Protein 8CIL (pdb70)

Nearest PDB structures (foldseek):
  8cil-assembly1_A  TM=1.003E+00  e=1.155E-56  Coxiella burnetii
  8cil-assembly1_B  TM=9.526E-01  e=4.194E-49  Coxiella burnetii
  7cb8-assembly1_A  TM=6.227E-01  e=4.882E-11  Mycobacterium marinum M
  7cb8-assembly2_B  TM=5.817E-01  e=4.456E-10  Mycobacterium marinum M
  3zec-assembly1_A  TM=5.962E-01  e=1.453E-07  Shewanella oneidensis

Foldseek 3Di:
DPDFACPDPPPPPFDADCVVCVVLVVVLVVLVVVLVVVLVPDDPVLNLVLLLVQLLLQLQLLCVLAQHHDDSLLLSQVSCVVSVHDGRDDDDDHDQQSVLLSVLLLCLQQVLVDADDLQNVLSSQCSNCVPCADVPHRFDGSAWHPAWENPHDDDPFGADGLVCLVVLVVVLRVVLRVLPDQLLVSLLSSLLSQVSRRGTNDDSSSSSQSNSSSSVSNNVVPSTDSWHLSSLCSVVVVVLVVLSCSPPPHHSHNHSSSSVSSVSSVVRSVVSVQVSVLSVQVVLLCVVCVVPDDDPLLVQVLVVQSVVGPVGDDQAAALVNSCVRRVDDSVVSVVRVVVCVVSQQWDFPDPDPVGTHIHGNTDDD/DQFQCVAPPPPDFDADVVVCVVLVVVLVVLVVVLVVVLVPDDPVLNLVLLLVALLLQLQLLCVLVVHGDDSVLLSQVSCVVSVHDDDDNDQQSVLLSVLLLCLQQVLVDADDLQNLLSSQCSNDVPCDDVPDRFDGSAWHQAFQVPGADGLVCLVVLVVVLRVVLRVPPDQLLVSLLSQLLSQVSNVGTSDPSSSVSQSNSSSSVSNNVVNSGDSWGLSSLCSVVVVVVVVLSVVNRRDYSHSHVSSSVSSVSSSVRSVVSVQVSQLSVQVVQLCVVCVVPDDDPLLVQVLVVQSNVGPVGDPQAAALVNSCVRRVDDSVVSVVNVVVCVVVQQWDWDDDNTHIHGRTDPDHD

Organism: Coxiella burnetii (strain RSA 493 / Nine Mile phase I) (NCBI:txid227377)

B-factor: mean 56.89, std 20.02, range [31.02, 156.08]

Solvent-accessible surface area: 35187 Å² total; per-residue (Å²): 199,99,125,68,2,14,81,60,188,66,29,21,132,24,113,58,57,86,114,100,0,15,77,45,10,7,41,0,15,38,17,1,0,66,1,21,1,13,15,139,42,22,76,108,128,7,14,84,84,0,20,15,94,4,6,1,28,8,0,24,23,3,0,8,0,23,9,82,140,26,96,90,91,48,0,103,28,13,3,5,122,82,25,69,47,190,106,32,55,135,111,147,128,101,66,166,35,6,41,7,0,0,72,1,5,27,37,0,5,86,67,39,134,98,66,1,49,12,126,34,0,50,41,9,0,42,23,4,15,63,103,10,104,28,74,151,126,128,18,34,38,40,34,17,6,154,90,89,49,147,39,102,33,155,44,143,28,81,2,0,32,32,175,83,1,61,146,12,0,142,68,0,14,93,43,0,49,126,109,93,50,43,11,2,15,8,0,0,7,0,0,0,10,0,10,0,0,38,0,0,35,31,2,4,11,17,0,0,10,0,0,2,10,0,0,2,0,19,44,28,155,44,75,26,7,18,7,8,8,10,17,4,1,66,137,50,48,148,70,1,28,88,55,0,13,17,59,75,36,30,79,3,54,0,12,134,1,0,31,28,2,0,67,10,1,44,56,1,0,93,48,4,44,95,21,5,52,32,26,27,13,49,33,49,0,61,124,100,4,81,128,36,138,32,66,83,90,5,68,108,2,0,45,124,3,3,96,37,4,129,174,25,49,173,49,2,0,35,21,151,55,0,25,116,33,19,98,27,65,113,100,45,0,112,192,13,5,114,32,0,45,114,64,116,0,2,72,82,68,70,119,60,70,245,91,53,14,46,52,4,110,56,30,121,153,141,110,33,0,13,82,59,187,68,25,18,131,24,113,41,65,80,109,75,1,15,76,40,10,6,43,0,15,36,18,1,0,64,2,24,2,12,17,130,30,16,86,113,126,20,6,78,76,0,20,20,107,5,5,3,47,9,0,24,26,1,1,11,4,76,52,99,147,36,88,102,106,38,0,137,40,14,3,11,123,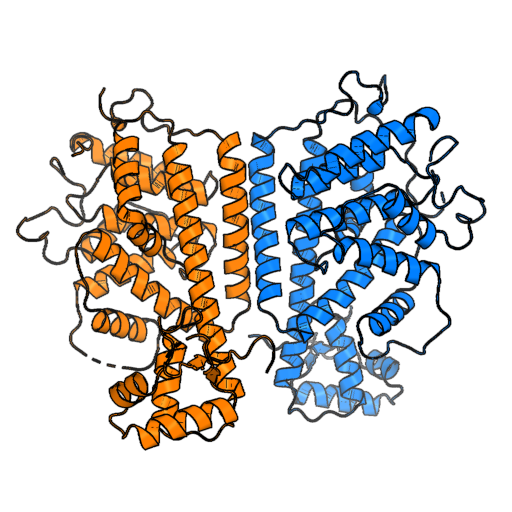76,29,66,65,91,174,138,130,121,52,104,119,3,39,5,7,0,71,2,7,30,39,0,3,91,65,36,147,103,63,1,51,29,128,34,0,52,41,10,0,39,18,11,13,48,86,12,99,28,75,148,125,133,22,34,42,38,35,17,6,150,89,105,70,133,76,105,4,0,42,29,184,73,1,64,126,12,0,130,67,0,15,95,44,0,46,119,112,94,63,42,11,1,9,7,0,0,5,0,0,0,9,0,25,5,0,51,0,0,29,44,3,4,12,35,0,0,6,0,0,1,11,0,0,1,0,17,47,26,155,45,76,27,8,17,7,8,5,10,17,1,0,60,130,44,84,184,81,4,104,72,28,28,20,127,13,6,101,33,82,2,64,5,11,123,1,0,31,25,2,1,69,5,2,42,51,1,0,90,49,4,40,82,42,7,55,44,20,29,3,56,49,66,0,55,122,76,6,83,124,32,149,28,62,83,81,4,69,116,0,0,47,122,3,3,98,33,3,116,168,29,38,192,34,2,0,28,19,167,59,0,26,87,50,23,166,30,62,178,94,26,0,130,134,14,0,109,42,0,39,114,70,111,0,2,77,87,62,135,150,163,48,18,21,66,5,89,37,4,83,160,78,79

Structure (mmCIF, N/CA/C/O backbone):
data_8CIL
#
_entry.id   8CIL
#
_cell.length_a   69.621
_cell.length_b   124.378
_cell.length_c   71.636
_cell.angle_alpha   90.000
_cell.angle_beta   98.134
_cell.angle_gamma   90.000
#
_symmetry.space_group_name_H-M   'P 1 21 1'
#
loop_
_entity.id
_entity.type
_entity.pdbx_description
1 polymer 'Fic family protein'
2 water water
#
loop_
_atom_site.group_PDB
_atom_site.id
_atom_site.type_symbol
_atom_site.label_atom_id
_atom_site.label_alt_id
_atom_site.label_comp_id
_atom_site.label_asym_id
_atom_site.label_entity_id
_atom_site.label_seq_id
_atom_site.pdbx_PDB_ins_code
_atom_site.Cartn_x
_atom_site.Cartn_y
_atom_site.Cartn_z
_atom_site.occupancy
_atom_site.B_iso_or_equiv
_atom_site.auth_seq_id
_atom_site.auth_comp_id
_atom_site.auth_asym_id
_atom_site.auth_atom_id
_atom_site.pdbx_PDB_model_num
ATOM 1 N N . MET A 1 3 ? 78.14700 46.38400 9.15300 1.000 105.18103 3 MET A N 1
ATOM 2 C CA . MET A 1 3 ? 78.39000 44.94200 9.06600 1.000 102.35701 3 MET A CA 1
ATOM 3 C C . MET A 1 3 ? 78.66400 44.30600 10.42900 1.000 89.05015 3 MET A C 1
ATOM 4 O O . MET A 1 3 ? 78.90100 43.10000 10.51500 1.000 81.38081 3 MET A O 1
ATOM 9 N N . SER A 1 4 ? 78.61200 45.11400 11.49000 1.000 78.26728 4 SER A N 1
ATOM 10 C CA . SER A 1 4 ? 79.00300 44.64700 12.81100 1.000 73.29300 4 SER A CA 1
ATOM 11 C C . SER A 1 4 ? 77.83700 44.15600 13.66700 1.000 65.56576 4 SER A C 1
ATOM 12 O O . SER A 1 4 ? 78.04800 43.33900 14.58100 1.000 64.59459 4 SER A O 1
ATOM 15 N N . HIS A 1 5 ? 76.62700 44.63400 13.39900 1.000 61.33893 5 HIS A N 1
ATOM 16 C CA . HIS A 1 5 ? 75.46900 44.44800 14.25900 1.000 62.45222 5 HIS A CA 1
ATOM 17 C C . HIS A 1 5 ? 74.24900 44.34800 13.35200 1.000 55.15925 5 HIS A C 1
ATOM 18 O O . HIS A 1 5 ? 74.18400 45.04800 12.33200 1.000 52.78264 5 HIS A O 1
ATOM 25 N N . TRP A 1 6 ? 73.25600 43.54000 13.75400 1.000 49.69280 6 TRP A N 1
ATOM 26 C CA . TRP A 1 6 ? 71.94000 43.54600 13.09300 1.000 49.17695 6 TRP A CA 1
ATOM 27 C C . TRP A 1 6 ? 71.19500 44.86400 13.38600 1.000 48.25315 6 TRP A C 1
ATOM 28 O O . TRP A 1 6 ? 71.43400 45.52000 14.40400 1.000 48.46107 6 TRP A O 1
ATOM 39 N N . ILE A 1 7 ? 70.28000 45.24800 12.49600 1.000 45.27648 7 ILE A N 1
ATOM 40 C CA . ILE A 1 7 ? 69.61500 46.55000 12.71300 1.000 45.81865 7 ILE A CA 1
ATOM 41 C C . ILE A 1 7 ? 68.87500 46.57200 14.05400 1.000 48.60320 7 ILE A C 1
ATOM 42 O O . ILE A 1 7 ? 68.83900 47.61300 14.73200 1.000 50.06916 7 ILE A O 1
ATOM 47 N N . TRP A 1 8 ? 68.30200 45.42600 14.48000 1.000 45.23437 8 TRP A N 1
ATOM 48 C CA . TRP A 1 8 ? 67.56900 45.41000 15.74200 1.000 44.71589 8 TRP A CA 1
ATOM 49 C C . TRP A 1 8 ? 68.47000 45.41900 16.97400 1.000 48.75321 8 TRP A C 1
ATOM 50 O O . TRP A 1 8 ? 67.93000 45.44500 18.09600 1.000 49.42961 8 TRP A O 1
ATOM 61 N N . GLN A 1 9 ? 69.81600 45.36100 16.80500 1.000 48.50318 9 GLN A N 1
ATOM 62 C CA . GLN A 1 9 ? 70.75600 45.58800 17.89800 1.000 49.75597 9 GLN A CA 1
ATOM 63 C C . GLN A 1 9 ? 71.17700 47.05200 18.03200 1.000 54.79868 9 GLN A C 1
ATOM 64 O O . GLN A 1 9 ? 71.92200 47.38200 18.96000 1.000 56.11989 9 GLN A O 1
ATOM 70 N N . HIS A 1 10 ? 70.78600 47.90700 17.09800 1.000 52.43260 10 HIS A N 1
ATOM 71 C CA . HIS A 1 10 ? 71.21200 49.30400 17.12500 1.000 55.75142 10 HIS A CA 1
ATOM 72 C C . HIS A 1 10 ? 70.76700 49.97000 18.42200 1.000 55.93302 10 HIS A C 1
ATOM 73 O O . HIS A 1 10 ? 69.65500 49.74200 18.89500 1.000 53.30376 10 HIS A O 1
ATOM 80 N N . LYS A 1 11 ? 71.60000 50.85300 18.98300 1.000 54.88553 11 LYS A N 1
ATOM 81 C CA . LYS A 1 11 ? 71.16900 51.48800 20.22500 1.000 58.28330 11 LYS A CA 1
ATOM 82 C C . LYS A 1 11 ? 69.90000 52.33900 20.06200 1.000 56.35676 11 LYS A C 1
ATOM 83 O O . LYS A 1 11 ? 69.19300 52.54200 21.05000 1.000 61.59423 11 LYS A O 1
ATOM 89 N N . ASP A 1 12 ? 69.57900 52.84300 18.86800 1.000 50.09285 12 ASP A N 1
ATOM 90 C CA . ASP A 1 12 ? 68.36500 53.62600 18.69600 1.000 48.04523 12 ASP A CA 1
ATOM 91 C C . ASP A 1 12 ? 67.17900 52.80300 18.14500 1.000 48.68215 12 ASP A C 1
ATOM 92 O O . ASP A 1 12 ? 66.16600 53.38900 17.73200 1.000 48.73216 12 ASP A O 1
ATOM 97 N N . TRP A 1 13 ? 67.30800 51.48200 18.05400 1.000 48.92955 13 TRP A N 1
ATOM 98 C CA . TRP A 1 13 ? 66.17500 50.65700 17.62200 1.000 48.26368 13 TRP A CA 1
ATOM 99 C C . TRP A 1 13 ? 64.99300 50.84100 18.57800 1.000 47.41095 13 TRP A C 1
ATOM 100 O O . TRP A 1 13 ? 65.18500 50.85600 19.78500 1.000 49.19537 13 TRP A O 1
ATOM 111 N N . PRO A 1 14 ? 63.74900 50.90000 18.08800 1.000 49.62700 14 PRO A N 1
ATOM 112 C CA . PRO A 1 14 ? 63.25200 50.83200 16.70600 1.000 44.23425 14 PRO A CA 1
ATOM 113 C C . PRO A 1 14 ? 62.87600 52.25400 16.19400 1.000 43.88158 14 PRO A C 1
ATOM 114 O O . PRO A 1 14 ? 61.90300 52.37200 15.46300 1.000 47.10302 14 PRO A O 1
ATOM 118 N N . HIS A 1 15 ? 63.67100 53.26700 16.49900 1.000 43.78946 15 HIS A N 1
ATOM 119 C CA . HIS A 1 15 ? 63.26700 54.65900 16.17400 1.000 50.12443 15 HIS A CA 1
ATOM 120 C C . HIS A 1 15 ? 63.73200 55.01400 14.76900 1.000 48.77953 15 HIS A C 1
ATOM 121 O O . HIS A 1 15 ? 64.76200 55.64400 14.57800 1.000 48.15841 15 HIS A O 1
ATOM 128 N N . PHE A 1 16 ? 63.00600 54.50300 13.77300 1.000 46.58190 16 PHE A N 1
ATOM 129 C CA . PHE A 1 16 ? 63.36000 54.75800 12.39300 1.000 48.55319 16 PHE A CA 1
ATOM 130 C C . PHE A 1 16 ? 63.25400 56.25000 12.10200 1.000 48.04523 16 PHE A C 1
ATOM 131 O O . PHE A 1 16 ? 62.38700 56.92000 12.63600 1.000 46.08710 16 PHE A O 1
ATOM 139 N N . PHE A 1 17 ? 64.08400 56.74400 11.19200 1.000 45.60284 17 PHE A N 1
ATOM 140 C CA . PHE A 1 17 ? 63.91400 58.12800 10.73500 1.000 47.77941 17 PHE A CA 1
ATOM 141 C C . PHE A 1 17 ? 64.24600 58.18700 9.24400 1.000 49.65332 17 PHE A C 1
ATOM 142 O O . PHE A 1 17 ? 64.73800 57.21400 8.65200 1.000 46.56874 17 PHE A O 1
ATOM 150 N N . TRP A 1 18 ? 63.91500 59.32500 8.63700 1.000 44.62640 18 TRP A N 1
ATOM 151 C CA . TRP A 1 18 ? 64.12800 59.50700 7.18200 1.000 44.74747 18 TRP A CA 1
ATOM 152 C C . TRP A 1 18 ? 64.28600 60.99300 6.85500 1.000 47.29778 18 TRP A C 1
ATOM 153 O O . TRP A 1 18 ? 64.08100 61.81400 7.75200 1.000 46.83983 18 TRP A O 1
ATOM 164 N N . ASP A 1 19 ? 64.59600 61.29900 5.59800 1.000 47.85047 19 ASP A N 1
ATOM 165 C CA . ASP A 1 19 ? 64.77700 62.70200 5.14600 1.000 50.42710 19 ASP A CA 1
ATOM 166 C C . ASP A 1 19 ? 63.42700 63.24900 4.68000 1.000 47.12407 19 ASP A C 1
ATOM 167 O O . ASP A 1 19 ? 63.04900 62.98600 3.53700 1.000 47.07933 19 ASP A O 1
ATOM 172 N N . GLU A 1 20 ? 62.75400 64.00600 5.54000 1.000 45.81865 20 GLU A N 1
ATOM 173 C CA . GLU A 1 20 ? 61.40400 64.53500 5.21800 1.000 46.75297 20 GLU A CA 1
ATOM 174 C C . GLU A 1 20 ? 61.43200 65.38900 3.94700 1.000 47.17934 20 GLU A C 1
ATOM 175 O O . GLU A 1 20 ? 60.46500 65.32800 3.19400 1.000 46.81614 20 GLU A O 1
ATOM 181 N N . LYS A 1 21 ? 62.50600 66.14200 3.71500 1.000 44.64746 21 LYS A N 1
ATOM 182 C CA . LYS A 1 21 ? 62.54700 67.05600 2.55100 1.000 43.92369 21 LYS A CA 1
ATOM 183 C C . LYS A 1 21 ? 62.63900 66.26200 1.25100 1.000 47.40832 21 LYS A C 1
ATOM 184 O O . LYS A 1 21 ? 61.94900 66.61700 0.30500 1.000 47.28725 21 LYS A O 1
ATOM 190 N N . LEU A 1 22 ? 63.47700 65.23400 1.22100 1.000 46.73718 22 LEU A N 1
ATOM 191 C CA . LEU A 1 22 ? 63.64300 64.39900 0.00800 1.000 46.17922 22 LEU A CA 1
ATOM 192 C C . LEU A 1 22 ? 62.35800 63.61800 -0.27900 1.000 44.94223 22 LEU A C 1
ATOM 193 O O . LEU A 1 22 ? 62.02700 63.45600 -1.44300 1.000 51.22456 22 LEU A O 1
ATOM 198 N N . LEU A 1 23 ? 61.67900 63.16200 0.76300 1.000 41.48655 23 LEU A N 1
ATOM 199 C CA . LEU A 1 23 ? 60.48700 62.30200 0.55400 1.000 41.60762 23 LEU A CA 1
ATOM 200 C C . LEU A 1 23 ? 59.27400 63.14100 0.14300 1.000 43.13938 23 LEU A C 1
ATOM 201 O O . LEU A 1 23 ? 58.39700 62.59600 -0.51100 1.000 40.68909 23 LEU A O 1
ATOM 206 N N . SER A 1 24 ? 59.27600 64.42400 0.48300 1.000 40.75752 24 SER A N 1
ATOM 207 C CA . SER A 1 24 ? 58.08200 65.22400 0.16200 1.000 44.89486 24 SER A CA 1
ATOM 208 C C . SER A 1 24 ? 57.61400 65.07400 -1.29000 1.000 43.81315 24 SER A C 1
ATOM 209 O O . SER A 1 24 ? 56.42000 64.91800 -1.56000 1.000 42.17874 24 SER A O 1
ATOM 212 N N . SER A 1 25 ? 58.52300 65.21000 -2.25100 1.000 46.22923 25 SER A N 1
ATOM 213 C CA . SER A 1 25 ? 58.11700 65.14200 -3.64900 1.000 46.29239 25 SER A CA 1
ATOM 214 C C . SER A 1 25 ? 57.68700 63.73700 -4.03900 1.000 44.98171 25 SER A C 1
ATOM 215 O O . SER A 1 25 ? 56.76700 63.59200 -4.86500 1.000 43.72630 25 SER A O 1
ATOM 218 N N . HIS A 1 26 ? 58.23000 62.71300 -3.39900 1.000 39.02573 26 HIS A N 1
ATOM 219 C CA . HIS A 1 26 ? 57.76200 61.33700 -3.69400 1.000 39.93900 26 HIS A CA 1
ATOM 220 C C . HIS A 1 26 ? 56.32900 61.15200 -3.17400 1.000 39.45210 26 HIS A C 1
ATOM 221 O O . HIS A 1 26 ? 55.51200 60.60600 -3.90600 1.000 39.68634 26 HIS A O 1
ATOM 228 N N . LEU A 1 27 ? 56.04300 61.63500 -1.97300 1.000 38.04404 27 LEU A N 1
ATOM 229 C CA . LEU A 1 27 ? 54.69100 61.50600 -1.37100 1.000 37.42817 27 LEU A CA 1
ATOM 230 C C . LEU A 1 27 ? 53.65400 62.28000 -2.19000 1.000 38.17563 27 LEU A C 1
ATOM 231 O O . LEU A 1 27 ? 52.58900 61.73100 -2.45200 1.000 40.93912 27 LEU A O 1
ATOM 236 N N . SER A 1 28 ? 53.97900 63.50200 -2.57800 1.000 34.89629 28 SER A N 1
ATOM 237 C CA . SER A 1 28 ? 53.05100 64.33200 -3.37400 1.000 38.92835 28 SER A CA 1
ATOM 238 C C . SER A 1 28 ? 52.73500 63.62100 -4.69000 1.000 43.76051 28 SER A C 1
ATOM 239 O O . SER A 1 28 ? 51.55900 63.52500 -5.04200 1.000 40.94965 28 SER A O 1
ATOM 242 N N . SER A 1 29 ? 53.76000 63.11500 -5.36000 1.000 42.62090 29 SER A N 1
ATOM 243 C CA . SER A 1 29 ? 53.57500 62.39900 -6.64100 1.000 45.45808 29 SER A CA 1
ATOM 244 C C . SER A 1 29 ? 52.73900 61.13500 -6.42300 1.000 40.68909 29 SER A C 1
ATOM 245 O O . SER A 1 29 ? 51.89400 60.84600 -7.25400 1.000 41.32074 29 SER A O 1
ATOM 248 N N . ALA A 1 30 ? 52.99800 60.42100 -5.33500 1.000 38.16773 30 ALA A N 1
ATOM 249 C CA . ALA A 1 30 ? 52.20300 59.22500 -5.06300 1.000 38.54146 30 ALA A CA 1
ATOM 250 C C . ALA A 1 30 ? 50.73100 59.56000 -4.79700 1.000 39.72845 30 ALA A C 1
ATOM 251 O O . ALA A 1 30 ? 49.82500 58.85100 -5.26400 1.000 36.94654 30 ALA A O 1
ATOM 253 N N . ARG A 1 31 ? 50.47500 60.61100 -4.00900 1.000 37.80716 31 ARG A N 1
ATOM 254 C CA . ARG A 1 31 ? 49.09600 61.00100 -3.72600 1.000 35.15421 31 ARG A CA 1
ATOM 255 C C . ARG A 1 31 ? 48.35300 61.39300 -5.00200 1.000 36.78336 31 ARG A C 1
ATOM 256 O O . ARG A 1 31 ? 47.15300 61.13400 -5.13500 1.000 36.20434 31 ARG A O 1
ATOM 264 N N . LEU A 1 32 ? 49.03100 62.06700 -5.92300 1.000 36.95180 32 LEU A N 1
ATOM 265 C CA . LEU A 1 32 ? 48.37800 62.46900 -7.16800 1.000 35.82798 32 LEU A CA 1
ATOM 266 C C . LEU A 1 32 ? 47.88100 61.24300 -7.95500 1.000 35.98589 32 LEU A C 1
ATOM 267 O O . LEU A 1 32 ? 46.74200 61.23500 -8.43500 1.000 40.61276 32 LEU A O 1
ATOM 272 N N . VAL A 1 33 ? 48.73100 60.21000 -8.13500 1.000 37.98350 33 VAL A N 1
ATOM 273 C CA . VAL A 1 33 ? 48.24700 59.07000 -8.95100 1.000 39.35998 33 VAL A CA 1
ATOM 274 C C . VAL A 1 33 ? 47.25500 58.24200 -8.14600 1.000 37.69926 33 VAL A C 1
ATOM 275 O O . VAL A 1 33 ? 46.28900 57.70300 -8.70100 1.000 38.28617 33 VAL A O 1
ATOM 279 N N . GLN A 1 34 ? 47.45500 58.13500 -6.83400 1.000 37.02286 34 GLN A N 1
ATOM 280 C CA . GLN A 1 34 ? 46.46200 57.47300 -5.99800 1.000 35.24370 34 GLN A CA 1
ATOM 281 C C . GLN A 1 34 ? 45.10500 58.15600 -6.12400 1.000 36.11749 34 GLN A C 1
ATOM 282 O O . GLN A 1 34 ? 44.08600 57.49700 -6.28200 1.000 38.07562 34 GLN A O 1
ATOM 288 N N . GLY A 1 35 ? 45.06200 59.49500 -6.03700 1.000 37.84401 35 GLY A N 1
ATOM 289 C CA . GLY A 1 35 ? 43.78000 60.15900 -6.19000 1.000 34.54888 35 GLY A CA 1
ATOM 290 C C . GLY A 1 35 ? 43.17500 59.92100 -7.55700 1.000 35.32266 35 GLY A C 1
ATOM 291 O O . GLY A 1 35 ? 41.95900 59.69100 -7.67800 1.000 37.64925 35 GLY A O 1
ATOM 292 N N . LYS A 1 36 ? 44.00700 59.94000 -8.60000 1.000 34.10672 36 LYS A N 1
ATOM 293 C CA . LYS A 1 36 ? 43.46500 59.71100 -9.93900 1.000 40.79436 36 LYS A CA 1
ATOM 294 C C . LYS A 1 36 ? 42.74700 58.35700 -9.99700 1.000 38.87571 36 LYS A C 1
ATOM 295 O O . LYS A 1 36 ? 41.63100 58.25300 -10.51700 1.000 37.47818 36 LYS A O 1
ATOM 301 N N . LEU A 1 37 ? 43.39800 57.30800 -9.49100 1.000 35.31739 37 LEU A N 1
ATOM 302 C CA . LEU A 1 37 ? 42.74400 55.98500 -9.47700 1.000 37.31237 37 LEU A CA 1
ATOM 303 C C . LEU A 1 37 ? 41.46200 56.00100 -8.65400 1.000 33.34347 37 LEU A C 1
ATOM 304 O O . LEU A 1 37 ? 40.42000 55.44900 -9.06600 1.000 38.85992 37 LEU A O 1
ATOM 309 N N . LEU A 1 38 ? 41.51500 56.59600 -7.45900 1.000 37.61767 38 LEU A N 1
ATOM 310 C CA . LEU A 1 38 ? 40.33100 56.64000 -6.61000 1.000 38.08878 38 LEU A CA 1
ATOM 311 C C . LEU A 1 38 ? 39.19300 57.41100 -7.28600 1.000 41.63131 38 LEU A C 1
ATOM 312 O O . LEU A 1 38 ? 38.00700 57.11400 -7.05800 1.000 40.16534 38 LEU A O 1
ATOM 317 N N . GLY A 1 39 ? 39.52300 58.45700 -8.06300 1.000 37.89665 39 GLY A N 1
ATOM 318 C CA . GLY A 1 39 ? 38.46600 59.22800 -8.73200 1.000 38.77044 39 GLY A CA 1
ATOM 319 C C . GLY A 1 39 ? 37.84700 58.40400 -9.86100 1.000 37.83348 39 GLY A C 1
ATOM 320 O O . GLY A 1 39 ? 36.63000 58.45700 -10.10200 1.000 43.94737 39 GLY A O 1
ATOM 321 N N . ILE A 1 40 ? 38.67600 57.67800 -10.59500 1.000 38.94677 40 ILE A N 1
ATOM 322 C CA . ILE A 1 40 ? 38.13200 56.75200 -11.60700 1.000 40.60750 40 ILE A CA 1
ATOM 323 C C . ILE A 1 40 ? 37.19500 55.73500 -10.93700 1.000 42.33402 40 ILE A C 1
ATOM 324 O O . ILE A 1 40 ? 36.03300 55.54300 -11.34400 1.000 42.12610 40 ILE A O 1
ATOM 329 N N . ILE A 1 41 ? 37.66100 55.12900 -9.84200 1.000 43.28414 41 ILE A N 1
ATOM 330 C CA . ILE A 1 41 ? 36.86500 54.09500 -9.19500 1.000 45.79233 41 ILE A CA 1
ATOM 331 C C . ILE A 1 41 ? 35.53300 54.65000 -8.71600 1.000 43.02884 41 ILE A C 1
ATOM 332 O O . ILE A 1 41 ? 34.48200 54.00400 -8.84000 1.000 45.18700 41 ILE A O 1
ATOM 337 N N . HIS A 1 42 ? 35.55400 55.84200 -8.15200 1.000 43.97896 42 HIS A N 1
ATOM 338 C CA . HIS A 1 42 ? 34.33700 56.48300 -7.67800 1.000 44.81853 42 HIS A CA 1
ATOM 339 C C . HIS A 1 42 ? 33.34900 56.72500 -8.81800 1.000 45.54230 42 HIS A C 1
ATOM 340 O O . HIS A 1 42 ? 32.13600 56.82900 -8.57400 1.000 44.98697 42 HIS A O 1
ATOM 347 N N . THR A 1 43 ? 33.83900 56.87900 -10.05900 1.000 43.41573 43 THR A N 1
ATOM 348 C CA . THR A 1 43 ? 33.00300 57.35200 -11.17900 1.000 46.48978 43 THR A CA 1
ATOM 349 C C . THR A 1 43 ? 32.50200 56.22600 -12.06500 1.000 47.61624 43 THR A C 1
ATOM 350 O O . THR A 1 43 ? 31.41700 56.34500 -12.64500 1.000 48.48213 43 THR A O 1
ATOM 354 N N . ILE A 1 44 ? 33.22300 55.10000 -12.15700 1.000 50.69555 44 ILE A N 1
ATOM 355 C CA . ILE A 1 44 ? 32.69100 53.94400 -12.94800 1.000 50.89821 44 ILE A CA 1
ATOM 356 C C . ILE A 1 44 ? 31.48100 53.32100 -12.25700 1.000 52.94845 44 ILE A C 1
ATOM 357 O O . ILE A 1 44 ? 31.30100 53.43000 -11.04500 1.000 50.14812 44 ILE A O 1
ATOM 362 N N . ASN A 1 45 ? 30.68800 52.55300 -13.02700 1.000 59.19920 45 ASN A N 1
ATOM 363 C CA . ASN A 1 45 ? 29.51300 51.93500 -12.39600 1.000 59.74401 45 ASN A CA 1
ATOM 364 C C . ASN A 1 45 ? 29.90800 50.74200 -11.51600 1.000 53.27218 45 ASN A C 1
ATOM 365 O O . ASN A 1 45 ? 31.05900 50.27600 -11.52000 1.000 47.21619 45 ASN A O 1
ATOM 370 N N . GLN A 1 46 ? 28.92400 50.27000 -10.72900 1.000 54.35915 46 GLN A N 1
ATOM 371 C CA . GLN A 1 46 ? 29.13400 49.19400 -9.75200 1.000 59.46239 46 GLN A CA 1
ATOM 372 C C . GLN A 1 46 ? 29.64100 47.90900 -10.41100 1.000 56.78312 46 GLN A C 1
ATOM 373 O O . GLN A 1 46 ? 30.49400 47.22000 -9.85700 1.000 52.02466 46 GLN A O 1
ATOM 379 N N . GLN A 1 47 ? 29.07800 47.53900 -11.56200 1.000 58.59124 47 GLN A N 1
ATOM 380 C CA . GLN A 1 47 ? 29.47000 46.29100 -12.20500 1.000 58.07012 47 GLN A CA 1
ATOM 381 C C . GLN A 1 47 ? 30.94100 46.33900 -12.60400 1.000 51.70357 47 GLN A C 1
ATOM 382 O O . GLN A 1 47 ? 31.66900 45.35800 -12.45200 1.000 47.32146 47 GLN A O 1
ATOM 388 N N . THR A 1 48 ? 31.38300 47.49100 -13.14300 1.000 46.62401 48 THR A N 1
ATOM 389 C CA . THR A 1 48 ? 32.76900 47.66100 -13.54400 1.000 47.52412 48 THR A CA 1
ATOM 390 C C . THR A 1 48 ? 33.69200 47.62500 -12.33100 1.000 49.13747 48 THR A C 1
ATOM 391 O O . THR A 1 48 ? 34.74100 46.95300 -12.34600 1.000 43.92632 48 THR A O 1
ATOM 395 N N . ALA A 1 49 ? 33.28700 48.27800 -11.23400 1.000 48.16893 49 ALA A N 1
ATOM 396 C CA . ALA A 1 49 ? 34.13700 48.25500 -10.04700 1.000 46.39240 49 ALA A CA 1
ATOM 397 C C . ALA A 1 49 ? 34.28000 46.84500 -9.52700 1.000 45.61336 49 ALA A C 1
ATOM 398 O O . ALA A 1 49 ? 35.35100 46.45400 -9.06700 1.000 45.50282 49 ALA A O 1
ATOM 400 N N . ARG A 1 50 ? 33.21400 46.05400 -9.61200 1.000 44.93697 50 ARG A N 1
ATOM 401 C CA . ARG A 1 50 ? 33.28600 44.68900 -9.11300 1.000 44.70273 50 ARG A CA 1
ATOM 402 C C . ARG A 1 50 ? 34.19400 43.79300 -9.96100 1.000 46.51084 50 ARG A C 1
ATOM 403 O O . ARG A 1 50 ? 34.90500 42.93300 -9.42200 1.000 49.61648 50 ARG A O 1
ATOM 411 N N . GLN A 1 51 ? 34.16600 43.94800 -11.28600 1.000 44.63693 51 GLN A N 1
ATOM 412 C CA . GLN A 1 51 ? 35.09800 43.20100 -12.13100 1.000 48.36369 51 GLN A CA 1
ATOM 413 C C . GLN A 1 51 ? 36.55000 43.51500 -11.76500 1.000 46.36609 51 GLN A C 1
ATOM 414 O O . GLN A 1 51 ? 37.42300 42.61800 -11.76900 1.000 39.76266 51 GLN A O 1
ATOM 420 N N . MET A 1 52 ? 36.83600 44.80300 -11.54000 1.000 42.95778 52 MET A N 1
ATOM 421 C CA . MET A 1 52 ? 38.16800 45.23900 -11.14500 1.000 40.08112 52 MET A CA 1
ATOM 422 C C . MET A 1 52 ? 38.58000 44.59100 -9.83100 1.000 39.94163 52 MET A C 1
ATOM 423 O O . MET A 1 52 ? 39.70400 44.11500 -9.69300 1.000 40.54433 52 MET A O 1
ATOM 428 N N . ASN A 1 53 ? 37.68800 44.64400 -8.83800 1.000 41.74711 53 ASN A N 1
ATOM 429 C CA . ASN A 1 53 ? 37.87700 43.98000 -7.55400 1.000 42.71038 53 ASN A CA 1
ATOM 430 C C . ASN A 1 53 ? 38.28500 42.50200 -7.73200 1.000 43.02095 53 ASN A C 1
ATOM 431 O O . ASN A 1 53 ? 39.34200 42.05400 -7.23300 1.000 44.61851 53 ASN A O 1
ATOM 436 N N . ALA A 1 54 ? 37.50000 41.74600 -8.50700 1.000 43.21571 54 ALA A N 1
ATOM 437 C CA . ALA A 1 54 ? 37.77500 40.31200 -8.66800 1.000 42.01820 54 ALA A CA 1
ATOM 438 C C . ALA A 1 54 ? 39.13800 40.06100 -9.31100 1.000 41.50234 54 ALA A C 1
ATOM 439 O O . ALA A 1 54 ? 39.86000 39.10600 -8.94800 1.000 41.81817 54 ALA A O 1
ATOM 441 N N . PHE A 1 55 ? 39.51200 40.90100 -10.26800 1.000 40.33905 55 PHE A N 1
ATOM 442 C CA . PHE A 1 55 ? 40.78400 40.70100 -10.95300 1.000 42.70775 55 PHE A CA 1
ATOM 443 C C . PHE A 1 55 ? 41.96200 41.03800 -10.04300 1.000 43.37625 55 PHE A C 1
ATOM 444 O O . PHE A 1 55 ? 43.00300 40.35400 -10.07200 1.000 41.07335 55 PHE A O 1
ATOM 452 N N . VAL A 1 56 ? 41.85200 42.14200 -9.29300 1.000 38.82571 56 VAL A N 1
ATOM 453 C CA . VAL A 1 56 ? 42.95300 42.56500 -8.43500 1.000 39.61264 56 VAL A CA 1
ATOM 454 C C . VAL A 1 56 ? 43.11600 41.57100 -7.30100 1.000 39.51000 56 VAL A C 1
ATOM 455 O O . VAL A 1 56 ? 44.24000 41.22400 -6.91300 1.000 39.33366 56 VAL A O 1
ATOM 459 N N . LEU A 1 57 ? 42.00100 41.07200 -6.79100 1.000 36.75704 57 LEU A N 1
ATOM 460 C CA . LEU A 1 57 ? 42.03800 40.08900 -5.72800 1.000 37.25447 57 LEU A CA 1
ATOM 461 C C . LEU A 1 57 ? 42.70400 38.78200 -6.20700 1.000 38.56515 57 LEU A C 1
ATOM 462 O O . LEU A 1 57 ? 43.45400 38.16500 -5.45000 1.000 40.39168 57 LEU A O 1
ATOM 467 N N . ALA A 1 58 ? 42.46000 38.34500 -7.47000 1.000 37.35711 58 ALA A N 1
ATOM 468 C CA . ALA A 1 58 ? 43.20500 37.17000 -7.93700 1.000 38.11246 58 ALA A CA 1
ATOM 469 C C . ALA A 1 58 ? 44.70000 37.47100 -8.03800 1.000 43.24203 58 ALA A C 1
ATOM 470 O O . ALA A 1 58 ? 45.52600 36.60000 -7.71800 1.000 42.94462 58 ALA A O 1
ATOM 472 N N . ASP A 1 59 ? 45.06900 38.66200 -8.57200 1.000 44.15793 59 ASP A N 1
ATOM 473 C CA . ASP A 1 59 ? 46.48900 39.04500 -8.61600 1.000 44.37637 59 ASP A CA 1
ATOM 474 C C . ASP A 1 59 ? 47.07700 39.09000 -7.20800 1.000 42.94462 59 ASP A C 1
ATOM 475 O O . ASP A 1 59 ? 48.22300 38.67600 -6.98200 1.000 46.07131 59 ASP A O 1
ATOM 480 N N . GLN A 1 60 ? 46.32500 39.65200 -6.26300 1.000 35.62796 60 GLN A N 1
ATOM 481 C CA . GLN A 1 60 ? 46.79900 39.71400 -4.88600 1.000 35.89378 60 GLN A CA 1
ATOM 482 C C . GLN A 1 60 ? 47.12700 38.30600 -4.36800 1.000 39.09416 60 GLN A C 1
ATOM 483 O O . GLN A 1 60 ? 48.22800 38.04700 -3.86100 1.000 42.36561 60 GLN A O 1
ATOM 489 N N . ALA A 1 61 ? 46.19000 37.37800 -4.54300 1.000 37.83085 61 ALA A N 1
ATOM 490 C CA . ALA A 1 61 ? 46.37600 36.00500 -4.03400 1.000 36.37015 61 ALA A CA 1
ATOM 491 C C . ALA A 1 61 ? 47.51600 35.29800 -4.74400 1.000 38.33091 61 ALA A C 1
ATOM 492 O O . ALA A 1 61 ? 48.36400 34.67300 -4.10000 1.000 42.01820 61 ALA A O 1
ATOM 494 N N . VAL A 1 62 ? 47.51200 35.31700 -6.07200 1.000 37.88875 62 VAL A N 1
ATOM 495 C CA . VAL A 1 62 ? 48.53200 34.59600 -6.82200 1.000 40.91806 62 VAL A CA 1
ATOM 496 C C . VAL A 1 62 ? 49.90700 35.17500 -6.50800 1.000 43.26835 62 VAL A C 1
ATOM 497 O O . VAL A 1 62 ? 50.87700 34.44100 -6.28100 1.000 44.85275 62 VAL A O 1
ATOM 501 N N . ASP A 1 63 ? 50.02100 36.51500 -6.52500 1.000 41.32864 63 ASP A N 1
ATOM 502 C CA . ASP A 1 63 ? 51.34800 37.14300 -6.47200 1.000 44.00264 63 ASP A CA 1
ATOM 503 C C . ASP A 1 63 ? 51.94800 37.14700 -5.06600 1.000 41.27600 63 ASP A C 1
ATOM 504 O O . ASP A 1 63 ? 53.16100 36.98900 -4.90700 1.000 39.93900 63 ASP A O 1
ATOM 509 N N . THR A 1 64 ? 51.13200 37.37300 -4.04400 1.000 37.38869 64 THR A N 1
ATOM 510 C CA . THR A 1 64 ? 51.68900 37.29400 -2.69500 1.000 38.42829 64 THR A CA 1
ATOM 511 C C . THR A 1 64 ? 52.16300 35.84800 -2.38600 1.000 42.16032 64 THR A C 1
ATOM 512 O O . THR A 1 64 ? 53.10500 35.67300 -1.61700 1.000 43.41310 64 THR A O 1
ATOM 516 N N . SER A 1 65 ? 51.53400 34.83500 -2.97600 1.000 40.47854 65 SER A N 1
ATOM 517 C CA . SER A 1 65 ? 52.00300 33.44600 -2.82500 1.000 38.96520 65 SER A CA 1
ATOM 518 C C . SER A 1 65 ? 53.27800 33.19400 -3.64500 1.000 42.13400 65 SER A C 1
ATOM 519 O O . SER A 1 65 ? 54.19300 32.46600 -3.22400 1.000 45.74233 65 SER A O 1
ATOM 522 N N . ALA A 1 66 ? 53.29100 33.69800 -4.87100 1.000 40.32589 66 ALA A N 1
ATOM 523 C CA . ALA A 1 66 ? 54.42600 33.49800 -5.75000 1.000 44.00791 66 ALA A CA 1
ATOM 524 C C . ALA A 1 66 ? 55.68800 34.17500 -5.18800 1.000 46.06868 66 ALA A C 1
ATOM 525 O O . ALA A 1 66 ? 56.80700 33.70800 -5.43500 1.000 48.08471 66 ALA A O 1
ATOM 527 N N . ILE A 1 67 ? 55.53300 35.27500 -4.45400 1.000 43.74998 67 ILE A N 1
ATOM 528 C CA . ILE A 1 67 ? 56.72100 35.89300 -3.83600 1.000 48.69268 67 ILE A CA 1
ATOM 529 C C . ILE A 1 67 ? 57.43100 34.87300 -2.95400 1.000 53.49852 67 ILE A C 1
ATOM 530 O O . ILE A 1 67 ? 58.66100 34.83800 -2.91600 1.000 51.68778 67 ILE A O 1
ATOM 535 N N . GLU A 1 68 ? 56.67400 33.97600 -2.30100 1.000 51.37458 68 GLU A N 1
ATOM 536 C CA . GLU A 1 68 ? 57.19800 32.93700 -1.41900 1.000 50.30866 68 GLU A CA 1
ATOM 537 C C . GLU A 1 68 ? 57.48200 31.63000 -2.12900 1.000 50.44552 68 GLU A C 1
ATOM 538 O O . GLU A 1 68 ? 57.74600 30.62400 -1.45200 1.000 49.62437 68 GLU A O 1
ATOM 544 N N . GLY A 1 69 ? 57.42200 31.59400 -3.46200 1.000 50.21392 69 GLY A N 1
ATOM 545 C CA . GLY A 1 69 ? 57.65800 30.31800 -4.11900 1.000 53.90910 69 GLY A CA 1
ATOM 546 C C . GLY A 1 69 ? 56.47500 29.39000 -4.09000 1.000 54.92237 69 GLY A C 1
ATOM 547 O O . GLY A 1 69 ? 56.63200 28.19800 -4.32500 1.000 53.09058 69 GLY A O 1
ATOM 548 N N . GLU A 1 70 ? 55.28400 29.88000 -3.75200 1.000 54.05911 70 GLU A N 1
ATOM 549 C CA . GLU A 1 70 ? 54.09200 29.03200 -3.70400 1.000 52.26153 70 GLU A CA 1
ATOM 550 C C . GLU A 1 70 ? 53.25000 29.37300 -4.93700 1.000 51.87464 70 GLU A C 1
ATOM 551 O O . GLU A 1 70 ? 52.74100 30.49800 -5.07300 1.000 53.29586 70 GLU A O 1
ATOM 557 N N . HIS A 1 71 ? 53.10700 28.42100 -5.84400 1.000 52.26679 71 HIS A N 1
ATOM 558 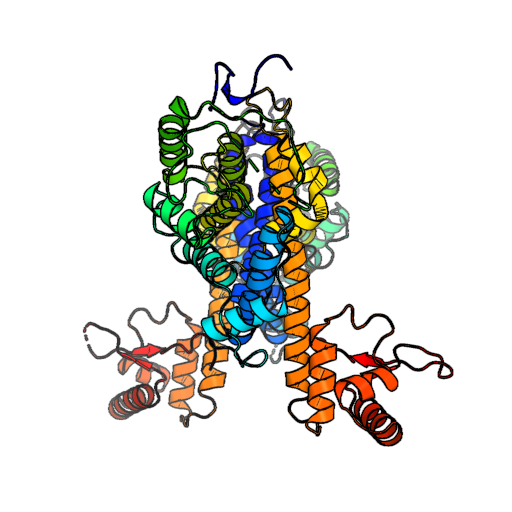C CA . HIS A 1 71 ? 52.52900 28.71100 -7.15500 1.000 54.80657 71 HIS A CA 1
ATOM 559 C C . HIS A 1 71 ? 51.11800 28.14900 -7.24900 1.000 55.89091 71 HIS A C 1
ATOM 560 O O . HIS A 1 71 ? 50.94100 26.94700 -7.36600 1.000 54.55128 71 HIS A O 1
ATOM 567 N N . LEU A 1 72 ? 50.12400 29.05800 -7.19800 1.000 53.50115 72 LEU A N 1
ATOM 568 C CA . LEU A 1 72 ? 48.70100 28.73800 -7.19500 1.000 51.08770 72 LEU A CA 1
ATOM 569 C C . LEU A 1 72 ? 48.19000 28.58000 -8.60900 1.000 55.84091 72 LEU A C 1
ATOM 570 O O . LEU A 1 72 ? 48.60300 29.30400 -9.51600 1.000 61.03627 72 LEU A O 1
ATOM 575 N N . ASN A 1 73 ? 47.23500 27.67400 -8.77900 1.000 55.27242 73 ASN A N 1
ATOM 576 C CA . ASN A 1 73 ? 46.46600 27.57100 -10.01500 1.000 53.41167 73 ASN A CA 1
ATOM 577 C C . ASN A 1 73 ? 45.52000 28.76900 -10.12600 1.000 54.15123 73 ASN A C 1
ATOM 578 O O . ASN A 1 73 ? 44.61900 28.94400 -9.29800 1.000 54.96712 73 ASN A O 1
ATOM 583 N N . ARG A 1 74 ? 45.72600 29.59700 -11.14500 1.000 54.44600 74 ARG A N 1
ATOM 584 C CA . ARG A 1 74 ? 44.96000 30.83200 -11.25700 1.000 57.22002 74 ARG A CA 1
ATOM 585 C C . ARG A 1 74 ? 43.47500 30.57700 -11.48900 1.000 55.61983 74 ARG A C 1
ATOM 586 O O . ARG A 1 74 ? 42.63000 31.34500 -11.00100 1.000 54.37494 74 ARG A O 1
ATOM 594 N N . ASP A 1 75 ? 43.14100 29.52800 -12.23000 1.000 57.43320 75 ASP A N 1
ATOM 595 C CA . ASP A 1 75 ? 41.74000 29.16000 -12.41400 1.000 61.30998 75 ASP A CA 1
ATOM 596 C C . ASP A 1 75 ? 41.07000 28.80700 -11.08900 1.000 57.19107 75 ASP A C 1
ATOM 597 O O . ASP A 1 75 ? 39.90800 29.15300 -10.87600 1.000 54.85395 75 ASP A O 1
ATOM 602 N N . SER A 1 76 ? 41.77300 28.11200 -10.18500 1.000 55.62246 76 SER A N 1
ATOM 603 C CA . SER A 1 76 ? 41.16000 27.80600 -8.89200 1.000 55.38822 76 SER A CA 1
ATOM 604 C C . SER A 1 76 ? 40.88800 29.07200 -8.10600 1.000 49.95073 76 SER A C 1
ATOM 605 O O . SER A 1 76 ? 39.84300 29.21000 -7.48000 1.000 49.61384 76 SER A O 1
ATOM 608 N N . VAL A 1 77 ? 41.84900 29.99300 -8.10500 1.000 47.95838 77 VAL A N 1
ATOM 609 C CA . VAL A 1 77 ? 41.69700 31.25800 -7.41800 1.000 44.53692 77 VAL A CA 1
ATOM 610 C C . VAL A 1 77 ? 40.49200 32.01700 -7.97500 1.000 44.04475 77 VAL A C 1
ATOM 611 O O . VAL A 1 77 ? 39.63700 32.48100 -7.22200 1.000 41.37338 77 VAL A O 1
ATOM 615 N N . ARG A 1 78 ? 40.38300 32.09700 -9.31000 1.000 45.67916 78 ARG A N 1
ATOM 616 C CA . ARG A 1 78 ? 39.27500 32.81300 -9.93900 1.000 48.61636 78 ARG A CA 1
ATOM 617 C C . ARG A 1 78 ? 37.93700 32.19300 -9.59900 1.000 46.29239 78 ARG A C 1
ATOM 618 O O . ARG A 1 78 ? 36.94400 32.91300 -9.40300 1.000 45.97393 78 ARG A O 1
ATOM 626 N N . SER A 1 79 ? 37.88600 30.84300 -9.55600 1.000 44.11318 79 SER A N 1
ATOM 627 C CA . SER A 1 79 ? 36.65700 30.15900 -9.21200 1.000 50.52185 79 SER A CA 1
ATOM 628 C C . SER A 1 79 ? 36.24500 30.48100 -7.77800 1.000 50.02179 79 SER A C 1
ATOM 629 O O . SER A 1 79 ? 35.09100 30.83700 -7.49600 1.000 53.46431 79 SER A O 1
ATOM 632 N N . SER A 1 80 ? 37.19500 30.47600 -6.87500 1.000 45.75812 80 SER A N 1
ATOM 633 C CA . SER A 1 80 ? 36.84700 30.79600 -5.50400 1.000 49.35592 80 SER A CA 1
ATOM 634 C C . SER A 1 80 ? 36.43100 32.27200 -5.37100 1.000 47.65571 80 SER A C 1
ATOM 635 O O . SER A 1 80 ? 35.44100 32.59500 -4.70800 1.000 49.16379 80 SER A O 1
ATOM 638 N N . ILE A 1 81 ? 37.11600 33.16900 -6.06400 1.000 42.21032 81 ILE A N 1
ATOM 639 C CA . ILE A 1 81 ? 36.72900 34.58500 -5.98000 1.000 45.39755 81 ILE A CA 1
ATOM 640 C C . ILE A 1 81 ? 35.34200 34.81200 -6.57400 1.000 45.38439 81 ILE A C 1
ATOM 641 O O . ILE A 1 81 ? 34.54600 35.59900 -6.02500 1.000 45.40544 81 ILE A O 1
ATOM 646 N N . ALA A 1 82 ? 35.02200 34.13800 -7.67100 1.000 44.13161 82 ALA A N 1
ATOM 647 C CA . ALA A 1 82 ? 33.71000 34.33700 -8.32800 1.000 49.34276 82 ALA A CA 1
ATOM 648 C C . ALA A 1 82 ? 32.57100 33.91900 -7.39300 1.000 55.42507 82 ALA A C 1
ATOM 649 O O . ALA A 1 82 ? 31.55700 34.61100 -7.35900 1.000 59.14920 82 ALA A O 1
ATOM 651 N N . ASN A 1 83 ? 32.75200 32.82700 -6.65800 1.000 52.92740 83 ASN A N 1
ATOM 652 C CA . ASN A 1 83 ? 31.72300 32.35300 -5.69800 1.000 54.81710 83 ASN A CA 1
ATOM 653 C C . ASN A 1 83 ? 31.54100 33.38800 -4.58600 1.000 57.36214 83 ASN A C 1
ATOM 654 O O . ASN A 1 83 ? 30.39500 33.68700 -4.24700 1.000 62.71278 83 ASN A O 1
ATOM 659 N N . ARG A 1 84 ? 32.64100 33.91800 -4.05800 1.000 53.86172 84 ARG A N 1
ATOM 660 C CA . ARG A 1 84 ? 32.57600 34.89000 -2.93500 1.000 62.97860 84 ARG A CA 1
ATOM 661 C C . ARG A 1 84 ? 31.95100 36.21600 -3.37200 1.000 66.44218 84 ARG A C 1
ATOM 662 O O . ARG A 1 84 ? 31.20800 36.79100 -2.56800 1.000 69.93207 84 ARG A O 1
ATOM 670 N N . LEU A 1 85 ? 32.25500 36.69400 -4.57700 1.000 60.32565 85 LEU A N 1
ATOM 671 C CA . LEU A 1 85 ? 31.76800 38.03300 -4.99700 1.000 61.73898 85 LEU A CA 1
ATOM 672 C C . LEU A 1 85 ? 30.44400 37.92000 -5.76200 1.000 66.59219 85 LEU A C 1
ATOM 673 O O . LEU A 1 85 ? 29.95700 38.94800 -6.24200 1.000 68.40294 85 LEU A O 1
ATOM 678 N N . GLY A 1 86 ? 29.88200 36.71900 -5.85600 1.000 67.32649 86 GLY A N 1
ATOM 679 C CA . GLY A 1 86 ? 28.57500 36.56100 -6.52000 1.000 72.96138 86 GLY A CA 1
ATOM 680 C C . GLY A 1 86 ? 28.67900 36.78000 -8.01500 1.000 70.35317 86 GLY A C 1
ATOM 681 O O . GLY A 1 86 ? 27.73600 37.32700 -8.60100 1.000 75.20902 86 GLY A O 1
ATOM 682 N N . LEU A 1 87 ? 29.80000 36.37200 -8.60300 1.000 68.14501 87 LEU A N 1
ATOM 683 C CA . LEU A 1 87 ? 30.00300 36.51500 -10.06300 1.000 63.49182 87 LEU A CA 1
ATOM 684 C C . LEU A 1 87 ? 29.70300 35.17900 -10.74000 1.000 66.56588 87 LEU A C 1
ATOM 685 O O . LEU A 1 87 ? 29.65600 34.16000 -10.03700 1.000 65.41837 87 LEU A O 1
ATOM 690 N N . LYS A 1 88 ? 29.53000 35.19700 -12.05700 1.000 70.22684 88 LYS A N 1
ATOM 691 C CA . LYS A 1 88 ? 29.17300 34.01500 -12.81300 1.000 73.86412 88 LYS A CA 1
ATOM 692 C C . LYS A 1 88 ? 30.24500 32.95500 -12.59100 1.000 76.28546 88 LYS A C 1
ATOM 693 O O . LYS A 1 88 ? 31.43000 33.27200 -12.42400 1.000 75.05110 88 LYS A O 1
ATOM 699 N N . GLN A 1 89 ? 29.81100 31.69500 -12.53200 1.000 78.82787 89 GLN A N 1
ATOM 700 C CA . GLN A 1 89 ? 30.67200 30.61600 -12.07600 1.000 79.54375 89 GLN A CA 1
ATOM 701 C C . GLN A 1 89 ? 31.84500 30.41700 -13.02000 1.000 80.99655 89 GLN A C 1
ATOM 702 O O . GLN A 1 89 ? 31.68300 30.40800 -14.24500 1.000 84.25484 89 GLN A O 1
ATOM 708 N N . VAL A 1 90 ? 33.02600 30.21700 -12.44100 1.000 92.89272 90 VAL A N 1
ATOM 709 C CA . VAL A 1 90 ? 34.25500 30.01500 -13.20200 1.000 95.33511 90 VAL A CA 1
ATOM 710 C C . VAL A 1 90 ? 34.64500 28.54700 -13.06000 1.000 99.90935 90 VAL A C 1
ATOM 711 O O . VAL A 1 90 ? 35.04400 28.10100 -11.97900 1.000 96.22733 90 VAL A O 1
ATOM 715 N N . GLY A 1 91 ? 34.50400 27.79000 -14.14900 1.000 106.92071 91 GLY A N 1
ATOM 716 C CA . GLY A 1 91 ? 34.81200 26.37200 -14.13500 1.000 112.05291 91 GLY A CA 1
ATOM 717 C C . GLY A 1 91 ? 33.85300 25.53900 -13.30100 1.000 113.76890 91 GLY A C 1
ATOM 718 O O . GLY A 1 91 ? 32.99100 26.08200 -12.60000 1.000 113.45044 91 GLY A O 1
ATOM 719 N N . ILE A 1 92 ? 33.99600 24.21200 -13.36800 1.000 114.57690 92 ILE A N 1
ATOM 720 C CA . ILE A 1 92 ? 33.17700 23.32200 -12.55100 1.000 112.63982 92 ILE A CA 1
ATOM 721 C C . ILE A 1 92 ? 33.59000 23.42300 -11.08600 1.000 109.39733 92 ILE A C 1
ATOM 722 O O . ILE A 1 92 ? 34.78500 23.48600 -10.75400 1.000 107.67870 92 ILE A O 1
ATOM 727 N N . ASN A 1 93 ? 32.60000 23.46100 -10.19500 1.000 107.91820 93 ASN A N 1
ATOM 728 C CA . ASN A 1 93 ? 32.88200 23.60700 -8.76700 1.000 102.08592 93 ASN A CA 1
ATOM 729 C C . ASN A 1 93 ? 33.58700 22.35200 -8.25600 1.000 99.06451 93 ASN A C 1
ATOM 730 O O . ASN A 1 93 ? 32.97200 21.28400 -8.14000 1.000 99.14610 93 ASN A O 1
ATOM 735 N N . LYS A 1 94 ? 34.87700 22.47900 -7.98400 1.000 93.30066 94 LYS A N 1
ATOM 736 C CA . LYS A 1 94 ? 35.75100 21.42000 -7.50600 1.000 91.90312 94 LYS A CA 1
ATOM 737 C C . LYS A 1 94 ? 35.92100 21.54400 -6.00100 1.000 84.56277 94 LYS A C 1
ATOM 738 O O . LYS A 1 94 ? 35.56000 22.57400 -5.41900 1.000 84.92334 94 LYS A O 1
ATOM 744 N N . PRO A 1 95 ? 36.43100 20.49500 -5.31700 1.000 80.30700 95 PRO A N 1
ATOM 745 C CA . PRO A 1 95 ? 36.70800 20.62200 -3.87000 1.000 75.45115 95 PRO A CA 1
ATOM 746 C C . PRO A 1 95 ? 37.61800 21.81400 -3.58200 1.000 75.06426 95 PRO A C 1
ATOM 747 O O . PRO A 1 95 ? 38.46900 22.18700 -4.39300 1.000 72.97454 95 PRO A O 1
ATOM 751 N N . VAL A 1 96 ? 37.43900 22.40300 -2.40100 1.000 73.77727 96 VAL A N 1
ATOM 752 C CA . VAL A 1 96 ? 38.14900 23.64000 -2.08500 1.000 66.68431 96 VAL A CA 1
ATOM 753 C C . VAL A 1 96 ? 39.58400 23.33600 -1.67200 1.000 59.46502 96 VAL A C 1
ATOM 754 O O . VAL A 1 96 ? 39.93000 22.27300 -1.12900 1.000 55.86459 96 VAL A O 1
ATOM 758 N N . ASP A 1 97 ? 40.44300 24.25200 -2.03200 1.000 53.60116 97 ASP A N 1
ATOM 759 C CA . ASP A 1 97 ? 41.80600 24.31200 -1.54200 1.000 54.05911 97 ASP A CA 1
ATOM 760 C C . ASP A 1 97 ? 41.76800 25.16100 -0.27900 1.000 51.86148 97 ASP A C 1
ATOM 761 O O . ASP A 1 97 ? 41.50500 26.37500 -0.35800 1.000 47.48727 97 ASP A O 1
ATOM 766 N N . ARG A 1 98 ? 42.00100 24.53200 0.88400 1.000 47.28988 98 ARG A N 1
ATOM 767 C CA . ARG A 1 98 ? 41.87500 25.26100 2.13900 1.000 45.28701 98 ARG A CA 1
ATOM 768 C C . ARG A 1 98 ? 42.84800 26.40800 2.20700 1.000 45.18436 98 ARG A C 1
ATOM 769 O O . ARG A 1 98 ? 42.59100 27.40000 2.91600 1.000 45.96604 98 ARG A O 1
ATOM 777 N N . TYR A 1 99 ? 44.02000 26.23700 1.58700 1.000 41.81291 99 TYR A N 1
ATOM 778 C CA . TYR A 1 99 ? 44.97800 27.32200 1.57400 1.000 42.08926 99 TYR A CA 1
ATOM 779 C C . TYR A 1 99 ? 44.41800 28.50800 0.77400 1.000 41.02334 99 TYR A C 1
ATOM 780 O O . TYR A 1 99 ? 44.48400 29.64500 1.23700 1.000 40.51802 99 TYR A O 1
ATOM 789 N N . ILE A 1 100 ? 43.78700 28.27000 -0.36700 1.000 42.94199 100 ILE A N 1
ATOM 790 C CA . ILE A 1 100 ? 43.30100 29.42200 -1.18000 1.000 40.64435 100 ILE A CA 1
ATOM 791 C C . ILE A 1 100 ? 42.20700 30.16500 -0.40400 1.000 43.74472 100 ILE A C 1
ATOM 792 O O . ILE A 1 100 ? 42.22900 31.39700 -0.40100 1.000 42.82356 100 ILE A O 1
ATOM 797 N N . GLU A 1 101 ? 41.29700 29.43400 0.23200 1.000 39.22576 101 GLU A N 1
ATOM 798 C CA . GLU A 1 101 ? 40.16000 30.06300 0.95400 1.000 41.00492 101 GLU A CA 1
ATOM 799 C C . GLU A 1 101 ? 40.66900 30.82600 2.18200 1.000 42.03399 101 GLU A C 1
ATOM 800 O O . GLU A 1 101 ? 40.16500 31.91600 2.44400 1.000 38.67043 101 GLU A O 1
ATOM 806 N N . GLY A 1 102 ? 41.63100 30.25600 2.89500 1.000 38.12562 102 GLY A N 1
ATOM 807 C CA . GLY A 1 102 ? 42.21600 30.95300 4.04800 1.000 36.49385 102 GLY A CA 1
ATOM 808 C C . GLY A 1 102 ? 42.95500 32.19500 3.59900 1.000 37.61504 102 GLY A C 1
ATOM 809 O O . GLY A 1 102 ? 42.80800 33.23500 4.24000 1.000 38.26775 102 GLY A O 1
ATOM 810 N N . LEU A 1 103 ? 43.72000 32.06900 2.52200 1.000 35.52531 103 LEU A N 1
ATOM 811 C CA . LEU A 1 103 ? 44.43600 33.21800 1.99700 1.000 36.55438 103 LEU A CA 1
ATOM 812 C C . LEU A 1 103 ? 43.44700 34.32300 1.62400 1.000 36.35436 103 LEU A C 1
ATOM 813 O O . LEU A 1 103 ? 43.66600 35.48100 1.94600 1.000 37.79137 103 LEU A O 1
ATOM 818 N N . LEU A 1 104 ? 42.36200 33.97200 0.93700 1.000 36.89916 104 LEU A N 1
ATOM 819 C CA . LEU A 1 104 ? 41.35500 34.96600 0.62000 1.000 37.17814 104 LEU A CA 1
ATOM 820 C C . LEU A 1 104 ? 40.72700 35.51900 1.88700 1.000 37.23341 104 LEU A C 1
ATOM 821 O O . LEU A 1 104 ? 40.38300 36.69800 1.92500 1.000 35.73586 104 LEU A O 1
ATOM 826 N N . ASP A 1 105 ? 40.51400 34.67500 2.92300 1.000 37.75189 105 ASP A N 1
ATOM 827 C CA . ASP A 1 105 ? 39.88900 35.17600 4.14600 1.000 40.29167 105 ASP A CA 1
ATOM 828 C C . ASP A 1 105 ? 40.78200 36.24600 4.78200 1.000 36.21750 105 ASP A C 1
ATOM 829 O O . ASP A 1 105 ? 40.30500 37.27800 5.26100 1.000 34.12778 105 ASP A O 1
ATOM 834 N N . MET A 1 106 ? 42.08600 35.99700 4.77700 1.000 32.54074 106 MET A N 1
ATOM 835 C CA . MET A 1 106 ? 43.03700 36.95400 5.31500 1.000 34.79101 106 MET A CA 1
ATOM 836 C C . MET A 1 106 ? 43.03900 38.25000 4.49800 1.000 34.48571 106 MET A C 1
ATOM 837 O O . MET A 1 106 ? 42.98500 39.35000 5.06500 1.000 36.15697 106 MET A O 1
ATOM 842 N N . LEU A 1 107 ? 43.18300 38.14600 3.16300 1.000 31.49062 107 LEU A N 1
ATOM 843 C CA . LEU A 1 107 ? 43.23300 39.35100 2.34200 1.000 31.94857 107 LEU A CA 1
ATOM 844 C C . LEU A 1 107 ? 41.96300 40.17300 2.49600 1.000 36.73862 107 LEU A C 1
ATOM 845 O O . LEU A 1 107 ? 42.01200 41.41000 2.48900 1.000 32.90921 107 LEU A O 1
ATOM 850 N N . LEU A 1 108 ? 40.80800 39.50100 2.56400 1.000 34.20147 108 LEU A N 1
ATOM 851 C CA . LEU A 1 108 ? 39.54300 40.22900 2.67000 1.000 33.70404 108 LEU A CA 1
ATOM 852 C C . LEU A 1 108 ? 39.37300 40.83400 4.07200 1.000 34.53046 108 LEU A C 1
ATOM 853 O O . LEU A 1 108 ? 38.94000 41.97200 4.19300 1.000 35.94378 108 LEU A O 1
ATOM 858 N N . ASP A 1 109 ? 39.74400 40.11000 5.14000 1.000 31.62748 109 ASP A N 1
ATOM 859 C CA . ASP A 1 109 ? 39.71400 40.72400 6.46000 1.000 37.01496 109 ASP A CA 1
ATOM 860 C C . ASP A 1 109 ? 40.62900 41.98100 6.54900 1.000 39.38630 109 ASP A C 1
ATOM 861 O O . ASP A 1 109 ? 40.28900 42.96900 7.21500 1.000 40.28904 109 ASP A O 1
ATOM 866 N N . ALA A 1 110 ? 41.78500 41.95200 5.89300 1.000 32.55917 110 ALA A N 1
ATOM 867 C CA . ALA A 1 110 ? 42.73000 43.06000 5.99500 1.000 34.77785 110 ALA A CA 1
ATOM 868 C C . ALA A 1 110 ? 42.15900 44.32500 5.33800 1.000 38.33354 110 ALA A C 1
ATOM 869 O O . ALA A 1 110 ? 42.27300 45.43100 5.87500 1.000 38.77833 110 ALA A O 1
ATOM 871 N N . THR A 1 111 ? 41.47900 44.18200 4.19400 1.000 33.20398 111 THR A N 1
ATOM 872 C CA . THR A 1 111 ? 41.00500 45.39100 3.57300 1.000 33.61192 111 THR A CA 1
ATOM 873 C C . THR A 1 111 ? 39.58700 45.74100 4.00200 1.000 35.85693 111 THR A C 1
ATOM 874 O O . THR A 1 111 ? 39.27800 46.91600 4.00200 1.000 36.92285 111 THR A O 1
ATOM 878 N N . GLU A 1 112 ? 38.71800 44.77000 4.37900 1.000 36.99654 112 GLU A N 1
ATOM 879 C CA . GLU A 1 112 ? 37.31100 45.10900 4.70800 1.000 41.53656 112 GLU A CA 1
ATOM 880 C C . GLU A 1 112 ? 37.13200 45.56800 6.15200 1.000 44.09739 112 GLU A C 1
ATOM 881 O O . GLU A 1 112 ? 36.28400 46.43500 6.44200 1.000 43.06306 112 GLU A O 1
ATOM 887 N N . ASN A 1 113 ? 37.87800 44.98400 7.07300 1.000 40.57855 113 ASN A N 1
ATOM 888 C CA . ASN A 1 113 ? 37.75300 45.38700 8.47400 1.000 43.08938 113 ASN A CA 1
ATOM 889 C C . ASN A 1 113 ? 38.84100 46.39000 8.82800 1.000 42.93146 113 ASN A C 1
ATOM 890 O O . ASN A 1 113 ? 39.64800 46.18000 9.72000 1.000 45.63442 113 ASN A O 1
ATOM 895 N N . TYR A 1 114 ? 38.88700 47.50900 8.10900 1.000 44.41322 114 TYR A N 1
ATOM 896 C CA . TYR A 1 114 ? 39.98800 48.49300 8.29700 1.000 46.20817 114 TYR A CA 1
ATOM 897 C C . TYR A 1 114 ? 39.78600 49.38000 9.53200 1.000 49.81387 114 TYR A C 1
ATOM 898 O O . TYR A 1 114 ? 40.73500 50.04500 9.95100 1.000 47.80573 114 TYR A O 1
ATOM 907 N N . GLU A 1 115 ? 38.58700 49.37800 10.09800 1.000 46.44767 115 GLU A N 1
ATOM 908 C CA . GLU A 1 115 ? 38.30000 50.22400 11.28000 1.000 50.27971 115 GLU A CA 1
ATOM 909 C C . GLU A 1 115 ? 38.78300 49.50700 12.54100 1.000 50.72450 115 GLU A C 1
ATOM 910 O O . GLU A 1 115 ? 38.97000 50.17700 13.55900 1.000 57.91484 115 GLU A O 1
ATOM 916 N N . GLN A 1 116 ? 38.99400 48.19800 12.45300 1.000 46.01868 116 GLN A N 1
ATOM 917 C CA . GLN A 1 116 ? 39.46700 47.41100 13.61700 1.000 50.19549 116 GLN A CA 1
ATOM 918 C C . GLN A 1 116 ? 40.98900 47.51800 13.73700 1.000 52.07466 116 GLN A C 1
ATOM 919 O O . GLN A 1 116 ? 41.66500 47.52300 12.70200 1.000 45.45545 116 GLN A O 1
ATOM 925 N N . PRO A 1 117 ? 41.54700 47.61800 14.95900 1.000 53.78276 117 PRO A N 1
ATOM 926 C CA . PRO A 1 117 ? 43.00400 47.65100 15.14200 1.000 50.72977 117 PRO A CA 1
ATOM 927 C C . PRO A 1 117 ? 43.65400 46.34300 14.74800 1.000 44.04739 117 PRO A C 1
ATOM 928 O O . PRO A 1 117 ? 43.00500 45.31300 14.55400 1.000 41.92082 117 PRO A O 1
ATOM 932 N N . LEU A 1 118 ? 44.97700 46.40300 14.57900 1.000 43.06306 118 LEU A N 1
ATOM 933 C CA . LEU A 1 118 ? 45.77400 45.18500 14.38500 1.000 39.69423 118 LEU A CA 1
ATOM 934 C C . LEU A 1 118 ? 46.18300 44.67200 15.76200 1.000 44.42901 118 LEU A C 1
ATOM 935 O O . LEU A 1 118 ? 46.79100 45.41100 16.53800 1.000 44.00001 118 LEU A O 1
ATOM 940 N N . THR A 1 119 ? 45.84100 43.42100 16.09200 1.000 44.88433 119 THR A N 1
ATOM 941 C CA . THR A 1 119 ? 46.16400 42.87900 17.39800 1.000 43.65787 119 THR A CA 1
ATOM 942 C C . THR A 1 119 ? 46.86500 41.53700 17.19100 1.000 43.12096 119 THR A C 1
ATOM 943 O O . THR A 1 119 ? 46.77600 40.93800 16.11100 1.000 40.88385 119 THR A O 1
ATOM 947 N N . LEU A 1 120 ? 47.54400 41.04200 18.23800 1.000 37.87296 120 LEU A N 1
ATOM 948 C CA . LEU A 1 120 ? 48.13600 39.70400 18.11600 1.000 39.36261 120 LEU A CA 1
ATOM 949 C C . LEU A 1 120 ? 47.04900 38.68700 17.75700 1.000 41.07598 120 LEU A C 1
ATOM 950 O O . LEU A 1 120 ? 47.25100 37.84300 16.87000 1.000 43.23150 120 LEU A O 1
ATOM 955 N N . GLU A 1 121 ? 45.86000 38.78700 18.39400 1.000 38.75201 121 GLU A N 1
ATOM 956 C CA . GLU A 1 121 ? 44.80700 37.79300 18.10900 1.000 44.23425 121 GLU A CA 1
ATOM 957 C C . GLU A 1 121 ? 44.40800 37.80400 16.63900 1.000 43.39204 121 GLU A C 1
ATOM 958 O O . GLU A 1 121 ? 44.14200 36.74700 16.02900 1.000 40.03375 121 GLU A O 1
ATO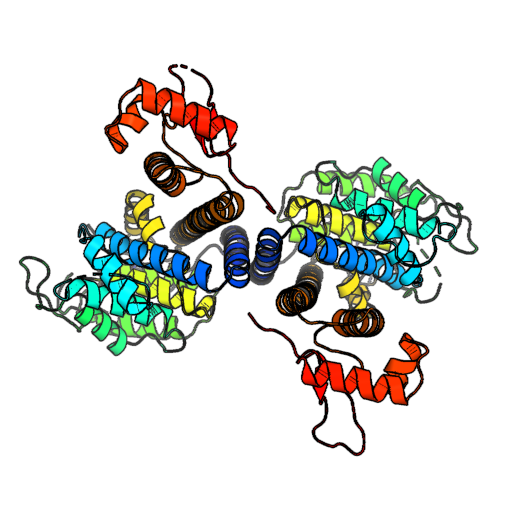M 964 N N . ARG A 1 122 ? 44.37200 38.99400 16.03700 1.000 39.59159 122 ARG A N 1
ATOM 965 C CA . ARG A 1 122 ? 44.01300 39.09400 14.63200 1.000 37.57819 122 ARG A CA 1
ATOM 966 C C . ARG A 1 122 ? 45.09100 38.47800 13.75400 1.000 38.72833 122 ARG A C 1
ATOM 967 O O . ARG A 1 122 ? 44.79500 37.74500 12.79900 1.000 40.23114 122 ARG A O 1
ATOM 975 N N . LEU A 1 123 ? 46.34600 38.72800 14.08000 1.000 37.68873 123 LEU A N 1
ATOM 976 C CA . LEU A 1 123 ? 47.45600 38.10200 13.36400 1.000 34.80154 123 LEU A CA 1
ATOM 977 C C . LEU A 1 123 ? 47.43900 36.58400 13.50700 1.000 37.14919 123 LEU A C 1
ATOM 978 O O . LEU A 1 123 ? 47.75300 35.87500 12.54300 1.000 37.58345 123 LEU A O 1
ATOM 983 N N . TYR A 1 124 ? 47.11100 36.07600 14.70600 1.000 35.98589 124 TYR A N 1
ATOM 984 C CA . TYR A 1 124 ? 47.03400 34.62500 14.89500 1.000 37.55977 124 TYR A CA 1
ATOM 985 C C . TYR A 1 124 ? 45.95500 34.02200 14.01100 1.000 38.44145 124 TYR A C 1
ATOM 986 O O . TYR A 1 124 ? 46.05900 32.86200 13.61100 1.000 36.55965 124 TYR A O 1
ATOM 995 N N . GLY A 1 125 ? 44.86800 34.75600 13.79100 1.000 37.13340 125 GLY A N 1
ATOM 996 C CA . GLY A 1 125 ? 43.81200 34.23300 12.95500 1.000 35.09631 125 GLY A CA 1
ATOM 997 C C . GLY A 1 125 ? 44.26400 34.16700 11.51300 1.000 34.36465 125 GLY A C 1
ATOM 998 O O . GLY A 1 125 ? 43.96400 33.20300 10.79900 1.000 36.86231 125 GLY A O 1
ATOM 999 N N . TRP A 1 126 ? 44.94900 35.21900 11.05600 1.000 33.80668 126 TRP A N 1
ATOM 1000 C CA . TRP A 1 126 ? 45.52200 35.17500 9.72200 1.000 35.23580 126 TRP A CA 1
ATOM 1001 C C . TRP A 1 126 ? 46.51100 34.01400 9.59400 1.000 37.46765 126 TRP A C 1
ATOM 1002 O O . TRP A 1 126 ? 46.60400 33.39700 8.54000 1.000 35.50426 126 TRP A O 1
ATOM 1013 N N . HIS A 1 127 ? 47.31800 33.79100 10.62000 1.000 36.56491 127 HIS A N 1
ATOM 1014 C CA . HIS A 1 127 ? 48.35300 32.75800 10.53000 1.000 35.26739 127 HIS A CA 1
ATOM 1015 C C . HIS A 1 127 ? 47.71500 31.37200 10.48500 1.000 38.84676 127 HIS A C 1
ATOM 1016 O O . HIS A 1 127 ? 48.15900 30.50700 9.71700 1.000 40.17587 127 HIS A O 1
ATOM 1023 N N . ALA A 1 128 ? 46.63600 31.15700 11.28200 1.000 36.72019 128 ALA A N 1
ATOM 1024 C CA . ALA A 1 128 ? 45.89900 29.90000 11.20000 1.000 38.28617 128 ALA A CA 1
ATOM 1025 C C . ALA A 1 128 ? 45.28300 29.70000 9.80600 1.000 40.29694 128 ALA A C 1
ATOM 1026 O O . ALA A 1 128 ? 45.26200 28.57200 9.28600 1.000 38.26248 128 ALA A O 1
ATOM 1028 N N . ALA A 1 129 ? 44.80100 30.78800 9.16500 1.000 40.99176 129 ALA A N 1
ATOM 1029 C CA . ALA A 1 129 ? 44.18800 30.67700 7.83200 1.000 38.27827 129 ALA A CA 1
ATOM 1030 C C . ALA A 1 129 ? 45.18800 30.20300 6.78800 1.000 39.99427 129 ALA A C 1
ATOM 1031 O O . ALA A 1 129 ? 44.83300 29.47900 5.86000 1.000 40.11270 129 ALA A O 1
ATOM 1033 N N . LEU A 1 130 ? 46.43700 30.64900 6.90800 1.000 37.35448 130 LEU A N 1
ATOM 1034 C CA . LEU A 1 130 ? 47.49400 30.28200 5.98000 1.000 36.95706 130 LEU A CA 1
ATOM 1035 C C . LEU A 1 130 ? 48.05500 28.88300 6.20500 1.000 37.30184 130 LEU A C 1
ATOM 1036 O O . LEU A 1 130 ? 48.66800 28.33700 5.27800 1.000 37.62030 130 LEU A O 1
ATOM 1041 N N . PHE A 1 131 ? 48.02000 28.34700 7.42800 1.000 36.76230 131 PHE A N 1
ATOM 1042 C CA . PHE A 1 131 ? 48.60700 27.02500 7.69400 1.000 39.06258 131 PHE A CA 1
ATOM 1043 C C . PHE A 1 131 ? 47.53800 26.13300 8.29700 1.000 39.08363 131 PHE A C 1
ATOM 1044 O O . PHE A 1 131 ? 47.68100 25.66800 9.43700 1.000 40.48380 131 PHE A O 1
ATOM 1052 N N . PRO A 1 132 ? 46.50900 25.77600 7.49600 1.000 40.58908 132 PRO A N 1
ATOM 1053 C CA . PRO A 1 132 ? 45.40200 24.97600 8.02900 1.000 43.97369 132 PRO A CA 1
ATOM 1054 C C . PRO A 1 132 ? 45.81600 23.56600 8.46700 1.000 47.38463 132 PRO A C 1
ATOM 1055 O O . PRO A 1 132 ? 45.14900 23.01700 9.34600 1.000 49.03746 132 PRO A O 1
ATOM 1059 N N . THR A 1 133 ? 46.83700 22.95000 7.84900 1.000 48.78743 133 THR A N 1
ATOM 1060 C CA . THR A 1 133 ? 47.30500 21.61900 8.26400 1.000 52.10098 133 THR A CA 1
ATOM 1061 C C . THR A 1 133 ? 48.25800 21.63600 9.44400 1.000 51.71673 133 THR A C 1
ATOM 1062 O O . THR A 1 133 ? 48.58500 20.55600 9.93900 1.000 58.23067 133 THR A O 1
ATOM 1066 N N . GLY A 1 134 ? 48.79300 22.79600 9.85600 1.000 49.03483 134 GLY A N 1
ATOM 1067 C CA . GLY A 1 134 ? 49.78700 22.82200 10.90800 1.000 47.70572 134 GLY A CA 1
ATOM 1068 C C . GLY A 1 134 ? 51.21000 22.63000 10.42800 1.000 48.97956 134 GLY A C 1
ATOM 1069 O O . GLY A 1 134 ? 52.15200 22.72200 11.24100 1.000 48.38738 134 GLY A O 1
ATOM 1070 N N . TYR A 1 135 ? 51.38900 22.49400 9.12100 1.000 49.94809 135 TYR A N 1
ATOM 1071 C CA . TYR A 1 135 ? 52.65100 22.21300 8.48200 1.000 51.05875 135 TYR A CA 1
ATOM 1072 C C . TYR A 1 135 ? 52.97100 23.29700 7.45600 1.000 49.99810 135 TYR A C 1
ATOM 1073 O O . TYR A 1 135 ? 52.08200 23.87100 6.81800 1.000 47.78468 135 TYR A O 1
ATOM 1082 N N . SER A 1 136 ? 54.24400 23.58400 7.31900 1.000 50.47184 136 SER A N 1
ATOM 1083 C CA . SER A 1 136 ? 54.74400 24.35900 6.19900 1.000 52.76685 136 SER A CA 1
ATOM 1084 C C . SER A 1 136 ? 55.56400 23.37300 5.37400 1.000 55.19872 136 SER A C 1
ATOM 1085 O O . SER A 1 136 ? 56.70800 23.05000 5.72500 1.000 53.19585 136 SER A O 1
ATOM 1088 N N . GLY A 1 137 ? 54.94100 22.84500 4.31400 1.000 57.13317 137 GLY A N 1
ATOM 1089 C CA . GLY A 1 137 ? 55.54800 21.73900 3.57400 1.000 56.94630 137 GLY A CA 1
ATOM 1090 C C . GLY A 1 137 ? 55.76200 20.53400 4.47800 1.000 61.27840 137 GLY A C 1
ATOM 1091 O O . GLY A 1 137 ? 54.83700 20.05500 5.13700 1.000 66.42112 137 GLY A O 1
ATOM 1092 N N . ILE A 1 138 ? 57.00500 20.04600 4.53000 1.000 58.10170 138 ILE A N 1
ATOM 1093 C CA . ILE A 1 138 ? 57.32800 18.88200 5.35200 1.000 63.14441 138 ILE A CA 1
ATOM 1094 C C . ILE A 1 138 ? 57.42900 19.21600 6.83900 1.000 65.09465 138 ILE A C 1
ATOM 1095 O O . ILE A 1 138 ? 57.28900 18.31000 7.66700 1.000 68.26082 138 ILE A O 1
ATOM 1100 N N . HIS A 1 139 ? 57.68800 20.47400 7.16200 1.000 59.67558 139 HIS A N 1
ATOM 1101 C CA . HIS A 1 139 ? 57.97400 20.82800 8.57200 1.000 60.43883 139 HIS A CA 1
ATOM 1102 C C . HIS A 1 139 ? 56.73600 21.19200 9.38700 1.000 56.93577 139 HIS A C 1
ATOM 1103 O O . HIS A 1 139 ? 55.94900 22.01600 8.93000 1.000 52.86950 139 HIS A O 1
ATOM 1110 N N . LYS A 1 140 ? 56.60600 20.58200 10.55900 1.000 57.51742 140 LYS A N 1
ATOM 1111 C CA . LYS A 1 140 ? 55.52300 20.96000 11.48500 1.000 59.28079 140 LYS A CA 1
ATOM 1112 C C . LYS A 1 140 ? 55.98200 22.27300 12.10200 1.000 55.37769 140 LYS A C 1
ATOM 1113 O O . LYS A 1 140 ? 57.15000 22.36600 12.48100 1.000 55.95934 140 LYS A O 1
ATOM 1119 N N . ILE A 1 141 ? 55.09200 23.24900 12.15100 1.000 46.86615 141 ILE A N 1
ATOM 1120 C CA . ILE A 1 141 ? 55.49900 24.58100 12.65000 1.000 46.32924 141 ILE A CA 1
ATOM 1121 C C . ILE A 1 141 ? 54.53800 25.04800 13.73200 1.000 45.01856 141 ILE A C 1
ATOM 1122 O O . ILE A 1 141 ? 53.48900 24.43200 13.89200 1.000 47.51359 141 ILE A O 1
ATOM 1127 N N . THR A 1 142 ? 54.95200 26.04500 14.49800 1.000 42.74460 142 THR A N 1
ATOM 1128 C CA . THR A 1 142 ? 54.04500 26.68800 15.44100 1.000 45.80286 142 THR A CA 1
ATOM 1129 C C . THR A 1 142 ? 53.05100 27.54200 14.66500 1.000 44.34216 142 THR A C 1
ATOM 1130 O O . THR A 1 142 ? 53.45700 28.48700 13.96600 1.000 42.36561 142 THR A O 1
ATOM 1134 N N . VAL A 1 143 ? 51.74700 27.28500 14.85400 1.000 41.07598 143 VAL A N 1
ATOM 1135 C CA . VAL A 1 143 ? 50.70200 27.99800 14.11100 1.000 39.87057 143 VAL A CA 1
ATOM 1136 C C . VAL A 1 143 ? 49.82700 28.77400 15.08900 1.000 40.50222 143 VAL A C 1
ATOM 1137 O O . VAL A 1 143 ? 49.54100 28.29100 16.19300 1.000 43.11306 143 VAL A O 1
ATOM 1141 N N . ALA A 1 144 ? 49.41500 29.99600 14.68200 1.000 38.36513 144 ALA A N 1
ATOM 1142 C CA . ALA A 1 144 ? 48.53100 30.83900 15.48600 1.000 37.55187 144 ALA A CA 1
ATOM 1143 C C . ALA A 1 144 ? 49.19300 31.24500 16.80900 1.000 43.87368 144 ALA A C 1
ATOM 1144 O O . ALA A 1 144 ? 48.49300 31.46300 17.80000 1.000 41.70237 144 ALA A O 1
ATOM 1146 N N . ALA A 1 145 ? 50.53800 31.38400 16.81800 1.000 39.77582 145 ALA A N 1
ATOM 1147 C CA . ALA A 1 145 ? 51.30800 31.83000 17.97200 1.000 42.16295 145 ALA A CA 1
ATOM 1148 C C . ALA A 1 145 ? 52.64200 32.30600 17.42600 1.000 44.29215 145 ALA A C 1
ATOM 1149 O O . ALA A 1 145 ? 53.02700 31.92400 16.31200 1.000 41.37865 145 ALA A O 1
ATOM 1151 N N . LEU A 1 146 ? 53.31600 33.18600 18.18900 1.000 44.39743 146 LEU A N 1
ATOM 1152 C CA . LEU A 1 146 ? 54.60900 33.71300 17.76400 1.000 43.37362 146 LEU A CA 1
ATOM 1153 C C . LEU A 1 146 ? 55.67800 32.61300 17.83900 1.000 48.86639 146 LEU A C 1
ATOM 1154 O O . LEU A 1 146 ? 55.59300 31.68900 18.64000 1.000 51.18245 146 LEU A O 1
ATOM 1159 N N . ARG A 1 147 ? 56.74200 32.75300 17.05800 1.000 50.67713 147 ARG A N 1
ATOM 1160 C CA . ARG A 1 147 ? 57.75100 31.70500 17.09300 1.000 50.85347 147 ARG A CA 1
ATOM 1161 C C . ARG A 1 147 ? 58.39900 31.57200 18.47600 1.000 52.66421 147 ARG A C 1
ATOM 1162 O O . ARG A 1 147 ? 58.50800 32.52200 19.24400 1.000 53.18796 147 ARG A O 1
ATOM 1170 N N . LYS A 1 148 ? 58.75600 30.33800 18.78800 1.000 53.36956 148 LYS A N 1
ATOM 1171 C CA . LYS A 1 148 ? 59.44500 29.93900 19.99800 1.000 61.00468 148 LYS A CA 1
ATOM 1172 C C . LYS A 1 148 ? 60.87500 29.53400 19.71900 1.000 55.99619 148 LYS A C 1
ATOM 1173 O O . LYS A 1 148 ? 61.59000 29.24500 20.65700 1.000 65.31046 148 LYS A O 1
ATOM 1179 N N . THR A 1 149 ? 61.28800 29.53000 18.46700 1.000 131.86055 149 THR A N 1
ATOM 1180 C CA . THR A 1 149 ? 62.69000 29.21900 18.12300 1.000 139.07457 149 THR A CA 1
ATOM 1181 C C . THR A 1 149 ? 63.28300 30.37800 17.32600 1.000 143.66459 149 THR A C 1
ATOM 1182 O O . THR A 1 149 ? 62.79000 31.50100 17.46900 1.000 143.01715 149 THR A O 1
ATOM 1186 N N . ASP A 1 150 ? 64.29700 30.10700 16.50400 1.000 148.21251 150 ASP A N 1
ATOM 1187 C CA . ASP A 1 150 ? 64.90100 31.17600 15.66000 1.000 144.89895 150 ASP A CA 1
ATOM 1188 C C . ASP A 1 150 ? 64.20600 31.23900 14.29800 1.000 138.95350 150 ASP A C 1
ATOM 1189 O O . ASP A 1 150 ? 63.77200 30.18400 13.81100 1.000 140.57738 150 ASP A O 1
ATOM 1194 N N . PRO A 1 151 ? 64.10300 32.42500 13.65800 1.000 134.18977 151 PRO A N 1
ATOM 1195 C CA . PRO A 1 151 ? 63.35400 32.59000 12.41600 1.000 128.50488 151 PRO A CA 1
ATOM 1196 C C . PRO A 1 151 ? 63.10100 31.25700 11.69800 1.000 125.90457 151 PRO A C 1
ATOM 1197 O O . PRO A 1 151 ? 62.01500 31.11700 11.17000 1.000 122.48047 151 PRO A O 1
ATOM 1201 N N . PRO A 1 159 ? 61.57700 26.10400 -2.12200 1.000 107.61553 159 PRO A N 1
ATOM 1202 C CA . PRO A 1 159 ? 61.02800 26.36900 -3.46000 1.000 104.21776 159 PRO A CA 1
ATOM 1203 C C . PRO A 1 159 ? 61.75500 27.49700 -4.21300 1.000 98.73026 159 PRO A C 1
ATOM 1204 O O . PRO A 1 159 ? 62.99500 27.53700 -4.25100 1.000 100.71471 159 PRO A O 1
ATOM 1208 N N . GLY A 1 160 ? 60.97400 28.37900 -4.83200 1.000 93.08221 160 GLY A N 1
ATOM 1209 C CA . GLY A 1 160 ? 61.42000 29.60500 -5.46100 1.000 89.96079 160 GLY A CA 1
ATOM 1210 C C . GLY A 1 160 ? 61.58000 30.78000 -4.51500 1.000 89.35019 160 GLY A C 1
ATOM 1211 O O . GLY A 1 160 ? 61.84900 31.90300 -4.95300 1.000 90.82668 160 GLY A O 1
ATOM 1212 N N . LYS A 1 161 ? 61.40800 30.53100 -3.21600 1.000 88.30796 161 LYS A N 1
ATOM 1213 C CA . LYS A 1 161 ? 61.65200 31.53000 -2.18400 1.000 86.26034 161 LYS A CA 1
ATOM 1214 C C . LYS A 1 161 ? 63.10800 31.98700 -2.22900 1.000 82.90205 161 LYS A C 1
ATOM 1215 O O . LYS A 1 161 ? 64.01400 31.16700 -2.37300 1.000 82.60727 161 LYS A O 1
ATOM 1221 N N . ILE A 1 162 ? 63.33400 33.29600 -2.12500 1.000 81.42818 162 ILE A N 1
ATOM 1222 C CA . ILE A 1 162 ? 64.68700 33.85900 -2.14600 1.000 81.47293 162 ILE A CA 1
ATOM 1223 C C . ILE A 1 162 ? 65.27900 33.79400 -0.73700 1.000 80.23857 162 ILE A C 1
ATOM 1224 O O . ILE A 1 162 ? 64.72700 34.35500 0.21000 1.000 81.22026 162 ILE A O 1
ATOM 1229 N N . LYS A 1 163 ? 66.39200 33.08900 -0.58700 1.000 79.64639 163 LYS A N 1
ATOM 1230 C CA . LYS A 1 163 ? 67.04400 33.00100 0.71400 1.000 82.28092 163 LYS A CA 1
ATOM 1231 C C . LYS A 1 163 ? 67.79500 34.29700 0.99800 1.000 80.21488 163 LYS A C 1
ATOM 1232 O O . LYS A 1 163 ? 68.57600 34.77000 0.17300 1.000 81.16763 163 LYS A O 1
ATOM 1238 N N . VAL A 1 164 ? 67.59000 34.86200 2.16700 1.000 78.82787 164 VAL A N 1
ATOM 1239 C CA . VAL A 1 164 ? 68.43200 35.95900 2.62400 1.000 80.14645 164 VAL A CA 1
ATOM 1240 C C . VAL A 1 164 ? 68.99600 35.53400 3.97600 1.000 80.35174 164 VAL A C 1
ATOM 1241 O O . VAL A 1 164 ? 68.24700 35.01300 4.81200 1.000 82.33092 164 VAL A O 1
ATOM 1245 N N . HIS A 1 165 ? 70.32800 35.65200 4.14800 1.000 74.58263 165 HIS A N 1
ATOM 1246 C CA . HIS A 1 165 ? 70.99700 35.31700 5.41100 1.000 75.89857 165 HIS A CA 1
ATOM 1247 C C . HIS A 1 165 ? 70.86000 36.47100 6.41300 1.000 78.19885 165 HIS A C 1
ATOM 1248 O O . HIS A 1 165 ? 71.79500 37.23000 6.67500 1.000 80.53071 165 HIS A O 1
ATOM 1255 N N . TYR A 1 166 ? 69.66300 36.57900 6.99700 1.000 62.34169 166 TYR A N 1
ATOM 1256 C CA . TYR A 1 166 ? 69.28700 37.58300 7.97500 1.000 54.18018 166 TYR A CA 1
ATOM 1257 C C . TYR A 1 166 ? 69.00600 36.89500 9.30500 1.000 62.73121 166 TYR A C 1
ATOM 1258 O O . TYR A 1 166 ? 68.49200 35.78000 9.33800 1.000 65.77368 166 TYR A O 1
ATOM 1267 N N . GLU A 1 167 ? 69.41300 37.49600 10.40400 1.000 59.90192 167 GLU A N 1
ATOM 1268 C CA . GLU A 1 167 ? 69.10300 36.97600 11.72400 1.000 53.71433 167 GLU A CA 1
ATOM 1269 C C . GLU A 1 167 ? 68.07900 37.90400 12.39200 1.000 53.93541 167 GLU A C 1
ATOM 1270 O O . GLU A 1 167 ? 68.35400 39.09500 12.61300 1.000 51.27983 167 GLU A O 1
ATOM 1276 N N . ALA A 1 168 ? 66.90700 37.37700 12.71400 1.000 47.66098 168 ALA A N 1
ATOM 1277 C CA . ALA A 1 168 ? 65.86000 38.15400 13.36900 1.000 50.23234 168 ALA A CA 1
ATOM 1278 C C . ALA A 1 168 ? 66.07600 38.15200 14.88000 1.000 45.90287 168 ALA A C 1
ATOM 1279 O O . ALA A 1 168 ? 66.89300 37.40400 15.38300 1.000 47.50570 168 ALA A O 1
ATOM 1281 N N . PRO A 1 169 ? 65.37600 38.99500 15.64400 1.000 44.99224 169 PRO A N 1
ATOM 1282 C CA . PRO A 1 169 ? 65.62400 39.01500 17.10100 1.000 49.66122 169 PRO A CA 1
ATOM 1283 C C . PRO A 1 169 ? 65.35200 37.65600 17.71100 1.000 50.34288 169 PRO A C 1
ATOM 1284 O O . PRO A 1 169 ? 64.51500 36.89100 17.19600 1.000 52.51156 169 PRO A O 1
ATOM 1288 N N . PRO A 1 170 ? 65.98300 37.33300 18.85500 1.000 55.00133 170 PRO A N 1
ATOM 1289 C CA . PRO A 1 170 ? 65.70900 36.03600 19.50700 1.000 56.84629 170 PRO A CA 1
ATOM 1290 C C . PRO A 1 170 ? 64.24600 35.92900 19.92100 1.000 53.61432 170 PRO A C 1
ATOM 1291 O O . PRO A 1 170 ? 63.57400 36.93900 20.22500 1.000 50.38499 170 PRO A O 1
ATOM 1295 N N . SER A 1 171 ? 63.74500 34.68900 19.92400 1.000 55.29347 171 SER A N 1
ATOM 1296 C CA . SER A 1 171 ? 62.31300 34.45400 20.15100 1.000 53.65643 171 SER A CA 1
ATOM 1297 C C . SER A 1 171 ? 61.89900 34.92700 21.55300 1.000 57.21475 171 SER A C 1
ATOM 1298 O O . SER A 1 171 ? 60.73000 35.26700 21.77600 1.000 53.03004 171 SER A O 1
ATOM 1301 N N . LYS A 1 172 ? 62.84200 34.95100 22.51600 1.000 59.44660 172 LYS A N 1
ATOM 1302 C CA . LYS A 1 172 ? 62.50100 35.43900 23.84900 1.000 62.16272 172 LYS A CA 1
ATOM 1303 C C . LYS A 1 172 ? 62.11400 36.91400 23.86300 1.000 57.56743 172 LYS A C 1
ATOM 1304 O O . LYS A 1 172 ? 61.48800 37.34700 24.82800 1.000 61.58633 172 LYS A O 1
ATOM 1310 N N . ARG A 1 173 ? 62.48000 37.67500 22.83200 1.000 49.19011 173 ARG A N 1
ATOM 1311 C CA . ARG A 1 173 ? 62.21600 39.10900 22.72200 1.000 54.13544 173 ARG A CA 1
ATOM 1312 C C . ARG A 1 173 ? 61.02000 39.43000 21.81000 1.000 51.77726 173 ARG A C 1
ATOM 1313 O O . ARG A 1 173 ? 60.48200 40.55500 21.88000 1.000 50.90874 173 ARG A O 1
ATOM 1321 N N . VAL A 1 174 ? 60.55000 38.45100 21.01000 1.000 49.00324 174 VAL A N 1
ATOM 1322 C CA . VAL A 1 174 ? 59.60100 38.72300 19.91300 1.000 44.92907 174 VAL A CA 1
ATOM 1323 C C . VAL A 1 174 ? 58.28600 39.29300 20.44300 1.000 41.72606 174 VAL A C 1
ATOM 1324 O O . VAL A 1 174 ? 57.69200 40.18000 19.82800 1.000 42.13926 174 VAL A O 1
ATOM 1328 N N . ASN A 1 175 ? 57.76600 38.74700 21.53600 1.000 44.40269 175 ASN A N 1
ATOM 1329 C CA . ASN A 1 175 ? 56.47100 39.21400 22.01800 1.000 46.05815 175 ASN A CA 1
ATOM 1330 C C . ASN A 1 175 ? 56.55500 40.69000 22.46200 1.000 49.24011 175 ASN A C 1
ATOM 1331 O O . ASN A 1 175 ? 55.67100 41.50700 22.15800 1.000 46.25818 175 ASN A O 1
ATOM 1336 N N . LYS A 1 176 ? 57.61500 41.04300 23.17000 1.000 45.62389 176 LYS A N 1
ATOM 1337 C CA . LYS A 1 176 ? 57.82100 42.45000 23.51100 1.000 48.59267 176 LYS A CA 1
ATOM 1338 C C . LYS A 1 176 ? 57.99700 43.29900 22.24200 1.000 50.12180 176 LYS A C 1
ATOM 1339 O O . LYS A 1 176 ? 57.41200 44.38800 22.12100 1.000 48.16367 176 LYS A O 1
ATOM 1345 N N . GLU A 1 177 ? 58.80400 42.81800 21.27800 1.000 45.88708 177 GLU A N 1
ATOM 1346 C CA . GLU A 1 177 ? 59.01700 43.61700 20.06900 1.000 43.77367 177 GLU A CA 1
ATOM 1347 C C . GLU A 1 177 ? 57.69900 43.86800 19.33100 1.000 43.46047 177 GLU A C 1
ATOM 1348 O O . GLU A 1 177 ? 57.46500 44.97000 18.79900 1.000 45.46335 177 GLU A O 1
ATOM 1354 N N . MET A 1 178 ? 56.86100 42.84600 19.27000 1.000 43.10517 178 MET A N 1
ATOM 1355 C CA . MET A 1 178 ? 55.57800 42.94900 18.59400 1.000 43.06569 178 MET A CA 1
ATOM 1356 C C . MET A 1 178 ? 54.62500 43.89500 19.33300 1.000 42.36034 178 MET A C 1
ATOM 1357 O O . MET A 1 178 ? 53.81100 44.57700 18.71000 1.000 43.57628 178 MET A O 1
ATOM 1362 N N . ARG A 1 179 ? 54.64500 43.87900 20.66900 1.000 44.40006 179 ARG A N 1
ATOM 1363 C CA . ARG A 1 179 ? 53.76000 44.77300 21.39800 1.000 47.03722 179 ARG A CA 1
ATOM 1364 C C . ARG A 1 179 ? 54.12100 46.22400 21.10900 1.000 45.71601 179 ARG A C 1
ATOM 1365 O O . ARG A 1 179 ? 53.23600 47.05800 20.93000 1.000 46.66086 179 ARG A O 1
ATOM 1373 N N . ILE A 1 180 ? 55.42700 46.52500 21.03700 1.000 46.90299 180 ILE A N 1
ATOM 1374 C CA . ILE A 1 180 ? 55.90100 47.86200 20.70300 1.000 48.31895 180 ILE A CA 1
ATOM 1375 C C . ILE A 1 180 ? 55.47800 48.23600 19.28600 1.000 46.30292 180 ILE A C 1
ATOM 1376 O O . ILE A 1 180 ? 55.05400 49.37500 19.02200 1.000 44.30794 180 ILE A O 1
ATOM 1381 N N . PHE A 1 181 ? 55.66500 47.30200 18.34500 1.000 41.38391 181 PHE A N 1
ATOM 1382 C CA . PHE A 1 181 ? 55.26200 47.53700 16.96700 1.000 40.74962 181 PHE A CA 1
ATOM 1383 C C . PHE A 1 181 ? 53.75600 47.82700 16.89200 1.000 40.58118 181 PHE A C 1
ATOM 1384 O O . PHE A 1 181 ? 53.32300 48.73100 16.17400 1.000 40.39168 181 PHE A O 1
ATOM 1392 N N . LEU A 1 182 ? 52.93200 47.00300 17.58200 1.000 39.22049 182 LEU A N 1
ATOM 1393 C CA . LEU A 1 182 ? 51.46300 47.15300 17.47700 1.000 37.28605 182 LEU A CA 1
ATOM 1394 C C . LEU A 1 182 ? 50.98200 48.44000 18.14900 1.000 45.24227 182 LEU A C 1
ATOM 1395 O O . LEU A 1 182 ? 50.04600 49.08500 17.65400 1.000 42.92620 182 LEU A O 1
ATOM 1400 N N . ASN A 1 183 ? 51.61700 48.83600 19.26200 1.000 42.08926 183 ASN A N 1
ATOM 1401 C CA . ASN A 1 183 ? 51.27100 50.10500 19.88400 1.000 46.61875 183 ASN A CA 1
ATOM 1402 C C . ASN A 1 183 ? 51.55200 51.28600 18.94400 1.000 45.82392 183 ASN A C 1
ATOM 1403 O O . ASN A 1 183 ? 50.75000 52.23900 18.86000 1.000 46.92142 183 ASN A O 1
ATOM 1408 N N . TRP A 1 184 ? 52.68500 51.25000 18.23800 1.000 43.53680 184 TRP A N 1
ATOM 1409 C CA . TRP A 1 184 ? 52.95800 52.27300 17.22900 1.000 47.31094 184 TRP A CA 1
ATOM 1410 C C . TRP A 1 184 ? 51.92400 52.22000 16.09000 1.000 45.57915 184 TRP A C 1
ATOM 1411 O O . TRP A 1 184 ? 51.31900 53.24200 15.72500 1.000 46.20554 184 TRP A O 1
ATOM 1422 N N . PHE A 1 185 ? 51.64400 51.02700 15.60600 1.000 41.30232 185 PHE A N 1
ATOM 1423 C CA . PHE A 1 185 ? 50.79000 50.83100 14.42300 1.000 40.11797 185 PHE A CA 1
ATOM 1424 C C . PHE A 1 185 ? 49.40400 51.39300 14.64700 1.000 40.52591 185 PHE A C 1
ATOM 1425 O O . PHE A 1 185 ? 48.87500 52.11100 13.78400 1.000 42.71302 185 PHE A O 1
ATOM 1433 N N . ASN A 1 186 ? 48.82500 51.14400 15.82400 1.000 37.10182 186 ASN A N 1
ATOM 1434 C CA . ASN A 1 186 ? 47.43700 51.49800 16.05800 1.000 39.12048 186 ASN A CA 1
ATOM 1435 C C . ASN A 1 186 ? 47.26600 52.96200 16.44300 1.000 44.58956 186 ASN A C 1
ATOM 1436 O O . ASN A 1 186 ? 46.13300 53.43000 16.54900 1.000 43.87631 186 ASN A O 1
ATOM 1441 N N . LYS A 1 187 ? 48.37300 53.69700 16.61300 1.000 50.16391 187 LYS A N 1
ATOM 1442 C CA . LYS A 1 187 ? 48.26200 55.15300 16.83900 1.000 57.89642 187 LYS A CA 1
ATOM 1443 C C . LYS A 1 187 ? 47.78300 55.89800 15.58600 1.000 60.50462 187 LYS A C 1
ATOM 1444 O O . LYS A 1 187 ? 47.09500 56.92000 15.71100 1.000 63.63658 187 LYS A O 1
ATOM 1450 N N . LYS A 1 188 ? 48.12300 55.41900 14.38100 1.000 60.78624 188 LYS A N 1
ATOM 1451 C CA . LYS A 1 188 ? 47.74600 56.07500 13.11100 1.000 69.62151 188 LYS A CA 1
ATOM 1452 C C . LYS A 1 188 ? 48.09400 57.56600 13.13800 1.000 76.80921 188 LYS A C 1
ATOM 1453 O O . LYS A 1 188 ? 47.26900 58.41400 12.79400 1.000 78.84366 188 LYS A O 1
ATOM 1459 N N . ASP A 1 189 ? 49.31500 57.89300 13.58300 1.000 80.17277 189 ASP A N 1
ATOM 1460 C CA . ASP A 1 189 ? 49.69700 59.29000 13.82100 1.000 83.81794 189 ASP A CA 1
ATOM 1461 C C . ASP A 1 189 ? 50.62200 59.87300 12.75200 1.000 71.74808 189 ASP A C 1
ATOM 1462 O O . ASP A 1 189 ? 51.42500 60.73800 13.07300 1.000 70.55320 189 ASP A O 1
ATOM 1467 N N . LEU A 1 190 ? 50.62100 59.34600 11.52900 1.000 67.50546 190 LEU A N 1
ATOM 1468 C CA . LEU A 1 190 ? 51.53100 59.83800 10.50200 1.000 62.35748 190 LEU A CA 1
ATOM 1469 C C . LEU A 1 190 ? 50.89400 59.55800 9.15700 1.000 56.38834 190 LEU A C 1
ATOM 1470 O O . LEU A 1 190 ? 49.93900 58.79900 9.05900 1.000 57.35688 190 LEU A O 1
ATOM 1475 N N . ASP A 1 191 ? 51.47300 60.13400 8.11600 1.000 50.84557 191 ASP A N 1
ATOM 1476 C CA . ASP A 1 191 ? 50.96600 59.95700 6.76700 1.000 49.99284 191 ASP A CA 1
ATOM 1477 C C . ASP A 1 191 ? 50.77900 58.46200 6.43800 1.000 44.16056 191 ASP A C 1
ATOM 1478 O O . ASP A 1 191 ? 51.64700 57.61900 6.71000 1.000 43.56838 191 ASP A O 1
ATOM 1483 N N . GLY A 1 192 ? 49.63200 58.14700 5.83100 1.000 41.57604 192 GLY A N 1
ATOM 1484 C CA . GLY A 1 192 ? 49.27200 56.75100 5.59500 1.000 45.34228 192 GLY A CA 1
ATOM 1485 C C . GLY A 1 192 ? 50.26500 55.98800 4.72500 1.000 42.41298 192 GLY A C 1
ATOM 1486 O O . GLY A 1 192 ? 50.48300 54.79400 4.91800 1.000 40.65751 192 GLY A O 1
ATOM 1487 N N . LEU A 1 193 ? 50.83100 56.63100 3.71100 1.000 41.16809 193 LEU A N 1
ATOM 1488 C CA . LEU A 1 193 ? 51.76300 55.87200 2.87700 1.000 43.30256 193 LEU A CA 1
ATOM 1489 C C . LEU A 1 193 ? 53.05300 55.57700 3.64500 1.000 45.36070 193 LEU A C 1
ATOM 1490 O O . LEU A 1 193 ? 53.66200 54.53100 3.45300 1.000 45.08435 193 LEU A O 1
ATOM 1495 N N . LEU A 1 194 ? 53.53200 56.54600 4.43100 1.000 45.38176 194 LEU A N 1
ATOM 1496 C CA . LEU A 1 194 ? 54.72000 56.32400 5.26400 1.000 43.59733 194 LEU A CA 1
ATOM 1497 C C . LEU A 1 194 ? 54.45300 55.22400 6.27500 1.000 39.84951 194 LEU A C 1
ATOM 1498 O O . LEU A 1 194 ? 55.31500 54.38900 6.54600 1.000 39.38630 194 LEU A O 1
ATOM 1503 N N . ARG A 1 195 ? 53.28100 55.25200 6.88900 1.000 38.16510 195 ARG A N 1
ATOM 1504 C CA . ARG A 1 195 ? 52.92500 54.20900 7.84400 1.000 39.98901 195 ARG A CA 1
ATOM 1505 C C . ARG A 1 195 ? 52.95800 52.81900 7.20200 1.000 41.32601 195 ARG A C 1
ATOM 1506 O O . ARG A 1 195 ? 53.40500 51.85800 7.83300 1.000 40.81542 195 ARG A O 1
ATOM 1514 N N . ALA A 1 196 ? 52.41200 52.67900 5.97600 1.000 38.87308 196 ALA A N 1
ATOM 1515 C CA . ALA A 1 196 ? 52.43200 51.38300 5.29800 1.000 35.28055 196 ALA A CA 1
ATOM 1516 C C . ALA A 1 196 ? 53.87900 50.93900 5.06200 1.000 39.93374 196 ALA A C 1
ATOM 1517 O O . ALA A 1 196 ? 54.21400 49.77700 5.28700 1.000 37.29658 196 ALA A O 1
ATOM 1519 N N . GLY A 1 197 ? 54.74400 51.86200 4.63000 1.000 37.31500 197 GLY A N 1
ATOM 1520 C CA . GLY A 1 197 ? 56.13000 51.49000 4.34500 1.000 38.09404 197 GLY A CA 1
ATOM 1521 C C . GLY A 1 197 ? 56.89600 51.12400 5.60200 1.000 39.67844 197 GLY A C 1
ATOM 1522 O O . GLY A 1 197 ? 57.61200 50.11900 5.63400 1.000 45.42913 197 GLY A O 1
ATOM 1523 N N . ILE A 1 198 ? 56.72400 51.90100 6.66500 1.000 38.00456 198 ILE A N 1
ATOM 1524 C CA . ILE A 1 198 ? 57.38100 51.58600 7.92600 1.000 38.87835 198 ILE A CA 1
ATOM 1525 C C . ILE A 1 198 ? 56.87100 50.26200 8.50100 1.000 37.63083 198 ILE A C 1
ATOM 1526 O O . ILE A 1 198 ? 57.65500 49.43500 8.97800 1.000 39.76529 198 ILE A O 1
ATOM 1531 N N . ALA A 1 199 ? 55.54400 50.07700 8.51400 1.000 37.00970 199 ALA A N 1
ATOM 1532 C CA . ALA A 1 199 ? 54.94800 48.88100 9.10500 1.000 36.74388 199 ALA A CA 1
ATOM 1533 C C . ALA A 1 199 ? 55.49000 47.63300 8.44400 1.000 39.80214 199 ALA A C 1
ATOM 1534 O O . ALA A 1 199 ? 55.74800 46.62500 9.10700 1.000 40.71278 199 ALA A O 1
ATOM 1536 N N . HIS A 1 200 ? 55.58000 47.65800 7.12000 1.000 38.02561 200 HIS A N 1
ATOM 1537 C CA . HIS A 1 200 ? 56.01800 46.48300 6.41600 1.000 39.01257 200 HIS A CA 1
ATOM 1538 C C . HIS A 1 200 ? 57.48800 46.18600 6.73600 1.000 43.15517 200 HIS A C 1
ATOM 1539 O O . HIS A 1 200 ? 57.86600 45.02600 6.90200 1.000 41.15757 200 HIS A O 1
ATOM 1546 N N . LEU A 1 201 ? 58.34100 47.22000 6.74300 1.000 40.59434 201 LEU A N 1
ATOM 1547 C CA . LEU A 1 201 ? 59.77600 46.98000 7.00300 1.000 39.68897 201 LEU A CA 1
ATOM 1548 C C . LEU A 1 201 ? 59.97800 46.45100 8.41600 1.000 40.17850 201 LEU A C 1
ATOM 1549 O O . LEU A 1 201 ? 60.67300 45.45300 8.63200 1.000 41.71026 201 LEU A O 1
ATOM 1554 N N . TRP A 1 202 ? 59.32100 47.09400 9.37700 1.000 37.46502 202 TRP A N 1
ATOM 1555 C CA . TRP A 1 202 ? 59.45600 46.75700 10.78300 1.000 39.12048 202 TRP A CA 1
ATOM 1556 C C . TRP A 1 202 ? 58.97800 45.33100 11.03500 1.000 39.47842 202 TRP A C 1
ATOM 1557 O O . TRP A 1 202 ? 59.67600 44.53800 11.69100 1.000 39.05468 202 TRP A O 1
ATOM 1568 N N . PHE A 1 203 ? 57.79700 44.97800 10.47900 1.000 37.18867 203 PHE A N 1
ATOM 1569 C CA . PHE A 1 203 ? 57.29300 43.61800 10.64400 1.000 37.93086 203 PHE A CA 1
ATOM 1570 C C . PHE A 1 203 ? 58.25400 42.59700 10.03100 1.000 41.36812 203 PHE A C 1
ATOM 1571 O O . PHE A 1 203 ? 58.52400 41.53400 10.62400 1.000 39.93637 203 PHE A O 1
ATOM 1579 N N . GLU A 1 204 ? 58.74500 42.87100 8.82500 1.000 38.89677 204 GLU A N 1
ATOM 1580 C CA . GLU A 1 204 ? 59.66000 41.94200 8.17700 1.000 39.91005 204 GLU A CA 1
ATOM 1581 C C . GLU A 1 204 ? 60.93400 41.74000 9.00600 1.000 41.09966 204 GLU A C 1
ATOM 1582 O O . GLU A 1 204 ? 61.47400 40.62300 9.08100 1.000 43.41573 204 GLU A O 1
ATOM 1588 N N . LEU A 1 205 ? 61.42900 42.78900 9.65100 1.000 38.25459 205 LEU A N 1
ATOM 1589 C CA . LEU A 1 205 ? 62.69800 42.68100 10.41500 1.000 42.53668 205 LEU A CA 1
ATOM 1590 C C . LEU A 1 205 ? 62.48600 41.85500 11.69000 1.000 46.26081 205 LEU A C 1
ATOM 1591 O O . LEU A 1 205 ? 63.46700 41.33700 12.22100 1.000 45.84760 205 LEU A O 1
ATOM 1596 N N . LEU A 1 206 ? 61.24600 41.72300 12.14200 1.000 42.75249 206 LEU A N 1
ATOM 1597 C CA . LEU A 1 206 ? 60.95700 40.97200 13.38600 1.000 44.88959 206 LEU A CA 1
ATOM 1598 C C . LEU A 1 206 ? 60.75000 39.47800 13.09600 1.000 44.80800 206 LEU A C 1
ATOM 1599 O O . LEU A 1 206 ? 60.98800 38.69600 14.00500 1.000 42.34718 206 LEU A O 1
ATOM 1604 N N . HIS A 1 207 ? 60.29700 39.12100 11.89000 1.000 45.55020 207 HIS A N 1
ATOM 1605 C CA . HIS A 1 207 ? 60.01100 37.70700 11.51700 1.000 47.23461 207 HIS A CA 1
ATOM 1606 C C . HIS A 1 207 ? 59.30100 37.03500 12.68400 1.000 44.21320 207 HIS A C 1
ATOM 1607 O O . HIS A 1 207 ? 59.81400 36.05300 13.19400 1.000 47.11091 207 HIS A O 1
ATOM 1614 N N . PRO A 1 208 ? 58.13500 37.53900 13.10900 1.000 46.63980 208 PRO A N 1
ATOM 1615 C CA . PRO A 1 208 ? 57.51000 37.04300 14.32600 1.000 43.09201 208 PRO A CA 1
ATOM 1616 C C . PRO A 1 208 ? 56.97500 35.60300 14.29900 1.000 45.43966 208 PRO A C 1
ATOM 1617 O O . PRO A 1 208 ? 56.82000 35.04700 15.34600 1.000 45.84760 208 PRO A O 1
ATOM 1621 N N . PHE A 1 209 ? 56.70400 35.06500 13.11800 1.000 40.80226 209 PHE A N 1
ATOM 1622 C CA . PHE A 1 209 ? 56.13900 33.69800 12.99500 1.000 41.85502 209 PHE A CA 1
ATOM 1623 C C . PHE A 1 209 ? 57.16800 32.71700 12.42300 1.000 43.02358 209 PHE A C 1
ATOM 1624 O O . PHE A 1 209 ? 58.14200 33.15400 11.80700 1.000 45.66337 209 PHE A O 1
ATOM 1632 N N . ASP A 1 210 ? 56.93300 31.42400 12.63500 1.000 44.34216 210 ASP A N 1
ATOM 1633 C CA . ASP A 1 210 ? 57.83000 30.40500 12.06600 1.000 45.08172 210 ASP A CA 1
ATOM 1634 C C . ASP A 1 210 ? 57.87000 30.52500 10.54000 1.000 46.35293 210 ASP A C 1
ATOM 1635 O O . ASP A 1 210 ? 58.89200 30.25100 9.91700 1.000 50.70345 210 ASP A O 1
ATOM 1640 N N . ASP A 1 211 ? 56.73500 30.83700 9.92200 1.000 45.69495 211 ASP A N 1
ATOM 1641 C CA . ASP A 1 211 ? 56.59000 30.95600 8.47400 1.000 42.94199 211 ASP A CA 1
ATOM 1642 C C . ASP A 1 211 ? 55.35900 31.81800 8.25900 1.000 44.13687 211 ASP A C 1
ATOM 1643 O O . ASP A 1 211 ? 54.62500 32.12000 9.19900 1.000 43.67103 211 ASP A O 1
ATOM 1648 N N . GLY A 1 212 ? 55.18500 32.29200 7.02600 1.000 40.24956 212 GLY A N 1
ATOM 1649 C CA . GLY A 1 212 ? 54.09100 33.16900 6.70500 1.000 38.19405 212 GLY A CA 1
ATOM 1650 C C . GLY A 1 212 ? 54.35500 34.63900 6.90400 1.000 43.84473 212 GLY A C 1
ATOM 1651 O O . GLY A 1 212 ? 53.44100 35.43100 6.70500 1.000 39.34945 212 GLY A O 1
ATOM 1652 N N . ASN A 1 213 ? 55.55800 35.04200 7.28000 1.000 41.67342 213 ASN A N 1
ATOM 1653 C CA . ASN A 1 213 ? 55.81100 36.46200 7.64000 1.000 38.94677 213 ASN A CA 1
ATOM 1654 C C . ASN A 1 213 ? 55.62600 37.40700 6.44200 1.000 38.97046 213 ASN A C 1
ATOM 1655 O O . ASN A 1 213 ? 55.13400 38.50300 6.64100 1.000 38.19668 213 ASN A O 1
ATOM 1660 N N . GLY A 1 214 ? 56.01800 36.98800 5.25000 1.000 42.33139 214 GLY A N 1
ATOM 1661 C CA . GLY A 1 214 ? 55.91800 37.86300 4.07500 1.000 43.49206 214 GLY A CA 1
ATOM 1662 C C . GLY A 1 214 ? 54.47800 38.11600 3.68800 1.000 40.13376 214 GLY A C 1
ATOM 1663 O O . GLY A 1 214 ? 54.12000 39.25700 3.44200 1.000 38.11510 214 GLY A O 1
ATOM 1664 N N . ARG A 1 215 ? 53.69900 37.05300 3.63900 1.000 38.39671 215 ARG A N 1
ATOM 1665 C CA . ARG A 1 215 ? 52.27900 37.18200 3.24900 1.000 36.65439 215 ARG A CA 1
ATOM 1666 C C . ARG A 1 215 ? 51.54900 38.03700 4.29500 1.000 34.55677 215 ARG A C 1
ATOM 1667 O O . ARG A 1 215 ? 50.81000 38.92800 3.91100 1.000 34.62520 215 ARG A O 1
ATOM 1675 N N . ILE A 1 216 ? 51.80000 37.77300 5.56700 1.000 35.91483 216 ILE A N 1
ATOM 1676 C CA . ILE A 1 216 ? 51.14600 38.56600 6.63500 1.000 32.03279 216 ILE A CA 1
ATOM 1677 C C . ILE A 1 216 ? 51.68600 39.99600 6.56100 1.000 37.74400 216 ILE A C 1
ATOM 1678 O O . ILE A 1 216 ? 50.88300 40.91300 6.68200 1.000 39.18891 216 ILE A O 1
ATOM 1683 N N . GLY A 1 217 ? 52.98500 40.16700 6.31400 1.000 40.58645 217 GLY A N 1
ATOM 1684 C CA . GLY A 1 217 ? 53.45300 41.55200 6.21900 1.000 38.23880 217 GLY A CA 1
ATOM 1685 C C . GLY A 1 217 ? 52.80300 42.32200 5.07500 1.000 39.79688 217 GLY A C 1
ATOM 1686 O O . GLY A 1 217 ? 52.54700 43.51300 5.19700 1.000 38.68095 217 GLY A O 1
ATOM 1687 N N . ARG A 1 218 ? 52.51900 41.65500 3.94300 1.000 39.35209 218 ARG A N 1
ATOM 1688 C CA . ARG A 1 218 ? 51.88600 42.37800 2.82500 1.000 35.57005 218 ARG A CA 1
ATOM 1689 C C . ARG A 1 218 ? 50.39600 42.57500 3.05700 1.000 36.03590 218 ARG A C 1
ATOM 1690 O O . ARG A 1 218 ? 49.81800 43.52900 2.54400 1.000 36.27014 218 ARG A O 1
ATOM 1698 N N . ALA A 1 219 ? 49.75300 41.69100 3.83400 1.000 33.11976 219 ALA A N 1
ATOM 1699 C CA . ALA A 1 219 ? 48.37000 41.97000 4.28100 1.000 33.26715 219 ALA A CA 1
ATOM 1700 C C . ALA A 1 219 ? 48.30200 43.17700 5.23800 1.000 34.10409 219 ALA A C 1
ATOM 1701 O O . ALA A 1 219 ? 47.30200 43.91500 5.27700 1.000 37.89665 219 ALA A O 1
ATOM 1703 N N . ILE A 1 220 ? 49.34300 43.37500 6.05000 1.000 36.66755 220 ILE A N 1
ATOM 1704 C CA . ILE A 1 220 ? 49.39700 44.57800 6.88900 1.000 33.74878 220 ILE A CA 1
ATOM 1705 C C . ILE A 1 220 ? 49.46000 45.84400 5.99900 1.000 33.74878 220 ILE A C 1
ATOM 1706 O O . ILE A 1 220 ? 48.79600 46.87400 6.29100 1.000 39.21786 220 ILE A O 1
ATOM 1711 N N . ILE A 1 221 ? 50.22600 45.78600 4.88900 1.000 35.13053 221 ILE A N 1
ATOM 1712 C CA . ILE A 1 221 ? 50.21400 46.90700 3.93000 1.000 34.35938 221 ILE A CA 1
ATOM 1713 C C . ILE A 1 221 ? 48.78500 47.18200 3.48000 1.000 34.49361 221 ILE A C 1
ATOM 1714 O O . ILE A 1 221 ? 48.33700 48.31700 3.47700 1.000 36.90442 221 ILE A O 1
ATOM 1719 N N . ASP A 1 222 ? 48.04800 46.12300 3.09900 1.000 35.66480 222 ASP A N 1
ATOM 1720 C CA . ASP A 1 222 ? 46.65000 46.25700 2.64600 1.000 36.50438 222 ASP A CA 1
ATOM 1721 C C . ASP A 1 222 ? 45.79600 46.89200 3.71700 1.000 38.31249 222 ASP A C 1
ATOM 1722 O O . ASP A 1 222 ? 44.95400 47.75200 3.42800 1.000 37.02023 222 ASP A O 1
ATOM 1727 N N . LEU A 1 223 ? 45.92300 46.40100 4.96000 1.000 34.55414 223 LEU A N 1
ATOM 1728 C CA . LEU A 1 223 ? 45.16800 47.03500 6.04300 1.000 33.83300 223 LEU A CA 1
ATOM 1729 C C . LEU A 1 223 ? 45.51100 48.53600 6.17400 1.000 36.30962 223 LEU A C 1
ATOM 1730 O O . LEU A 1 223 ? 44.63300 49.37900 6.36800 1.000 33.81984 223 LEU A O 1
ATOM 1735 N N . THR A 1 224 ? 46.79400 48.87600 6.11600 1.000 34.39360 224 THR A N 1
ATOM 1736 C CA . THR A 1 224 ? 47.19900 50.25700 6.26200 1.000 33.64877 224 THR A CA 1
ATOM 1737 C C . THR A 1 224 ? 46.62000 51.13600 5.13700 1.000 35.96484 224 THR A C 1
ATOM 1738 O O . THR A 1 224 ? 46.16700 52.26200 5.39800 1.000 35.08842 224 THR A O 1
ATOM 1742 N N . LEU A 1 225 ? 46.67700 50.66000 3.87200 1.000 33.86722 225 LEU A N 1
ATOM 1743 C CA . LEU A 1 225 ? 46.19300 51.47300 2.74300 1.000 34.33306 225 LEU A CA 1
ATOM 1744 C C . LEU A 1 225 ? 44.67500 51.58300 2.77500 1.000 33.82774 225 LEU A C 1
ATOM 1745 O O . LEU A 1 225 ? 44.11100 52.61400 2.40300 1.000 36.56754 225 LEU A O 1
ATOM 1750 N N . ALA A 1 226 ? 44.00100 50.52200 3.20700 1.000 33.34610 226 ALA A N 1
ATOM 1751 C CA . ALA A 1 226 ? 42.53500 50.59000 3.37400 1.000 35.82535 226 ALA A CA 1
ATOM 1752 C C . ALA A 1 226 ? 42.15300 51.59800 4.43900 1.000 37.54924 226 ALA A C 1
ATOM 1753 O O . ALA A 1 226 ? 41.14900 52.30200 4.30000 1.000 38.06509 226 ALA A O 1
ATOM 1755 N N . GLN A 1 227 ? 42.91100 51.64800 5.53500 1.000 37.57029 227 GLN A N 1
ATOM 1756 C CA . GLN A 1 227 ? 42.67800 52.67600 6.55100 1.000 35.67270 227 GLN A CA 1
ATOM 1757 C C . GLN A 1 227 ? 42.96300 54.06700 5.98000 1.000 39.41525 227 GLN A C 1
ATOM 1758 O O . GLN A 1 227 ? 42.18900 55.01900 6.19300 1.000 40.69172 227 GLN A O 1
ATOM 1764 N N . ASP A 1 228 ? 44.03300 54.19100 5.18700 1.000 37.77821 228 ASP A N 1
ATOM 1765 C CA . ASP A 1 228 ? 44.35100 55.50000 4.60200 1.000 43.08674 228 ASP A CA 1
ATOM 1766 C C . ASP A 1 228 ? 43.22700 55.94500 3.66600 1.000 43.81578 228 ASP A C 1
ATOM 1767 O O . ASP A 1 228 ? 42.87200 57.11300 3.63700 1.000 41.98135 228 ASP A O 1
ATOM 1772 N N . GLU A 1 229 ? 42.67600 55.02700 2.87600 1.000 40.42853 229 GLU A N 1
ATOM 1773 C CA . GLU A 1 229 ? 41.72800 55.41900 1.83700 1.000 39.92584 229 GLU A CA 1
ATOM 1774 C C . GLU A 1 229 ? 40.28600 55.34400 2.32000 1.000 39.21260 229 GLU A C 1
ATOM 1775 O O . GLU A 1 229 ? 39.39400 55.73500 1.57800 1.000 40.29957 229 GLU A O 1
ATOM 1781 N N . LYS A 1 230 ? 40.05100 54.71300 3.46700 1.000 37.76242 230 LYS A N 1
ATOM 1782 C CA . LYS A 1 230 ? 38.71000 54.30700 3.92300 1.000 44.22899 230 LYS A CA 1
ATOM 1783 C C . LYS A 1 230 ? 37.96300 53.52000 2.84600 1.000 41.71290 230 LYS A C 1
ATOM 1784 O O . LYS A 1 230 ? 36.80200 53.79000 2.50100 1.000 41.46287 230 LYS A O 1
ATOM 1790 N N . GLN A 1 231 ? 38.63600 52.52500 2.30800 1.000 42.03662 231 GLN A N 1
ATOM 1791 C CA . GLN A 1 231 ? 38.16100 51.84400 1.12000 1.000 44.51586 231 GLN A CA 1
ATOM 1792 C C . GLN A 1 231 ? 38.24500 50.32900 1.38900 1.000 42.09715 231 GLN A C 1
ATOM 1793 O O . GLN A 1 231 ? 39.32900 49.79600 1.63100 1.000 41.55761 231 GLN A O 1
ATOM 1799 N N . ASN A 1 232 ? 37.08500 49.65300 1.42500 1.000 37.75189 232 ASN A N 1
ATOM 1800 C CA . ASN A 1 232 ? 37.05700 48.26500 1.86100 1.000 38.98889 232 ASN A CA 1
ATOM 1801 C C . ASN A 1 232 ? 37.36200 47.30200 0.71400 1.000 37.83875 232 ASN A C 1
ATOM 1802 O O . ASN A 1 232 ? 37.11800 46.10300 0.86100 1.000 40.02059 232 ASN A O 1
ATOM 1807 N N . VAL A 1 233 ? 37.87000 47.80500 -0.43100 1.000 38.90466 233 VAL A N 1
ATOM 1808 C CA . VAL A 1 233 ? 38.28300 46.99000 -1.58200 1.000 40.77331 233 VAL A CA 1
ATOM 1809 C C . VAL A 1 233 ? 39.66400 47.48400 -2.03600 1.000 39.85215 233 VAL A C 1
ATOM 1810 O O . VAL A 1 233 ? 39.91900 48.67900 -2.01100 1.000 36.87021 233 VAL A O 1
ATOM 1814 N N . ARG A 1 234 ? 40.58500 46.56500 -2.35800 1.000 36.20697 234 ARG A N 1
ATOM 1815 C CA . ARG A 1 234 ? 41.88000 46.94100 -2.91800 1.000 37.19130 234 ARG A CA 1
ATOM 1816 C C . ARG A 1 234 ? 41.71300 47.04300 -4.42800 1.000 35.95168 234 ARG A C 1
ATOM 1817 O O . ARG A 1 234 ? 41.40200 46.03800 -5.07300 1.000 39.69950 234 ARG A O 1
ATOM 1825 N N . TYR A 1 235 ? 41.94100 48.21900 -5.00500 1.000 33.21977 235 TYR A N 1
ATOM 1826 C CA . TYR A 1 235 ? 41.85200 48.34700 -6.46300 1.000 34.44360 235 TYR A CA 1
ATOM 1827 C C . TYR A 1 235 ? 43.22700 48.34600 -7.10900 1.000 34.90418 235 TYR A C 1
ATOM 1828 O O . TYR A 1 235 ? 43.35900 48.66400 -8.29300 1.000 38.11510 235 TYR A O 1
ATOM 1837 N N . TYR A 1 236 ? 44.24800 48.00400 -6.34800 1.000 36.03327 236 TYR A N 1
ATOM 1838 C CA . TYR A 1 236 ? 45.58200 47.79900 -6.88800 1.000 36.00695 236 TYR A CA 1
ATOM 1839 C C . TYR A 1 236 ? 46.29600 46.86100 -5.91300 1.000 37.59398 236 TYR A C 1
ATOM 1840 O O . TYR A 1 236 ? 45.83300 46.65600 -4.79800 1.000 39.38104 236 TYR A O 1
ATOM 1849 N N . SER A 1 237 ? 47.41900 46.28800 -6.34800 1.000 39.88373 237 SER A N 1
ATOM 1850 C CA . SER A 1 237 ? 48.10400 45.24100 -5.59200 1.000 38.30986 237 SER A CA 1
ATOM 1851 C C . SER A 1 237 ? 49.60100 45.53700 -5.52700 1.000 36.56754 237 SER A C 1
ATOM 1852 O O . SER A 1 237 ? 50.27800 45.44800 -6.54900 1.000 37.53082 237 SER A O 1
ATOM 1855 N N . LEU A 1 238 ? 50.12100 45.84100 -4.33400 1.000 36.89127 238 LEU A N 1
ATOM 1856 C CA . LEU A 1 238 ? 51.58100 45.97500 -4.18300 1.000 39.71792 238 LEU A CA 1
ATOM 1857 C C . LEU A 1 238 ? 52.30800 44.62000 -4.32800 1.000 39.33366 238 LEU A C 1
ATOM 1858 O O . LEU A 1 238 ? 53.44700 44.59100 -4.76400 1.000 41.05229 238 LEU A O 1
ATOM 1863 N N . SER A 1 239 ? 51.65300 43.48500 -4.03400 1.000 39.98637 239 SER A N 1
ATOM 1864 C CA . SER A 1 239 ? 52.30200 42.18800 -4.33200 1.000 40.07849 239 SER A CA 1
ATOM 1865 C C . SER A 1 239 ? 52.58100 42.04300 -5.81800 1.000 41.94450 239 SER A C 1
ATOM 1866 O O . SER A 1 239 ? 53.63900 41.51500 -6.23600 1.000 42.11558 239 SER A O 1
ATOM 1869 N N . SER A 1 240 ? 51.64700 42.48300 -6.66000 1.000 42.28139 240 SER A N 1
ATOM 1870 C CA . SER A 1 240 ? 51.90500 42.35700 -8.09700 1.000 48.47160 240 SER A CA 1
ATOM 1871 C C . SER A 1 240 ? 53.06200 43.24600 -8.50700 1.000 51.20088 240 SER A C 1
ATOM 1872 O O . SER A 1 240 ? 53.90800 42.84800 -9.32500 1.000 52.27732 240 SER A O 1
ATOM 1875 N N . ALA A 1 241 ? 53.18800 44.40900 -7.89100 1.000 46.45820 241 ALA A N 1
ATOM 1876 C CA . ALA A 1 241 ? 54.35000 45.25800 -8.21500 1.000 48.37685 241 ALA A CA 1
ATOM 1877 C C . ALA A 1 241 ? 55.63300 44.63100 -7.67600 1.000 47.05827 241 ALA A C 1
ATOM 1878 O O . ALA A 1 241 ? 56.61800 44.59600 -8.40800 1.000 53.96436 241 ALA A O 1
ATOM 1880 N N . ILE A 1 242 ? 55.60700 44.15700 -6.44300 1.000 47.11881 242 ILE A N 1
ATOM 1881 C CA . ILE A 1 242 ? 56.82200 43.58300 -5.81400 1.000 55.36716 242 ILE A CA 1
ATOM 1882 C C . ILE A 1 242 ? 57.27000 42.37000 -6.62900 1.000 65.70261 242 ILE A C 1
ATOM 1883 O O . ILE A 1 242 ? 58.46600 42.07200 -6.61900 1.000 68.17396 242 ILE A O 1
ATOM 1888 N N . MET A 1 243 ? 56.34500 41.71700 -7.32800 1.000 69.83206 243 MET A N 1
ATOM 1889 C CA . MET A 1 243 ? 56.68700 40.46900 -8.05200 1.000 73.61672 243 MET A CA 1
ATOM 1890 C C . MET A 1 243 ? 57.52700 40.80700 -9.28100 1.000 76.98555 243 MET A C 1
ATOM 1891 O O . MET A 1 243 ? 58.36700 39.98700 -9.65400 1.000 84.63910 243 MET A O 1
ATOM 1896 N N . GLN A 1 244 ? 57.31000 41.97500 -9.86600 1.000 76.81184 244 GLN A N 1
ATOM 1897 C CA . GLN A 1 244 ? 58.09600 42.39400 -11.04800 1.000 81.63347 244 GLN A CA 1
ATOM 1898 C C . GLN A 1 244 ? 59.51200 42.79700 -10.63900 1.000 83.98639 244 GLN A C 1
ATOM 1899 O O . GLN A 1 244 ? 60.36600 42.84200 -11.51800 1.000 88.96330 244 GLN A O 1
ATOM 1905 N N . ASP A 1 245 ? 59.74800 43.09600 -9.36600 1.000 85.01282 245 ASP A N 1
ATOM 1906 C CA . ASP A 1 245 ? 61.06500 43.60700 -8.91000 1.000 86.39194 245 ASP A CA 1
ATOM 1907 C C . ASP A 1 245 ? 61.49600 42.77400 -7.72100 1.000 76.31441 245 ASP A C 1
ATOM 1908 O O . ASP A 1 245 ? 62.11900 43.31700 -6.79700 1.000 72.01916 245 ASP A O 1
ATOM 1913 N N . ARG A 1 246 ? 61.15500 41.50100 -7.75800 1.000 72.62976 246 ARG A N 1
ATOM 1914 C CA . ARG A 1 246 ? 61.40400 40.64600 -6.56400 1.000 72.20339 246 ARG A CA 1
ATOM 1915 C C . ARG A 1 246 ? 62.81000 40.79400 -6.00500 1.000 72.99823 246 ARG A C 1
ATOM 1916 O O . ARG A 1 246 ? 62.95000 41.00800 -4.80400 1.000 70.78217 246 ARG A O 1
ATOM 1924 N N . LYS A 1 247 ? 63.80100 40.64400 -6.86300 1.000 76.30915 247 LYS A N 1
ATOM 1925 C CA . LYS A 1 247 ? 65.18600 40.71400 -6.41600 1.000 81.76243 247 LYS A CA 1
ATOM 1926 C C . LYS A 1 247 ? 65.50600 42.06400 -5.76100 1.000 79.74640 247 LYS A C 1
ATOM 1927 O O . LYS A 1 247 ? 66.06700 42.11300 -4.65700 1.000 76.36442 247 LYS A O 1
ATOM 1933 N N . ASN A 1 248 ? 65.15500 43.18100 -6.42000 1.000 79.97011 248 ASN A N 1
ATOM 1934 C CA . ASN A 1 248 ? 65.32400 44.47800 -5.75400 1.000 80.48860 248 ASN A CA 1
ATOM 1935 C C . ASN A 1 248 ? 64.53800 44.59300 -4.45400 1.000 73.63514 248 ASN A C 1
ATOM 1936 O O . ASN A 1 248 ? 65.01100 45.25200 -3.52000 1.000 72.87979 248 ASN A O 1
ATOM 1941 N N . TYR A 1 249 ? 63.35000 43.97300 -4.36700 1.000 68.88984 249 TYR A N 1
ATOM 1942 C CA . TYR A 1 249 ? 62.57900 44.02400 -3.13000 1.000 66.08950 249 TYR A CA 1
ATOM 1943 C C . TYR A 1 249 ? 63.40500 43.56500 -1.94800 1.000 69.87943 249 TYR A C 1
ATOM 1944 O O . TYR A 1 249 ? 63.55600 44.28900 -0.95500 1.000 67.50546 249 TYR A O 1
ATOM 1953 N N . TYR A 1 250 ? 63.99900 42.37800 -2.06100 1.000 74.98267 250 TYR A N 1
ATOM 1954 C CA . TYR A 1 250 ? 64.78700 41.86300 -0.95200 1.000 79.60165 250 TYR A CA 1
ATOM 1955 C C . TYR A 1 250 ? 66.02400 42.71900 -0.72300 1.000 75.21955 250 TYR A C 1
ATOM 1956 O O . TYR A 1 250 ? 66.37000 43.03200 0.43000 1.000 72.57975 250 TYR A O 1
ATOM 1965 N N . THR A 1 251 ? 66.64500 43.17200 -1.81500 1.000 73.37985 251 THR A N 1
ATOM 1966 C CA . THR A 1 251 ? 67.79700 44.06100 -1.71600 1.000 77.08029 251 THR A CA 1
ATOM 1967 C C . THR A 1 251 ? 67.44600 45.34200 -0.97200 1.000 78.68312 251 THR A C 1
ATOM 1968 O O . THR A 1 251 ? 68.17100 45.75400 -0.05800 1.000 83.71267 251 THR A O 1
ATOM 1972 N N . GLN A 1 252 ? 66.30000 45.96000 -1.32400 1.000 72.21129 252 GLN A N 1
ATOM 1973 C CA . GLN A 1 252 ? 65.87200 47.23900 -0.74700 1.000 73.81148 252 GLN A CA 1
ATOM 1974 C C . GLN A 1 252 ? 65.45600 47.10200 0.71100 1.000 73.15088 252 GLN A C 1
ATOM 1975 O O . GLN A 1 252 ? 65.64600 48.04700 1.50800 1.000 67.22385 252 GLN A O 1
ATOM 1981 N N . LEU A 1 253 ? 64.84400 45.95500 1.05300 1.000 71.95600 253 LEU A N 1
ATOM 1982 C CA . LEU A 1 253 ? 64.62100 45.59600 2.45000 1.000 74.99847 253 LEU A CA 1
ATOM 1983 C C . LEU A 1 253 ? 65.93900 45.66500 3.20700 1.000 81.66505 253 LEU A C 1
ATOM 1984 O O . LEU A 1 253 ? 65.96900 46.00400 4.40100 1.000 77.38296 253 LEU A O 1
ATOM 1989 N N . GLY A 1 254 ? 67.03400 45.28900 2.52400 1.000 90.85563 254 GLY A N 1
ATOM 1990 C CA . GLY A 1 254 ? 68.40300 45.37200 3.00100 1.000 100.32782 254 GLY A CA 1
ATOM 1991 C C . GLY A 1 254 ? 68.63000 44.64600 4.30200 1.000 102.84128 254 GLY A C 1
ATOM 1992 O O . GLY A 1 254 ? 69.52500 45.03000 5.06300 1.000 105.96007 254 GLY A O 1
ATOM 1993 N N . LYS A 1 255 ? 67.78000 43.65300 4.56600 1.000 98.86449 255 LYS A N 1
ATOM 1994 C CA . LYS A 1 255 ? 67.85000 42.91600 5.84800 1.000 97.20113 255 LYS A CA 1
ATOM 1995 C C . LYS A 1 255 ? 69.32200 42.75000 6.20500 1.000 104.64939 255 LYS A C 1
ATOM 1996 O O . LYS A 1 255 ? 69.71800 43.28500 7.24500 1.000 106.60226 255 LYS A O 1
ATOM 2002 N N . SER A 1 256 ? 70.12100 42.14700 5.32900 1.000 109.64209 256 SER A N 1
ATOM 2003 C CA . SER A 1 256 ? 71.57800 42.06300 5.59700 1.000 116.69031 256 SER A CA 1
ATOM 2004 C C . SER A 1 256 ? 72.25500 43.42000 5.36100 1.000 121.02241 256 SER A C 1
ATOM 2005 O O . SER A 1 256 ? 72.19600 43.89700 4.21500 1.000 114.30844 256 SER A O 1
ATOM 2008 N N . CYS A 1 257 ? 72.82200 44.04000 6.40100 1.000 128.83124 257 CYS A N 1
ATOM 2009 C CA . CYS A 1 257 ? 73.61000 45.29800 6.24500 1.000 137.86916 257 CYS A CA 1
ATOM 2010 C C . CYS A 1 257 ? 72.76300 46.56000 6.10800 1.000 135.41360 257 CYS A C 1
ATOM 2011 O O . CYS A 1 257 ? 73.31200 47.56400 5.62800 1.000 136.51110 257 CYS A O 1
ATOM 2014 N N . ARG A 1 258 ? 71.49100 46.50200 6.48500 1.000 131.64473 258 ARG A N 1
ATOM 2015 C CA . ARG A 1 258 ? 70.66700 47.73000 6.51000 1.000 128.48383 258 ARG A CA 1
ATOM 2016 C C . ARG A 1 258 ? 71.40900 48.64900 7.46900 1.000 129.24708 258 ARG A C 1
ATOM 2017 O O . ARG A 1 258 ? 71.68400 49.80000 7.09600 1.000 128.38908 258 ARG A O 1
ATOM 2025 N N . GLY A 1 259 ? 71.71200 48.14700 8.65500 1.000 132.00530 259 GLY A N 1
ATOM 2026 C CA . GLY A 1 259 ? 72.55700 48.85800 9.63200 1.000 131.86055 259 GLY A CA 1
ATOM 2027 C C . GLY A 1 259 ? 71.98500 50.03000 10.40300 1.000 128.41276 259 GLY A C 1
ATOM 2028 O O . GLY A 1 259 ? 71.92500 49.90600 11.63500 1.000 127.76006 259 GLY A O 1
ATOM 2029 N N . ASN A 1 260 ? 71.66800 51.15300 9.75200 1.000 100.26992 260 ASN A N 1
ATOM 2030 C CA . ASN A 1 260 ? 71.25500 52.35600 10.52600 1.000 86.53406 260 ASN A CA 1
ATOM 2031 C C . ASN A 1 260 ? 69.73400 52.47600 10.57900 1.000 70.91640 260 ASN A C 1
ATOM 2032 O O . ASN A 1 260 ? 69.05400 51.73200 9.87300 1.000 67.91867 260 ASN A O 1
ATOM 2037 N N . MET A 1 261 ? 69.25600 53.40700 11.39100 1.000 59.78085 261 MET A N 1
ATOM 2038 C CA . MET A 1 261 ? 67.80400 53.62900 11.50300 1.000 52.17994 261 MET A CA 1
ATOM 2039 C C . MET A 1 261 ? 67.33800 54.58600 10.39500 1.000 49.60068 261 MET A C 1
ATOM 2040 O O . MET A 1 261 ? 66.16200 54.92800 10.38300 1.000 50.67713 261 MET A O 1
ATOM 2045 N N . ASP A 1 262 ? 68.22900 54.96600 9.47800 1.000 50.36393 262 ASP A N 1
ATOM 2046 C CA . ASP A 1 262 ? 67.81800 55.84300 8.37300 1.000 51.40353 262 ASP A CA 1
ATOM 2047 C C . ASP A 1 262 ? 67.14300 55.01700 7.27700 1.000 50.36393 262 ASP A C 1
ATOM 2048 O O . ASP A 1 262 ? 67.81600 54.26600 6.55300 1.000 50.54553 262 ASP A O 1
ATOM 2053 N N . ILE A 1 263 ? 65.81700 55.15700 7.13800 1.000 46.99774 263 ILE A N 1
ATOM 2054 C CA . ILE A 1 263 ? 65.10500 54.33100 6.15600 1.000 46.17396 263 ILE A CA 1
ATOM 2055 C C . ILE A 1 263 ? 64.65200 55.11200 4.93000 1.000 47.64519 263 ILE A C 1
ATOM 2056 O O . ILE A 1 263 ? 63.73300 54.66700 4.21100 1.000 45.62126 263 ILE A O 1
ATOM 2061 N N . THR A 1 264 ? 65.35200 56.21500 4.63800 1.000 44.77905 264 THR A N 1
ATOM 2062 C CA . THR A 1 264 ? 64.99700 57.04400 3.48100 1.000 46.27397 264 THR A CA 1
ATOM 2063 C C . THR A 1 264 ? 64.92600 56.20600 2.18800 1.000 45.46861 264 THR A C 1
ATOM 2064 O O . THR A 1 264 ? 63.92700 56.24700 1.45500 1.000 47.23724 264 THR A O 1
ATOM 2068 N N . LEU A 1 265 ? 65.96800 55.41900 1.91300 1.000 45.89498 265 LEU A N 1
ATOM 2069 C CA . LEU A 1 265 ? 66.02700 54.70800 0.62800 1.000 46.91878 265 LEU A CA 1
ATOM 2070 C C . LEU A 1 265 ? 64.94000 53.63200 0.54600 1.000 45.34228 265 LEU A C 1
ATOM 2071 O O . LEU A 1 265 ? 64.32300 53.44600 -0.49900 1.000 43.83947 265 LEU A O 1
ATOM 2076 N N . TRP A 1 266 ? 64.67200 52.95900 1.65100 1.000 45.35807 266 TRP A N 1
ATOM 2077 C CA . TRP A 1 266 ? 63.56600 51.99500 1.67500 1.000 47.70046 266 TRP A CA 1
ATOM 2078 C C . TRP A 1 266 ? 62.23700 52.68200 1.38800 1.000 44.19740 266 TRP A C 1
ATOM 2079 O O . TRP A 1 266 ? 61.41000 52.17900 0.60600 1.000 40.99439 266 TRP A O 1
ATOM 2090 N N . LEU A 1 267 ? 61.98100 53.80500 2.03400 1.000 41.94450 267 LEU A N 1
ATOM 2091 C CA . LEU A 1 267 ? 60.66800 54.44400 1.84200 1.000 41.25495 267 LEU A CA 1
ATOM 2092 C C . LEU A 1 267 ? 60.50200 54.96900 0.40300 1.000 39.73371 267 LEU A C 1
ATOM 2093 O O . LEU A 1 267 ? 59.41200 54.92400 -0.16200 1.000 43.35257 267 LEU A O 1
ATOM 2098 N N . ILE A 1 268 ? 61.57100 55.45800 -0.20800 1.000 40.41800 268 ILE A N 1
ATOM 2099 C CA . ILE A 1 268 ? 61.50800 55.87100 -1.61000 1.000 43.49995 268 ILE A CA 1
ATOM 2100 C C . ILE A 1 268 ? 61.24600 54.66900 -2.51800 1.000 43.68155 268 ILE A C 1
ATOM 2101 O O . ILE A 1 268 ? 60.37600 54.71000 -3.39400 1.000 42.01556 268 ILE A O 1
ATOM 2106 N N . TRP A 1 269 ? 61.96400 53.55900 -2.29500 1.000 43.14201 269 TRP A N 1
ATOM 2107 C CA . TRP A 1 269 ? 61.63500 52.34900 -3.04600 1.000 44.49744 269 TRP A CA 1
ATOM 2108 C C . TRP A 1 269 ? 60.17700 51.94900 -2.81800 1.000 41.80764 269 TRP A C 1
ATOM 2109 O O . TRP A 1 269 ? 59.46700 51.54400 -3.75400 1.000 44.79484 269 TRP A O 1
ATOM 2120 N N . PHE A 1 270 ? 59.73300 51.95900 -1.56200 1.000 37.55977 270 PHE A N 1
ATOM 2121 C CA . PHE A 1 270 ? 58.36300 51.51700 -1.28100 1.000 38.34933 270 PHE A CA 1
ATOM 2122 C C . PHE A 1 270 ? 57.32200 52.39700 -2.00800 1.000 40.57329 270 PHE A C 1
ATOM 2123 O O . PHE A 1 270 ? 56.30800 51.89700 -2.53500 1.000 39.27313 270 PHE A O 1
ATOM 2131 N N . ILE A 1 271 ? 57.53700 53.71200 -2.00100 1.000 38.60200 271 ILE A N 1
ATOM 2132 C CA . ILE A 1 271 ? 56.64700 54.64500 -2.70400 1.000 39.93374 271 ILE A CA 1
ATOM 2133 C C . ILE A 1 271 ? 56.67500 54.41600 -4.21100 1.000 41.98398 271 ILE A C 1
ATOM 2134 O O . ILE A 1 271 ? 55.61600 54.37400 -4.85400 1.000 39.85478 271 ILE A O 1
ATOM 2139 N N . ASN A 1 272 ? 57.82300 54.06600 -4.75900 1.000 41.13388 272 ASN A N 1
ATOM 2140 C CA . ASN A 1 272 ? 57.88000 53.72000 -6.20200 1.000 40.92859 272 ASN A CA 1
ATOM 2141 C C . ASN A 1 272 ? 57.07300 52.44100 -6.49600 1.000 42.25507 272 ASN A C 1
ATOM 2142 O O . ASN A 1 272 ? 56.43000 52.39800 -7.53600 1.000 45.20805 272 ASN A O 1
ATOM 2147 N N . CYS A 1 273 ? 57.13700 51.43400 -5.62500 1.000 42.43404 273 CYS A N 1
ATOM 2148 C CA . CYS A 1 273 ? 56.36400 50.17400 -5.80000 1.000 40.86543 273 CYS A CA 1
ATOM 2149 C C . CYS A 1 273 ? 54.86400 50.48000 -5.74600 1.000 42.24717 273 CYS A C 1
ATOM 2150 O O . CYS A 1 273 ? 54.12000 49.91100 -6.53100 1.000 37.26499 273 CYS A O 1
ATOM 2153 N N . PHE A 1 274 ? 54.46900 51.36500 -4.84200 1.000 39.54685 274 PHE A N 1
ATOM 2154 C CA . PHE A 1 274 ? 53.06100 51.80600 -4.74000 1.000 40.22588 274 PHE A CA 1
ATOM 2155 C C . PHE A 1 274 ? 52.62700 52.39900 -6.07700 1.000 40.73646 274 PHE A C 1
ATOM 2156 O O . PHE A 1 274 ? 51.56300 52.05300 -6.57000 1.000 42.77618 274 PHE A O 1
ATOM 2164 N N . LYS A 1 275 ? 53.46300 53.26400 -6.64100 1.000 39.03100 275 LYS A N 1
ATOM 2165 C CA . LYS A 1 275 ? 53.10800 53.94900 -7.91000 1.000 39.69160 275 LYS A CA 1
ATOM 2166 C C . LYS A 1 275 ? 53.05700 52.93700 -9.05600 1.000 40.06007 275 LYS A C 1
ATOM 2167 O O . LYS A 1 275 ? 52.19800 53.07500 -9.91200 1.000 39.94426 275 LYS A O 1
ATOM 2173 N N . THR A 1 276 ? 53.96100 51.96500 -9.04500 1.000 40.04164 276 THR A N 1
ATOM 2174 C CA . THR A 1 276 ? 53.93100 50.89400 -10.06700 1.000 44.75537 276 THR A CA 1
ATOM 2175 C C . THR A 1 276 ? 52.59100 50.16000 -9.94400 1.000 42.59458 276 THR A C 1
ATOM 2176 O O . THR A 1 276 ? 51.94800 49.94400 -10.96300 1.000 40.45485 276 THR A O 1
ATOM 2180 N N . ALA A 1 277 ? 52.18900 49.83300 -8.71600 1.000 37.32816 277 ALA A N 1
ATOM 2181 C CA . ALA A 1 277 ? 50.93600 49.12000 -8.53800 1.000 39.78635 277 ALA A CA 1
ATOM 2182 C C . ALA A 1 277 ? 49.76600 49.95300 -9.08200 1.000 39.58633 277 ALA A C 1
ATOM 2183 O O . ALA A 1 277 ? 48.88700 49.41300 -9.80200 1.000 41.98135 277 ALA A O 1
ATOM 2185 N N . ILE A 1 278 ? 49.76400 51.26400 -8.79400 1.000 40.31536 278 ILE A N 1
ATOM 2186 C CA . ILE A 1 278 ? 48.71400 52.17800 -9.28500 1.000 40.01269 278 ILE A CA 1
ATOM 2187 C C . ILE A 1 278 ? 48.75500 52.25700 -10.82000 1.000 40.47591 278 ILE A C 1
ATOM 2188 O O . ILE A 1 278 ? 47.73600 52.17400 -11.48700 1.000 42.39719 278 ILE A O 1
ATOM 2193 N N . HIS A 1 279 ? 49.94000 52.41500 -11.39500 1.000 39.34419 279 HIS A N 1
ATOM 2194 C CA . HIS A 1 279 ? 50.03900 52.46300 -12.86000 1.000 43.92895 279 HIS A CA 1
ATOM 2195 C C . HIS A 1 279 ? 49.54100 51.16200 -13.52500 1.000 44.50534 279 HIS A C 1
ATOM 2196 O O . HIS A 1 279 ? 48.91400 51.20500 -14.59600 1.000 43.46574 279 HIS A O 1
ATOM 2203 N N . GLN A 1 280 ? 49.78500 49.99700 -12.89200 1.000 41.52866 280 GLN A N 1
ATOM 2204 C CA . GLN A 1 280 ? 49.23200 48.73000 -13.40400 1.000 43.59207 280 GLN A CA 1
ATOM 2205 C C . GLN A 1 280 ? 47.71100 48.70600 -13.30900 1.000 43.35257 280 GLN A C 1
ATOM 2206 O O . GLN A 1 280 ? 47.03700 48.09000 -14.15400 1.000 42.32086 280 GLN A O 1
ATOM 2212 N N . ALA A 1 281 ? 47.15800 49.29600 -12.24800 1.000 41.50498 281 ALA A N 1
ATOM 2213 C CA . ALA A 1 281 ? 45.69800 49.33400 -12.11100 1.000 43.97633 281 ALA A CA 1
ATOM 2214 C C . ALA A 1 281 ? 45.09400 50.25700 -13.16500 1.000 44.35532 281 ALA A C 1
ATOM 2215 O O . ALA A 1 281 ? 43.97500 50.01800 -13.62500 1.000 46.92931 281 ALA A O 1
ATOM 2217 N N . PHE A 1 282 ? 45.77800 51.35800 -13.51300 1.000 39.83899 282 PHE A N 1
ATOM 2218 C CA . PHE A 1 282 ? 45.28200 52.20000 -14.61500 1.000 40.03638 282 PHE A CA 1
ATOM 2219 C C . PHE A 1 282 ? 45.10100 51.36600 -15.88000 1.000 43.02095 282 PHE A C 1
ATOM 2220 O O . PHE A 1 282 ? 44.07900 51.47100 -16.57700 1.000 45.65547 282 PHE A O 1
ATOM 2228 N N . GLU A 1 283 ? 46.11700 50.56300 -16.21500 1.000 44.08950 283 GLU A N 1
ATOM 2229 C CA . GLU A 1 283 ? 46.02500 49.72500 -17.42200 1.000 50.49816 283 GLU A CA 1
ATOM 2230 C C . GLU A 1 283 ? 44.87000 48.73100 -17.30300 1.000 47.96101 283 GLU A C 1
ATOM 2231 O O . GLU A 1 283 ? 44.12300 48.50200 -18.26400 1.000 48.80585 283 GLU A O 1
ATOM 2237 N N . LEU A 1 284 ? 44.71100 48.12400 -16.12600 1.000 46.09500 284 LEU A N 1
ATOM 2238 C CA . LEU A 1 284 ? 43.62800 47.17100 -15.90900 1.000 47.40042 284 LEU A CA 1
ATOM 2239 C C . LEU A 1 284 ? 42.24800 47.81600 -16.04400 1.000 44.83432 284 LEU A C 1
ATOM 2240 O O . LEU A 1 284 ? 41.37700 47.30700 -16.76200 1.000 47.37936 284 LEU A O 1
ATOM 2245 N N . ILE A 1 285 ? 42.00800 48.91700 -15.33000 1.000 42.67880 285 ILE A N 1
ATOM 2246 C CA . ILE A 1 285 ? 40.68900 49.51200 -15.43400 1.000 43.90263 285 ILE A CA 1
ATOM 2247 C C . ILE A 1 285 ? 40.46300 49.98700 -16.86900 1.000 44.57377 285 ILE A C 1
ATOM 2248 O O . ILE A 1 285 ? 39.34000 49.92600 -17.37900 1.000 46.20554 285 ILE A O 1
ATOM 2253 N N . ASP A 1 286 ? 41.52000 50.40000 -17.56600 1.000 42.98673 286 ASP A N 1
ATOM 2254 C CA . ASP A 1 286 ? 41.32300 50.78500 -18.95100 1.000 46.80035 28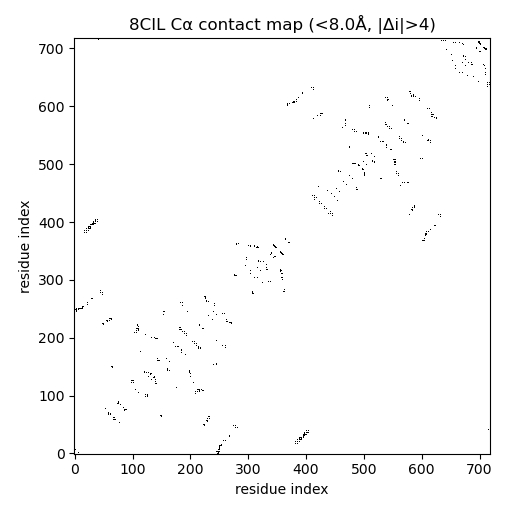6 ASP A CA 1
ATOM 2255 C C . ASP A 1 286 ? 40.85800 49.57500 -19.77300 1.000 48.02418 286 ASP A C 1
ATOM 2256 O O . ASP A 1 286 ? 39.88000 49.66200 -20.52600 1.000 48.42160 286 ASP A O 1
ATOM 2261 N N . ASP A 1 287 ? 41.50500 48.42300 -19.57900 1.000 49.45067 287 ASP A N 1
ATOM 2262 C CA . ASP A 1 287 ? 41.09400 47.21000 -20.31300 1.000 51.60619 287 ASP A CA 1
ATOM 2263 C C . ASP A 1 287 ? 39.66900 46.80500 -19.96800 1.000 47.72677 287 ASP A C 1
ATOM 2264 O O . ASP A 1 287 ? 38.90100 46.40000 -20.84400 1.000 47.25567 287 ASP A O 1
ATOM 2269 N N . ILE A 1 288 ? 39.30600 46.88900 -18.69200 1.000 46.18448 288 ILE A N 1
ATOM 2270 C CA . ILE A 1 288 ? 37.95900 46.52500 -18.27400 1.000 48.30579 288 ILE A CA 1
ATOM 2271 C C . ILE A 1 288 ? 36.94000 47.45000 -18.92000 1.000 47.87153 288 ILE A C 1
ATOM 2272 O O . ILE A 1 288 ? 35.86900 47.01300 -19.35600 1.000 52.32206 288 ILE A O 1
ATOM 2277 N N . THR A 1 289 ? 37.22000 48.74800 -18.94100 1.000 48.06629 289 THR A N 1
ATOM 2278 C CA . THR A 1 289 ? 36.21400 49.65200 -19.49100 1.000 51.46407 289 THR A CA 1
ATOM 2279 C C . THR A 1 289 ? 36.14900 49.55200 -21.01100 1.000 49.96652 289 THR A C 1
ATOM 2280 O O . THR A 1 289 ? 35.08000 49.76600 -21.57800 1.000 49.92441 289 THR A O 1
ATOM 2284 N N . LEU A 1 290 ? 37.27300 49.24100 -21.68200 1.000 49.94546 290 LEU A N 1
ATOM 2285 C CA . LEU A 1 290 ? 37.24600 48.97600 -23.12900 1.000 50.84820 290 LEU A CA 1
ATOM 2286 C C . LEU A 1 290 ? 36.30500 47.83900 -23.45200 1.000 51.04823 290 LEU A C 1
ATOM 2287 O O . LEU A 1 290 ? 35.62500 47.85400 -24.49000 1.000 51.55092 290 LEU A O 1
ATOM 2292 N N . LYS A 1 291 ? 36.32400 46.79600 -22.61500 1.000 47.62939 291 LYS A N 1
ATOM 2293 C CA . LYS A 1 291 ? 35.46300 45.66400 -22.87400 1.000 55.16714 291 LYS A CA 1
ATOM 2294 C C . LYS A 1 291 ? 33.98700 46.04400 -22.69900 1.000 54.51180 291 LYS A C 1
ATOM 2295 O O . LYS A 1 291 ? 33.14100 45.69100 -23.54000 1.000 53.64591 291 LYS A O 1
ATOM 2301 N N . SER A 1 292 ? 33.64500 46.74100 -21.60200 1.000 54.31441 292 SER A N 1
ATOM 2302 C CA . SER A 1 292 ? 32.22500 47.03700 -21.37900 1.000 56.74891 292 SER A CA 1
ATOM 2303 C C . SER A 1 292 ? 31.70000 47.99500 -22.44100 1.000 54.95659 292 SER A C 1
ATOM 2304 O O . SER A 1 292 ? 30.54500 47.88300 -22.86100 1.000 55.99092 292 SER A O 1
ATOM 2307 N N . ARG A 1 293 ? 32.53900 48.95200 -22.86500 1.000 63.10230 293 ARG A N 1
ATOM 2308 C CA . ARG A 1 293 ? 32.21600 49.83100 -23.99200 1.000 65.20255 293 ARG A CA 1
ATOM 2309 C C . ARG A 1 293 ? 32.03400 49.05300 -25.30500 1.000 61.80215 293 ARG A C 1
ATOM 2310 O O . ARG A 1 293 ? 31.17500 49.39600 -26.12800 1.000 62.84964 293 ARG A O 1
ATOM 2318 N N . PHE A 1 294 ? 32.85500 48.02100 -25.53900 1.000 57.84641 294 PHE A N 1
ATOM 2319 C CA . PHE A 1 294 ? 32.65600 47.18100 -26.71300 1.000 57.93853 294 PHE A CA 1
ATOM 2320 C C . PHE A 1 294 ? 31.27100 46.53900 -26.66700 1.000 61.90479 294 PHE A C 1
ATOM 2321 O O . PHE A 1 294 ? 30.56900 46.47200 -27.68400 1.000 62.46275 294 PHE A O 1
ATOM 2329 N N . TRP A 1 295 ? 30.88900 46.00100 -25.50400 1.000 62.35221 295 TRP A N 1
ATOM 2330 C CA . TRP A 1 295 ? 29.63100 45.26400 -25.43700 1.000 65.51312 295 TRP A CA 1
ATOM 2331 C C . TRP A 1 295 ? 28.43000 46.18400 -25.42900 1.000 70.73480 295 TRP A C 1
ATOM 2332 O O . TRP A 1 295 ? 27.33000 45.73400 -25.78100 1.000 73.40091 295 TRP A O 1
ATOM 2343 N N . GLU A 1 296 ? 28.61900 47.45300 -25.03000 1.000 70.11104 296 GLU A N 1
ATOM 2344 C CA . GLU A 1 296 ? 27.57700 48.46700 -25.20000 1.000 72.69029 296 GLU A CA 1
ATOM 2345 C C . GLU A 1 296 ? 27.31100 48.74700 -26.67200 1.000 74.09836 296 GLU A C 1
ATOM 2346 O O . GLU A 1 296 ? 26.15900 48.79800 -27.09700 1.000 77.89881 296 GLU A O 1
ATOM 2352 N N . LYS A 1 297 ? 28.36300 48.91800 -27.47500 1.000 75.90647 297 LYS A N 1
ATOM 2353 C CA . LYS A 1 297 ? 28.12800 49.15700 -28.89100 1.000 81.36502 297 LYS A CA 1
ATOM 2354 C C . LYS A 1 297 ? 27.57700 47.91500 -29.58600 1.000 80.42017 297 LYS A C 1
ATOM 2355 O O . LYS A 1 297 ? 26.75500 48.03100 -30.49500 1.000 85.31549 297 LYS A O 1
ATOM 2361 N N . HIS A 1 298 ? 27.98600 46.71900 -29.17300 1.000 72.97191 298 HIS A N 1
ATOM 2362 C CA . HIS A 1 298 ? 27.56000 45.52100 -29.87800 1.000 70.00576 298 HIS A CA 1
ATOM 2363 C C . HIS A 1 298 ? 26.39800 44.82900 -29.19000 1.000 74.78528 298 HIS A C 1
ATOM 2364 O O . HIS A 1 298 ? 26.06500 43.69700 -29.54500 1.000 77.19083 298 HIS A O 1
ATOM 2371 N N . ALA A 1 299 ? 25.71500 45.52600 -28.27900 1.000 78.79103 299 ALA A N 1
ATOM 2372 C CA . ALA A 1 299 ? 24.52700 44.94100 -27.67500 1.000 80.89917 299 ALA A CA 1
ATOM 2373 C C . ALA A 1 299 ? 23.47200 44.63800 -28.72700 1.000 86.04453 299 ALA A C 1
ATOM 2374 O O . ALA A 1 299 ? 22.71800 43.67300 -28.57700 1.000 89.97658 299 ALA A O 1
ATOM 2376 N N . THR A 1 300 ? 23.43400 45.41500 -29.81500 1.000 85.98926 300 THR A N 1
ATOM 2377 C CA . THR A 1 300 ? 22.47000 45.20100 -30.89300 1.000 89.33966 300 THR A CA 1
ATOM 2378 C C . THR A 1 300 ? 23.01500 44.34300 -32.03000 1.000 87.40522 300 THR A C 1
ATOM 2379 O O . THR A 1 300 ? 22.23300 43.90600 -32.88000 1.000 92.44266 300 THR A O 1
ATOM 2383 N N . THR A 1 301 ? 24.32600 44.11400 -32.07600 1.000 79.80167 301 THR A N 1
ATOM 2384 C CA . THR A 1 301 ? 24.93600 43.29500 -33.11700 1.000 74.55368 301 THR A CA 1
ATOM 2385 C C . THR A 1 301 ? 24.51200 41.83400 -32.97900 1.000 75.64591 301 THR A C 1
ATOM 2386 O O . THR A 1 301 ? 24.59400 41.24900 -31.89200 1.000 76.49601 301 THR A O 1
ATOM 2390 N N . GLU A 1 302 ? 24.10000 41.23100 -34.09400 1.000 75.60907 302 GLU A N 1
ATOM 2391 C CA . GLU A 1 302 ? 23.68600 39.83500 -34.09800 1.000 78.93315 302 GLU A CA 1
ATOM 2392 C C . GLU A 1 302 ? 24.90300 38.90400 -34.10300 1.000 72.69029 302 GLU A C 1
ATOM 2393 O O . GLU A 1 302 ? 25.72200 38.91900 -35.03700 1.000 69.01091 302 GLU A O 1
ATOM 2399 N N . LEU A 1 303 ? 24.97800 38.05100 -33.08800 1.000 69.52413 303 LEU A N 1
ATOM 2400 C CA . LEU A 1 303 ? 26.09700 37.14200 -32.91000 1.000 66.73432 303 LEU A CA 1
ATOM 2401 C C . LEU A 1 303 ? 25.56000 35.84800 -32.33400 1.000 68.13975 303 LEU A C 1
ATOM 2402 O O . LEU A 1 303 ? 24.60800 35.86700 -31.54800 1.000 68.12133 303 LEU A O 1
ATOM 2407 N N . ASN A 1 304 ? 26.18400 34.72900 -32.70500 1.000 66.85012 304 ASN A N 1
ATOM 2408 C CA . ASN A 1 304 ? 25.75400 33.48300 -32.08900 1.000 69.81100 304 ASN A CA 1
ATOM 2409 C C . ASN A 1 304 ? 26.63900 33.20100 -30.86900 1.000 69.10302 304 ASN A C 1
ATOM 2410 O O . ASN A 1 304 ? 27.62000 33.90500 -30.61500 1.000 67.80813 304 ASN A O 1
ATOM 2415 N N . ALA A 1 305 ? 26.27600 32.16100 -30.10400 1.000 69.32937 305 ALA A N 1
ATOM 2416 C CA . ALA A 1 305 ? 26.97400 31.86700 -28.85500 1.000 70.10314 305 ALA A CA 1
ATOM 2417 C C . ALA A 1 305 ? 28.46800 31.61000 -29.07900 1.000 70.92166 305 ALA A C 1
ATOM 2418 O O . ALA A 1 305 ? 29.28600 31.99800 -28.23200 1.000 71.54542 305 ALA A O 1
ATOM 2420 N N . ARG A 1 306 ? 28.84500 30.99000 -30.20900 1.000 65.22624 306 ARG A N 1
ATOM 2421 C CA . ARG A 1 306 ? 30.26400 30.73700 -30.50300 1.000 63.76817 306 ARG A CA 1
ATOM 2422 C C . ARG A 1 306 ? 31.02700 32.03900 -30.69400 1.000 59.71242 306 ARG A C 1
ATOM 2423 O O . ARG A 1 306 ? 32.13400 32.19900 -30.15700 1.000 60.01246 306 ARG A O 1
ATOM 2431 N N . GLN A 1 307 ? 30.47400 32.95400 -31.50400 1.000 57.68060 307 GLN A N 1
ATOM 2432 C CA . GLN A 1 307 ? 31.10600 34.25700 -31.72700 1.000 53.05636 307 GLN A CA 1
ATOM 2433 C C . GLN A 1 307 ? 31.23700 35.04600 -30.43300 1.000 54.40652 307 GLN A C 1
ATOM 2434 O O . GLN A 1 307 ? 32.21100 35.78500 -30.26400 1.000 56.55415 307 GLN A O 1
ATOM 2440 N N . ILE A 1 308 ? 30.27200 34.91200 -29.52700 1.000 55.99619 308 ILE A N 1
ATOM 2441 C CA . ILE A 1 308 ? 30.29700 35.61600 -28.24400 1.000 58.94128 308 ILE A CA 1
ATOM 2442 C C . ILE A 1 308 ? 31.34200 35.01800 -27.31000 1.000 63.07335 308 ILE A C 1
ATOM 2443 O O . ILE A 1 308 ? 32.05800 35.75100 -26.59800 1.000 64.43667 308 ILE A O 1
ATOM 2448 N N . LYS A 1 309 ? 31.45600 33.68400 -27.30100 1.000 62.49960 309 LYS A N 1
ATOM 2449 C CA . LYS A 1 309 ? 32.50500 33.01200 -26.53000 1.000 63.78396 309 LYS A CA 1
ATOM 2450 C C . LYS A 1 309 ? 33.90800 33.44800 -26.97100 1.000 55.49876 309 LYS A C 1
ATOM 2451 O O . LYS A 1 309 ? 34.76600 33.75100 -26.12900 1.000 55.93829 309 LYS A O 1
ATOM 2457 N N . VAL A 1 310 ? 34.16100 33.47900 -28.28000 1.000 50.97716 310 VAL A N 1
ATOM 2458 C CA . VAL A 1 310 ? 35.48800 33.82600 -28.79200 1.000 52.06677 310 VAL A CA 1
ATOM 2459 C C . VAL A 1 310 ? 35.81600 35.31100 -28.51400 1.000 55.84880 310 VAL A C 1
ATOM 2460 O O . VAL A 1 310 ? 36.92600 35.65500 -28.07900 1.000 55.17767 310 VAL A O 1
ATOM 2464 N N . LEU A 1 311 ? 34.84800 36.20500 -28.74400 1.000 54.53549 311 LEU A N 1
ATOM 2465 C CA . LEU A 1 311 ? 35.06400 37.63400 -28.49600 1.000 52.39049 311 LEU A CA 1
ATOM 2466 C C . LEU A 1 311 ? 35.35100 37.89000 -27.02300 1.000 49.57436 311 LEU A C 1
ATOM 2467 O O . LEU A 1 311 ? 36.29200 38.60100 -26.68400 1.000 52.79054 311 LEU A O 1
ATOM 2472 N N . ASN A 1 312 ? 34.59600 37.25300 -26.13600 1.000 54.13017 312 ASN A N 1
ATOM 2473 C CA . ASN A 1 312 ? 34.86400 37.38400 -24.70300 1.000 55.80143 312 ASN A CA 1
ATOM 2474 C C . ASN A 1 312 ? 36.27300 36.91500 -24.33600 1.000 57.23318 312 ASN A C 1
ATOM 2475 O O . ASN A 1 312 ? 36.94700 37.53800 -23.50400 1.000 58.97286 312 ASN A O 1
ATOM 2480 N N . ARG A 1 313 ? 36.73200 35.80300 -24.92300 1.000 55.90934 313 ARG A N 1
ATOM 2481 C CA . ARG A 1 313 ? 38.09300 35.33900 -24.65300 1.000 60.03088 313 ARG A CA 1
ATOM 2482 C C . ARG A 1 313 ? 39.13500 36.34400 -25.14800 1.000 53.74592 313 ARG A C 1
ATOM 2483 O O . ARG A 1 313 ? 40.09200 36.67900 -24.43900 1.000 55.26189 313 ARG A O 1
ATOM 2491 N N . LEU A 1 314 ? 38.91300 36.92500 -26.32000 1.000 50.51658 314 LEU A N 1
ATOM 2492 C CA . LEU A 1 314 ? 39.88900 37.90000 -26.87100 1.000 49.90862 314 LEU A CA 1
ATOM 2493 C C . LEU A 1 314 ? 39.81500 39.22600 -26.09700 1.000 51.10086 314 LEU A C 1
ATOM 2494 O O . LEU A 1 314 ? 40.87000 39.82000 -25.85000 1.000 51.46407 314 LEU A O 1
ATOM 2499 N N . LEU A 1 315 ? 38.61500 39.65800 -25.72400 1.000 49.46646 315 LEU A N 1
ATOM 2500 C CA . LEU A 1 315 ? 38.44200 40.95300 -25.01800 1.000 51.77200 315 LEU A CA 1
ATOM 2501 C C . LEU A 1 315 ? 39.11500 40.85900 -23.64700 1.000 55.26978 315 LEU A C 1
ATOM 2502 O O . LEU A 1 315 ? 39.64500 41.87300 -23.18200 1.000 51.53513 315 LEU A O 1
ATOM 2507 N N . ASP A 1 316 ? 39.11500 39.66800 -23.05600 1.000 56.35413 316 ASP A N 1
ATOM 2508 C CA . ASP A 1 316 ? 39.70000 39.45600 -21.70800 1.000 57.41478 316 ASP A CA 1
ATOM 2509 C C . ASP A 1 316 ? 41.22400 39.56900 -21.76800 1.000 54.41442 316 ASP A C 1
ATOM 2510 O O . ASP A 1 316 ? 41.85000 39.58500 -20.70300 1.000 58.91496 316 ASP A O 1
ATOM 2515 N N . ALA A 1 317 ? 41.79300 39.63900 -22.96500 1.000 51.34826 317 ALA A N 1
ATOM 2516 C CA . ALA A 1 317 ? 43.25100 39.83900 -23.08100 1.000 53.04583 317 ALA A CA 1
ATOM 2517 C C . ALA A 1 317 ? 43.55100 41.33700 -23.12700 1.000 57.11737 317 ALA A C 1
ATOM 2518 O O . ALA A 1 317 ? 44.72900 41.70000 -23.10700 1.000 62.24167 317 ALA A O 1
ATOM 2520 N N . GLY A 1 318 ? 42.51100 42.16500 -23.20200 1.000 52.99846 318 GLY A N 1
ATOM 2521 C CA . GLY A 1 318 ? 42.74100 43.60800 -23.19200 1.000 52.97477 318 GLY A CA 1
ATOM 2522 C C . GLY A 1 318 ? 43.42200 44.11600 -24.46800 1.000 51.66409 318 GLY A C 1
ATOM 2523 O O . GLY A 1 318 ? 43.52800 43.42100 -25.49300 1.000 52.00097 318 GLY A O 1
ATOM 2524 N N . LYS A 1 319 ? 43.93000 45.33800 -24.35600 1.000 56.01724 319 LYS A N 1
ATOM 2525 C CA . LYS A 1 319 ? 44.51800 46.03200 -25.50300 1.000 61.99164 319 LYS A CA 1
ATOM 2526 C C . LYS A 1 319 ? 45.68100 45.23700 -26.07700 1.000 62.49170 319 LYS A C 1
ATOM 2527 O O . LYS A 1 319 ? 45.85700 45.17000 -27.29600 1.000 59.02287 319 LYS A O 1
ATOM 2533 N N . LYS A 1 320 ? 46.47500 44.60500 -25.20900 1.000 66.23426 320 LYS A N 1
ATOM 2534 C CA . LYS A 1 320 ? 47.64200 43.85300 -25.67300 1.000 69.62414 320 LYS A CA 1
ATOM 2535 C C . LYS A 1 320 ? 47.26100 42.69600 -26.58300 1.000 65.90264 320 LYS A C 1
ATOM 2536 O O . LYS A 1 320 ? 48.03700 42.32500 -27.46300 1.000 70.37160 320 LYS A O 1
ATOM 2542 N N . GLY A 1 321 ? 46.09200 42.12400 -26.41200 1.000 60.39408 321 GLY A N 1
ATOM 2543 C CA . GLY A 1 321 ? 45.61900 41.08500 -27.31800 1.000 51.95623 321 GLY A CA 1
ATOM 2544 C C . GLY A 1 321 ? 46.32500 39.73900 -27.13200 1.000 56.89366 321 GLY A C 1
ATOM 2545 O O . GLY A 1 321 ? 47.12600 39.52900 -26.21300 1.000 59.17025 321 GLY A O 1
ATOM 2546 N N . PHE A 1 322 ? 45.99200 38.81000 -28.03400 1.000 55.78827 322 PHE A N 1
ATOM 2547 C CA . PHE A 1 322 ? 46.69900 37.53000 -28.10900 1.000 59.70979 322 PHE A CA 1
ATOM 2548 C C . PHE A 1 322 ? 48.02600 37.74500 -28.80900 1.000 61.55212 322 PHE A C 1
ATOM 2549 O O . PHE A 1 322 ? 48.10100 38.53100 -29.75600 1.000 60.80992 322 PHE A O 1
ATOM 2557 N N . ILE A 1 323 ? 49.08200 37.06100 -28.33800 1.000 62.31010 323 ILE A N 1
ATOM 2558 C CA . ILE A 1 323 ? 50.32600 37.06200 -29.10300 1.000 64.09979 323 ILE A CA 1
ATOM 2559 C C . ILE A 1 323 ? 50.02900 36.39300 -30.44300 1.000 64.32613 323 ILE A C 1
ATOM 2560 O O . ILE A 1 323 ? 49.49100 35.27900 -30.50000 1.000 63.97872 323 ILE A O 1
ATOM 2565 N N . GLY A 1 324 ? 50.32300 37.09200 -31.53400 1.000 64.91568 324 GLY A N 1
ATOM 2566 C CA . GLY A 1 324 ? 49.96900 36.58500 -32.84500 1.000 63.28654 324 GLY A CA 1
ATOM 2567 C C . GLY A 1 324 ? 48.51900 36.80800 -33.20700 1.000 63.05230 324 GLY A C 1
ATOM 2568 O O . GLY A 1 324 ? 48.10300 36.41900 -34.30000 1.000 65.58155 324 GLY A O 1
ATOM 2569 N N . GLY A 1 325 ? 47.72100 37.41700 -32.32800 1.000 60.74939 325 GLY A N 1
ATOM 2570 C CA . GLY A 1 325 ? 46.33500 37.68600 -32.66400 1.000 56.74891 325 GLY A CA 1
ATOM 2571 C C . GLY A 1 325 ? 45.49100 36.42800 -32.72800 1.000 55.50929 325 GLY A C 1
ATOM 2572 O O . GLY A 1 325 ? 45.95100 35.32800 -32.50200 1.000 58.74652 325 GLY A O 1
ATOM 2573 N N . MET A 1 326 ? 44.21600 36.62700 -33.07100 1.000 55.76721 326 MET A N 1
ATOM 2574 C CA . MET A 1 326 ? 43.26300 35.54800 -33.25600 1.000 55.86986 326 MET A CA 1
ATOM 2575 C C . MET A 1 326 ? 43.41100 34.95100 -34.65900 1.000 55.22767 326 MET A C 1
ATOM 2576 O O . MET A 1 326 ? 43.46100 35.67100 -35.66200 1.000 54.40126 326 MET A O 1
ATOM 2581 N N . THR A 1 327 ? 43.47800 33.63300 -34.72500 1.000 53.50115 327 THR A N 1
ATOM 2582 C CA . THR A 1 327 ? 43.68400 32.92400 -35.98500 1.000 55.79880 327 THR A CA 1
ATOM 2583 C C . THR A 1 327 ? 42.55500 31.93100 -36.17600 1.000 53.98279 327 THR A C 1
ATOM 2584 O O . THR A 1 327 ? 41.74100 31.68800 -35.26800 1.000 53.64591 327 THR A O 1
ATOM 2588 N N . THR A 1 328 ? 42.48000 31.38000 -37.38000 1.000 53.72749 328 THR A N 1
ATOM 2589 C CA . THR A 1 328 ? 41.48500 30.33200 -37.64500 1.000 52.94056 328 THR A CA 1
ATOM 2590 C C . THR A 1 328 ? 41.67500 29.15800 -36.70600 1.000 51.44564 328 THR A C 1
ATOM 2591 O O . THR A 1 328 ? 40.71600 28.64700 -36.13200 1.000 53.82224 328 THR A O 1
ATOM 2595 N N . ARG A 1 329 ? 42.91000 28.67300 -36.59500 1.000 51.77463 329 ARG A N 1
ATOM 2596 C CA . ARG A 1 329 ? 43.16000 27.52600 -35.75000 1.000 59.99404 329 ARG A CA 1
ATOM 2597 C C . ARG A 1 329 ? 42.77700 27.81700 -34.29500 1.000 59.38080 329 ARG A C 1
ATOM 2598 O O . ARG A 1 329 ? 42.16100 26.96900 -33.63500 1.000 61.18892 329 ARG A O 1
ATOM 2606 N N . LYS A 1 330 ? 43.11200 29.01000 -33.78700 1.000 56.17252 330 LYS A N 1
ATOM 2607 C CA . LYS A 1 330 ? 42.69600 29.39300 -32.43100 1.000 60.59411 330 LYS A CA 1
ATOM 2608 C C . LYS A 1 330 ? 41.18200 29.42600 -32.30900 1.000 56.79628 330 LYS A C 1
ATOM 2609 O O . LYS A 1 330 ? 40.62300 29.05300 -31.27100 1.000 56.58573 330 LYS A O 1
ATOM 2615 N N . TYR A 1 331 ? 40.50100 29.90000 -33.34800 1.000 52.45629 331 TYR A N 1
ATOM 2616 C CA . TYR A 1 331 ? 39.04800 29.90400 -33.30800 1.000 53.62222 331 TYR A CA 1
ATOM 2617 C C . TYR A 1 331 ? 38.51700 28.46300 -33.16500 1.000 55.33032 331 TYR A C 1
ATOM 2618 O O . TYR A 1 331 ? 37.59500 28.19900 -32.37200 1.000 53.30113 331 TYR A O 1
ATOM 2627 N N . THR A 1 332 ? 39.11100 27.51700 -33.90000 1.000 53.49589 332 THR A N 1
ATOM 2628 C CA . THR A 1 332 ? 38.64000 26.13800 -33.75900 1.000 58.50701 332 THR A CA 1
ATOM 2629 C C . THR A 1 332 ? 39.10700 25.47900 -32.47000 1.000 62.97334 332 THR A C 1
ATOM 2630 O O . THR A 1 332 ? 38.47300 24.52600 -32.01700 1.000 68.00289 332 THR A O 1
ATOM 2634 N N . GLN A 1 333 ? 40.15600 25.96700 -31.82700 1.000 65.25519 333 GLN A N 1
ATOM 2635 C CA . GLN A 1 333 ? 40.51200 25.35200 -30.54700 1.000 70.00576 333 GLN A CA 1
ATOM 2636 C C . GLN A 1 333 ? 39.54800 25.78200 -29.45500 1.000 69.93733 333 GLN A C 1
ATOM 2637 O O . GLN A 1 333 ? 39.22400 24.99500 -28.56500 1.000 72.50869 333 GLN A O 1
ATOM 2643 N N . LEU A 1 334 ? 38.99100 26.97800 -29.57400 1.000 65.81842 334 LEU A N 1
ATOM 2644 C CA . LEU A 1 334 ? 38.09900 27.48000 -28.50400 1.000 65.76578 334 LEU A CA 1
ATOM 2645 C C . LEU A 1 334 ? 36.66300 27.02300 -28.75600 1.000 69.52939 334 LEU A C 1
ATOM 2646 O O . LEU A 1 334 ? 35.89700 27.00300 -27.79000 1.000 71.92704 334 LEU A O 1
ATOM 2651 N N . THR A 1 335 ? 36.31200 26.65300 -29.98800 1.000 69.07934 335 THR A N 1
ATOM 2652 C CA . THR A 1 335 ? 34.88700 26.36600 -30.30200 1.000 70.61899 335 THR A CA 1
ATOM 2653 C C . THR A 1 335 ? 34.62700 24.91500 -30.71600 1.000 77.37243 335 THR A C 1
ATOM 2654 O O . THR A 1 335 ? 33.45200 24.52900 -30.72400 1.000 82.81256 335 THR A O 1
ATOM 2658 N N . LYS A 1 336 ? 35.65500 24.16300 -31.09700 1.000 76.84606 336 LYS A N 1
ATOM 2659 C CA . LYS A 1 336 ? 35.43600 22.78300 -31.61000 1.000 80.33068 336 LYS A CA 1
ATOM 2660 C C . LYS A 1 336 ? 34.62200 22.81400 -32.90700 1.000 75.76961 336 LYS A C 1
ATOM 2661 O O . LYS A 1 336 ? 33.79600 21.91000 -33.09700 1.000 80.60177 336 LYS A O 1
ATOM 2663 N N . THR A 1 337 ? 34.84100 23.81100 -33.76100 1.000 69.42675 337 THR A N 1
ATOM 2664 C CA . THR A 1 337 ? 34.13300 23.83700 -35.06300 1.000 68.28450 337 THR A CA 1
ATOM 2665 C C . THR A 1 337 ? 35.09200 23.47600 -36.19400 1.000 66.96592 337 THR A C 1
ATOM 2666 O O . THR A 1 337 ? 36.30000 23.39100 -35.93800 1.000 67.29754 337 THR A O 1
ATOM 2670 N N . SER A 1 338 ? 34.55100 23.25100 -37.38600 1.000 65.90527 338 SER A N 1
ATOM 2671 C CA . SER A 1 338 ? 35.36700 22.96000 -38.54600 1.000 67.27649 338 SER A CA 1
ATOM 2672 C C . SER A 1 338 ? 36.06000 24.24300 -39.00000 1.000 60.30986 338 SER A C 1
ATOM 2673 O O . SER A 1 338 ? 35.66600 25.34900 -38.63900 1.000 57.67534 338 SER A O 1
ATOM 2676 N N . ARG A 1 339 ? 37.08500 24.08700 -39.82800 1.000 61.82847 339 ARG A N 1
ATOM 2677 C CA . ARG A 1 339 ? 37.75400 25.26800 -40.34800 1.000 58.98602 339 ARG A CA 1
ATOM 2678 C C . ARG A 1 339 ? 36.79900 26.11000 -41.18100 1.000 55.95145 339 ARG A C 1
ATOM 2679 O O . ARG A 1 339 ? 36.84700 27.34200 -41.10800 1.000 52.35891 339 ARG A O 1
ATOM 2687 N N . THR A 1 340 ? 35.91400 25.47800 -41.98500 1.000 57.35688 340 THR A N 1
ATOM 2688 C CA . THR A 1 340 ? 35.08000 26.34100 -42.83000 1.000 59.04129 340 THR A CA 1
ATOM 2689 C C . THR A 1 340 ? 34.05600 27.13500 -42.01900 1.000 57.68850 340 THR A C 1
ATOM 2690 O O . THR A 1 340 ? 33.71700 28.25800 -42.39900 1.000 55.66194 340 THR A O 1
ATOM 2694 N N . THR A 1 341 ? 33.52100 26.57400 -40.93600 1.000 57.87799 341 THR A N 1
ATOM 2695 C CA . THR A 1 341 ? 32.65800 27.38100 -40.09400 1.000 58.18856 341 THR A CA 1
ATOM 2696 C C . THR A 1 341 ? 33.44600 28.53500 -39.48500 1.000 55.46191 341 THR A C 1
ATOM 2697 O O . THR A 1 341 ? 32.94800 29.66300 -39.42100 1.000 57.07000 341 THR A O 1
ATOM 2701 N N . ALA A 1 342 ? 34.70200 28.29000 -39.09600 1.000 53.23796 342 ALA A N 1
ATOM 2702 C CA . ALA A 1 342 ? 35.53100 29.35700 -38.54100 1.000 52.49840 342 ALA A CA 1
ATOM 2703 C C . ALA A 1 342 ? 35.80300 30.45200 -39.57500 1.000 52.00887 342 ALA A C 1
ATOM 2704 O O . ALA A 1 342 ? 35.76700 31.63800 -39.24000 1.000 52.87476 342 ALA A O 1
ATOM 2706 N N . TYR A 1 343 ? 36.05500 30.08100 -40.83900 1.000 50.50342 343 TYR A N 1
ATOM 2707 C CA . TYR A 1 343 ? 36.28900 31.11800 -41.84600 1.000 47.97680 343 TYR A CA 1
ATOM 2708 C C . TYR A 1 343 ? 35.06300 31.99700 -41.98500 1.000 50.78504 343 TYR A C 1
ATOM 2709 O O . TYR A 1 343 ? 35.18000 33.22200 -42.06900 1.000 51.77463 343 TYR A O 1
ATOM 2718 N N . ARG A 1 344 ? 33.88000 31.39900 -41.95200 1.000 54.84079 344 ARG A N 1
ATOM 2719 C CA . ARG A 1 344 ? 32.64700 32.19800 -42.17200 1.000 59.40449 344 ARG A CA 1
ATOM 2720 C C . ARG A 1 344 ? 32.38400 33.08900 -40.95500 1.000 59.50713 344 ARG A C 1
ATOM 2721 O O . ARG A 1 344 ? 32.02600 34.25400 -41.15200 1.000 56.96999 344 ARG A O 1
ATOM 2729 N N . GLU A 1 345 ? 32.55800 32.54800 -39.75400 1.000 57.95958 345 GLU A N 1
ATOM 2730 C CA . GLU A 1 345 ? 32.24600 33.30600 -38.51500 1.000 54.70130 345 GLU A CA 1
ATOM 2731 C C . GLU A 1 345 ? 33.27800 34.42100 -38.30600 1.000 54.17492 345 GLU A C 1
ATOM 2732 O O . GLU A 1 345 ? 32.86900 35.51200 -37.89900 1.000 58.29383 345 GLU A O 1
ATOM 2738 N N . LEU A 1 346 ? 34.55200 34.16200 -38.59000 1.000 50.28234 346 LEU A N 1
ATOM 2739 C CA . LEU A 1 346 ? 35.58100 35.22700 -38.49400 1.000 51.72989 346 LEU A CA 1
ATOM 2740 C C . LEU A 1 346 ? 35.26700 36.29800 -39.53700 1.000 50.90347 346 LEU A C 1
ATOM 2741 O O . LEU A 1 346 ? 35.32000 37.48000 -39.18800 1.000 52.95109 346 LEU A O 1
ATOM 2746 N N . HIS A 1 347 ? 34.95500 35.89800 -40.77200 1.000 49.50067 347 HIS A N 1
ATOM 2747 C CA . HIS A 1 347 ? 34.54500 36.90700 -41.73800 1.000 47.31094 347 HIS A CA 1
ATOM 2748 C C . HIS A 1 347 ? 33.34200 37.69200 -41.25400 1.000 51.74041 347 HIS A C 1
ATOM 2749 O O . HIS A 1 347 ? 33.27800 38.92100 -41.41700 1.000 56.86734 347 HIS A O 1
ATOM 2756 N N . ASP A 1 348 ? 32.36500 36.99300 -40.68100 1.000 49.55331 348 ASP A N 1
ATOM 2757 C CA . ASP A 1 348 ? 31.17000 37.64900 -40.18500 1.000 51.52197 348 ASP A CA 1
ATOM 2758 C C . ASP A 1 348 ? 31.51400 38.69900 -39.10500 1.000 52.12730 348 ASP A C 1
ATOM 2759 O O . ASP A 1 348 ? 30.97500 39.80900 -39.11300 1.000 56.62521 348 ASP A O 1
ATOM 2764 N N . LEU A 1 349 ? 32.45400 38.37200 -38.21800 1.000 50.47447 349 LEU A N 1
ATOM 2765 C CA . LEU A 1 349 ? 32.90100 39.27000 -37.15800 1.000 51.77200 349 LEU A CA 1
ATOM 2766 C C . LEU A 1 349 ? 33.66100 40.47200 -37.70400 1.000 53.47483 349 LEU A C 1
ATOM 2767 O O . LEU A 1 349 ? 33.57700 41.55500 -37.11400 1.000 56.05146 349 LEU A O 1
ATOM 2772 N N . VAL A 1 350 ? 34.43200 40.31000 -38.79100 1.000 50.57185 350 VAL A N 1
ATOM 2773 C CA . VAL A 1 350 ? 35.01600 41.48300 -39.43700 1.000 51.57197 350 VAL A CA 1
ATOM 2774 C C . VAL A 1 350 ? 33.91900 42.33700 -40.05500 1.000 56.08304 350 VAL A C 1
ATOM 2775 O O . VAL A 1 350 ? 33.89400 43.55900 -39.88700 1.000 56.43308 350 VAL A O 1
ATOM 2779 N N . LEU A 1 351 ? 32.97400 41.70000 -40.76500 1.000 55.63299 351 LEU A N 1
ATOM 2780 C CA . LEU A 1 351 ? 31.90900 42.45600 -41.43000 1.000 58.05170 351 LEU A CA 1
ATOM 2781 C C . LEU A 1 351 ? 31.10500 43.28600 -40.43600 1.000 60.86782 351 LEU A C 1
ATOM 2782 O O . LEU A 1 351 ? 30.73200 44.44000 -40.71900 1.000 69.66888 351 LEU A O 1
ATOM 2787 N N . LYS A 1 352 ? 30.81500 42.71100 -39.27800 1.000 61.79688 352 LYS A N 1
ATOM 2788 C CA . LYS A 1 352 ? 30.05900 43.35500 -38.21600 1.000 64.02610 352 LYS A CA 1
ATOM 2789 C C . LYS A 1 352 ? 30.92000 44.27300 -37.34900 1.000 63.21547 352 LYS A C 1
ATOM 2790 O O . LYS A 1 352 ? 30.41700 44.77000 -36.33800 1.000 64.56037 352 LYS A O 1
ATOM 2796 N N . LYS A 1 353 ? 32.17200 44.51800 -37.75300 1.000 61.51527 353 LYS A N 1
ATOM 2797 C CA . LYS A 1 353 ? 33.06100 45.50500 -37.15200 1.000 63.44971 353 LYS A CA 1
ATOM 2798 C C . LYS A 1 353 ? 33.51900 45.13500 -35.75900 1.000 59.60188 353 LYS A C 1
ATOM 2799 O O . LYS A 1 353 ? 34.02300 45.99800 -35.04700 1.000 61.13891 353 LYS A O 1
ATOM 2805 N N . CYS A 1 354 ? 33.42900 43.84800 -35.38900 1.000 59.65978 354 CYS A N 1
ATOM 2806 C CA . CYS A 1 354 ? 33.90900 43.37000 -34.09200 1.000 57.42004 354 CYS A CA 1
ATOM 2807 C C . CYS A 1 354 ? 35.40800 43.11900 -34.08900 1.000 52.92477 354 CYS A C 1
ATOM 2808 O O . CYS A 1 354 ? 36.06700 43.33200 -33.07000 1.000 53.20112 354 CYS A O 1
ATOM 2811 N N . LEU A 1 355 ? 35.94400 42.62900 -35.20400 1.000 48.90586 355 LEU A N 1
ATOM 2812 C CA . LEU A 1 355 ? 37.34400 42.29000 -35.35900 1.000 48.54266 355 LEU A CA 1
ATOM 2813 C C . LEU A 1 355 ? 37.86500 43.09900 -36.51000 1.000 49.78228 355 LEU A C 1
ATOM 2814 O O . LEU A 1 355 ? 37.08800 43.54500 -37.34300 1.000 48.83217 355 LEU A O 1
ATOM 2819 N N . LYS A 1 356 ? 39.18700 43.19500 -36.57600 1.000 52.61157 356 LYS A N 1
ATOM 2820 C CA . LYS A 1 356 ? 39.83500 43.88000 -37.71200 1.000 52.42471 356 LYS A CA 1
ATOM 2821 C C . LYS A 1 356 ? 41.12400 43.12700 -38.04800 1.000 55.75669 356 LYS A C 1
ATOM 2822 O O . LYS A 1 356 ? 41.72000 42.52500 -37.14400 1.000 52.09046 356 LYS A O 1
ATOM 2828 N N . PRO A 1 357 ? 41.56000 43.13100 -39.32100 1.000 61.59423 357 PRO A N 1
ATOM 2829 C CA . PRO A 1 357 ? 42.80500 42.47900 -39.70900 1.000 66.22373 357 PRO A CA 1
ATOM 2830 C C . PRO A 1 357 ? 43.99800 43.00300 -38.90000 1.000 72.07443 357 PRO A C 1
ATOM 2831 O O . PRO A 1 357 ? 44.26500 44.17600 -38.95900 1.000 74.38523 357 PRO A O 1
ATOM 2835 N N . LEU A 1 358 ? 44.68100 42.11700 -38.17900 1.000 77.65405 358 LEU A N 1
ATOM 2836 C CA . LEU A 1 358 ? 45.82000 42.52600 -37.31600 1.000 84.10482 358 LEU A CA 1
ATOM 2837 C C . LEU A 1 358 ? 47.07000 42.63900 -38.18100 1.000 96.93531 358 LEU A C 1
ATOM 2838 O O . LEU A 1 358 ? 48.08200 43.15700 -37.69300 1.000 92.66901 358 LEU A O 1
ATOM 2843 N N . THR A 1 359 ? 46.98600 42.19200 -39.42900 1.000 111.35546 359 THR A N 1
ATOM 2844 C CA . THR A 1 359 ? 48.14300 42.34900 -40.34200 1.000 125.86772 359 THR A CA 1
ATOM 2845 C C . THR A 1 359 ? 47.65500 42.99100 -41.63800 1.000 135.76101 359 THR A C 1
ATOM 2846 O O . THR A 1 359 ? 46.43300 42.99500 -41.86200 1.000 142.46971 359 THR A O 1
ATOM 2850 N N . LYS A 1 360 ? 48.57700 43.49600 -42.45600 1.000 136.83483 360 LYS A N 1
ATOM 2851 C CA . LYS A 1 360 ? 48.17900 44.06200 -43.76900 1.000 141.64067 360 LYS A CA 1
ATOM 2852 C C . LYS A 1 360 ? 48.31600 42.97800 -44.84400 1.000 142.98820 360 LYS A C 1
ATOM 2853 O O . LYS A 1 360 ? 47.85000 43.20400 -45.97300 1.000 146.99131 360 LYS A O 1
ATOM 2855 N N . LYS A 1 361 ? 48.91900 41.84000 -44.49900 1.000 139.32723 361 LYS A N 1
ATOM 2856 C CA . LYS A 1 361 ? 49.15600 40.77900 -45.51500 1.000 137.95338 361 LYS A CA 1
ATOM 2857 C C . LYS A 1 361 ? 48.18100 39.61800 -45.29000 1.000 129.58922 361 LYS A C 1
ATOM 2858 O O . LYS A 1 361 ? 47.92700 39.28200 -44.12000 1.000 125.84930 361 LYS A O 1
ATOM 2860 N N . GLY A 1 362 ? 47.65500 39.02600 -46.36500 1.000 124.95709 362 GLY A N 1
ATOM 2861 C CA . GLY A 1 362 ? 46.68700 37.92100 -46.24100 1.000 114.35845 362 GLY A CA 1
ATOM 2862 C C . GLY A 1 362 ? 47.32000 36.54500 -46.36100 1.000 105.29420 362 GLY A C 1
ATOM 2863 O O . GLY A 1 362 ? 46.57700 35.56900 -46.22300 1.000 107.87083 362 GLY A O 1
ATOM 2864 N N . ARG A 1 363 ? 48.62600 36.46000 -46.62400 1.000 98.92239 363 ARG A N 1
ATOM 2865 C CA . ARG A 1 363 ? 49.31700 35.14300 -46.65600 1.000 93.56911 363 ARG A CA 1
ATOM 2866 C C . ARG A 1 363 ? 49.08200 34.53600 -45.28500 1.000 88.55799 363 ARG A C 1
ATOM 2867 O O . ARG A 1 363 ? 48.50200 33.46600 -45.20400 1.000 85.85240 363 ARG A O 1
ATOM 2875 N N . SER A 1 364 ? 49.55000 35.22300 -44.25900 1.000 89.63180 364 SER A N 1
ATOM 2876 C CA . SER A 1 364 ? 49.20700 34.80300 -42.89100 1.000 84.22852 364 SER A CA 1
ATOM 2877 C C . SER A 1 364 ? 48.12300 35.79100 -42.47300 1.000 78.32255 364 SER A C 1
ATOM 2878 O O . SER A 1 364 ? 48.26100 36.96900 -42.79200 1.000 82.35461 364 SER A O 1
ATOM 2881 N N . ALA A 1 365 ? 47.05400 35.30100 -41.87400 1.000 70.63478 365 ALA A N 1
ATOM 2882 C CA . ALA A 1 365 ? 45.94300 36.15500 -41.50100 1.000 62.22588 365 ALA A CA 1
ATOM 2883 C C . ALA A 1 365 ? 45.73700 36.02100 -40.00600 1.000 54.49074 365 ALA A C 1
ATOM 2884 O O . ALA A 1 365 ? 45.83600 34.91900 -39.45800 1.000 55.32769 365 ALA A O 1
ATOM 2886 N N . ALA A 1 366 ? 45.52100 37.14900 -39.33800 1.000 53.28534 366 ALA A N 1
ATOM 2887 C CA . ALA A 1 366 ? 45.25000 37.13900 -37.91000 1.000 52.09572 366 ALA A CA 1
ATOM 2888 C C . ALA A 1 366 ? 44.41400 38.37200 -37.59600 1.000 48.39264 366 ALA A C 1
ATOM 2889 O O . ALA A 1 366 ? 44.44900 39.35900 -38.32600 1.000 53.42483 366 ALA A O 1
ATOM 2891 N N . TYR A 1 367 ? 43.65900 38.31800 -36.50400 1.000 49.23222 367 TYR A N 1
ATOM 2892 C CA . TYR A 1 367 ? 42.65700 39.33000 -36.18200 1.000 49.11115 367 TYR A CA 1
ATOM 2893 C C . TYR A 1 367 ? 42.80200 39.82900 -34.74700 1.000 49.56647 367 TYR A C 1
ATOM 2894 O O . TYR A 1 367 ? 43.32200 39.13900 -33.87300 1.000 46.06605 367 TYR A O 1
ATOM 2903 N N . GLU A 1 368 ? 42.36100 41.06900 -34.51600 1.000 48.08998 368 GLU A N 1
ATOM 2904 C CA . GLU A 1 368 ? 42.36300 41.63700 -33.18000 1.000 49.60595 368 GLU A CA 1
ATOM 2905 C C . GLU A 1 368 ? 41.03200 42.34800 -33.00500 1.000 47.82152 368 GLU A C 1
ATOM 2906 O O . GLU A 1 368 ? 40.31600 42.61000 -33.97600 1.000 45.61863 368 GLU A O 1
ATOM 2912 N N . ILE A 1 369 ? 40.73500 42.72400 -31.77100 1.000 47.71362 369 ILE A N 1
ATOM 2913 C CA . ILE A 1 369 ? 39.43500 43.38500 -31.49100 1.000 49.16116 369 ILE A CA 1
ATOM 2914 C C . ILE A 1 369 ? 39.40100 44.76600 -32.14900 1.000 52.29838 369 ILE A C 1
ATOM 2915 O O . ILE A 1 369 ? 40.42700 45.45100 -32.12500 1.000 51.60619 369 ILE A O 1
ATOM 2920 N N . ARG A 1 370 ? 38.27400 45.12100 -32.76100 1.000 50.01389 370 ARG A N 1
ATOM 2921 C CA . ARG A 1 370 ? 38.11100 46.50200 -33.27300 1.000 55.46981 370 ARG A CA 1
ATOM 2922 C C . ARG A 1 370 ? 37.60100 47.29000 -32.07000 1.000 52.72737 370 ARG A C 1
ATOM 2923 O O . ARG A 1 370 ? 36.41300 47.17400 -31.75400 1.000 53.52747 370 ARG A O 1
ATOM 2931 N N . TRP A 1 371 ? 38.48600 48.02200 -31.40900 1.000 53.45904 371 TRP A N 1
ATOM 2932 C CA . TRP A 1 371 ? 38.10300 48.69100 -30.13900 1.000 53.85909 371 TRP A CA 1
ATOM 2933 C C . TRP A 1 371 ? 37.16300 49.87100 -30.36400 1.000 57.96484 371 TRP A C 1
ATOM 2934 O O . TRP A 1 371 ? 37.27200 50.52900 -31.40100 1.000 59.79664 371 TRP A O 1
ATOM 2945 N N . VAL A 1 372 ? 36.27100 50.09500 -29.41100 1.000 58.77810 372 VAL A N 1
ATOM 2946 C CA . VAL A 1 372 ? 35.32900 51.20900 -29.46000 1.000 61.83899 372 VAL A CA 1
ATOM 2947 C C . VAL A 1 372 ? 35.81400 52.31300 -28.52300 1.000 74.70106 372 VAL A C 1
ATOM 2948 O O . VAL A 1 372 ? 35.89600 52.12100 -27.30300 1.000 73.49039 372 VAL A O 1
ATOM 2952 N N . ASN A 1 373 ? 36.19000 53.46000 -29.08100 1.000 83.52844 373 ASN A N 1
ATOM 2953 C CA . ASN A 1 373 ? 36.69600 54.49500 -28.19900 1.000 93.23749 373 ASN A CA 1
ATOM 2954 C C . ASN A 1 373 ? 35.54200 55.39700 -27.75000 1.000 90.93196 373 ASN A C 1
ATOM 2955 O O . ASN A 1 373 ? 34.40500 55.29000 -28.22000 1.000 89.56337 373 ASN A O 1
ATOM 2960 N N . LYS A 1 374 ? 35.82800 56.24700 -26.77800 1.000 92.40318 374 LYS A N 1
ATOM 2961 C CA . LYS A 1 374 ? 34.79900 57.10000 -26.17000 1.000 91.86628 374 LYS A CA 1
ATOM 2962 C C . LYS A 1 374 ? 33.94500 57.87400 -27.17100 1.000 93.80072 374 LYS A C 1
ATOM 2963 O O . LYS A 1 374 ? 32.75700 58.11100 -26.92900 1.000 95.37459 374 LYS A O 1
ATOM 2969 N N . SER B 1 4 ? 62.82100 99.79300 4.68000 1.000 109.36048 4 SER B N 1
ATOM 2970 C CA . SER B 1 4 ? 62.84900 98.40100 5.11600 1.000 107.83661 4 SER B CA 1
ATOM 2971 C C . SER B 1 4 ? 61.44800 97.89300 5.52500 1.000 109.55524 4 SER B C 1
ATOM 2972 O O . SER B 1 4 ? 61.32200 96.83800 6.14100 1.000 110.39218 4 SER B O 1
ATOM 2975 N N . HIS B 1 5 ? 60.40000 98.63600 5.15100 1.000 108.69724 5 HIS B N 1
ATOM 2976 C CA . HIS B 1 5 ? 59.03600 98.27400 5.53800 1.000 104.85731 5 HIS B CA 1
ATOM 2977 C C . HIS B 1 5 ? 58.42800 97.20900 4.61500 1.000 89.22912 5 HIS B C 1
ATOM 2978 O O . HIS B 1 5 ? 57.66100 96.36200 5.08100 1.000 87.59471 5 HIS B O 1
ATOM 2985 N N . TRP B 1 6 ? 58.71400 97.25100 3.31600 1.000 72.71661 6 TRP B N 1
ATOM 2986 C CA . TRP B 1 6 ? 58.02500 96.39400 2.36000 1.000 64.98937 6 TRP B CA 1
ATOM 2987 C C . TRP B 1 6 ? 58.92500 95.22500 1.97100 1.000 58.09644 6 TRP B C 1
ATOM 2988 O O . TRP B 1 6 ? 60.14800 95.36200 1.91100 1.000 61.27050 6 TRP B O 1
ATOM 2999 N N . ILE B 1 7 ? 58.30100 94.10700 1.61400 1.000 52.44839 7 ILE B N 1
ATOM 3000 C CA . ILE B 1 7 ? 59.05400 92.90200 1.27800 1.000 49.30854 7 ILE B CA 1
ATOM 3001 C C . ILE B 1 7 ? 60.03200 93.16000 0.11500 1.000 51.56934 7 ILE B C 1
ATOM 3002 O O . ILE B 1 7 ? 61.14700 92.64600 0.11700 1.000 51.63777 7 ILE B O 1
ATOM 3007 N N . TRP B 1 8 ? 59.64100 93.95300 -0.89800 1.000 49.68754 8 TRP B N 1
ATOM 3008 C CA . TRP B 1 8 ? 60.54100 94.16500 -2.03500 1.000 48.67689 8 TRP B CA 1
ATOM 3009 C C . TRP B 1 8 ? 61.71300 95.08700 -1.72400 1.000 48.91902 8 TRP B C 1
ATOM 3010 O O . TRP B 1 8 ? 62.55300 95.29700 -2.62500 1.000 50.11654 8 TRP B O 1
ATOM 3021 N N . GLN B 1 9 ? 61.78900 95.67400 -0.52000 1.000 50.64555 9 GLN B N 1
ATOM 3022 C CA . GLN B 1 9 ? 62.99300 96.36800 -0.08200 1.000 55.24873 9 GLN B CA 1
ATOM 3023 C C . GLN B 1 9 ? 63.94400 95.42800 0.63000 1.000 60.95994 9 GLN B C 1
ATOM 3024 O O . GLN B 1 9 ? 65.05400 95.82700 0.96200 1.000 56.28306 9 GLN B O 1
ATOM 3030 N N . HIS B 1 10 ? 63.50900 94.19500 0.90300 1.000 58.70967 10 HIS B N 1
ATOM 3031 C CA . HIS B 1 10 ? 64.31000 93.28800 1.70300 1.000 59.38344 10 HIS B CA 1
ATOM 3032 C C . HIS B 1 10 ? 65.62600 92.98300 0.99700 1.000 60.47830 10 HIS B C 1
ATOM 3033 O O . HIS B 1 10 ? 65.69100 92.86600 -0.22500 1.000 60.29670 10 HIS B O 1
ATOM 3040 N N . LYS B 1 11 ? 66.68100 92.82700 1.77400 1.000 60.73097 11 LYS B N 1
ATOM 3041 C CA . LYS B 1 11 ? 67.97100 92.53000 1.18100 1.000 65.64208 11 LYS B CA 1
ATOM 3042 C C . LYS B 1 11 ? 68.00000 91.22700 0.39000 1.000 61.99164 11 LYS B C 1
ATOM 3043 O O . LYS B 1 11 ? 68.81800 91.12200 -0.52600 1.000 64.48142 11 LYS B O 1
ATOM 3049 N N . ASP B 1 12 ? 67.12300 90.24700 0.68900 1.000 55.48034 12 ASP B N 1
ATOM 3050 C CA . ASP B 1 12 ? 67.11800 88.97400 -0.02400 1.000 55.33821 12 ASP B CA 1
ATOM 3051 C C . ASP B 1 12 ? 66.02200 88.90500 -1.08200 1.000 54.35125 12 ASP B C 1
ATOM 3052 O O . ASP B 1 12 ? 65.81500 87.84300 -1.68000 1.000 52.26942 12 ASP B O 1
ATOM 3057 N N . TRP B 1 13 ? 65.31500 90.00900 -1.32000 1.000 50.45342 13 TRP B N 1
ATOM 3058 C CA . TRP B 1 13 ? 64.29100 90.02900 -2.37200 1.000 49.55331 13 TRP B CA 1
ATOM 3059 C C . TRP B 1 13 ? 64.92400 89.70000 -3.71500 1.000 50.09022 13 TRP B C 1
ATOM 3060 O O . TRP B 1 13 ? 65.96300 90.25400 -4.02700 1.000 54.73288 13 TRP B O 1
ATOM 3071 N N . PRO B 1 14 ? 64.27800 88.92500 -4.58300 1.000 48.63478 14 PRO B N 1
ATOM 3072 C CA . PRO B 1 14 ? 62.99300 88.23200 -4.52100 1.000 46.57137 14 PRO B CA 1
ATOM 3073 C C . PRO B 1 14 ? 63.18300 86.74200 -4.24200 1.000 47.54781 14 PRO B C 1
ATOM 3074 O O . PRO B 1 14 ? 62.44200 85.93200 -4.81700 1.000 48.46634 14 PRO B O 1
ATOM 3078 N N . HIS B 1 15 ? 64.10300 86.38600 -3.33800 1.000 47.70835 15 HIS B N 1
ATOM 3079 C CA . HIS B 1 15 ? 64.42100 84.95800 -3.09500 1.000 50.43763 15 HIS B CA 1
ATOM 3080 C C . HIS B 1 15 ? 63.49500 84.36400 -2.03300 1.000 46.45557 15 HIS B C 1
ATOM 3081 O O . HIS B 1 15 ? 63.84700 84.20200 -0.86900 1.000 49.72965 15 HIS B O 1
ATOM 3088 N N . PHE B 1 16 ? 62.27300 84.04900 -2.44600 1.000 45.50019 16 PHE B N 1
ATOM 3089 C CA . PHE B 1 16 ? 61.28900 83.48900 -1.53500 1.000 43.51838 16 PHE B CA 1
ATOM 3090 C C . PHE B 1 16 ? 61.74100 82.11200 -1.05100 1.000 45.85287 16 PHE B C 1
ATOM 3091 O O . PHE B 1 16 ? 62.36500 81.37600 -1.79200 1.000 46.37925 16 PHE B O 1
ATOM 3099 N N . PHE B 1 17 ? 61.41800 81.78300 0.19800 1.000 44.44480 17 PHE B N 1
ATOM 3100 C CA . PHE B 1 17 ? 61.67000 80.45200 0.76100 1.000 45.28438 17 PHE B CA 1
ATOM 3101 C C . PHE B 1 17 ? 60.51800 80.13400 1.71400 1.000 48.73216 17 PHE B C 1
ATOM 3102 O O . PHE B 1 17 ? 59.72200 81.01600 2.07900 1.000 47.86890 17 PHE B O 1
ATOM 3110 N N . TRP B 1 18 ? 60.42100 78.85200 2.09100 1.000 46.17396 18 TRP B N 1
ATOM 3111 C CA . TRP B 1 18 ? 59.32700 78.37300 2.91800 1.000 46.42662 18 TRP B CA 1
ATOM 3112 C C . TRP B 1 18 ? 59.78100 77.15200 3.72500 1.000 48.61372 18 TRP B C 1
ATOM 3113 O O . TRP B 1 18 ? 60.84100 76.55400 3.48200 1.000 49.55331 18 TRP B O 1
ATOM 3124 N N . ASP B 1 19 ? 58.95800 76.78800 4.70200 1.000 48.82164 19 ASP B N 1
ATOM 3125 C CA . ASP B 1 19 ? 59.25900 75.64400 5.56100 1.000 52.22995 19 ASP B CA 1
ATOM 3126 C C . ASP B 1 19 ? 58.85000 74.37300 4.79900 1.000 52.33259 19 ASP B C 1
ATOM 3127 O O . ASP B 1 19 ? 57.67000 74.00300 4.73900 1.000 49.68754 19 ASP B O 1
ATOM 3132 N N . GLU B 1 20 ? 59.84200 73.71000 4.19000 1.000 52.04835 20 GLU B N 1
ATOM 3133 C CA . GLU B 1 20 ? 59.59400 72.55700 3.30800 1.000 54.77236 20 GLU B CA 1
ATOM 3134 C C . GLU B 1 20 ? 58.97700 71.38000 4.05800 1.000 50.45079 20 GLU B C 1
ATOM 3135 O O . GLU B 1 20 ? 58.08300 70.70800 3.53200 1.000 47.16881 20 GLU B O 1
ATOM 3141 N N . LYS B 1 21 ? 59.45600 71.09900 5.27600 1.000 47.76625 21 LYS B N 1
ATOM 3142 C CA . LYS B 1 21 ? 58.90200 69.99200 6.05400 1.000 48.83480 21 LYS B CA 1
ATOM 3143 C C . LYS B 1 21 ? 57.43800 70.24500 6.40100 1.000 49.63490 21 LYS B C 1
ATOM 3144 O O . LYS B 1 21 ? 56.61200 69.33800 6.32700 1.000 47.18460 21 LYS B O 1
ATOM 3150 N N . LEU B 1 22 ? 57.07800 71.47800 6.73000 1.000 45.90814 22 LEU B N 1
ATOM 3151 C CA . LEU B 1 22 ? 55.67300 71.82400 7.07400 1.000 48.79532 22 LEU B CA 1
ATOM 3152 C C . LEU B 1 22 ? 54.77400 71.76800 5.83000 1.000 48.21631 22 LEU B C 1
ATOM 3153 O O . LEU B 1 22 ? 53.67000 71.25000 5.93700 1.000 48.21631 22 LEU B O 1
ATOM 3158 N N . LEU B 1 23 ? 55.23200 72.30500 4.70300 1.000 45.42650 23 LEU B N 1
ATOM 3159 C CA . LEU B 1 23 ? 54.39900 72.30900 3.51300 1.000 40.18640 23 LEU B CA 1
ATOM 3160 C C . LEU B 1 23 ? 54.13800 70.90700 2.93300 1.000 43.54469 23 LEU B C 1
ATOM 3161 O O . LEU B 1 23 ? 53.15500 70.72300 2.20600 1.000 45.44755 23 LEU B O 1
ATOM 3166 N N . SER B 1 24 ? 55.01100 69.94200 3.22200 1.000 43.82894 24 SER B N 1
ATOM 3167 C CA . SER B 1 24 ? 54.90700 68.60700 2.65800 1.000 41.92345 24 SER B CA 1
ATOM 3168 C C . SER B 1 24 ? 53.50800 67.99400 2.83400 1.000 40.51012 24 SER B C 1
ATOM 3169 O O . SER B 1 24 ? 52.91800 67.50100 1.86900 1.000 40.00480 24 SER B O 1
ATOM 3172 N N . SER B 1 25 ? 52.97400 67.97200 4.05800 1.000 40.22324 25 SER B N 1
ATOM 3173 C CA . SER B 1 25 ? 51.66300 67.34200 4.19700 1.000 44.69746 25 SER B CA 1
ATOM 3174 C C . SER B 1 25 ? 50.54000 68.17700 3.53800 1.000 40.80226 25 SER B C 1
ATOM 3175 O O . SER B 1 25 ? 49.56100 67.58600 3.10200 1.000 40.92596 25 SER B O 1
ATOM 3178 N N . HIS B 1 26 ? 50.63600 69.54700 3.46900 1.000 37.86770 26 HIS B N 1
ATOM 3179 C CA . HIS B 1 26 ? 49.62300 70.33800 2.74200 1.000 37.79401 26 HIS B CA 1
ATOM 3180 C C . HIS B 1 26 ? 49.63200 69.99800 1.27000 1.000 39.12048 26 HIS B C 1
ATOM 3181 O O . HIS B 1 26 ? 48.57500 69.83600 0.65900 1.000 35.46741 26 HIS B O 1
ATOM 3188 N N . LEU B 1 27 ? 50.83200 69.87800 0.68200 1.000 35.56479 27 LEU B N 1
ATOM 3189 C CA . LEU B 1 27 ? 50.94200 69.59500 -0.74600 1.000 37.10971 27 LEU B CA 1
ATOM 3190 C C . LEU B 1 27 ? 50.44000 68.19500 -1.05500 1.000 37.99929 27 LEU B C 1
ATOM 3191 O O . LEU B 1 27 ? 49.78400 67.98400 -2.08200 1.000 37.79137 27 LEU B O 1
ATOM 3196 N N . SER B 1 28 ? 50.85800 67.19600 -0.26700 1.000 38.27038 28 SER B N 1
ATOM 3197 C CA . SER B 1 28 ? 50.40900 65.84800 -0.62600 1.000 38.70201 28 SER B CA 1
ATOM 3198 C C . SER B 1 28 ? 48.87400 65.72100 -0.45700 1.000 40.68909 28 SER B C 1
ATOM 3199 O O . SER B 1 28 ? 48.21200 65.02600 -1.23700 1.000 40.14429 28 SER B O 1
ATOM 3202 N N . SER B 1 29 ? 48.28500 66.35300 0.56100 1.000 37.28079 29 SER B N 1
ATOM 3203 C CA . SER B 1 29 ? 46.83200 66.28900 0.66400 1.000 39.26523 29 SER B CA 1
ATOM 3204 C C . SER B 1 29 ? 46.15200 67.07500 -0.47200 1.000 36.04643 29 SER B C 1
ATOM 3205 O O . SER B 1 29 ? 45.06300 66.69600 -0.91400 1.000 36.85705 29 SER B O 1
ATOM 3208 N N . ALA B 1 30 ? 46.76600 68.14700 -0.95900 1.000 35.41740 30 ALA B N 1
ATOM 3209 C CA . ALA B 1 30 ? 46.22300 68.85100 -2.13400 1.000 34.32254 30 ALA B CA 1
ATOM 3210 C C . ALA B 1 30 ? 46.31800 67.97700 -3.39300 1.000 37.66504 30 ALA B C 1
ATOM 3211 O O . ALA B 1 30 ? 45.41300 67.97600 -4.22700 1.000 34.82523 30 ALA B O 1
ATOM 3213 N N . ARG B 1 31 ? 47.45600 67.29200 -3.58600 1.000 36.70966 31 ARG B N 1
ATOM 3214 C CA . ARG B 1 31 ? 47.61400 66.39100 -4.72600 1.000 36.37805 31 ARG B CA 1
ATOM 3215 C C . ARG B 1 31 ? 46.59500 65.26100 -4.69400 1.000 35.19106 31 ARG B C 1
ATOM 3216 O O . ARG B 1 31 ? 46.13500 64.82300 -5.73500 1.000 35.14106 31 ARG B O 1
ATOM 3224 N N . LEU B 1 32 ? 46.27700 64.74300 -3.51800 1.000 33.87248 32 LEU B N 1
ATOM 3225 C CA . LEU B 1 32 ? 45.30700 63.67200 -3.43700 1.000 35.23844 32 LEU B CA 1
ATOM 3226 C C . LEU B 1 32 ? 43.93800 64.12400 -3.97100 1.000 38.15984 32 LEU B C 1
ATOM 3227 O O . LEU B 1 32 ? 43.34700 63.44000 -4.80100 1.000 37.21236 32 LEU B O 1
ATOM 3232 N N . VAL B 1 33 ? 43.43500 65.28800 -3.52600 1.000 36.75967 33 VAL B N 1
ATOM 3233 C CA . VAL B 1 33 ? 42.10400 65.68600 -4.03100 1.000 36.71493 33 VAL B CA 1
ATOM 3234 C C . VAL B 1 33 ? 42.15300 66.12900 -5.48100 1.000 36.41752 33 VAL B C 1
ATOM 3235 O O . VAL B 1 33 ? 41.18700 65.90500 -6.23500 1.000 38.06509 33 VAL B O 1
ATOM 3239 N N . GLN B 1 34 ? 43.24800 66.76800 -5.89400 1.000 35.00157 34 GLN B N 1
ATOM 3240 C CA . GLN B 1 34 ? 43.40900 67.14300 -7.28800 1.000 36.02537 34 GLN B CA 1
ATOM 3241 C C . GLN B 1 34 ? 43.36500 65.91500 -8.17100 1.000 35.81745 34 GLN B C 1
ATOM 3242 O O . GLN B 1 34 ? 42.73300 65.92300 -9.22400 1.000 39.39683 34 GLN B O 1
ATOM 3248 N N . GLY B 1 35 ? 44.11500 64.86000 -7.78700 1.000 37.27552 35 GLY B N 1
ATOM 3249 C CA . GLY B 1 35 ? 44.05500 63.58500 -8.52300 1.000 32.51442 35 GLY B CA 1
ATOM 3250 C C . GLY B 1 35 ? 42.64300 63.01600 -8.57600 1.000 36.07275 35 GLY B C 1
ATOM 3251 O O . GLY B 1 35 ? 42.21500 62.46400 -9.60900 1.000 38.14142 35 GLY B O 1
ATOM 3252 N N . LYS B 1 36 ? 41.91900 63.08900 -7.46500 1.000 33.57508 36 LYS B N 1
ATOM 3253 C CA . LYS B 1 36 ? 40.55800 62.55100 -7.48700 1.000 37.03602 36 LYS B CA 1
ATOM 3254 C C . LYS B 1 36 ? 39.71100 63.26400 -8.54900 1.000 37.82559 36 LYS B C 1
ATOM 3255 O O . LYS B 1 36 ? 39.09200 62.62500 -9.40300 1.000 42.84461 36 LYS B O 1
ATOM 3261 N N . LEU B 1 37 ? 39.71000 64.59400 -8.52700 1.000 36.69914 37 LEU B N 1
ATOM 3262 C CA . LEU B 1 37 ? 38.97800 65.35800 -9.53100 1.000 37.75979 37 LEU B CA 1
ATOM 3263 C C . LEU B 1 37 ? 39.43800 65.00400 -10.93200 1.000 34.30938 37 LEU B C 1
ATOM 3264 O O . LEU B 1 37 ? 38.62200 64.79300 -11.82000 1.000 40.68383 37 LEU B O 1
ATOM 3269 N N . LEU B 1 38 ? 40.74600 64.92000 -11.16500 1.000 34.39360 38 LEU B N 1
ATOM 3270 C CA . LEU B 1 38 ? 41.21100 64.59200 -12.50000 1.000 33.40664 38 LEU B CA 1
ATOM 3271 C C . LEU B 1 38 ? 40.74300 63.19000 -12.91200 1.000 40.93649 38 LEU B C 1
ATOM 3272 O O . LEU B 1 38 ? 40.45300 62.94500 -14.08300 1.000 43.67366 38 LEU B O 1
ATOM 3277 N N . GLY B 1 39 ? 40.66600 62.26500 -11.95900 1.000 41.84975 39 GLY B N 1
ATOM 3278 C CA . GLY B 1 39 ? 40.22100 60.91500 -12.27500 1.000 38.46251 39 GLY B CA 1
ATOM 3279 C C . GLY B 1 39 ? 38.73700 60.89800 -12.63900 1.000 38.30459 39 GLY B C 1
ATOM 3280 O O . GLY B 1 39 ? 38.30600 60.15700 -13.52300 1.000 41.24442 39 GLY B O 1
ATOM 3281 N N . ILE B 1 40 ? 37.94700 61.68600 -11.93400 1.000 37.16235 40 ILE B N 1
ATOM 3282 C CA . ILE B 1 40 ? 36.52400 61.85600 -12.27700 1.000 44.76853 40 ILE B CA 1
ATOM 3283 C C . ILE B 1 40 ? 36.35600 62.43000 -13.69200 1.000 41.87607 40 ILE B C 1
ATOM 3284 O O . ILE B 1 40 ? 35.62100 61.89300 -14.52500 1.000 41.42076 40 ILE B O 1
ATOM 3289 N N . ILE B 1 41 ? 37.08200 63.48700 -14.00200 1.000 40.89964 41 ILE B N 1
ATOM 3290 C CA . ILE B 1 41 ? 36.92400 64.16600 -15.28900 1.000 43.81841 41 ILE B CA 1
ATOM 3291 C C . ILE B 1 41 ? 37.28100 63.24100 -16.42500 1.000 44.87380 41 ILE B C 1
ATOM 3292 O O . ILE B 1 41 ? 36.68400 63.30500 -17.50500 1.000 49.11905 41 ILE B O 1
ATOM 3297 N N . HIS B 1 42 ? 38.32500 62.41500 -16.22500 1.000 43.63155 42 HIS B N 1
ATOM 3298 C CA . HIS B 1 42 ? 38.77000 61.44100 -17.19600 1.000 45.62652 42 HIS B CA 1
ATOM 3299 C C . HIS B 1 42 ? 37.70100 60.39000 -17.45700 1.000 48.34264 42 HIS B C 1
ATOM 3300 O O . HIS B 1 42 ? 37.64700 59.83800 -18.55700 1.000 47.51096 42 HIS B O 1
ATOM 3307 N N . THR B 1 43 ? 36.82200 60.12300 -16.48400 1.000 44.16319 43 THR B N 1
ATOM 3308 C CA . THR B 1 43 ? 35.91700 58.97200 -16.61200 1.000 45.93972 43 THR B CA 1
ATOM 3309 C C . THR B 1 43 ? 34.53300 59.36400 -17.09500 1.000 49.07957 43 THR B C 1
ATOM 3310 O O . THR B 1 43 ? 33.92500 58.59400 -17.81700 1.000 49.75333 43 THR B O 1
ATOM 3314 N N . ILE B 1 44 ? 34.05900 60.60000 -16.78500 1.000 48.42160 44 ILE B N 1
ATOM 3315 C CA . ILE B 1 44 ? 32.73900 61.06000 -17.24000 1.000 49.27433 44 ILE B CA 1
ATOM 3316 C C . ILE B 1 44 ? 32.75700 61.20700 -18.75600 1.000 50.10864 44 ILE B C 1
ATOM 3317 O O . ILE B 1 44 ? 33.81500 61.30400 -19.37500 1.000 49.06904 44 ILE B O 1
ATOM 3322 N N . ASN B 1 45 ? 31.57200 61.22500 -19.36400 1.000 52.99583 45 ASN B N 1
ATOM 3323 C CA . ASN B 1 45 ? 31.56000 61.30300 -20.81800 1.000 55.28294 45 ASN B CA 1
ATOM 3324 C C . ASN B 1 45 ? 31.76300 62.76000 -21.29300 1.000 52.90371 45 ASN B C 1
ATOM 3325 O O . ASN B 1 45 ? 31.75300 63.71200 -20.50400 1.000 47.31094 45 ASN B O 1
ATOM 3330 N N . GLN B 1 46 ? 31.99700 62.92700 -22.60000 1.000 55.41191 46 GLN B N 1
ATOM 3331 C CA . GLN B 1 46 ? 32.38200 64.23400 -23.10000 1.000 60.59411 46 GLN B CA 1
ATOM 3332 C C . GLN B 1 46 ? 31.25600 65.25200 -22.94000 1.000 57.24634 46 GLN B C 1
ATOM 3333 O O . GLN B 1 46 ? 31.51700 66.44600 -22.71300 1.000 53.15111 46 GLN B O 1
ATOM 3339 N N . GLN B 1 47 ? 30.00700 64.80100 -23.01500 1.000 51.19298 47 GLN B N 1
ATOM 3340 C CA . GLN B 1 47 ? 28.88900 65.71600 -22.83700 1.000 53.38272 47 GLN B CA 1
ATOM 3341 C C . GLN B 1 47 ? 28.87100 66.26500 -21.41900 1.000 46.62664 47 GLN B C 1
ATOM 3342 O O . GLN B 1 47 ? 28.63700 67.44800 -21.20700 1.000 50.17180 47 GLN B O 1
ATOM 3348 N N . THR B 1 48 ? 29.09100 65.40900 -20.43100 1.000 46.33977 48 THR B N 1
ATOM 3349 C CA . THR B 1 48 ? 29.10200 65.87100 -19.05200 1.000 42.72881 48 THR B CA 1
ATOM 3350 C C . THR B 1 48 ? 30.28500 66.79100 -18.79600 1.000 42.66301 48 THR B C 1
ATOM 3351 O O . THR B 1 48 ? 30.15200 67.78900 -18.08600 1.000 41.84975 48 THR B O 1
ATOM 3355 N N . ALA B 1 49 ? 31.46700 66.45500 -19.35000 1.000 43.21308 49 ALA B N 1
ATOM 3356 C CA . ALA B 1 49 ? 32.64500 67.33000 -19.18300 1.000 43.68682 49 ALA B CA 1
ATOM 3357 C C . ALA B 1 49 ? 32.42800 68.70500 -19.83100 1.000 41.90766 49 ALA B C 1
ATOM 3358 O O . ALA B 1 49 ? 32.84300 69.75200 -19.28700 1.000 39.12311 49 ALA B O 1
ATOM 3360 N N . ARG B 1 50 ? 31.78200 68.73400 -20.98500 1.000 42.08926 50 ARG B N 1
ATOM 3361 C CA . ARG B 1 50 ? 31.54800 70.00900 -21.63500 1.000 44.92118 50 ARG B CA 1
ATOM 3362 C C . ARG B 1 50 ? 30.58000 70.86600 -20.81600 1.000 42.65775 50 ARG B C 1
ATOM 3363 O O . ARG B 1 50 ? 30.74000 72.09200 -20.72700 1.000 40.85227 50 ARG B O 1
ATOM 3371 N N . GLN B 1 51 ? 29.53700 70.25900 -20.24300 1.000 41.35233 51 GLN B N 1
ATOM 3372 C CA . GLN B 1 51 ? 28.67300 71.01900 -19.33500 1.000 40.72857 51 GLN B CA 1
ATOM 3373 C C . GLN B 1 51 ? 29.44900 71.52900 -18.12800 1.000 41.23389 51 GLN B C 1
ATOM 3374 O O . GLN B 1 51 ? 29.30200 72.69100 -17.69400 1.000 39.32840 51 GLN B O 1
ATOM 3380 N N . MET B 1 52 ? 30.24200 70.65800 -17.52300 1.000 38.66253 52 MET B N 1
ATOM 3381 C CA . MET B 1 52 ? 31.07800 71.11500 -16.42100 1.000 40.59171 52 MET B CA 1
ATOM 3382 C C . MET B 1 52 ? 31.95800 72.31200 -16.81500 1.000 39.15469 52 MET B C 1
ATOM 3383 O O . MET B 1 52 ? 32.11400 73.26700 -16.05100 1.000 37.02023 52 MET B O 1
ATOM 3388 N N . ASN B 1 53 ? 32.66400 72.17800 -17.93000 1.000 40.27325 53 ASN B N 1
ATOM 3389 C CA . ASN B 1 53 ? 33.49000 73.23200 -18.49400 1.000 38.32565 53 ASN B CA 1
ATOM 3390 C C . ASN B 1 53 ? 32.67300 74.54400 -18.62900 1.000 37.57293 53 ASN B C 1
ATOM 3391 O O . ASN B 1 53 ? 33.14100 75.62300 -18.24700 1.000 38.84150 53 ASN B O 1
ATOM 3396 N N . ALA B 1 54 ? 31.45700 74.45700 -19.16400 1.000 35.57269 54 ALA B N 1
ATOM 3397 C CA . ALA B 1 54 ? 30.61400 75.66300 -19.31600 1.000 38.43092 54 ALA B CA 1
ATOM 3398 C C . ALA B 1 54 ? 30.28800 76.30700 -17.96300 1.000 42.30244 54 ALA B C 1
ATOM 3399 O O . ALA B 1 54 ? 30.28500 77.56500 -17.83700 1.000 39.10469 54 ALA B O 1
ATOM 3401 N N . PHE B 1 55 ? 29.94900 75.47600 -16.94800 1.000 38.07825 55 PHE B N 1
ATOM 3402 C CA . PHE B 1 55 ? 29.63400 76.04100 -15.63500 1.000 35.49636 55 PHE B CA 1
ATOM 3403 C C . PHE B 1 55 ? 30.86200 76.72500 -15.02600 1.000 33.84616 55 PHE B C 1
ATOM 3404 O O . PHE B 1 55 ? 30.76000 77.78600 -14.39200 1.000 32.32493 55 PHE B O 1
ATOM 3412 N N . VAL B 1 56 ? 32.01200 76.03900 -15.07900 1.000 33.44612 56 VAL B N 1
ATOM 3413 C CA . VAL B 1 56 ? 33.17500 76.55800 -14.38500 1.000 33.86722 56 VAL B CA 1
ATOM 3414 C C . VAL B 1 56 ? 33.66500 77.84100 -15.05700 1.000 35.21212 56 VAL B C 1
ATOM 3415 O O . VAL B 1 56 ? 34.19100 78.74600 -14.41100 1.000 35.04894 56 VAL B O 1
ATOM 3419 N N . LEU B 1 57 ? 33.62700 77.87700 -16.37700 1.000 38.94941 57 LEU B N 1
ATOM 3420 C CA . LEU B 1 57 ? 34.11200 79.05100 -17.07700 1.000 33.92775 57 LEU B CA 1
ATOM 3421 C C . LEU B 1 57 ? 33.25200 80.27100 -16.74800 1.000 34.69363 57 LEU B C 1
ATOM 3422 O O . LEU B 1 57 ? 33.78000 81.38100 -16.61500 1.000 36.43858 57 LEU B O 1
ATOM 3427 N N . ALA B 1 58 ? 31.91900 80.08000 -16.61000 1.000 36.06485 58 ALA B N 1
ATOM 3428 C CA . ALA B 1 58 ? 31.06400 81.21200 -16.24800 1.000 35.29107 58 ALA B CA 1
ATOM 3429 C C . ALA B 1 58 ? 31.40600 81.67900 -14.83900 1.000 36.83863 58 ALA B C 1
ATOM 3430 O O . ALA B 1 58 ? 31.53500 82.86900 -14.61000 1.000 36.94390 58 ALA B O 1
ATOM 3432 N N . ASP B 1 59 ? 31.64300 80.75000 -13.90200 1.000 36.28856 59 ASP B N 1
ATOM 3433 C CA . ASP B 1 59 ? 32.06500 81.12800 -12.54800 1.000 35.31476 59 ASP B CA 1
ATOM 3434 C C . ASP B 1 59 ? 33.41700 81.83800 -12.54600 1.000 37.35185 59 ASP B C 1
ATOM 3435 O O . ASP B 1 59 ? 33.61200 82.83000 -11.83300 1.000 38.54673 59 ASP B O 1
ATOM 3440 N N . GLN B 1 60 ? 34.36600 81.31100 -13.31200 1.000 34.30411 60 GLN B N 1
ATOM 3441 C CA . GLN B 1 60 ? 35.67200 81.95900 -13.42600 1.000 37.54924 60 GLN B CA 1
ATOM 3442 C C . GLN B 1 60 ? 35.54400 83.43800 -13.84600 1.000 37.67557 60 GLN B C 1
ATOM 3443 O O . GLN B 1 60 ? 36.16100 84.32100 -13.24500 1.000 36.78336 60 GLN B O 1
ATOM 3449 N N . ALA B 1 61 ? 34.86200 83.69100 -14.95500 1.000 36.83863 61 ALA B N 1
ATOM 3450 C CA . ALA B 1 61 ? 34.68100 85.07100 -15.45700 1.000 36.67545 61 ALA B CA 1
ATOM 3451 C C . ALA B 1 61 ? 33.96600 85.94500 -14.44100 1.000 32.17754 61 ALA B C 1
ATOM 3452 O O . ALA B 1 61 ? 34.39100 87.07900 -14.14700 1.000 37.18604 61 ALA B O 1
ATOM 3454 N N . VAL B 1 62 ? 32.84200 85.45400 -13.93300 1.000 33.70404 62 VAL B N 1
ATOM 3455 C CA . VAL B 1 62 ? 32.05500 86.26000 -13.01000 1.000 35.31213 62 VAL B CA 1
ATOM 3456 C C . VAL B 1 62 ? 32.83300 86.53600 -11.73600 1.000 35.30423 62 VAL B C 1
ATOM 3457 O O . VAL B 1 62 ? 32.83300 87.66400 -11.24900 1.000 33.13292 62 VAL B O 1
ATOM 3461 N N . ASP B 1 63 ? 33.47900 85.48900 -11.15500 1.000 33.56718 63 ASP B N 1
ATOM 3462 C CA . ASP B 1 63 ? 34.10500 85.64300 -9.85600 1.000 31.39061 63 ASP B CA 1
ATOM 3463 C C . ASP B 1 63 ? 35.40800 86.42100 -9.94900 1.000 32.45652 63 ASP B C 1
ATOM 3464 O O . ASP B 1 63 ? 35.71000 87.19000 -9.05400 1.000 36.10170 63 ASP B O 1
ATOM 3469 N N . THR B 1 64 ? 36.20600 86.22300 -10.99000 1.000 34.48308 64 THR B N 1
ATOM 3470 C CA . THR B 1 64 ? 37.43200 87.02200 -11.04500 1.000 34.24884 64 THR B CA 1
ATOM 3471 C C . THR B 1 64 ? 37.10600 88.49900 -11.23200 1.000 32.11964 64 THR B C 1
ATOM 3472 O O . THR B 1 64 ? 37.85900 89.36300 -10.77500 1.000 33.56192 64 THR B O 1
ATOM 3476 N N . SER B 1 65 ? 35.96300 88.80300 -11.87600 1.000 34.68047 65 SER B N 1
ATOM 3477 C CA . SER B 1 65 ? 35.49800 90.19000 -11.98700 1.000 37.95455 65 SER B CA 1
ATOM 3478 C C . SER B 1 65 ? 34.94100 90.69300 -10.65000 1.000 38.59147 65 SER B C 1
ATOM 3479 O O . SER B 1 65 ? 35.17700 91.84900 -10.25500 1.000 38.77307 65 SER B O 1
ATOM 3482 N N . ALA B 1 66 ? 34.11500 89.86900 -9.98900 1.000 34.61468 66 ALA B N 1
ATOM 3483 C CA . ALA B 1 66 ? 33.50000 90.28300 -8.72200 1.000 39.20470 66 ALA B CA 1
ATOM 3484 C C . ALA B 1 66 ? 34.54000 90.56000 -7.62800 1.000 37.30184 66 ALA B C 1
ATOM 3485 O O . ALA B 1 66 ? 34.30500 91.34800 -6.71300 1.000 36.20960 66 ALA B O 1
ATOM 3487 N N . ILE B 1 67 ? 35.65800 89.85300 -7.66300 1.000 36.22013 67 ILE B N 1
ATOM 3488 C CA . ILE B 1 67 ? 36.73900 90.13000 -6.71800 1.000 35.45425 67 ILE B CA 1
ATOM 3489 C C . ILE B 1 67 ? 37.12500 91.61100 -6.77500 1.000 41.37865 67 ILE B C 1
ATOM 3490 O O . ILE B 1 67 ? 37.40300 92.24200 -5.74200 1.000 39.21786 67 ILE B O 1
ATOM 3495 N N . GLU B 1 68 ? 37.07000 92.19400 -7.97000 1.000 40.50749 68 GLU B N 1
ATOM 3496 C CA . GLU B 1 68 ? 37.41000 93.59500 -8.17900 1.000 43.11570 68 GLU B CA 1
ATOM 3497 C C . GLU B 1 68 ? 36.16600 94.49100 -8.10200 1.000 41.59183 68 GLU B C 1
ATOM 3498 O O . GLU B 1 68 ? 36.25400 95.68500 -8.38600 1.000 41.78659 68 GLU B O 1
ATOM 3504 N N . GLY B 1 69 ? 35.01900 93.97200 -7.66100 1.000 44.43164 69 GLY B N 1
ATOM 3505 C CA . GLY B 1 69 ? 33.85100 94.88500 -7.58800 1.000 45.52388 69 GLY B CA 1
ATOM 3506 C C . GLY B 1 69 ? 33.11200 95.10100 -8.89200 1.000 44.34216 69 GLY B C 1
ATOM 3507 O O . GLY B 1 69 ? 32.20400 95.92400 -8.92900 1.000 40.89438 69 GLY B O 1
ATOM 3508 N N . GLU B 1 70 ? 33.39700 94.32000 -9.94100 1.000 41.86291 70 GLU B N 1
ATOM 3509 C CA . GLU B 1 70 ? 32.77600 94.45700 -11.27500 1.000 42.83408 70 GLU B CA 1
ATOM 3510 C C . GLU B 1 70 ? 31.80200 93.29200 -11.46700 1.000 41.80238 70 GLU B C 1
ATOM 3511 O O . GLU B 1 70 ? 32.21100 92.11900 -11.32100 1.000 41.21284 70 GLU B O 1
ATOM 3517 N N . HIS B 1 71 ? 30.52000 93.60100 -11.71400 1.000 39.47842 71 HIS B N 1
ATOM 3518 C CA . HIS B 1 71 ? 29.44200 92.60100 -11.69500 1.000 38.87571 71 HIS B CA 1
ATOM 3519 C C . HIS B 1 71 ? 28.90900 92.39200 -13.10400 1.000 41.16283 71 HIS B C 1
ATOM 3520 O O . HIS B 1 71 ? 28.19100 93.24500 -13.63100 1.000 41.12335 71 HIS B O 1
ATOM 3527 N N . LEU B 1 72 ? 29.25000 91.26000 -13.69400 1.000 36.93601 72 LEU B N 1
ATOM 3528 C CA . LEU B 1 72 ? 28.94700 90.98500 -15.09200 1.000 41.17599 72 LEU B CA 1
ATOM 3529 C C . LEU B 1 72 ? 27.48400 90.55700 -15.26500 1.000 40.73120 72 LEU B C 1
ATOM 3530 O O . LEU B 1 72 ? 26.87300 89.95700 -14.38000 1.000 40.84700 72 LEU B O 1
ATOM 3535 N N . ASN B 1 73 ? 26.94500 90.84800 -16.44000 1.000 37.93086 73 ASN B N 1
ATOM 3536 C CA . ASN B 1 73 ? 25.68700 90.24700 -16.86800 1.000 38.12036 73 ASN B CA 1
ATOM 3537 C C . ASN B 1 73 ? 25.92100 88.72200 -17.07800 1.000 40.03638 73 ASN B C 1
ATOM 3538 O O . ASN B 1 73 ? 26.56000 88.28500 -18.04800 1.000 39.35735 73 ASN B O 1
ATOM 3543 N N . ARG B 1 74 ? 25.35000 87.91500 -16.20000 1.000 37.16235 74 ARG B N 1
ATOM 3544 C CA . ARG B 1 74 ? 25.60400 86.47100 -16.30500 1.000 40.82858 74 ARG B CA 1
ATOM 3545 C C . ARG B 1 74 ? 24.97000 85.85800 -17.57300 1.000 43.46311 74 ARG B C 1
ATOM 3546 O O . ARG B 1 74 ? 25.50600 84.88600 -18.12500 1.000 46.93194 74 ARG B O 1
ATOM 3554 N N . ASP B 1 75 ? 23.83300 86.38100 -18.01700 1.000 42.76039 75 ASP B N 1
ATOM 3555 C CA . ASP B 1 75 ? 23.22600 85.95500 -19.28100 1.000 46.43978 75 ASP B CA 1
ATOM 3556 C C . ASP B 1 75 ? 24.15100 86.19500 -20.46600 1.000 45.13962 75 ASP B C 1
ATOM 3557 O O . ASP B 1 75 ? 24.28000 85.32300 -21.34000 1.000 45.21068 75 ASP B O 1
ATOM 3562 N N . SER B 1 76 ? 24.82100 87.34400 -20.50500 1.000 41.53130 76 SER B N 1
ATOM 3563 C CA . SER B 1 76 ? 25.79600 87.61200 -21.57100 1.000 45.69232 76 SER B CA 1
ATOM 3564 C C . SER B 1 76 ? 26.99300 86.68100 -21.51000 1.000 43.75525 76 SER B C 1
ATOM 3565 O O . SER B 1 76 ? 27.48700 86.23600 -22.55900 1.000 40.65751 76 SER B O 1
ATOM 3568 N N . VAL B 1 77 ? 27.49300 86.41900 -20.29000 1.000 36.20960 77 VAL B N 1
ATOM 3569 C CA . VAL B 1 77 ? 28.57500 85.46900 -20.09000 1.000 35.52531 77 VAL B CA 1
ATOM 3570 C C . VAL B 1 77 ? 28.17500 84.07500 -20.58000 1.000 38.24143 77 VAL B C 1
ATOM 3571 O O . VAL B 1 77 ? 28.92200 83.42600 -21.31500 1.000 37.94402 77 VAL B O 1
ATOM 3575 N N . ARG B 1 78 ? 27.00300 83.58600 -20.14400 1.000 37.05971 78 ARG B N 1
ATOM 3576 C CA . ARG B 1 78 ? 26.59300 82.23200 -20.51200 1.000 40.17061 78 ARG B CA 1
ATOM 3577 C C . ARG B 1 78 ? 26.40700 82.10900 -22.02100 1.000 39.55737 78 ARG B C 1
ATOM 3578 O O . ARG B 1 78 ? 26.75700 81.09100 -22.63100 1.000 43.68945 78 ARG B O 1
ATOM 3586 N N . SER B 1 79 ? 25.84000 83.14000 -22.63000 1.000 41.67605 79 SER B N 1
ATOM 3587 C CA . SER B 1 79 ? 25.57300 83.12600 -24.06500 1.000 45.69232 79 SER B CA 1
ATOM 3588 C C . SER B 1 79 ? 26.88800 83.11000 -24.83900 1.000 45.34491 79 SER B C 1
ATOM 3589 O O . SER B 1 79 ? 27.05000 82.38500 -25.82800 1.000 45.76601 79 SER B O 1
ATOM 3592 N N . SER B 1 80 ? 27.87100 83.87100 -24.36700 1.000 40.42064 80 SER B N 1
ATOM 3593 C CA . SER B 1 80 ? 29.13800 83.84700 -25.06100 1.000 40.96017 80 SER B CA 1
ATOM 3594 C C . SER B 1 80 ? 29.86000 82.52600 -24.89000 1.000 42.58405 80 SER B C 1
ATOM 3595 O O . SER B 1 80 ? 30.46200 82.02700 -25.84000 1.000 45.15541 80 SER B O 1
ATOM 3598 N N . ILE B 1 81 ? 29.82600 81.94100 -23.68900 1.000 38.20458 81 ILE B N 1
ATOM 3599 C CA . ILE B 1 81 ? 30.46100 80.64700 -23.49100 1.000 40.03901 81 ILE B CA 1
ATOM 3600 C C . ILE B 1 81 ? 29.76300 79.57800 -24.34600 1.000 40.36010 81 ILE B C 1
ATOM 3601 O O . ILE B 1 81 ? 30.41700 78.69500 -24.89600 1.000 42.80250 81 ILE B O 1
ATOM 3606 N N . ALA B 1 82 ? 28.43300 79.64400 -24.46400 1.000 39.90742 82 ALA B N 1
ATOM 3607 C CA . ALA B 1 82 ? 27.69500 78.62400 -25.24300 1.000 45.00276 82 ALA B CA 1
ATOM 3608 C C . ALA B 1 82 ? 28.08800 78.67700 -26.71200 1.000 52.91161 82 ALA B C 1
ATOM 3609 O O . ALA B 1 82 ? 28.26100 77.62600 -27.36600 1.000 56.86734 82 ALA B O 1
ATOM 3611 N N . ASN B 1 83 ? 28.24600 79.88800 -27.24200 1.000 53.61695 83 ASN B N 1
ATOM 3612 C CA . ASN B 1 83 ? 28.76700 80.03500 -28.58700 1.000 59.70716 83 ASN B CA 1
ATOM 3613 C C . ASN B 1 83 ? 30.19000 79.48900 -28.71100 1.000 57.10948 83 ASN B C 1
ATOM 3614 O O . ASN B 1 83 ? 30.48800 78.75700 -29.65400 1.000 59.83349 83 ASN B O 1
ATOM 3619 N N . ARG B 1 84 ? 31.05800 79.78200 -27.74700 1.000 49.69806 84 ARG B N 1
ATOM 3620 C CA . ARG B 1 84 ? 32.45300 79.34000 -27.81300 1.000 46.41083 84 ARG B CA 1
ATOM 3621 C C . ARG B 1 84 ? 32.59800 77.80400 -27.76500 1.000 51.80621 84 ARG B C 1
ATOM 3622 O O . ARG B 1 84 ? 33.48500 77.24200 -28.42500 1.000 53.37745 84 ARG B O 1
ATOM 3630 N N . LEU B 1 85 ? 31.81000 77.13000 -26.92000 1.000 49.37697 85 LEU B N 1
ATOM 3631 C CA . LEU B 1 85 ? 31.85500 75.69400 -26.73900 1.000 54.74341 85 LEU B CA 1
ATOM 3632 C C . LEU B 1 85 ? 30.93700 74.93900 -27.68000 1.000 62.91281 85 LEU B C 1
ATOM 3633 O O . LEU B 1 85 ? 30.95100 73.70600 -27.65400 1.000 67.41071 85 LEU B O 1
ATOM 3638 N N . GLY B 1 86 ? 30.11700 75.62400 -28.47300 1.000 64.12085 86 GLY B N 1
ATOM 3639 C CA . GLY B 1 86 ? 29.22100 74.92800 -29.36600 1.000 64.62617 86 GLY B CA 1
ATOM 3640 C C . GLY B 1 86 ? 27.94700 74.40800 -28.74700 1.000 69.40043 86 GLY B C 1
ATOM 3641 O O . GLY B 1 86 ? 27.36900 73.43200 -29.25600 1.000 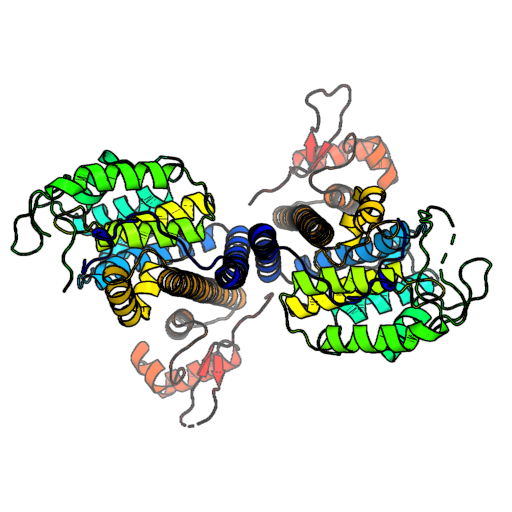73.05613 86 GLY B O 1
ATOM 3642 N N . LEU B 1 87 ? 27.49500 74.99700 -27.65100 1.000 68.43978 87 LEU B N 1
ATOM 3643 C CA . LEU B 1 87 ? 26.25700 74.58300 -27.00300 1.000 69.75310 87 LEU B CA 1
ATOM 3644 C C . LEU B 1 87 ? 25.06700 75.33000 -27.62400 1.000 75.37483 87 LEU B C 1
ATOM 3645 O O . LEU B 1 87 ? 25.23700 76.29200 -28.36800 1.000 76.84606 87 LEU B O 1
ATOM 3650 N N . LYS B 1 88 ? 23.85000 74.85500 -27.34600 1.000 81.21500 88 LYS B N 1
ATOM 3651 C CA . LYS B 1 88 ? 22.64400 75.44800 -27.91800 1.000 88.45797 88 LYS B CA 1
ATOM 3652 C C . LYS B 1 88 ? 22.44800 76.89400 -27.43500 1.000 91.00302 88 LYS B C 1
ATOM 3653 O O . LYS B 1 88 ? 23.21300 77.42300 -26.62900 1.000 86.92621 88 LYS B O 1
ATOM 3655 N N . GLN B 1 89 ? 21.38300 77.52400 -27.92300 1.000 100.81209 89 GLN B N 1
ATOM 3656 C CA . GLN B 1 89 ? 21.06500 78.93600 -27.57400 1.000 104.00984 89 GLN B CA 1
ATOM 3657 C C . GLN B 1 89 ? 21.73000 79.82700 -28.62400 1.000 104.52832 89 GLN B C 1
ATOM 3658 O O . GLN B 1 89 ? 21.81600 79.36000 -29.77300 1.000 108.64724 89 GLN B O 1
ATOM 3664 N N . LYS B 1 94 ? 22.23200 88.61000 -29.48500 1.000 95.81149 94 LYS B N 1
ATOM 3665 C CA . LYS B 1 94 ? 22.58500 89.80300 -28.70500 1.000 96.508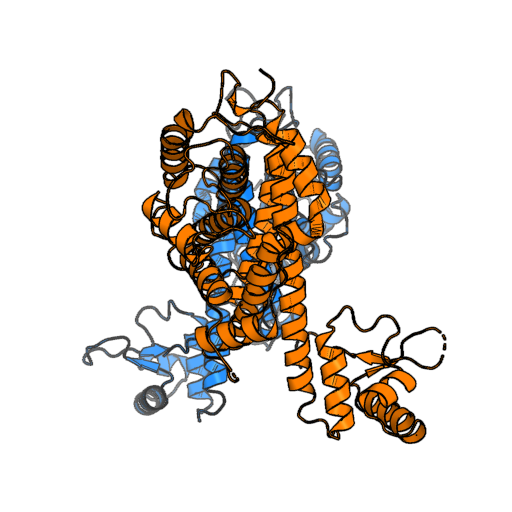94 94 LYS B CA 1
ATOM 3666 C C . LYS B 1 94 ? 23.86700 90.51100 -29.20200 1.000 90.90827 94 LYS B C 1
ATOM 3667 O O . LYS B 1 94 ? 24.66600 89.91300 -29.93600 1.000 90.50032 94 LYS B O 1
ATOM 3669 N N . PRO B 1 95 ? 24.03500 91.78700 -28.82800 1.000 86.27613 95 PRO B N 1
ATOM 3670 C CA . PRO B 1 95 ? 25.29300 92.49400 -29.12300 1.000 81.94140 95 PRO B CA 1
ATOM 3671 C C . PRO B 1 95 ? 26.49300 91.82700 -28.45500 1.000 75.69855 95 PRO B C 1
ATOM 3672 O O . PRO B 1 95 ? 26.37900 91.15900 -27.42400 1.000 74.90372 95 PRO B O 1
ATOM 3676 N N . VAL B 1 96 ? 27.65700 92.00100 -29.06100 1.000 70.88745 96 VAL B N 1
ATOM 3677 C CA . VAL B 1 96 ? 28.87800 91.45000 -28.49900 1.000 63.34707 96 VAL B CA 1
ATOM 3678 C C . VAL B 1 96 ? 29.29100 92.35000 -27.33900 1.000 59.81507 96 VAL B C 1
ATOM 3679 O O . VAL B 1 96 ? 29.34100 93.58200 -27.48000 1.000 63.58394 96 VAL B O 1
ATOM 3683 N N . ASP B 1 97 ? 29.57800 91.77200 -26.19100 1.000 51.07454 97 ASP B N 1
ATOM 3684 C CA . ASP B 1 97 ? 30.08100 92.56100 -25.06400 1.000 50.23234 97 ASP B CA 1
ATOM 3685 C C . ASP B 1 97 ? 31.61000 92.50500 -25.09400 1.000 47.43990 97 ASP B C 1
ATOM 3686 O O . ASP B 1 97 ? 32.22700 91.48800 -24.74500 1.000 43.56838 97 ASP B O 1
ATOM 3691 N N . ARG B 1 98 ? 32.22500 93.61400 -25.51200 1.000 44.83695 98 ARG B N 1
ATOM 3692 C CA . ARG B 1 98 ? 33.66900 93.64800 -25.68600 1.000 42.77881 98 ARG B CA 1
ATOM 3693 C C . ARG B 1 98 ? 34.40200 93.28800 -24.39100 1.000 39.57317 98 ARG B C 1
ATOM 3694 O O . ARG B 1 98 ? 35.45600 92.63000 -24.42400 1.000 37.73610 98 ARG B O 1
ATOM 3702 N N . TYR B 1 99 ? 33.92200 93.73900 -23.22500 1.000 41.64183 99 TYR B N 1
ATOM 3703 C CA . TYR B 1 99 ? 34.71100 93.39000 -22.00900 1.000 39.38893 99 TYR B CA 1
ATOM 3704 C C . TYR B 1 99 ? 34.60900 91.88200 -21.69700 1.000 36.85705 99 TYR B C 1
ATOM 3705 O O . TYR B 1 99 ? 35.59900 91.22800 -21.37600 1.000 38.03877 99 TYR B O 1
ATOM 3714 N N . ILE B 1 100 ? 33.41800 91.31200 -21.86900 1.000 40.79700 100 ILE B N 1
ATOM 3715 C CA . ILE B 1 100 ? 33.25500 89.89400 -21.59200 1.000 40.60224 100 ILE B CA 1
ATOM 3716 C C . ILE B 1 100 ? 34.06800 89.07400 -22.57200 1.000 38.34144 100 ILE B C 1
ATOM 3717 O O . ILE B 1 100 ? 34.77200 88.14900 -22.17000 1.000 39.02573 100 ILE B O 1
ATOM 3722 N N . GLU B 1 101 ? 34.07100 89.45400 -23.86000 1.000 39.21786 101 GLU B N 1
ATOM 3723 C CA . GLU B 1 101 ? 34.84000 88.67200 -24.84200 1.000 38.54410 101 GLU B CA 1
ATOM 3724 C C . GLU B 1 101 ? 36.32800 88.72800 -24.52200 1.000 38.38355 101 GLU B C 1
ATOM 3725 O O . GLU B 1 101 ? 37.05100 87.70400 -24.59400 1.000 38.42829 101 GLU B O 1
ATOM 3731 N N . GLY B 1 102 ? 36.80400 89.91100 -24.13700 1.000 39.66265 102 GLY B N 1
ATOM 3732 C CA . GLY B 1 102 ? 38.21300 90.04900 -23.82600 1.000 36.44384 102 GLY B CA 1
ATOM 3733 C C . GLY B 1 102 ? 38.56900 89.27200 -22.56900 1.000 36.56228 102 GLY B C 1
ATOM 3734 O O . GLY B 1 102 ? 39.61700 88.63500 -22.49600 1.000 36.95180 102 GLY B O 1
ATOM 3735 N N . LEU B 1 103 ? 37.72200 89.33800 -21.55700 1.000 37.05444 103 LEU B N 1
ATOM 3736 C CA . LEU B 1 103 ? 37.98200 88.53300 -20.36800 1.000 38.28880 103 LEU B CA 1
ATOM 3737 C C . LEU B 1 103 ? 38.02000 87.03400 -20.71400 1.000 41.87081 103 LEU B C 1
ATOM 3738 O O . LEU B 1 103 ? 38.95000 86.29600 -20.31800 1.000 35.52005 103 LEU B O 1
ATOM 3743 N N . LEU B 1 104 ? 37.03000 86.57600 -21.47000 1.000 38.09404 104 LEU B N 1
ATOM 3744 C CA . LEU B 1 104 ? 37.01100 85.16000 -21.85400 1.000 37.49660 104 LEU B CA 1
ATOM 3745 C C . LEU B 1 104 ? 38.22500 84.79900 -22.69400 1.000 38.95730 104 LEU B C 1
ATOM 3746 O O . LEU B 1 104 ? 38.80100 83.73300 -22.51400 1.000 39.08890 104 LEU B O 1
ATOM 3751 N N . ASP B 1 105 ? 38.61900 85.65500 -23.62500 1.000 39.02836 105 ASP B N 1
ATOM 3752 C CA . ASP B 1 105 ? 39.78900 85.36400 -24.45300 1.000 40.73383 105 ASP B CA 1
ATOM 3753 C C . ASP B 1 105 ? 41.06300 85.25600 -23.62300 1.000 40.54960 105 ASP B C 1
ATOM 3754 O O . ASP B 1 105 ? 41.94900 84.45600 -23.94700 1.000 39.88636 105 ASP B O 1
ATOM 3759 N N . MET B 1 106 ? 41.21600 86.10800 -22.59600 1.000 39.25734 106 MET B N 1
ATOM 3760 C CA . MET B 1 106 ? 42.38000 85.99000 -21.73500 1.000 40.22061 106 MET B CA 1
ATOM 3761 C C . MET B 1 106 ? 42.35000 84.66200 -20.97800 1.000 39.39683 106 MET B C 1
ATOM 3762 O O . MET B 1 106 ? 43.34700 83.91800 -20.94800 1.000 40.26272 106 MET B O 1
ATOM 3767 N N . LEU B 1 107 ? 41.21000 84.36100 -20.32800 1.000 33.78037 107 LEU B N 1
ATOM 3768 C CA . LEU B 1 107 ? 41.10500 83.14500 -19.54500 1.000 35.49636 107 LEU B CA 1
ATOM 3769 C C . LEU B 1 107 ? 41.35000 81.92100 -20.42400 1.000 37.60451 107 LEU B C 1
ATOM 3770 O O . LEU B 1 107 ? 41.97400 80.96600 -19.96300 1.000 36.60439 107 LEU B O 1
ATOM 3775 N N . LEU B 1 108 ? 40.84600 81.92700 -21.67300 1.000 36.75177 108 LEU B N 1
ATOM 3776 C CA . LEU B 1 108 ? 41.05000 80.76600 -22.55600 1.000 39.51000 108 LEU B CA 1
ATOM 3777 C C . LEU B 1 108 ? 42.49600 80.70000 -23.07800 1.000 41.70500 108 LEU B C 1
ATOM 3778 O O . LEU B 1 108 ? 43.06300 79.60400 -23.25800 1.000 43.44995 108 LEU B O 1
ATOM 3783 N N . ASP B 1 109 ? 43.10500 81.84600 -23.37100 1.000 35.83324 109 ASP B N 1
ATOM 3784 C CA . ASP B 1 109 ? 44.51600 81.77700 -23.74100 1.000 39.20733 109 ASP B CA 1
ATOM 3785 C C . ASP B 1 109 ? 45.34600 81.15300 -22.60500 1.000 34.68311 109 ASP B C 1
ATOM 3786 O O . ASP B 1 109 ? 46.26600 80.37200 -22.85000 1.000 41.52603 109 ASP B O 1
ATOM 3791 N N . ALA B 1 110 ? 45.03500 81.48100 -21.36100 1.000 34.67521 110 ALA B N 1
ATOM 3792 C CA . ALA B 1 110 ? 45.86000 81.00500 -20.25100 1.000 36.03064 110 ALA B CA 1
ATOM 3793 C C . ALA B 1 110 ? 45.75900 79.48100 -20.07300 1.000 42.40245 110 ALA B C 1
ATOM 3794 O O . ALA B 1 110 ? 46.77000 78.81200 -19.79100 1.000 43.70524 110 ALA B O 1
ATOM 3796 N N . THR B 1 111 ? 44.56400 78.89400 -20.23200 1.000 37.43080 111 THR B N 1
ATOM 3797 C CA . THR B 1 111 ? 44.50600 77.44800 -20.03900 1.000 40.06796 111 THR B CA 1
ATOM 3798 C C . THR B 1 111 ? 44.71400 76.64300 -21.33600 1.000 41.74711 111 THR B C 1
ATOM 3799 O O . THR B 1 111 ? 45.15400 75.50400 -21.25400 1.000 45.06067 111 THR B O 1
ATOM 3803 N N . GLU B 1 112 ? 44.40800 77.17600 -22.53000 1.000 42.57089 112 GLU B N 1
ATOM 3804 C CA . GLU B 1 112 ? 44.52200 76.37100 -23.75000 1.000 44.77642 112 GLU B CA 1
ATOM 3805 C C . GLU B 1 112 ? 45.93200 76.35100 -24.30900 1.000 48.06629 112 GLU B C 1
ATOM 3806 O O . GLU B 1 112 ? 46.37000 75.32600 -24.84400 1.000 50.61660 112 GLU B O 1
ATOM 3812 N N . ASN B 1 113 ? 46.63300 77.48000 -24.21900 1.000 45.47387 113 ASN B N 1
ATOM 3813 C CA . ASN B 1 113 ? 47.99000 77.58100 -24.73700 1.000 45.26332 113 ASN B CA 1
ATOM 3814 C C . ASN B 1 113 ? 48.98700 77.42700 -23.61000 1.000 47.50570 113 ASN B C 1
ATOM 3815 O O . ASN B 1 113 ? 49.84200 78.27200 -23.38400 1.000 49.44014 113 ASN B O 1
ATOM 3820 N N . TYR B 1 114 ? 48.86700 76.32000 -22.89600 1.000 47.60571 114 TYR B N 1
ATOM 3821 C CA . TYR B 1 114 ? 49.72500 76.17000 -21.74800 1.000 47.20040 114 TYR B CA 1
ATOM 3822 C C . TYR B 1 114 ? 51.13800 75.75300 -22.11600 1.000 47.02669 114 TYR B C 1
ATOM 3823 O O . TYR B 1 114 ? 52.03000 75.87900 -21.27400 1.000 48.30316 114 TYR B O 1
ATOM 3832 N N . GLU B 1 115 ? 51.36900 75.21100 -23.32000 1.000 48.75585 115 GLU B N 1
ATOM 3833 C CA . GLU B 1 115 ? 52.75000 74.86900 -23.68500 1.000 54.19334 115 GLU B CA 1
ATOM 3834 C C . GLU B 1 115 ? 53.58200 76.10900 -24.02000 1.000 56.09620 115 GLU B C 1
ATOM 3835 O O . GLU B 1 115 ? 54.80200 76.01600 -24.07400 1.000 62.33905 115 GLU B O 1
ATOM 3841 N N . GLN B 1 116 ? 52.96600 77.21600 -24.27900 1.000 51.46670 116 GLN B N 1
ATOM 3842 C CA . GLN B 1 116 ? 53.65900 78.46000 -24.58700 1.000 53.43535 116 GLN B CA 1
ATOM 3843 C C . GLN B 1 116 ? 54.15900 79.15400 -23.30800 1.000 49.18748 116 GLN B C 1
ATOM 3844 O O . GLN B 1 116 ? 53.44300 79.18800 -22.29400 1.000 45.58178 116 GLN B O 1
ATOM 3850 N N . PRO B 1 117 ? 55.32400 79.80400 -23.37200 1.000 48.32948 117 PRO B N 1
ATOM 3851 C CA . PRO B 1 117 ? 55.84100 80.55800 -22.21100 1.000 47.46622 117 PRO B CA 1
ATOM 3852 C C . PRO B 1 117 ? 55.04600 81.81900 -21.90600 1.000 45.34228 117 PRO B C 1
ATOM 3853 O O . PRO B 1 117 ? 54.27800 82.33400 -22.72500 1.000 43.91316 117 PRO B O 1
ATOM 3857 N N . LEU B 1 118 ? 55.20800 82.29000 -20.67900 1.000 40.86016 118 LEU B N 1
ATOM 3858 C CA . LEU B 1 118 ? 54.61100 83.56700 -20.28400 1.000 40.04164 118 LEU B CA 1
ATOM 3859 C C . LEU B 1 118 ? 55.64300 84.63200 -20.63400 1.000 43.27887 118 LEU B C 1
ATOM 3860 O O . LEU B 1 118 ? 56.82200 84.47500 -20.28400 1.000 48.51634 118 LEU B O 1
ATOM 3865 N N . THR B 1 119 ? 55.25300 85.59400 -21.47300 1.000 43.65260 119 THR B N 1
ATOM 3866 C CA . THR B 1 119 ? 56.14800 86.65000 -21.92900 1.000 43.71840 119 THR B CA 1
ATOM 3867 C C . THR B 1 119 ? 55.49500 88.00700 -21.70800 1.000 45.42913 119 THR B C 1
ATOM 3868 O O . THR B 1 119 ? 54.29200 88.10900 -21.46400 1.000 41.30232 119 THR B O 1
ATOM 3872 N N . LEU B 1 120 ? 56.31300 89.06400 -21.77200 1.000 44.79748 120 LEU B N 1
ATOM 3873 C CA . LEU B 1 120 ? 55.74600 90.40600 -21.66900 1.000 45.45808 120 LEU B CA 1
ATOM 3874 C C . LEU B 1 120 ? 54.68700 90.63100 -22.75100 1.000 43.96053 120 LEU B C 1
ATOM 3875 O O . LEU B 1 120 ? 53.59400 91.11300 -22.44600 1.000 43.29993 120 LEU B O 1
ATOM 3880 N N . GLU B 1 121 ? 54.97400 90.22500 -23.99000 1.000 42.82882 121 GLU B N 1
ATOM 3881 C CA . GLU B 1 121 ? 54.03500 90.42400 -25.09500 1.000 48.05839 121 GLU B CA 1
ATOM 3882 C C . GLU B 1 121 ? 52.72100 89.72500 -24.80700 1.000 46.54505 121 GLU B C 1
ATOM 3883 O O . GLU B 1 121 ? 51.64100 90.28900 -25.04100 1.000 46.85562 121 GLU B O 1
ATOM 3889 N N . ARG B 1 122 ? 52.78500 88.52500 -24.22300 1.000 41.09966 122 ARG B N 1
ATOM 3890 C CA . ARG B 1 122 ? 51.54200 87.82400 -23.91900 1.000 39.49421 122 ARG B CA 1
ATOM 3891 C C . ARG B 1 122 ? 50.75000 88.53100 -22.82400 1.000 39.88899 122 ARG B C 1
ATOM 3892 O O . ARG B 1 122 ? 49.51100 88.63000 -22.90600 1.000 39.81793 122 ARG B O 1
ATOM 3900 N N . LEU B 1 123 ? 51.42600 88.99400 -21.76300 1.000 39.27313 123 LEU B N 1
ATOM 3901 C CA . LEU B 1 123 ? 50.73900 89.79200 -20.73500 1.000 39.26523 123 LEU B CA 1
ATOM 3902 C C . LEU B 1 123 ? 50.17500 91.08100 -21.34900 1.000 39.58633 123 LEU B C 1
ATOM 3903 O O . LEU B 1 123 ? 49.07100 91.51500 -21.00200 1.000 41.11019 123 LEU B O 1
ATOM 3908 N N . TYR B 1 124 ? 50.90100 91.70500 -22.27500 1.000 41.87871 124 TYR B N 1
ATOM 3909 C CA . TYR B 1 124 ? 50.35500 92.95500 -22.85300 1.000 43.63155 124 TYR B CA 1
ATOM 3910 C C . TYR B 1 124 ? 49.04500 92.69300 -23.58200 1.000 45.08172 124 TYR B C 1
ATOM 3911 O O . TYR B 1 124 ? 48.15100 93.55600 -23.58800 1.000 43.39994 124 TYR B O 1
ATOM 3920 N N . GLY B 1 125 ? 48.95600 91.52200 -24.24100 1.000 44.70536 125 GLY B N 1
ATOM 3921 C CA . GLY B 1 125 ? 47.74500 91.12000 -24.93800 1.000 42.93673 125 GLY B CA 1
ATOM 3922 C C . GLY B 1 125 ? 46.60300 90.86300 -23.97500 1.000 42.35245 125 GLY B C 1
ATOM 3923 O O . GLY B 1 125 ? 45.47700 91.29400 -24.22800 1.000 43.39731 125 GLY B O 1
ATOM 3924 N N . TRP B 1 126 ? 46.87400 90.16800 -22.84300 1.000 35.85167 126 TRP B N 1
ATOM 3925 C CA . TRP B 1 126 ? 45.84400 90.02200 -21.81600 1.000 35.87535 126 TRP B CA 1
ATOM 3926 C C . TRP B 1 126 ? 45.34900 91.37100 -21.30800 1.000 40.22324 126 TRP B C 1
ATOM 3927 O O . TRP B 1 126 ? 44.16500 91.53300 -21.01800 1.000 38.93098 126 TRP B O 1
ATOM 3938 N N . HIS B 1 127 ? 46.26800 92.32300 -21.11700 1.000 36.62544 127 HIS B N 1
ATOM 3939 C CA . HIS B 1 127 ? 45.89800 93.62500 -20.58400 1.000 37.48607 127 HIS B CA 1
ATOM 3940 C C . HIS B 1 127 ? 45.05800 94.39500 -21.58800 1.000 39.38367 127 HIS B C 1
ATOM 3941 O O . HIS B 1 127 ? 44.06500 95.03600 -21.22400 1.000 38.32038 127 HIS B O 1
ATOM 3948 N N . ALA B 1 128 ? 45.42500 94.31500 -22.86900 1.000 37.24394 128 ALA B N 1
ATOM 3949 C CA . ALA B 1 128 ? 44.60400 94.96800 -23.89200 1.000 39.37577 128 ALA B CA 1
ATOM 3950 C C . ALA B 1 128 ? 43.21400 94.32800 -23.95000 1.000 40.60224 128 ALA B C 1
ATOM 3951 O O . ALA B 1 128 ? 42.23700 95.00500 -24.24400 1.000 40.79700 128 ALA B O 1
ATOM 3953 N N . ALA B 1 129 ? 43.12100 93.00900 -23.70400 1.000 41.45497 129 ALA B N 1
ATOM 3954 C CA . ALA B 1 129 ? 41.81300 92.32300 -23.70800 1.000 37.39396 129 ALA B CA 1
ATOM 3955 C C . ALA B 1 129 ? 40.91300 92.85400 -22.60300 1.000 39.44157 129 ALA B C 1
ATOM 3956 O O . ALA B 1 129 ? 39.70300 93.03100 -22.80900 1.000 43.14728 129 ALA B O 1
ATOM 3958 N N . LEU B 1 130 ? 41.48400 93.14200 -21.41100 1.000 41.53919 130 LEU B N 1
ATOM 3959 C CA . LEU B 1 130 ? 40.71200 93.67800 -20.28100 1.000 42.53405 130 LEU B CA 1
ATOM 3960 C C . LEU B 1 130 ? 40.36000 95.15100 -20.39900 1.000 46.90562 130 LEU B C 1
ATOM 3961 O O . LEU B 1 130 ? 39.34700 95.57200 -19.81400 1.000 49.14537 130 LEU B O 1
ATOM 3966 N N . PHE B 1 131 ? 41.18800 95.97600 -21.06300 1.000 43.65260 131 PHE B N 1
ATOM 3967 C CA . PHE B 1 131 ? 40.96100 97.41600 -21.13100 1.000 45.48440 131 PHE B CA 1
ATOM 3968 C C . PHE B 1 131 ? 40.81900 97.95000 -22.55700 1.000 51.35879 131 PHE B C 1
ATOM 3969 O O . PHE B 1 131 ? 41.74400 98.56500 -23.09700 1.000 52.60368 131 PHE B O 1
ATOM 3977 N N . PRO B 1 132 ? 39.66200 97.76700 -23.19200 1.000 52.40628 132 PRO B N 1
ATOM 3978 C CA . PRO B 1 132 ? 39.53800 98.26200 -24.56900 1.000 57.62533 132 PRO B CA 1
ATOM 3979 C C . PRO B 1 132 ? 39.66500 99.76500 -24.71600 1.000 66.05266 132 PRO B C 1
ATOM 3980 O O . PRO B 1 132 ? 40.42100 100.21400 -25.58200 1.000 65.92369 132 PRO B O 1
ATOM 3984 N N . THR B 1 133 ? 39.04600 100.54600 -23.83400 1.000 75.69065 133 THR B N 1
ATOM 3985 C CA . THR B 1 133 ? 38.98700 101.99300 -24.04700 1.000 90.12923 133 THR B CA 1
ATOM 3986 C C . THR B 1 133 ? 40.22800 102.74800 -23.58800 1.000 93.59543 133 THR B C 1
ATOM 3987 O O . THR B 1 133 ? 40.38000 103.92200 -23.96000 1.000 97.24850 133 THR B O 1
ATOM 3991 N N . GLY B 1 134 ? 41.11600 102.12300 -22.81400 1.000 85.63658 134 GLY B N 1
ATOM 3992 C CA . GLY B 1 134 ? 42.21200 102.87600 -22.25000 1.000 82.47831 134 GLY B CA 1
ATOM 3993 C C . GLY B 1 134 ? 41.90600 103.52200 -20.92300 1.000 77.64089 134 GLY B C 1
ATOM 3994 O O . GLY B 1 134 ? 42.71300 104.32200 -20.44400 1.000 75.10901 134 GLY B O 1
ATOM 3995 N N . TYR B 1 135 ? 40.75000 103.22000 -20.33300 1.000 78.14358 135 TYR B N 1
ATOM 3996 C CA . TYR B 1 135 ? 40.30000 103.78600 -19.07000 1.000 82.02036 135 TYR B CA 1
ATOM 3997 C C . TYR B 1 135 ? 39.97800 102.67300 -18.08700 1.000 81.92561 135 TYR B C 1
ATOM 3998 O O . TYR B 1 135 ? 39.58100 101.56100 -18.46400 1.000 76.34336 135 TYR B O 1
ATOM 4007 N N . SER B 1 136 ? 40.21500 102.98200 -16.83600 1.000 85.95241 136 SER B N 1
ATOM 4008 C CA . SER B 1 136 ? 39.75000 102.22100 -15.68700 1.000 86.64723 136 SER B CA 1
ATOM 4009 C C . SER B 1 136 ? 38.79400 103.16900 -14.95200 1.000 92.40055 136 SER B C 1
ATOM 4010 O O . SER B 1 136 ? 39.23500 104.12600 -14.29800 1.000 93.06642 136 SER B O 1
ATOM 4013 N N . GLY B 1 137 ? 37.48900 102.95900 -15.13500 1.000 92.69532 137 GLY B N 1
ATOM 4014 C CA . GLY B 1 137 ? 36.53000 103.93400 -14.63500 1.000 93.30856 137 GLY B CA 1
ATOM 4015 C C . GLY B 1 137 ? 36.79200 105.28300 -15.27500 1.000 95.68516 137 GLY B C 1
ATOM 4016 O O . GLY B 1 137 ? 36.90600 105.39100 -16.50300 1.000 95.56672 137 GLY B O 1
ATOM 4017 N N . ILE B 1 138 ? 36.93300 106.31200 -14.42600 1.000 96.72476 138 ILE B N 1
ATOM 4018 C CA . ILE B 1 138 ? 37.19800 107.69200 -14.85500 1.000 100.43309 138 ILE B CA 1
ATOM 4019 C C . ILE B 1 138 ? 38.65300 107.91200 -15.26400 1.000 97.28798 138 ILE B C 1
ATOM 4020 O O . ILE B 1 138 ? 38.96200 108.88700 -15.97100 1.000 96.29576 138 ILE B O 1
ATOM 4025 N N . HIS B 1 139 ? 39.56400 107.04700 -14.82000 1.000 94.66925 139 HIS B N 1
ATOM 4026 C CA . HIS B 1 139 ? 40.99000 107.31900 -14.93500 1.000 91.36359 139 HIS B CA 1
ATOM 4027 C C . HIS B 1 139 ? 41.56300 106.76700 -16.23400 1.000 78.98579 139 HIS B C 1
ATOM 4028 O O . HIS B 1 139 ? 41.40100 105.58600 -16.54400 1.000 74.60631 139 HIS B O 1
ATOM 4035 N N . LYS B 1 140 ? 42.27500 107.61700 -16.96300 1.000 76.63287 140 LYS B N 1
ATOM 4036 C CA . LYS B 1 140 ? 43.06300 107.14300 -18.08600 1.000 73.81938 140 LYS B CA 1
ATOM 4037 C C . LYS B 1 140 ? 44.26600 106.35500 -17.56700 1.000 65.11044 140 LYS B C 1
ATOM 4038 O O . LYS B 1 140 ? 44.91700 106.76200 -16.60900 1.000 64.04978 140 LYS B O 1
ATOM 4044 N N . ILE B 1 141 ? 44.52900 105.18500 -18.15300 1.000 57.30950 141 ILE B N 1
ATOM 4045 C CA . ILE B 1 141 ? 45.67100 104.37600 -17.74600 1.000 59.17025 141 ILE B CA 1
ATOM 4046 C C . ILE B 1 141 ? 46.50600 104.00100 -18.96000 1.000 59.08866 141 ILE B C 1
ATOM 4047 O O . ILE B 1 141 ? 46.08600 104.12200 -20.11200 1.000 62.42854 141 ILE B O 1
ATOM 4052 N N . THR B 1 142 ? 47.71000 103.55600 -18.67800 1.000 54.25387 142 THR B N 1
ATOM 4053 C CA . THR B 1 142 ? 48.56300 102.95300 -19.67800 1.000 56.78049 142 THR B CA 1
ATOM 4054 C C . THR B 1 142 ? 48.06400 101.52000 -19.92500 1.000 49.84019 142 THR B C 1
ATOM 4055 O O . THR B 1 142 ? 47.88700 100.75900 -18.97500 1.000 47.64782 142 THR B O 1
ATOM 4059 N N . VAL B 1 143 ? 47.81200 101.16300 -21.18400 1.000 50.84031 143 VAL B N 1
ATOM 4060 C CA . VAL B 1 143 ? 47.28900 99.83800 -21.54200 1.000 49.82176 143 VAL B CA 1
ATOM 4061 C C . VAL B 1 143 ? 48.35700 99.09600 -22.33100 1.000 44.01054 143 VAL B C 1
ATOM 4062 O O . VAL B 1 143 ? 49.02000 99.71000 -23.16400 1.000 44.21320 143 VAL B O 1
ATOM 4066 N N . ALA B 1 144 ? 48.51400 97.78600 -22.09200 1.000 44.61588 144 ALA B N 1
ATOM 4067 C CA . ALA B 1 144 ? 49.42500 96.94900 -22.88200 1.000 44.86327 144 ALA B CA 1
ATOM 4068 C C . ALA B 1 144 ? 50.88300 97.39000 -22.73500 1.000 47.87153 144 ALA B C 1
ATOM 4069 O O . ALA B 1 144 ? 51.65900 97.29100 -23.67900 1.000 47.62413 144 ALA B O 1
ATOM 4071 N N . ALA B 1 145 ? 51.24600 97.94900 -21.58300 1.000 46.22396 145 ALA B N 1
ATOM 4072 C CA . ALA B 1 145 ? 52.61400 98.33900 -21.25800 1.000 50.91663 145 ALA B CA 1
ATOM 4073 C C . ALA B 1 145 ? 52.67600 98.41000 -19.74500 1.000 51.59040 145 ALA B C 1
ATOM 4074 O O . ALA B 1 145 ? 51.65800 98.59000 -19.06900 1.000 47.31883 145 ALA B O 1
ATOM 4076 N N . LEU B 1 146 ? 53.88700 98.28400 -19.22500 1.000 51.77989 146 LEU B N 1
ATOM 4077 C CA . LEU B 1 146 ? 54.08600 98.32400 -17.78400 1.000 51.95623 146 LEU B CA 1
ATOM 4078 C C . LEU B 1 146 ? 53.86500 99.74300 -17.28400 1.000 47.82416 146 LEU B C 1
ATOM 4079 O O . LEU B 1 146 ? 54.02200 100.70100 -18.02100 1.000 48.30316 146 LEU B O 1
ATOM 4084 N N . ARG B 1 147 ? 53.46800 99.88200 -16.02700 1.000 47.77941 147 ARG B N 1
ATOM 4085 C CA . ARG B 1 147 ? 53.19500 101.22300 -15.50900 1.000 48.14788 147 ARG B CA 1
ATOM 4086 C C . ARG B 1 147 ? 54.47200 102.06300 -15.49100 1.000 50.14285 147 ARG B C 1
ATOM 4087 O O . ARG B 1 147 ? 55.57800 101.53800 -15.36800 1.000 52.93266 147 ARG B O 1
ATOM 4095 N N . LYS B 1 148 ? 54.29800 103.37200 -15.64400 1.000 56.02777 148 LYS B N 1
ATOM 4096 C CA . LYS B 1 148 ? 55.36900 104.36800 -15.65700 1.000 62.24167 148 LYS B CA 1
ATOM 4097 C C . LYS B 1 148 ? 55.34300 105.25500 -14.42600 1.000 63.39444 148 LYS B C 1
ATOM 4098 O O . LYS B 1 148 ? 56.19600 106.10800 -14.28900 1.000 68.90300 148 LYS B O 1
ATOM 4104 N N . THR B 1 149 ? 54.36400 105.04300 -13.57100 1.000 65.12886 149 THR B N 1
ATOM 4105 C CA . THR B 1 149 ? 54.23300 105.83700 -12.33800 1.000 73.36932 149 THR B CA 1
ATOM 4106 C C . THR B 1 149 ? 53.84800 104.88300 -11.21800 1.000 79.48848 149 THR B C 1
ATOM 4107 O O . THR B 1 149 ? 53.84600 103.67600 -11.44900 1.000 73.90360 149 THR B O 1
ATOM 4111 N N . ASP B 1 150 ? 53.53200 105.42800 -10.05300 1.000 96.87214 150 ASP B N 1
ATOM 4112 C CA . ASP B 1 150 ? 53.10100 104.58300 -8.91300 1.000 108.36826 150 ASP B CA 1
ATOM 4113 C C . ASP B 1 150 ? 51.70000 104.04300 -9.21000 1.000 113.05040 150 ASP B C 1
ATOM 4114 O O . ASP B 1 150 ? 50.91100 104.76900 -9.83200 1.000 115.72967 150 ASP B O 1
ATOM 4119 N N . PRO B 1 151 ? 51.37400 102.79700 -8.81000 1.000 112.48454 151 PRO B N 1
ATOM 4120 C CA . PRO B 1 151 ? 50.08700 102.17300 -9.15400 1.000 110.43693 151 PRO B CA 1
ATOM 4121 C C . PRO B 1 151 ? 48.85800 103.07100 -8.94800 1.000 111.75550 151 PRO B C 1
ATOM 4122 O O . PRO B 1 151 ? 48.09400 103.15500 -9.89000 1.000 110.93172 151 PRO B O 1
ATOM 4126 N N . HIS B 1 165 ? 46.11300 99.56800 1.63900 1.000 110.05004 165 HIS B N 1
ATOM 4127 C CA . HIS B 1 165 ? 47.33100 100.36900 1.71700 1.000 110.21848 165 HIS B CA 1
ATOM 4128 C C . HIS B 1 165 ? 48.57500 99.49400 1.55000 1.000 103.47030 165 HIS B C 1
ATOM 4129 O O . HIS B 1 165 ? 48.93100 98.70200 2.42100 1.000 104.19144 165 HIS B O 1
ATOM 4131 N N . TYR B 1 166 ? 49.22400 99.66300 0.40100 1.000 96.84582 166 TYR B N 1
ATOM 4132 C CA . TYR B 1 166 ? 50.46100 98.98800 0.04400 1.000 87.00780 166 TYR B CA 1
ATOM 4133 C C . TYR B 1 166 ? 51.18800 99.83000 -0.99000 1.000 83.05996 166 TYR B C 1
ATOM 4134 O O . TYR B 1 166 ? 50.58900 100.25500 -1.97700 1.000 82.38883 166 TYR B O 1
ATOM 4143 N N . GLU B 1 167 ? 52.49200 99.98000 -0.80900 1.000 79.92274 167 GLU B N 1
ATOM 4144 C CA . GLU B 1 167 ? 53.34300 100.67600 -1.75800 1.000 76.05122 167 GLU B CA 1
ATOM 4145 C C . GLU B 1 167 ? 54.08000 99.62100 -2.59700 1.000 63.88134 167 GLU B C 1
ATOM 4146 O O . GLU B 1 167 ? 54.82500 98.80000 -2.05700 1.000 58.55702 167 GLU B O 1
ATOM 4152 N N . ALA B 1 168 ? 53.84300 99.62800 -3.90700 1.000 57.54111 168 ALA B N 1
ATOM 4153 C CA . ALA B 1 168 ? 54.51700 98.69300 -4.79200 1.000 54.70919 168 ALA B CA 1
ATOM 4154 C C . ALA B 1 168 ? 55.85900 99.27600 -5.21100 1.000 53.96436 168 ALA B C 1
ATOM 4155 O O . ALA B 1 168 ? 56.09600 100.48500 -5.03600 1.000 58.60439 168 ALA B O 1
ATOM 4157 N N . PRO B 1 169 ? 56.76700 98.47200 -5.76400 1.000 49.72438 169 PRO B N 1
ATOM 4158 C CA . PRO B 1 169 ? 58.10400 98.99900 -6.07100 1.000 48.92429 169 PRO B CA 1
ATOM 4159 C C . PRO B 1 169 ? 57.99000 100.17700 -7.01600 1.000 49.71386 169 PRO B C 1
ATOM 4160 O O . PRO B 1 169 ? 57.05100 100.24600 -7.82400 1.000 48.23999 169 PRO B O 1
ATOM 4164 N N . PRO B 1 170 ? 58.95300 101.10800 -6.98300 1.000 53.50905 170 PRO B N 1
ATOM 4165 C CA . PRO B 1 170 ? 58.89400 102.24900 -7.90700 1.000 55.11187 170 PRO B CA 1
ATOM 4166 C C . PRO B 1 170 ? 58.96000 101.78200 -9.35000 1.000 50.94558 170 PRO B C 1
ATOM 4167 O O . PRO B 1 170 ? 59.60800 100.78400 -9.67000 1.000 50.43499 170 PRO B O 1
ATOM 4171 N N . SER B 1 171 ? 58.35800 102.57500 -10.23000 1.000 49.58752 171 SER B N 1
ATOM 4172 C CA . SER B 1 171 ? 58.18200 102.11900 -11.60200 1.000 52.89582 171 SER B CA 1
ATOM 4173 C C . SER B 1 171 ? 59.51800 101.93100 -12.33000 1.000 51.08244 171 SER B C 1
ATOM 4174 O O . SER B 1 171 ? 59.62300 101.06200 -13.20000 1.000 51.13245 171 SER B O 1
ATOM 4177 N N . LYS B 1 172 ? 60.57600 102.67900 -11.96800 1.000 46.29766 172 LYS B N 1
ATOM 4178 C CA . LYS B 1 172 ? 61.83400 102.42900 -12.64100 1.000 48.41896 172 LYS B CA 1
ATOM 4179 C C . LYS B 1 172 ? 62.31900 100.98400 -12.43300 1.000 47.49517 172 LYS B C 1
ATOM 4180 O O . LYS B 1 172 ? 63.20500 100.53600 -13.16500 1.000 49.91914 172 LYS B O 1
ATOM 4186 N N . ARG B 1 173 ? 61.88800 100.30100 -11.36400 1.000 45.23963 173 ARG B N 1
ATOM 4187 C CA . ARG B 1 173 ? 62.33000 98.91300 -11.14200 1.000 43.26571 173 ARG B CA 1
ATOM 4188 C C . ARG B 1 173 ? 61.47800 97.87300 -11.87600 1.000 46.40293 173 ARG B C 1
ATOM 4189 O O . ARG B 1 173 ? 61.88400 96.71000 -11.96500 1.000 46.15553 173 ARG B O 1
ATOM 4197 N N . VAL B 1 174 ? 60.31400 98.25400 -12.36200 1.000 44.57903 174 VAL B N 1
ATOM 4198 C CA . VAL B 1 174 ? 59.29700 97.25400 -12.72900 1.000 45.60547 174 VAL B CA 1
ATOM 4199 C C . VAL B 1 174 ? 59.74600 96.40200 -13.91400 1.000 45.51862 174 VAL B C 1
ATOM 4200 O O . VAL B 1 174 ? 59.52100 95.18800 -13.93500 1.000 44.05002 174 VAL B O 1
ATOM 4204 N N . ASN B 1 175 ? 60.37300 97.00300 -14.92300 1.000 47.54517 175 ASN B N 1
ATOM 4205 C CA . ASN B 1 175 ? 60.73400 96.20100 -16.08600 1.000 50.81399 175 ASN B CA 1
ATOM 4206 C C . ASN B 1 175 ? 61.75700 95.11500 -15.71000 1.000 49.33223 175 ASN B C 1
ATOM 4207 O O . ASN B 1 175 ? 61.59300 93.94600 -16.06800 1.000 46.09763 175 ASN B O 1
ATOM 4212 N N . LYS B 1 176 ? 62.76000 95.44700 -14.90700 1.000 45.04487 176 LYS B N 1
ATOM 4213 C CA . LYS B 1 176 ? 63.72400 94.40000 -14.48400 1.000 47.31094 176 LYS B CA 1
ATOM 4214 C C . LYS B 1 176 ? 63.03500 93.35700 -13.59600 1.000 47.15039 176 LYS B C 1
ATOM 4215 O O . LYS B 1 176 ? 63.24900 92.16600 -13.83200 1.000 48.12419 176 LYS B O 1
ATOM 4221 N N . GLU B 1 177 ? 62.25000 93.80200 -12.61900 1.000 44.54745 177 GLU B N 1
ATOM 4222 C CA . GLU B 1 177 ? 61.55900 92.86900 -11.69200 1.000 44.99224 177 GLU B CA 1
ATOM 4223 C C . GLU B 1 177 ? 60.74500 91.86700 -12.51400 1.000 42.48667 177 GLU B C 1
ATOM 4224 O O . GLU B 1 177 ? 60.74900 90.68300 -12.17800 1.000 42.27349 177 GLU B O 1
ATOM 4230 N N . MET B 1 178 ? 60.11300 92.34400 -13.57900 1.000 42.11821 178 MET B N 1
ATOM 4231 C CA . MET B 1 178 ? 59.26800 91.47300 -14.42500 1.000 41.63131 178 MET B CA 1
ATOM 4232 C C . MET B 1 178 ? 60.16400 90.54200 -15.24200 1.000 42.89988 178 MET B C 1
ATOM 4233 O O . MET B 1 178 ? 59.78100 89.38400 -15.40600 1.000 42.80776 178 MET B O 1
ATOM 4238 N N . ARG B 1 179 ? 61.31600 91.02800 -15.70900 1.000 44.93170 179 ARG B N 1
ATOM 4239 C CA . ARG B 1 179 ? 62.21500 90.10600 -16.42100 1.000 48.18999 179 ARG B CA 1
ATOM 4240 C C . ARG B 1 179 ? 62.67600 88.98300 -15.50200 1.000 44.22372 179 ARG B C 1
ATOM 4241 O O . ARG B 1 179 ? 62.82400 87.84200 -15.94500 1.000 42.80250 179 ARG B O 1
ATOM 4249 N N . ILE B 1 180 ? 62.94800 89.29400 -14.23500 1.000 41.19441 180 ILE B N 1
ATOM 4250 C CA . ILE B 1 180 ? 63.37200 88.24000 -13.30000 1.000 43.88684 180 ILE B CA 1
ATOM 4251 C C . ILE B 1 180 ? 62.21700 87.27700 -13.01000 1.000 43.86315 180 ILE B C 1
ATOM 4252 O O . ILE B 1 180 ? 62.37600 86.01900 -12.95900 1.000 43.18413 180 ILE B O 1
ATOM 4257 N N . PHE B 1 181 ? 61.04800 87.84800 -12.76500 1.000 41.14704 181 PHE B N 1
ATOM 4258 C CA . PHE B 1 181 ? 59.87300 87.03100 -12.50900 1.000 37.60451 181 PHE B CA 1
ATOM 4259 C C . PHE B 1 181 ? 59.65200 86.05300 -13.65400 1.000 39.12311 181 PHE B C 1
ATOM 4260 O O . PHE B 1 181 ? 59.37800 84.86900 -13.43300 1.000 40.33115 181 PHE B O 1
ATOM 4268 N N . LEU B 1 182 ? 59.70500 86.54100 -14.90100 1.000 40.28904 182 LEU B N 1
ATOM 4269 C CA . LEU B 1 182 ? 59.37300 85.68600 -16.04200 1.000 37.08866 182 LEU B CA 1
ATOM 4270 C C . LEU B 1 182 ? 60.45700 84.64800 -16.32400 1.000 41.04703 182 LEU B C 1
ATOM 4271 O O . LEU B 1 182 ? 60.15300 83.52600 -16.76400 1.000 42.99200 182 LEU B O 1
ATOM 4276 N N . ASN B 1 183 ? 61.72800 85.03200 -16.16800 1.000 44.70273 183 ASN B N 1
ATOM 4277 C CA . ASN B 1 183 ? 62.79300 84.04300 -16.29700 1.000 44.43427 183 ASN B CA 1
ATOM 4278 C C . ASN B 1 183 ? 62.58000 82.91500 -15.29300 1.000 45.57125 183 ASN B C 1
ATOM 4279 O O . ASN B 1 183 ? 62.76300 81.72800 -15.62700 1.000 47.24514 183 ASN B O 1
ATOM 4284 N N . TRP B 1 184 ? 62.18500 83.26600 -14.05600 1.000 41.03124 184 TRP B N 1
ATOM 4285 C CA . TRP B 1 184 ? 61.90400 82.24700 -13.04500 1.000 43.96053 184 TRP B CA 1
ATOM 4286 C C . TRP B 1 184 ? 60.67500 81.41200 -13.43400 1.000 43.44995 184 TRP B C 1
ATOM 4287 O O . TRP B 1 184 ? 60.71100 80.17900 -13.41300 1.000 39.89689 184 TRP B O 1
ATOM 4298 N N . PHE B 1 185 ? 59.60700 82.08200 -13.87600 1.000 40.61013 185 PHE B N 1
ATOM 4299 C CA . PHE B 1 185 ? 58.33300 81.41800 -14.13500 1.000 39.98901 185 PHE B CA 1
ATOM 4300 C C . PHE B 1 185 ? 58.48800 80.33300 -15.19800 1.000 41.39707 185 PHE B C 1
ATOM 4301 O O . PHE B 1 185 ? 57.88800 79.24600 -15.10700 1.000 40.78647 185 PHE B O 1
ATOM 4309 N N . ASN B 1 186 ? 59.25200 80.63700 -16.24200 1.000 41.07071 186 ASN B N 1
ATOM 4310 C CA . ASN B 1 186 ? 59.30700 79.76100 -17.39500 1.000 45.08435 186 ASN B CA 1
ATOM 4311 C C . ASN B 1 186 ? 60.29700 78.61200 -17.17900 1.000 45.82128 186 ASN B C 1
ATOM 4312 O O . ASN B 1 186 ? 60.35200 77.73500 -18.02300 1.000 45.98709 186 ASN B O 1
ATOM 4317 N N . LYS B 1 187 ? 61.02100 78.58000 -16.05000 1.000 43.66313 187 LYS B N 1
ATOM 4318 C CA . LYS B 1 187 ? 61.89600 77.42800 -15.76600 1.000 49.76913 187 LYS B CA 1
ATOM 4319 C C . LYS B 1 187 ? 61.09800 76.19300 -15.34900 1.000 50.73240 187 LYS B C 1
ATOM 4320 O O . LYS B 1 187 ? 61.57100 75.07200 -15.52400 1.000 49.76123 187 LYS B O 1
ATOM 4326 N N . LYS B 1 188 ? 59.97900 76.38200 -14.68400 1.000 47.62150 188 LYS B N 1
ATOM 4327 C CA . LYS B 1 188 ? 59.17500 75.28600 -14.15800 1.000 60.54410 188 LYS B CA 1
ATOM 4328 C C . LYS B 1 188 ? 60.02200 74.27600 -13.36300 1.000 64.33403 188 LYS B C 1
ATOM 4329 O O . LYS B 1 188 ? 59.97000 73.08100 -13.62600 1.000 65.73157 188 LYS B O 1
ATOM 4335 N N . ASP B 1 189 ? 60.79600 74.75900 -12.39000 1.000 64.62354 189 ASP B N 1
ATOM 4336 C CA . ASP B 1 189 ? 61.74800 73.89400 -11.64600 1.000 63.51551 189 ASP B CA 1
ATOM 4337 C C . ASP B 1 189 ? 61.26100 73.63400 -10.22200 1.000 59.62294 189 ASP B C 1
ATOM 4338 O O . ASP B 1 189 ? 62.09700 73.34500 -9.36100 1.000 60.30986 189 ASP B O 1
ATOM 4343 N N . LEU B 1 190 ? 59.96000 73.72600 -10.00500 1.000 51.01664 190 LEU B N 1
ATOM 4344 C CA . LEU B 1 190 ? 59.39600 73.57700 -8.65300 1.000 49.45067 190 LEU B CA 1
ATOM 4345 C C . LEU B 1 190 ? 58.07500 72.82200 -8.76900 1.000 46.79508 190 LEU B C 1
ATOM 4346 O O . LEU B 1 190 ? 57.55900 72.72700 -9.87500 1.000 48.60583 190 LEU B O 1
ATOM 4351 N N . ASP B 1 191 ? 57.57000 72.31900 -7.65400 1.000 44.37374 191 ASP B N 1
ATOM 4352 C CA . ASP B 1 191 ? 56.24700 71.66300 -7.66000 1.000 47.22935 191 ASP B CA 1
ATOM 4353 C C . ASP B 1 191 ? 55.25200 72.63800 -8.28000 1.000 41.88134 191 ASP B C 1
ATOM 4354 O O . ASP B 1 191 ? 55.26400 73.81200 -7.91700 1.000 40.48380 191 ASP B O 1
ATOM 4359 N N . GLY B 1 192 ? 54.42900 72.12600 -9.17000 1.000 40.38642 192 GLY B N 1
ATOM 4360 C CA . GLY B 1 192 ? 53.49600 72.99200 -9.86600 1.000 43.46047 192 GLY B CA 1
ATOM 4361 C C . GLY B 1 192 ? 52.57500 73.80000 -8.95200 1.000 41.72869 192 GLY B C 1
ATOM 4362 O O . GLY B 1 192 ? 52.17400 74.92800 -9.28900 1.000 40.97070 192 GLY B O 1
ATOM 4363 N N . LEU B 1 193 ? 52.14600 73.22100 -7.82600 1.000 38.99152 193 LEU B N 1
ATOM 4364 C CA . LEU B 1 193 ? 51.21600 73.96900 -6.96100 1.000 39.42315 193 LEU B CA 1
ATOM 4365 C C . LEU B 1 193 ? 51.94200 75.10500 -6.25000 1.000 39.12838 193 LEU B C 1
ATOM 4366 O O . LEU B 1 193 ? 51.37000 76.17600 -6.02200 1.000 39.70739 193 LEU B O 1
ATOM 4371 N N . LEU B 1 194 ? 53.20100 74.88000 -5.89400 1.000 42.46562 194 LEU B N 1
ATOM 4372 C CA . LEU B 1 194 ? 53.99900 75.94300 -5.23000 1.000 42.66038 194 LEU B CA 1
ATOM 4373 C C . LEU B 1 194 ? 54.27800 77.06100 -6.24000 1.000 37.79401 194 LEU B C 1
ATOM 4374 O O . LEU B 1 194 ? 54.17800 78.22900 -5.86100 1.000 38.44671 194 LEU B O 1
ATOM 4379 N N . ARG B 1 195 ? 54.59300 76.69600 -7.47800 1.000 38.77307 195 ARG B N 1
ATOM 4380 C CA . ARG B 1 195 ? 54.86800 77.69400 -8.53900 1.000 42.33139 195 ARG B CA 1
ATOM 4381 C C . ARG B 1 195 ? 53.63600 78.58200 -8.71300 1.000 38.62568 195 ARG B C 1
ATOM 4382 O O . ARG B 1 195 ? 53.80600 79.79300 -8.85000 1.000 39.46789 195 ARG B O 1
ATOM 4390 N N . ALA B 1 196 ? 52.45100 77.98000 -8.69000 1.000 36.50964 196 ALA B N 1
ATOM 4391 C CA . ALA B 1 196 ? 51.19800 78.75100 -8.81300 1.000 32.74077 196 ALA B CA 1
ATOM 4392 C C . ALA B 1 196 ? 51.09700 79.73600 -7.64800 1.000 35.11737 196 ALA B C 1
ATOM 4393 O O . ALA B 1 196 ? 50.84100 80.91200 -7.89600 1.000 37.18604 196 ALA B O 1
ATOM 4395 N N . GLY B 1 197 ? 51.29700 79.24900 -6.42600 1.000 36.75177 197 GLY B N 1
ATOM 4396 C CA . GLY B 1 197 ? 51.17200 80.14800 -5.28300 1.000 35.54900 197 GLY B CA 1
ATOM 4397 C C . GLY B 1 197 ? 52.25200 81.23300 -5.24300 1.000 36.54649 197 GLY B C 1
ATOM 4398 O O . GLY B 1 197 ? 51.98600 82.38700 -4.87600 1.000 37.87033 197 GLY B O 1
ATOM 4399 N N . ILE B 1 198 ? 53.48500 80.87700 -5.57300 1.000 39.13890 198 ILE B N 1
ATOM 4400 C CA . ILE B 1 198 ? 54.55500 81.88600 -5.60400 1.000 38.21774 198 ILE B CA 1
ATOM 4401 C C . ILE B 1 198 ? 54.32400 82.88800 -6.72900 1.000 36.40436 198 ILE B C 1
ATOM 4402 O O . ILE B 1 198 ? 54.45900 84.11000 -6.55100 1.000 39.00731 198 ILE B O 1
ATOM 4407 N N . ALA B 1 199 ? 53.99400 82.38600 -7.91400 1.000 35.72534 199 ALA B N 1
ATOM 4408 C CA . ALA B 1 199 ? 53.76500 83.28400 -9.05400 1.000 34.26200 199 ALA B CA 1
ATOM 4409 C C . ALA B 1 199 ? 52.67700 84.30600 -8.75700 1.000 38.34670 199 ALA B C 1
ATOM 4410 O O . ALA B 1 199 ? 52.77200 85.49100 -9.14300 1.000 39.72055 199 ALA B O 1
ATOM 4412 N N . HIS B 1 200 ? 51.63500 83.87000 -8.09300 1.000 39.32050 200 HIS B N 1
ATOM 4413 C CA . HIS B 1 200 ? 50.52400 84.79400 -7.81500 1.000 35.66743 200 HIS B CA 1
ATOM 4414 C C . HIS B 1 200 ? 50.96800 85.90000 -6.85100 1.000 36.38068 200 HIS B C 1
ATOM 4415 O O . HIS B 1 200 ? 50.71900 87.10100 -7.07500 1.000 39.15733 200 HIS B O 1
ATOM 4422 N N . LEU B 1 201 ? 51.64300 85.51500 -5.76900 1.000 36.64650 201 LEU B N 1
ATOM 4423 C CA . LEU B 1 201 ? 52.05700 86.50700 -4.77800 1.000 34.53572 201 LEU B CA 1
ATOM 4424 C C . LEU B 1 201 ? 53.08500 87.47400 -5.37600 1.000 35.82798 201 LEU B C 1
ATOM 4425 O O . LEU B 1 201 ? 52.95000 88.69700 -5.25300 1.000 38.69411 201 LEU B O 1
ATOM 4430 N N . TRP B 1 202 ? 54.05900 86.92900 -6.11300 1.000 39.32050 202 TRP B N 1
ATOM 4431 C CA . TRP B 1 202 ? 55.13200 87.72000 -6.71500 1.000 39.51526 202 TRP B CA 1
ATOM 4432 C C . TRP B 1 202 ? 54.55300 88.73900 -7.69600 1.000 39.58633 202 TRP B C 1
ATOM 4433 O O . TRP B 1 202 ? 54.84700 89.92900 -7.62200 1.000 37.94402 202 TRP B O 1
ATOM 4444 N N . PHE B 1 203 ? 53.65600 88.29400 -8.57400 1.000 41.20757 203 PHE B N 1
ATOM 4445 C CA . PHE B 1 203 ? 53.04600 89.19900 -9.53200 1.000 40.72857 203 PHE B CA 1
ATOM 4446 C C . PHE B 1 203 ? 52.27400 90.30900 -8.82500 1.000 39.52842 203 PHE B C 1
ATOM 4447 O O . PHE B 1 203 ? 52.33400 91.46500 -9.23200 1.000 39.41262 203 PHE B O 1
ATOM 4455 N N . GLU B 1 204 ? 51.49300 89.95100 -7.81900 1.000 42.83145 204 GLU B N 1
ATOM 4456 C CA . GLU B 1 204 ? 50.70700 90.93200 -7.09400 1.000 42.43140 204 GLU B CA 1
ATOM 4457 C C . GLU B 1 204 ? 51.59100 91.94900 -6.39400 1.000 40.73910 204 GLU B C 1
ATOM 4458 O O . GLU B 1 204 ? 51.27800 93.13700 -6.37400 1.000 43.17360 204 GLU B O 1
ATOM 4464 N N . LEU B 1 205 ? 52.70900 91.52000 -5.83700 1.000 39.54948 205 LEU B N 1
ATOM 4465 C CA . LEU B 1 205 ? 53.58400 92.44900 -5.08100 1.000 42.56826 205 LEU B CA 1
ATOM 4466 C C . LEU B 1 205 ? 54.20200 93.47300 -6.04300 1.000 42.88935 205 LEU B C 1
ATOM 4467 O O . LEU B 1 205 ? 54.43200 94.59800 -5.62100 1.000 41.90502 205 LEU B O 1
ATOM 4472 N N . LEU B 1 206 ? 54.43900 93.07800 -7.29000 1.000 41.07335 206 LEU B N 1
ATOM 4473 C CA . LEU B 1 206 ? 55.04200 93.97200 -8.30500 1.000 42.51036 206 LEU B CA 1
ATOM 4474 C C . LEU B 1 206 ? 53.99700 94.95300 -8.84700 1.000 44.70799 206 LEU B C 1
ATOM 4475 O O . LEU B 1 206 ? 54.39600 96.05000 -9.21700 1.000 45.06067 206 LEU B O 1
ATOM 4480 N N . HIS B 1 207 ? 52.72400 94.55500 -8.89500 1.000 48.16893 207 HIS B N 1
ATOM 4481 C CA . HIS B 1 207 ? 51.64200 95.40200 -9.46400 1.000 47.32410 207 HIS B CA 1
ATOM 4482 C C . HIS B 1 207 ? 52.18000 95.99500 -10.75300 1.000 39.89426 207 HIS B C 1
ATOM 4483 O O . HIS B 1 207 ? 52.25400 97.20800 -10.84300 1.000 40.93649 207 HIS B O 1
ATOM 4490 N N . PRO B 1 208 ? 52.54000 95.18600 -11.76200 1.000 41.98661 208 PRO B N 1
ATOM 4491 C CA . PRO B 1 208 ? 53.27000 95.75400 -12.90300 1.000 42.43667 208 PRO B CA 1
ATOM 4492 C C . PRO B 1 208 ? 52.43600 96.63000 -13.81100 1.000 42.48141 208 PRO B C 1
ATOM 4493 O O . PRO B 1 208 ? 53.04800 97.46600 -14.49700 1.000 45.43176 208 PRO B O 1
ATOM 4497 N N . PHE B 1 209 ? 51.09700 96.50700 -13.83300 1.000 40.47327 209 PHE B N 1
ATOM 4498 C CA . PHE B 1 209 ? 50.25300 97.36000 -14.66300 1.000 43.24729 209 PHE B CA 1
ATOM 4499 C C . PHE B 1 209 ? 49.55900 98.44900 -13.83700 1.000 40.63645 209 PHE B C 1
ATOM 4500 O O . PHE B 1 209 ? 49.48100 98.36400 -12.60400 1.000 42.04451 209 PHE B O 1
ATOM 4508 N N . ASP B 1 210 ? 49.05900 99.48300 -14.54100 1.000 41.30232 210 ASP B N 1
ATOM 4509 C CA . ASP B 1 210 ? 48.26700 100.54500 -13.90100 1.000 44.34479 210 ASP B CA 1
ATOM 4510 C C . ASP B 1 210 ? 47.01300 99.97700 -13.22800 1.000 47.71362 210 ASP B C 1
ATOM 4511 O O . ASP B 1 210 ? 46.56500 100.47300 -12.18500 1.000 50.36393 210 ASP B O 1
ATOM 4516 N N . ASP B 1 211 ? 46.41400 98.97000 -13.83700 1.000 44.57113 211 ASP B N 1
ATOM 4517 C CA . ASP B 1 211 ? 45.21400 98.31600 -13.30100 1.000 43.95001 211 ASP B CA 1
ATOM 4518 C C . ASP B 1 211 ? 45.13500 96.94200 -13.94800 1.000 44.92118 211 ASP B C 1
ATOM 4519 O O . ASP B 1 211 ? 45.84200 96.69000 -14.91600 1.000 47.75309 211 ASP B O 1
ATOM 4524 N N . GLY B 1 212 ? 44.23500 96.07300 -13.43000 1.000 40.96544 212 GLY B N 1
ATOM 4525 C CA . GLY B 1 212 ? 44.04000 94.75300 -13.99300 1.000 38.23616 212 GLY B CA 1
ATOM 4526 C C . GLY B 1 212 ? 44.99800 93.72700 -13.43400 1.000 41.57867 212 GLY B C 1
ATOM 4527 O O . GLY B 1 212 ? 44.96400 92.57200 -13.87400 1.000 41.45760 212 GLY B O 1
ATOM 4528 N N . ASN B 1 213 ? 45.81100 94.11200 -12.43900 1.000 38.89414 213 ASN B N 1
ATOM 4529 C CA . ASN B 1 213 ? 46.79400 93.19100 -11.88100 1.000 36.98601 213 ASN B CA 1
ATOM 4530 C C . ASN B 1 213 ? 46.12500 92.01500 -11.18800 1.000 40.02585 213 ASN B C 1
ATOM 4531 O O . ASN B 1 213 ? 46.67600 90.90300 -11.19600 1.000 36.15433 213 ASN B O 1
ATOM 4536 N N . GLY B 1 214 ? 44.95000 92.24400 -10.58700 1.000 37.38343 214 GLY B N 1
ATOM 4537 C CA . GLY B 1 214 ? 44.25200 91.13300 -9.93700 1.000 36.61755 214 GLY B CA 1
ATOM 4538 C C . GLY B 1 214 ? 43.78900 90.08700 -10.94600 1.000 38.60726 214 GLY B C 1
ATOM 4539 O O . GLY B 1 214 ? 44.03000 88.88300 -10.79300 1.000 36.30698 214 GLY B O 1
ATOM 4540 N N . ARG B 1 215 ? 43.14200 90.53400 -12.02300 1.000 35.88851 215 ARG B N 1
ATOM 4541 C CA . ARG B 1 215 ? 42.62600 89.52900 -12.96000 1.000 35.25423 215 ARG B CA 1
ATOM 4542 C C . ARG B 1 215 ? 43.75200 88.82600 -13.72600 1.000 33.92249 215 ARG B C 1
ATOM 4543 O O . ARG B 1 215 ? 43.68200 87.62400 -14.00100 1.000 34.59362 215 ARG B O 1
ATOM 4551 N N . ILE B 1 216 ? 44.78700 89.56900 -14.10100 1.000 36.88337 216 ILE B N 1
ATOM 4552 C CA . ILE B 1 216 ? 45.90100 88.95400 -14.80400 1.000 37.14393 216 ILE B CA 1
ATOM 4553 C C . ILE B 1 216 ? 46.65400 88.01600 -13.88700 1.000 34.65152 216 ILE B C 1
ATOM 4554 O O . ILE B 1 216 ? 47.00600 86.90300 -14.29400 1.000 37.27815 216 ILE B O 1
ATOM 4559 N N . GLY B 1 217 ? 46.87600 88.40500 -12.61900 1.000 35.94378 217 GLY B N 1
ATOM 4560 C CA . GLY B 1 217 ? 47.52000 87.45200 -11.70700 1.000 33.56718 217 GLY B CA 1
ATOM 4561 C C . GLY B 1 217 ? 46.73000 86.14600 -11.51900 1.000 36.74651 217 GLY B C 1
ATOM 4562 O O . GLY B 1 217 ? 47.30400 85.07400 -11.35300 1.000 37.34132 217 GLY B O 1
ATOM 4563 N N . ARG B 1 218 ? 45.40100 86.22000 -11.51400 1.000 32.75919 218 ARG B N 1
ATOM 4564 C CA . ARG B 1 218 ? 44.63100 84.99300 -11.35800 1.000 31.39587 218 ARG B CA 1
ATOM 4565 C C . ARG B 1 218 ? 44.62200 84.20000 -12.65100 1.000 32.09332 218 ARG B C 1
ATOM 4566 O O . ARG B 1 218 ? 44.57900 82.97600 -12.61700 1.000 33.24872 218 ARG B O 1
ATOM 4574 N N . ALA B 1 219 ? 44.75200 84.87600 -13.80900 1.000 31.95909 219 ALA B N 1
ATOM 4575 C CA . ALA B 1 219 ? 44.97500 84.14100 -15.04300 1.000 32.41178 219 ALA B CA 1
ATOM 4576 C C . ALA B 1 219 ? 46.36200 83.46500 -15.06500 1.000 37.05707 219 ALA B C 1
ATOM 4577 O O . ALA B 1 219 ? 46.51600 82.41200 -15.69500 1.000 35.38845 219 ALA B O 1
ATOM 4579 N N . ILE B 1 220 ? 47.37100 84.05500 -14.41400 1.000 35.28844 220 ILE B N 1
ATOM 4580 C CA . ILE B 1 220 ? 48.66600 83.38500 -14.31800 1.000 35.19633 220 ILE B CA 1
ATOM 4581 C C . ILE B 1 220 ? 48.52400 82.08200 -13.51900 1.000 33.44612 220 ILE B C 1
ATOM 4582 O O . ILE B 1 220 ? 49.17700 81.07500 -13.81000 1.000 37.23078 220 ILE B O 1
ATOM 4587 N N . ILE B 1 221 ? 47.71900 82.11100 -12.47000 1.000 33.30399 221 ILE B N 1
ATOM 4588 C CA . ILE B 1 221 ? 47.45500 80.87700 -11.71500 1.000 36.05959 221 ILE B CA 1
ATOM 4589 C C . ILE B 1 221 ? 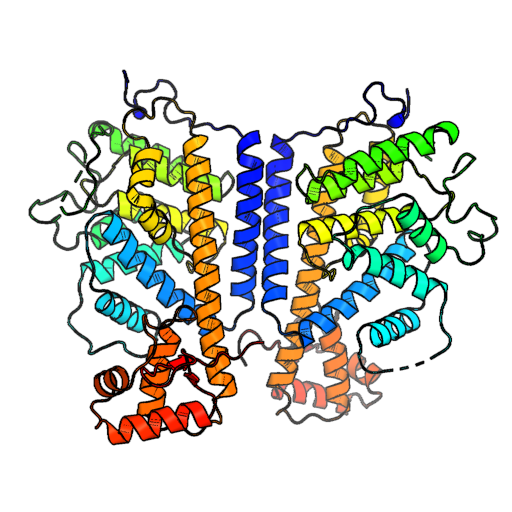46.87200 79.81900 -12.64300 1.000 35.08315 221 ILE B C 1
ATOM 4590 O O . ILE B 1 221 ? 47.30400 78.66900 -12.64300 1.000 37.31763 221 ILE B O 1
ATOM 4595 N N . ASP B 1 222 ? 45.87800 80.20600 -13.44300 1.000 34.82523 222 ASP B N 1
ATOM 4596 C CA . ASP B 1 222 ? 45.28100 79.27600 -14.39500 1.000 35.62006 222 ASP B CA 1
ATOM 4597 C C . ASP B 1 222 ? 46.31600 78.70400 -15.35600 1.000 36.53859 222 ASP B C 1
ATOM 4598 O O . ASP B 1 222 ? 46.29500 77.51000 -15.66400 1.000 38.07825 222 ASP B O 1
ATOM 4603 N N . LEU B 1 223 ? 47.18500 79.54500 -15.88700 1.000 34.46992 223 LEU B N 1
ATOM 4604 C CA . LEU B 1 223 ? 48.23600 79.04300 -16.77900 1.000 35.84904 223 LEU B CA 1
ATOM 4605 C C . LEU B 1 223 ? 49.13600 78.01000 -16.07100 1.000 36.26224 223 LEU B C 1
ATOM 4606 O O . LEU B 1 223 ? 49.50000 76.98800 -16.65800 1.000 36.57544 223 LEU B O 1
ATOM 4611 N N . THR B 1 224 ? 49.54500 78.29700 -14.83400 1.000 35.22001 224 THR B N 1
ATOM 4612 C CA . THR B 1 224 ? 50.42600 77.41600 -14.06500 1.000 34.82786 224 THR B CA 1
ATOM 4613 C C . THR B 1 224 ? 49.78100 76.04900 -13.81200 1.000 34.33833 224 THR B C 1
ATOM 4614 O O . THR B 1 224 ? 50.40200 75.00200 -14.01400 1.000 38.28354 224 THR B O 1
ATOM 4618 N N . LEU B 1 225 ? 48.51900 76.04900 -13.42800 1.000 32.28019 225 LEU B N 1
ATOM 4619 C CA . LEU B 1 225 ? 47.82800 74.79400 -13.15200 1.000 34.25674 225 LEU B CA 1
ATOM 4620 C C . LEU B 1 225 ? 47.56800 74.01800 -14.43600 1.000 36.02274 225 LEU B C 1
ATOM 4621 O O . LEU B 1 225 ? 47.63400 72.80000 -14.43000 1.000 37.30184 225 LEU B O 1
ATOM 4626 N N . ALA B 1 226 ? 47.27300 74.70100 -15.55000 1.000 33.95407 226 ALA B N 1
ATOM 4627 C CA . ALA B 1 226 ? 47.11100 73.99400 -16.81700 1.000 33.72510 226 ALA B CA 1
ATOM 4628 C C . ALA B 1 226 ? 48.42700 73.35600 -17.24000 1.000 36.01484 226 ALA B C 1
ATOM 4629 O O . ALA B 1 226 ? 48.42600 72.27300 -17.84200 1.000 38.70990 226 ALA B O 1
ATOM 4631 N N . GLN B 1 227 ? 49.54700 74.05300 -17.00700 1.000 33.17503 227 GLN B N 1
ATOM 4632 C CA . GLN B 1 227 ? 50.87000 73.44200 -17.28600 1.000 36.31225 227 GLN B CA 1
ATOM 4633 C C . GLN B 1 227 ? 51.11000 72.24200 -16.35800 1.000 39.87057 227 GLN B C 1
ATOM 4634 O O . GLN B 1 227 ? 51.64600 71.19800 -16.77300 1.000 40.69435 227 GLN B O 1
ATOM 4640 N N . ASP B 1 228 ? 50.72500 72.38600 -15.09000 1.000 38.88887 228 ASP B N 1
ATOM 4641 C CA . ASP B 1 228 ? 50.96100 71.30300 -14.14600 1.000 42.97357 228 ASP B CA 1
ATOM 4642 C C . ASP B 1 228 ? 50.14700 70.06000 -14.51700 1.000 42.46562 228 ASP B C 1
ATOM 4643 O O . ASP B 1 228 ? 50.65700 68.93300 -14.44900 1.000 41.24442 228 ASP B O 1
ATOM 4648 N N . GLU B 1 229 ? 48.89500 70.24000 -14.95900 1.000 35.79113 229 GLU B N 1
ATOM 4649 C CA . GLU B 1 229 ? 48.00500 69.13000 -15.26700 1.000 38.90466 229 GLU B CA 1
ATOM 4650 C C . GLU B 1 229 ? 48.07600 68.69300 -16.71200 1.000 39.33366 229 GLU B C 1
ATOM 4651 O O . GLU B 1 229 ? 47.41500 67.70100 -17.07600 1.000 39.49421 229 GLU B O 1
ATOM 4657 N N . LYS B 1 230 ? 48.72500 69.48100 -17.58000 1.000 38.14668 230 LYS B N 1
ATOM 4658 C CA . LYS B 1 230 ? 48.62100 69.28700 -19.04500 1.000 39.49158 230 LYS B CA 1
ATOM 4659 C C . LYS B 1 230 ? 47.16500 69.20800 -19.48600 1.000 44.02370 230 LYS B C 1
ATOM 4660 O O . LYS B 1 230 ? 46.72800 68.25900 -20.12800 1.000 47.28198 230 LYS B O 1
ATOM 4666 N N . GLN B 1 231 ? 46.36500 70.19000 -19.07000 1.000 39.46526 231 GLN B N 1
ATOM 4667 C CA . GLN B 1 231 ? 44.91700 70.08400 -19.25800 1.000 39.12838 231 GLN B CA 1
ATOM 4668 C C . GLN B 1 231 ? 44.39400 71.40500 -19.80000 1.000 40.75752 231 GLN B C 1
ATOM 4669 O O . GLN B 1 231 ? 44.58600 72.46400 -19.16500 1.000 41.16283 231 GLN B O 1
ATOM 4675 N N . ASN B 1 232 ? 43.84800 71.38600 -21.01000 1.000 38.42040 232 ASN B N 1
ATOM 4676 C CA . ASN B 1 232 ? 43.52300 72.66800 -21.64400 1.000 42.91041 232 ASN B CA 1
ATOM 4677 C C . ASN B 1 232 ? 42.12400 73.18200 -21.28000 1.000 43.03937 232 ASN B C 1
ATOM 4678 O O . ASN B 1 232 ? 41.63600 74.12700 -21.91200 1.000 46.29502 232 ASN B O 1
ATOM 4683 N N . VAL B 1 233 ? 41.49500 72.61600 -20.25500 1.000 41.03650 233 VAL B N 1
ATOM 4684 C CA . VAL B 1 233 ? 40.21300 73.09200 -19.71400 1.000 40.97070 233 VAL B CA 1
ATOM 4685 C C . VAL B 1 233 ? 40.37700 73.22600 -18.20400 1.000 45.28964 233 VAL B C 1
ATOM 4686 O O . VAL B 1 233 ? 40.96700 72.33700 -17.57300 1.000 40.81542 233 VAL B O 1
ATOM 4690 N N . ARG B 1 234 ? 39.88500 74.34400 -17.61300 1.000 37.63346 234 ARG B N 1
ATOM 4691 C CA . ARG B 1 234 ? 39.87400 74.43000 -16.14500 1.000 39.60738 234 ARG B CA 1
ATOM 4692 C C . ARG B 1 234 ? 38.56100 73.77500 -15.65300 1.000 42.19980 234 ARG B C 1
ATOM 4693 O O . ARG B 1 234 ? 37.46800 74.21600 -16.01700 1.000 45.52914 234 ARG B O 1
ATOM 4701 N N . TYR B 1 235 ? 38.67200 72.72600 -14.85700 1.000 38.39145 235 TYR B N 1
ATOM 4702 C CA . TYR B 1 235 ? 37.50400 72.06700 -14.29600 1.000 36.86495 235 TYR B CA 1
ATOM 4703 C C . TYR B 1 235 ? 37.28600 72.50100 -12.84700 1.000 37.24394 235 TYR B C 1
ATOM 4704 O O . TYR B 1 235 ? 36.47200 71.91200 -12.13000 1.000 38.84676 235 TYR B O 1
ATOM 4713 N N . TYR B 1 236 ? 37.98800 73.54200 -12.41600 1.000 36.85705 236 TYR B N 1
ATOM 4714 C CA . TYR B 1 236 ? 37.74500 74.14300 -11.11600 1.000 37.12550 236 TYR B CA 1
ATOM 4715 C C . TYR B 1 236 ? 38.27300 75.57500 -11.19900 1.000 36.60965 236 TYR B C 1
ATOM 4716 O O . TYR B 1 236 ? 39.05900 75.89900 -12.08000 1.000 37.02812 236 TYR B O 1
ATOM 4725 N N . SER B 1 237 ? 37.84800 76.43300 -10.27200 1.000 37.59398 237 SER B N 1
ATOM 4726 C CA . SER B 1 237 ? 38.20500 77.88000 -10.29900 1.000 39.06258 237 SER B CA 1
ATOM 4727 C C . SER B 1 237 ? 38.75500 78.37300 -8.96000 1.000 34.82523 237 SER B C 1
ATOM 4728 O O . SER B 1 237 ? 38.00900 78.38100 -7.99300 1.000 33.90143 237 SER B O 1
ATOM 4731 N N . LEU B 1 238 ? 40.00700 78.81900 -8.94500 1.000 34.85155 238 LEU B N 1
ATOM 4732 C CA . LEU B 1 238 ? 40.60600 79.40400 -7.71800 1.000 38.00719 238 LEU B CA 1
ATOM 4733 C C . LEU B 1 238 ? 39.97700 80.77600 -7.45500 1.000 39.85478 238 LEU B C 1
ATOM 4734 O O . LEU B 1 238 ? 39.88500 81.15600 -6.30500 1.000 41.03387 238 LEU B O 1
ATOM 4739 N N . SER B 1 239 ? 39.54500 81.46300 -8.50600 1.000 36.88074 239 SER B N 1
ATOM 4740 C CA . SER B 1 239 ? 38.86500 82.77300 -8.36100 1.000 39.57843 239 SER B CA 1
ATOM 4741 C C . SER B 1 239 ? 37.57300 82.58900 -7.55600 1.000 40.57592 239 SER B C 1
ATOM 4742 O O . SER B 1 239 ? 37.30200 83.40300 -6.68200 1.000 37.78874 239 SER B O 1
ATOM 4745 N N . SER B 1 240 ? 36.84400 81.51500 -7.83400 1.000 39.23892 240 SER B N 1
ATOM 4746 C CA . SER B 1 240 ? 35.60200 81.21800 -7.08700 1.000 42.26296 240 SER B CA 1
ATOM 4747 C C . SER B 1 240 ? 35.93700 80.92100 -5.62500 1.000 41.58657 240 SER B C 1
ATOM 4748 O O . SER B 1 240 ? 35.18200 81.35000 -4.76600 1.000 44.19214 240 SER B O 1
ATOM 4751 N N . ALA B 1 241 ? 37.05500 80.25400 -5.36900 1.000 38.08351 241 ALA B N 1
ATOM 4752 C CA . ALA B 1 241 ? 37.49800 79.98200 -3.98600 1.000 37.96508 241 ALA B CA 1
ATOM 4753 C C . ALA B 1 241 ? 38.04600 81.26600 -3.35000 1.000 38.49146 241 ALA B C 1
ATOM 4754 O O . ALA B 1 241 ? 37.73000 81.50800 -2.19300 1.000 40.78121 241 ALA B O 1
ATOM 4756 N N . ILE B 1 242 ? 38.85800 82.02400 -4.08700 1.000 39.55737 242 ILE B N 1
ATOM 4757 C CA . ILE B 1 242 ? 39.35600 83.32000 -3.58300 1.000 42.87883 242 ILE B CA 1
ATOM 4758 C C . ILE B 1 242 ? 38.18700 84.21800 -3.25100 1.000 47.54781 242 ILE B C 1
ATOM 4759 O O . ILE B 1 242 ? 38.09000 84.78400 -2.14300 1.000 47.73467 242 ILE B O 1
ATOM 4764 N N . MET B 1 243 ? 37.21000 84.26900 -4.15900 1.000 51.39037 243 MET B N 1
ATOM 4765 C CA . MET B 1 243 ? 36.07700 85.14700 -3.89200 1.000 50.76661 243 MET B CA 1
ATOM 4766 C C . MET B 1 243 ? 35.37700 84.67200 -2.63600 1.000 51.80095 243 MET B C 1
ATOM 4767 O O . MET B 1 243 ? 35.01700 85.47700 -1.75500 1.000 54.38810 243 MET B O 1
ATOM 4772 N N . GLN B 1 244 ? 35.21200 83.36400 -2.49600 1.000 49.96915 244 GLN B N 1
ATOM 4773 C CA . GLN B 1 244 ? 34.52700 82.89000 -1.29100 1.000 52.89582 244 GLN B CA 1
ATOM 4774 C C . GLN B 1 244 ? 35.30800 83.25200 -0.01500 1.000 53.76697 244 GLN B C 1
ATOM 4775 O O . GLN B 1 244 ? 34.70600 83.49400 1.03200 1.000 53.31166 244 GLN B O 1
ATOM 4781 N N . ASP B 1 245 ? 36.64700 83.36600 -0.10200 1.000 51.35616 245 ASP B N 1
ATOM 4782 C CA . ASP B 1 245 ? 37.51500 83.58300 1.04600 1.000 53.58537 245 ASP B CA 1
ATOM 4783 C C . ASP B 1 245 ? 38.18400 84.96600 0.98400 1.000 54.82499 245 ASP B C 1
ATOM 4784 O O . ASP B 1 245 ? 39.33000 85.14100 1.45300 1.000 47.05564 245 ASP B O 1
ATOM 4789 N N . ARG B 1 246 ? 37.44700 85.97800 0.44500 1.000 47.09512 246 ARG B N 1
ATOM 4790 C CA . ARG B 1 246 ? 38.11500 87.20100 0.01600 1.000 53.13532 246 ARG B CA 1
ATOM 4791 C C . ARG B 1 246 ? 38.68100 87.96500 1.20700 1.000 53.36166 246 ARG B C 1
ATOM 4792 O O . ARG B 1 246 ? 39.66900 88.68900 1.07200 1.000 53.96963 246 ARG B O 1
ATOM 4800 N N . LYS B 1 247 ? 38.07300 87.82800 2.37700 1.000 50.57448 247 LYS B N 1
ATOM 4801 C CA . LYS B 1 247 ? 38.60600 88.57200 3.51100 1.000 55.68562 247 LYS B CA 1
ATOM 4802 C C . LYS B 1 247 ? 39.98100 88.03800 3.91400 1.000 56.80944 247 LYS B C 1
ATOM 4803 O O . LYS B 1 247 ? 40.91900 88.82200 4.15800 1.000 55.26715 247 LYS B O 1
ATOM 4809 N N . ASN B 1 248 ? 40.12900 86.70200 3.95100 1.000 49.66122 248 ASN B N 1
ATOM 4810 C CA . ASN B 1 248 ? 41.42100 86.12500 4.29400 1.000 50.76925 248 ASN B CA 1
ATOM 4811 C C . ASN B 1 248 ? 42.43700 86.40700 3.20000 1.000 51.81148 248 ASN B C 1
ATOM 4812 O O . ASN B 1 248 ? 43.62400 86.56000 3.48700 1.000 53.71697 248 ASN B O 1
ATOM 4817 N N . TYR B 1 249 ? 41.98500 86.43000 1.94100 1.000 49.61384 249 TYR B N 1
ATOM 4818 C CA . TYR B 1 249 ? 42.85100 86.73100 0.80800 1.000 49.50067 249 TYR B CA 1
ATOM 4819 C C . TYR B 1 249 ? 43.53300 88.09200 1.00300 1.000 49.70859 249 TYR B C 1
ATOM 4820 O O . TYR B 1 249 ? 44.75000 88.22100 0.86600 1.000 46.79245 249 TYR B O 1
ATOM 4829 N N . TYR B 1 250 ? 42.74400 89.12000 1.29100 1.000 50.42973 250 TYR B N 1
ATOM 4830 C CA . TYR B 1 250 ? 43.31300 90.46200 1.45700 1.000 56.00408 250 TYR B CA 1
ATOM 4831 C C . TYR B 1 250 ? 44.15300 90.56100 2.71800 1.000 55.39875 250 TYR B C 1
ATOM 4832 O O . TYR B 1 250 ? 45.25200 91.13800 2.70500 1.000 55.35137 250 TYR B O 1
ATOM 4841 N N . THR B 1 251 ? 43.69700 89.93400 3.79600 1.000 57.47794 251 THR B N 1
ATOM 4842 C CA . THR B 1 251 ? 44.49900 89.93700 5.01200 1.000 60.63622 251 THR B CA 1
ATOM 4843 C C . THR B 1 251 ? 45.84300 89.26300 4.77400 1.000 57.67534 251 THR B C 1
ATOM 4844 O O . THR B 1 251 ? 46.88400 89.76800 5.21600 1.000 54.38284 251 THR B O 1
ATOM 4848 N N . GLN B 1 252 ? 45.83800 88.11300 4.08500 1.000 51.86411 252 GLN B N 1
ATOM 4849 C CA . GLN B 1 252 ? 47.08400 87.39800 3.81600 1.000 53.38272 252 GLN B CA 1
ATOM 4850 C C . GLN B 1 252 ? 48.00800 88.13500 2.85100 1.000 52.98267 252 GLN B C 1
ATOM 4851 O O . GLN B 1 252 ? 49.23900 88.07400 3.02600 1.000 54.23545 252 GLN B O 1
ATOM 4857 N N . LEU B 1 253 ? 47.46900 88.78300 1.80200 1.000 49.99547 253 LEU B N 1
ATOM 4858 C CA . LEU B 1 253 ? 48.32500 89.59300 0.95200 1.000 52.79580 253 LEU B CA 1
ATOM 4859 C C . LEU B 1 253 ? 48.95100 90.72200 1.75200 1.000 53.23796 253 LEU B C 1
ATOM 4860 O O . LEU B 1 253 ? 50.16200 90.93600 1.67300 1.000 54.40916 253 LEU B O 1
ATOM 4865 N N . GLY B 1 254 ? 48.14100 91.39700 2.58700 1.000 51.90886 254 GLY B N 1
ATOM 4866 C CA . GLY B 1 254 ? 48.65100 92.49900 3.39200 1.000 57.06737 254 GLY B CA 1
ATOM 4867 C C . GLY B 1 254 ? 49.73500 92.08100 4.36300 1.000 61.53106 254 GLY B C 1
ATOM 4868 O O . GLY B 1 254 ? 50.70700 92.81900 4.58500 1.000 59.97561 254 GLY B O 1
ATOM 4869 N N . LYS B 1 255 ? 49.57700 90.90600 4.97700 1.000 58.74915 255 LYS B N 1
ATOM 4870 C CA . LYS B 1 255 ? 50.61500 90.40800 5.87000 1.000 59.54398 255 LYS B CA 1
ATOM 4871 C C . LYS B 1 255 ? 51.88200 90.10000 5.08900 1.000 57.49374 255 LYS B C 1
ATOM 4872 O O . LYS B 1 255 ? 52.98600 90.47300 5.52600 1.000 56.30675 255 LYS B O 1
ATOM 4878 N N . SER B 1 256 ? 51.74000 89.40600 3.93200 1.000 53.16427 256 SER B N 1
ATOM 4879 C CA . SER B 1 256 ? 52.90500 88.99800 3.12700 1.000 53.95910 256 SER B CA 1
ATOM 4880 C C . SER B 1 256 ? 53.69200 90.19900 2.59100 1.000 56.22516 256 SER B C 1
ATOM 4881 O O . SER B 1 256 ? 54.92300 90.17500 2.56000 1.000 56.85945 256 SER B O 1
ATOM 4884 N N . CYS B 1 257 ? 53.00200 91.23600 2.11600 1.000 55.46454 257 CYS B N 1
ATOM 4885 C CA . CYS B 1 257 ? 53.71500 92.36500 1.52700 1.000 58.18856 257 CYS B CA 1
ATOM 4886 C C . CYS B 1 257 ? 54.54100 93.14100 2.55900 1.000 59.22552 257 CYS B C 1
ATOM 4887 O O . CYS B 1 257 ? 55.45500 93.87500 2.17400 1.000 63.00229 257 CYS B O 1
ATOM 4890 N N . ARG B 1 258 ? 54.28100 92.95700 3.85600 1.000 58.92285 258 ARG B N 1
ATOM 4891 C CA . ARG B 1 258 ? 55.05400 93.59200 4.92100 1.000 65.72367 258 ARG B CA 1
ATOM 4892 C C . ARG B 1 258 ? 55.98500 92.61700 5.59100 1.000 66.98435 258 ARG B C 1
ATOM 4893 O O . ARG B 1 258 ? 56.66000 93.00200 6.54100 1.000 65.43416 258 ARG B O 1
ATOM 4901 N N . GLY B 1 259 ? 56.00900 91.35700 5.13100 1.000 64.25770 259 GLY B N 1
ATOM 4902 C CA . GLY B 1 259 ? 56.82800 90.31900 5.71700 1.000 64.24454 259 GLY B CA 1
ATOM 4903 C C . GLY B 1 259 ? 58.22700 90.27200 5.12300 1.000 64.34719 259 GLY B C 1
ATOM 4904 O O . GLY B 1 259 ? 58.67100 91.18500 4.42000 1.000 65.46048 259 GLY B O 1
ATOM 4905 N N . ASN B 1 260 ? 58.96400 89.22300 5.51200 1.000 58.81495 260 ASN B N 1
ATOM 4906 C CA . ASN B 1 260 ? 60.26900 88.89500 4.94900 1.000 53.44588 260 ASN B CA 1
ATOM 4907 C C . ASN B 1 260 ? 60.06100 87.86400 3.83200 1.000 55.49876 260 ASN B C 1
ATOM 4908 O O . ASN B 1 260 ? 58.93300 87.66400 3.35800 1.000 55.22767 260 ASN B O 1
ATOM 4913 N N . MET B 1 261 ? 61.13100 87.19200 3.40400 1.000 50.16128 261 MET B N 1
ATOM 4914 C CA . MET B 1 261 ? 61.04600 86.30600 2.25500 1.000 46.22133 261 MET B CA 1
ATOM 4915 C C . MET B 1 261 ? 60.48300 84.91300 2.61900 1.000 47.45569 261 MET B C 1
ATOM 4916 O O . MET B 1 261 ? 60.30200 84.09300 1.72100 1.000 47.76362 261 MET B O 1
ATOM 4921 N N . ASP B 1 262 ? 60.20200 84.64000 3.90200 1.000 45.81865 262 ASP B N 1
ATOM 4922 C CA . ASP B 1 262 ? 59.60100 83.36600 4.32200 1.000 48.07419 262 ASP B CA 1
ATOM 4923 C C . ASP B 1 262 ? 58.10100 83.49000 4.05800 1.000 47.29514 262 ASP B C 1
ATOM 4924 O O . ASP B 1 262 ? 57.38600 84.18400 4.78300 1.000 49.91125 262 ASP B O 1
ATOM 4929 N N . ILE B 1 263 ? 57.62100 82.86100 2.98400 1.000 45.62652 263 ILE B N 1
ATOM 4930 C CA . ILE B 1 263 ? 56.22200 82.96800 2.58800 1.000 41.93924 263 ILE B CA 1
ATOM 4931 C C . ILE B 1 263 ? 55.48900 81.66400 2.93400 1.000 45.39492 263 ILE B C 1
ATOM 4932 O O . ILE B 1 263 ? 54.48400 81.33900 2.29800 1.000 42.14979 263 ILE B O 1
ATOM 4937 N N . THR B 1 264 ? 55.94900 80.95000 3.97100 1.000 46.82930 264 THR B N 1
ATOM 4938 C CA . THR B 1 264 ? 55.25900 79.72700 4.37800 1.000 47.18460 264 THR B CA 1
ATOM 4939 C C . THR B 1 264 ? 53.74500 79.96000 4.57400 1.000 44.11318 264 THR B C 1
ATOM 4940 O O . THR B 1 264 ? 52.91200 79.19100 4.07900 1.000 42.08399 264 THR B O 1
ATOM 4944 N N . LEU B 1 265 ? 53.37000 81.02100 5.30000 1.000 43.86052 265 LEU B N 1
ATOM 4945 C CA . LEU B 1 265 ? 51.96000 81.21000 5.64300 1.000 47.60571 265 LEU B CA 1
ATOM 4946 C C . LEU B 1 265 ? 51.12100 81.56200 4.41900 1.000 44.36585 265 LEU B C 1
ATOM 4947 O O . LEU B 1 265 ? 49.96600 81.13300 4.31000 1.000 43.05516 265 LEU B O 1
ATOM 4952 N N . TRP B 1 266 ? 51.67500 82.34300 3.49700 1.000 39.66002 266 TRP B N 1
ATOM 4953 C CA . TRP B 1 266 ? 50.99000 82.58600 2.23300 1.000 37.24657 266 TRP B CA 1
ATOM 4954 C C . TRP B 1 266 ? 50.72100 81.25700 1.48100 1.000 39.78635 266 TRP B C 1
ATOM 4955 O O . TRP B 1 266 ? 49.61700 81.02300 0.97900 1.000 39.67581 266 TRP B O 1
ATOM 4966 N N . LEU B 1 267 ? 51.73100 80.37600 1.38900 1.000 42.30770 267 LEU B N 1
ATOM 4967 C CA . LEU B 1 267 ? 51.55100 79.15900 0.59700 1.000 37.88612 267 LEU B CA 1
ATOM 4968 C C . LEU B 1 267 ? 50.51400 78.23500 1.24100 1.000 38.33618 267 LEU B C 1
ATOM 4969 O O . LEU B 1 267 ? 49.79000 77.54200 0.54200 1.000 38.91519 267 LEU B O 1
ATOM 4974 N N . ILE B 1 268 ? 50.47300 78.16900 2.58300 1.000 39.98637 268 ILE B N 1
ATOM 4975 C CA . ILE B 1 268 ? 49.45700 77.34000 3.23500 1.000 43.18149 268 ILE B CA 1
ATOM 4976 C C . ILE B 1 268 ? 48.08200 77.90100 2.93900 1.000 42.42088 268 ILE B C 1
ATOM 4977 O O . ILE B 1 268 ? 47.13300 77.16500 2.65200 1.000 39.51790 268 ILE B O 1
ATOM 4982 N N . TRP B 1 269 ? 47.95400 79.23000 2.99100 1.000 41.43918 269 TRP B N 1
ATOM 4983 C CA . TRP B 1 269 ? 46.68600 79.85000 2.61100 1.000 42.27086 269 TRP B CA 1
ATOM 4984 C C . TRP B 1 269 ? 46.32600 79.51700 1.16600 1.000 38.70464 269 TRP B C 1
ATOM 4985 O O . TRP B 1 269 ? 45.17000 79.19500 0.84600 1.000 39.26787 269 TRP B O 1
ATOM 4996 N N . PHE B 1 270 ? 47.27500 79.66300 0.26900 1.000 35.77271 270 PHE B N 1
ATOM 4997 C CA . PHE B 1 270 ? 46.99500 79.37400 -1.14200 1.000 33.94091 270 PHE B CA 1
ATOM 4998 C C . PHE B 1 270 ? 46.62600 77.89400 -1.38300 1.000 35.05420 270 PHE B C 1
ATOM 4999 O O . PHE B 1 270 ? 45.73200 77.58400 -2.18700 1.000 35.60164 270 PHE B O 1
ATOM 5007 N N . ILE B 1 271 ? 47.27000 76.95600 -0.70900 1.000 35.89378 271 ILE B N 1
ATOM 5008 C CA . ILE B 1 271 ? 46.97100 75.51700 -0.96100 1.000 34.75943 271 ILE B CA 1
ATOM 5009 C C . ILE B 1 271 ? 45.56500 75.21200 -0.42900 1.000 38.51514 271 ILE B C 1
ATOM 5010 O O . ILE B 1 271 ? 44.85700 74.44000 -1.05100 1.000 39.03626 271 ILE B O 1
ATOM 5015 N N . ASN B 1 272 ? 45.19200 75.82600 0.67900 1.000 39.23892 272 ASN B N 1
ATOM 5016 C CA . ASN B 1 272 ? 43.83100 75.65400 1.23900 1.000 42.00767 272 ASN B CA 1
ATOM 5017 C C . ASN B 1 272 ? 42.79700 76.24400 0.27300 1.000 41.03124 272 ASN B C 1
ATOM 5018 O O . ASN B 1 272 ? 41.73600 75.64800 0.12000 1.000 40.78647 272 ASN B O 1
ATOM 5023 N N . CYS B 1 273 ? 43.11900 77.36300 -0.36500 1.000 36.12275 273 CYS B N 1
ATOM 5024 C CA . CYS B 1 273 ? 42.21500 77.95100 -1.38200 1.000 33.77247 273 CYS B CA 1
ATOM 5025 C C . CYS B 1 273 ? 42.08800 76.97600 -2.56200 1.000 38.50988 273 CYS B C 1
ATOM 5026 O O . CYS B 1 273 ? 40.97800 76.75600 -3.02000 1.000 38.87835 273 CYS B O 1
ATOM 5029 N N . PHE B 1 274 ? 43.19700 76.40100 -3.00700 1.000 36.54386 274 PHE B N 1
ATOM 5030 C CA . PHE B 1 274 ? 43.18300 75.40500 -4.10100 1.000 31.43272 274 PHE B CA 1
ATOM 5031 C C . PHE B 1 274 ? 42.28700 74.23500 -3.70800 1.000 34.59625 274 PHE B C 1
ATOM 5032 O O . PHE B 1 274 ? 41.48300 73.80400 -4.51400 1.000 35.75955 274 PHE B O 1
ATOM 5040 N N . LYS B 1 275 ? 42.43600 73.75300 -2.47900 1.000 32.56180 275 LYS B N 1
ATOM 5041 C CA . LYS B 1 275 ? 41.62000 72.61000 -1.99700 1.000 37.07023 275 LYS B CA 1
ATOM 5042 C C . LYS B 1 275 ? 40.13400 72.99200 -1.99000 1.000 40.00216 275 LYS B C 1
ATOM 5043 O O . LYS B 1 275 ? 39.31600 72.16200 -2.38900 1.000 36.51227 275 LYS B O 1
ATOM 5049 N N . THR B 1 276 ? 39.81800 74.20700 -1.55600 1.000 35.40951 276 THR B N 1
ATOM 5050 C CA . THR B 1 276 ? 38.41300 74.68800 -1.56200 1.000 40.14429 276 THR B CA 1
ATOM 5051 C C . THR B 1 276 ? 37.87600 74.63500 -2.99500 1.000 36.00695 276 THR B C 1
ATOM 5052 O O . THR B 1 276 ? 36.77100 74.13600 -3.19300 1.000 37.29658 276 THR B O 1
ATOM 5056 N N . ALA B 1 277 ? 38.66800 75.10500 -3.94900 1.000 35.23580 277 ALA B N 1
ATOM 5057 C CA . ALA B 1 277 ? 38.25500 75.09900 -5.36500 1.000 37.91507 277 ALA B CA 1
ATOM 5058 C C . ALA B 1 277 ? 37.99300 73.66900 -5.84100 1.000 39.54158 277 ALA B C 1
ATOM 5059 O O . ALA B 1 277 ? 36.99400 73.45700 -6.52800 1.000 37.50450 277 ALA B O 1
ATOM 5061 N N . ILE B 1 278 ? 38.88300 72.74300 -5.48700 1.000 34.05408 278 ILE B N 1
ATOM 5062 C CA . ILE B 1 278 ? 38.64200 71.34500 -5.90000 1.000 35.43583 278 ILE B CA 1
ATOM 5063 C C . ILE B 1 278 ? 37.34300 70.81900 -5.28100 1.000 35.86746 278 ILE B C 1
ATOM 5064 O O . ILE B 1 278 ? 36.59500 70.06600 -5.90900 1.000 37.37817 278 ILE B O 1
ATOM 5069 N N . HIS B 1 279 ? 37.13200 71.10200 -3.99700 1.000 35.28844 279 HIS B N 1
ATOM 5070 C CA . HIS B 1 279 ? 35.95200 70.61100 -3.30800 1.000 38.93098 279 HIS B CA 1
ATOM 5071 C C . HIS B 1 279 ? 34.66900 71.21000 -3.89700 1.000 37.66504 279 HIS B C 1
ATOM 5072 O O . HIS B 1 279 ? 33.63000 70.52100 -3.98200 1.000 42.40508 279 HIS B O 1
ATOM 5079 N N . GLN B 1 280 ? 34.71800 72.47500 -4.31200 1.000 36.34383 280 GLN B N 1
ATOM 5080 C CA . GLN B 1 280 ? 33.52900 73.06500 -4.95300 1.000 41.79448 280 GLN B CA 1
ATOM 5081 C C . GLN B 1 280 ? 33.27000 72.36300 -6.27100 1.000 40.10481 280 GLN B C 1
ATOM 5082 O O . GLN B 1 280 ? 32.13100 72.10300 -6.65100 1.000 41.14441 280 GLN B O 1
ATOM 5088 N N . ALA B 1 281 ? 34.33700 72.00200 -6.95800 1.000 37.29658 281 ALA B N 1
ATOM 5089 C CA . ALA B 1 281 ? 34.19800 71.27900 -8.21400 1.000 37.61767 281 ALA B CA 1
ATOM 5090 C C . ALA B 1 281 ? 33.64700 69.87300 -8.00700 1.000 37.15182 281 ALA B C 1
ATOM 5091 O O . ALA B 1 281 ? 32.82000 69.42100 -8.81700 1.000 39.55737 281 ALA B O 1
ATOM 5093 N N . PHE B 1 282 ? 34.05500 69.16800 -6.92000 1.000 38.02824 282 PHE B N 1
ATOM 5094 C CA . PHE B 1 282 ? 33.44300 67.86600 -6.59500 1.000 38.48883 282 PHE B CA 1
ATOM 5095 C C . PHE B 1 282 ? 31.92700 68.02700 -6.48200 1.000 39.99690 282 PHE B C 1
ATOM 5096 O O . PHE B 1 282 ? 31.14600 67.15400 -6.87900 1.000 38.90203 282 PHE B O 1
ATOM 5104 N N . GLU B 1 283 ? 31.52600 69.04700 -5.73700 1.000 41.91818 283 GLU B N 1
ATOM 5105 C CA . GLU B 1 283 ? 30.09500 69.29100 -5.51800 1.000 44.65799 283 GLU B CA 1
ATOM 5106 C C . GLU B 1 283 ? 29.35900 69.57500 -6.82400 1.000 44.92644 283 GLU B C 1
ATOM 5107 O O . GLU B 1 283 ? 28.25100 69.05900 -7.04200 1.000 46.80824 283 GLU B O 1
ATOM 5113 N N . LEU B 1 284 ? 29.95700 70.39500 -7.70800 1.000 43.43152 284 LEU B N 1
ATOM 5114 C CA . LEU B 1 284 ? 29.33400 70.65000 -9.01300 1.000 42.96305 284 LEU B CA 1
ATOM 5115 C C . LEU B 1 284 ? 29.17400 69.36900 -9.84000 1.000 41.44971 284 LEU B C 1
ATOM 5116 O O . LEU B 1 284 ? 28.07100 69.04900 -10.32600 1.000 43.17886 284 LEU B O 1
ATOM 5121 N N . ILE B 1 285 ? 30.26400 68.59200 -9.99700 1.000 43.56049 285 ILE B N 1
ATOM 5122 C CA . ILE B 1 285 ? 30.17700 67.40300 -10.84900 1.000 43.46574 285 ILE B CA 1
ATOM 5123 C C . ILE B 1 285 ? 29.22900 66.37600 -10.23400 1.000 44.64746 285 ILE B C 1
ATOM 5124 O O . ILE B 1 285 ? 28.46500 65.69700 -10.94600 1.000 42.70512 285 ILE B O 1
ATOM 5129 N N . ASP B 1 286 ? 29.21600 66.29100 -8.90300 1.000 44.84485 286 ASP B N 1
ATOM 5130 C CA . ASP B 1 286 ? 28.24600 65.42100 -8.22300 1.000 45.67127 286 ASP B CA 1
ATOM 5131 C C . ASP B 1 286 ? 26.80600 65.88700 -8.50200 1.000 47.44779 286 ASP B C 1
ATOM 5132 O O . ASP B 1 286 ? 25.94200 65.06300 -8.77600 1.000 51.01664 286 ASP B O 1
ATOM 5137 N N . ASP B 1 287 ? 26.55100 67.19900 -8.45200 1.000 46.11342 287 ASP B N 1
ATOM 5138 C CA . ASP B 1 287 ? 25.21300 67.73500 -8.76200 1.000 50.82715 287 ASP B CA 1
ATOM 5139 C C . ASP B 1 287 ? 24.81900 67.49100 -10.22200 1.000 51.40616 287 ASP B C 1
ATOM 5140 O O . ASP B 1 287 ? 23.68200 67.07000 -10.50900 1.000 53.21954 287 ASP B O 1
ATOM 5145 N N . ILE B 1 288 ? 25.75800 67.67700 -11.14800 1.000 52.32206 288 ILE B N 1
ATOM 5146 C CA . ILE B 1 288 ? 25.48200 67.43200 -12.55500 1.000 52.90371 288 ILE B CA 1
ATOM 5147 C C . ILE B 1 288 ? 25.10600 65.97000 -12.77200 1.000 53.68802 288 ILE B C 1
ATOM 5148 O O . ILE B 1 288 ? 24.04400 65.67100 -13.34800 1.000 56.95683 288 ILE B O 1
ATOM 5153 N N . THR B 1 289 ? 25.91400 65.02000 -12.24100 1.000 50.67186 289 THR B N 1
ATOM 5154 C CA . THR B 1 289 ? 25.59200 63.61400 -12.50900 1.000 55.73037 289 THR B CA 1
ATOM 5155 C C . THR B 1 289 ? 24.37400 63.11700 -11.70600 1.000 57.72271 289 THR B C 1
ATOM 5156 O O . THR B 1 289 ? 23.61500 62.26400 -12.18600 1.000 53.89067 289 THR B O 1
ATOM 5160 N N . LEU B 1 290 ? 24.14700 63.63700 -10.50400 1.000 56.90682 290 LEU B N 1
ATOM 5161 C CA . LEU B 1 290 ? 22.91600 63.29500 -9.79700 1.000 61.11259 290 LEU B CA 1
ATOM 5162 C C . LEU B 1 290 ? 21.68400 63.63900 -10.63200 1.000 59.50450 290 LEU B C 1
ATOM 5163 O O . LEU B 1 290 ? 20.73400 62.84200 -10.73300 1.000 60.61516 290 LEU B O 1
ATOM 5168 N N . LYS B 1 291 ? 21.69600 64.81000 -11.26200 1.000 53.04320 291 LYS B N 1
ATOM 5169 C CA . LYS B 1 291 ? 20.55000 65.24000 -12.04200 1.000 55.94881 291 LYS B CA 1
ATOM 5170 C C . LYS B 1 291 ? 20.35700 64.35000 -13.26700 1.000 58.52807 291 LYS B C 1
ATOM 5171 O O . LYS B 1 291 ? 19.23800 63.89800 -13.56400 1.000 58.91496 291 LYS B O 1
ATOM 5177 N N . SER B 1 292 ? 21.43400 64.09000 -14.01100 1.000 60.16511 292 SER B N 1
ATOM 5178 C CA . SER B 1 292 ? 21.25400 63.28400 -15.21900 1.000 66.01055 292 SER B CA 1
ATOM 5179 C C . SER B 1 292 ? 20.84300 61.84700 -14.89100 1.000 67.76076 292 SER B C 1
ATOM 5180 O O . SER B 1 292 ? 19.98900 61.26900 -15.58600 1.000 72.51659 292 SER B O 1
ATOM 5183 N N . ARG B 1 293 ? 21.40100 61.25600 -13.82400 1.000 62.57329 293 ARG B N 1
ATOM 5184 C CA . ARG B 1 293 ? 20.92000 59.93900 -13.38800 1.000 65.07886 293 ARG B CA 1
ATOM 5185 C C . ARG B 1 293 ? 19.45800 59.98800 -12.96600 1.000 65.64734 293 ARG B C 1
ATOM 5186 O O . ARG B 1 293 ? 18.70700 59.01500 -13.11900 1.000 68.16607 293 ARG B O 1
ATOM 5194 N N . PHE B 1 294 ? 19.04900 61.07700 -12.34500 1.000 67.57126 294 PHE B N 1
ATOM 5195 C CA . PHE B 1 294 ? 17.64800 61.17800 -11.99300 1.000 65.87369 294 PHE B CA 1
ATOM 5196 C C . PHE B 1 294 ? 16.78100 61.10600 -13.25000 1.000 67.20806 294 PHE B C 1
ATOM 5197 O O . PHE B 1 294 ? 15.80500 60.34500 -13.30500 1.000 68.32398 294 PHE B O 1
ATOM 5205 N N . TRP B 1 295 ? 17.13500 61.87600 -14.28600 1.000 65.71314 295 TRP B N 1
ATOM 5206 C CA . TRP B 1 295 ? 16.27900 61.94600 -15.46600 1.000 69.18724 295 TRP B CA 1
ATOM 5207 C C . TRP B 1 295 ? 16.40100 60.72100 -16.37000 1.000 76.11439 295 TRP B C 1
ATOM 5208 O O . TRP B 1 295 ? 15.45700 60.41200 -17.11700 1.000 80.63862 295 TRP B O 1
ATOM 5219 N N . GLU B 1 296 ? 17.51200 59.99300 -16.30400 1.000 76.61445 296 GLU B N 1
ATOM 5220 C CA . GLU B 1 296 ? 17.55900 58.68600 -16.95100 1.000 81.36239 296 GLU B CA 1
ATOM 5221 C C . GLU B 1 296 ? 16.57000 57.72900 -16.29000 1.000 82.05458 296 GLU B C 1
ATOM 5222 O O . GLU B 1 296 ? 15.81400 57.03000 -16.97700 1.000 83.46790 296 GLU B O 1
ATOM 5228 N N . LYS B 1 297 ? 16.52700 57.71800 -14.95600 1.000 82.58622 297 LYS B N 1
ATOM 5229 C CA . LYS B 1 297 ? 15.62300 56.81600 -14.25600 1.000 89.73708 297 LYS B CA 1
ATOM 5230 C C . LYS B 1 297 ? 14.15400 57.20300 -14.42900 1.000 90.93985 297 LYS B C 1
ATOM 5231 O O . LYS B 1 297 ? 13.29400 56.32400 -14.46800 1.000 96.10889 297 LYS B O 1
ATOM 5237 N N . HIS B 1 298 ? 13.84500 58.48800 -14.56200 1.000 87.34995 298 HIS B N 1
ATOM 5238 C CA . HIS B 1 298 ? 12.42200 58.90800 -14.54800 1.000 84.92860 298 HIS B CA 1
ATOM 5239 C C . HIS B 1 298 ? 11.92900 59.45000 -15.89100 1.000 90.60297 298 HIS B C 1
ATOM 5240 O O . HIS B 1 298 ? 10.89200 60.12500 -15.89700 1.000 92.54267 298 HIS B O 1
ATOM 5247 N N . ALA B 1 299 ? 12.61000 59.16200 -16.99100 1.000 93.84546 299 ALA B N 1
ATOM 5248 C CA . ALA B 1 299 ? 12.05100 59.61700 -18.28100 1.000 96.73791 299 ALA B CA 1
ATOM 5249 C C . ALA B 1 299 ? 10.91100 58.66900 -18.64200 1.000 100.52784 299 ALA B C 1
ATOM 5250 O O . ALA B 1 299 ? 10.15300 58.98400 -19.56800 1.000 101.52533 299 ALA B O 1
ATOM 5252 N N . THR B 1 300 ? 10.83800 57.53900 -17.94300 1.000 102.66231 300 THR B N 1
ATOM 5253 C CA . THR B 1 300 ? 9.75100 56.56200 -18.17100 1.000 108.90253 300 THR B CA 1
ATOM 5254 C C . THR B 1 300 ? 8.57900 56.93200 -17.26100 1.000 106.33117 300 THR B C 1
ATOM 5255 O O . THR B 1 300 ? 7.49300 56.36900 -17.44400 1.000 108.60249 300 THR B O 1
ATOM 5259 N N . THR B 1 301 ? 8.80700 57.85300 -16.32300 1.000 101.41216 301 THR B N 1
ATOM 5260 C CA . THR B 1 301 ? 7.75000 58.25400 -15.36500 1.000 94.43501 301 THR B CA 1
ATOM 5261 C C . THR B 1 301 ? 6.81100 59.24900 -16.03900 1.000 91.31621 301 THR B C 1
ATOM 5262 O O . THR B 1 301 ? 7.31000 60.19800 -16.64800 1.000 88.57904 301 THR B O 1
ATOM 5266 N N . GLU B 1 302 ? 5.49900 58.99600 -15.99100 1.000 91.98734 302 GLU B N 1
ATOM 5267 C CA . GLU B 1 302 ? 4.57100 59.99100 -16.51600 1.000 90.90564 302 GLU B CA 1
ATOM 5268 C C . GLU B 1 302 ? 4.45900 61.15600 -15.54300 1.000 82.51252 302 GLU B C 1
ATOM 5269 O O . GLU B 1 302 ? 4.24900 60.96000 -14.34500 1.000 81.07025 302 GLU B O 1
ATOM 5275 N N . LEU B 1 303 ? 4.66300 62.36200 -16.05300 1.000 79.73324 303 LEU B N 1
ATOM 5276 C CA . LEU B 1 303 ? 4.62000 63.58700 -15.26500 1.000 79.38320 303 LEU B CA 1
ATOM 5277 C C . LEU B 1 303 ? 4.04200 64.67100 -16.16400 1.000 82.59938 303 LEU B C 1
ATOM 5278 O O . LEU B 1 303 ? 4.29400 64.67100 -17.37600 1.000 87.44206 303 LEU B O 1
ATOM 5283 N N . ASN B 1 304 ? 3.30000 65.61600 -15.58000 1.000 78.64890 304 ASN B N 1
ATOM 5284 C CA . ASN B 1 304 ? 2.77500 66.70100 -16.40300 1.000 78.34360 304 ASN B CA 1
ATOM 5285 C C . ASN B 1 304 ? 3.77500 67.86300 -16.39700 1.000 76.22230 304 ASN B C 1
ATOM 5286 O O . ASN B 1 304 ? 4.84300 67.78600 -15.79000 1.000 75.48273 304 ASN B O 1
ATOM 5291 N N . ALA B 1 305 ? 3.49600 68.89500 -17.18400 1.000 76.34073 305 ALA B N 1
ATOM 5292 C CA . ALA B 1 305 ? 4.46700 70.00000 -17.33400 1.000 74.84318 305 ALA B CA 1
ATOM 5293 C C . ALA B 1 305 ? 4.81000 70.61900 -15.98100 1.000 70.33475 305 ALA B C 1
ATOM 5294 O O . ALA B 1 305 ? 5.99100 70.90200 -15.75600 1.000 73.51408 305 ALA B O 1
ATOM 5296 N N . ARG B 1 306 ? 3.81300 70.83200 -15.13100 1.000 69.26620 306 ARG B N 1
ATOM 5297 C CA . ARG B 1 306 ? 4.05200 71.48800 -13.82200 1.000 66.96329 306 ARG B CA 1
ATOM 5298 C C . ARG B 1 306 ? 5.03200 70.65500 -12.99600 1.000 66.21847 306 ARG B C 1
ATOM 5299 O O . ARG B 1 306 ? 5.93400 71.23800 -12.38500 1.000 59.45187 306 ARG B O 1
ATOM 5307 N N . GLN B 1 307 ? 4.82500 69.34300 -12.95700 1.000 68.21344 307 GLN B N 1
ATOM 5308 C CA . GLN B 1 307 ? 5.68500 68.47800 -12.11800 1.000 61.71003 307 GLN B CA 1
ATOM 5309 C C . GLN B 1 307 ? 7.09900 68.52400 -12.69400 1.000 59.18868 307 GLN B C 1
ATOM 5310 O O . GLN B 1 307 ? 8.05100 68.57000 -11.90900 1.000 54.48022 307 GLN B O 1
ATOM 5316 N N . ILE B 1 308 ? 7.20400 68.52900 -14.02100 1.000 63.31549 308 ILE B N 1
ATOM 5317 C CA . ILE B 1 308 ? 8.53100 68.57900 -14.62800 1.000 61.86268 308 ILE B CA 1
ATOM 5318 C C . ILE B 1 308 ? 9.17600 69.92700 -14.36100 1.000 60.26249 308 ILE B C 1
ATOM 5319 O O . ILE B 1 308 ? 10.36900 70.01200 -14.07000 1.000 58.50965 308 ILE B O 1
ATOM 5324 N N . LYS B 1 309 ? 8.39900 70.99700 -14.40500 1.000 63.64447 309 LYS B N 1
ATOM 5325 C CA . LYS B 1 309 ? 8.97100 72.29900 -14.09800 1.000 61.93111 309 LYS B CA 1
ATOM 5326 C C . LYS B 1 309 ? 9.47800 72.33400 -12.66900 1.000 56.10936 309 LYS B C 1
ATOM 5327 O O . LYS B 1 309 ? 10.58400 72.79100 -12.41300 1.000 57.63323 309 LYS B O 1
ATOM 5333 N N . VAL B 1 310 ? 8.67700 71.86400 -11.71500 1.000 54.66971 310 VAL B N 1
ATOM 5334 C CA . VAL B 1 310 ? 9.07400 71.93900 -10.30700 1.000 53.28797 310 VAL B CA 1
ATOM 5335 C C . VAL B 1 310 ? 10.26800 71.01600 -10.01900 1.000 53.92752 310 VAL B C 1
ATOM 5336 O O . VAL B 1 310 ? 11.18900 71.39000 -9.27200 1.000 54.24335 310 VAL B O 1
ATOM 5340 N N . LEU B 1 311 ? 10.27800 69.80500 -10.59500 1.000 56.56994 311 LEU B N 1
ATOM 5341 C CA . LEU B 1 311 ? 11.39900 68.88000 -10.36600 1.000 54.40652 311 LEU B CA 1
ATOM 5342 C C . LEU B 1 311 ? 12.70000 69.49000 -10.87200 1.000 55.08818 311 LEU B C 1
ATOM 5343 O O . LEU B 1 311 ? 13.74700 69.37800 -10.21000 1.000 54.34862 311 LEU B O 1
ATOM 5348 N N . ASN B 1 312 ? 12.66600 70.13000 -12.05200 1.000 57.23055 312 ASN B N 1
ATOM 5349 C CA . ASN B 1 312 ? 13.89700 70.74500 -12.57400 1.000 56.59363 312 ASN B CA 1
ATOM 5350 C C . ASN B 1 312 ? 14.38300 71.87800 -11.68200 1.000 57.01999 312 ASN B C 1
ATOM 5351 O O . ASN B 1 312 ? 15.58900 71.99800 -11.42500 1.000 58.72020 312 ASN B O 1
ATOM 5356 N N . ARG B 1 313 ? 13.46700 72.73000 -11.21200 1.000 55.81722 313 ARG B N 1
ATOM 5357 C CA . ARG B 1 313 ? 13.85400 73.78100 -10.27800 1.000 55.17240 313 ARG B CA 1
ATOM 5358 C C . ARG B 1 313 ? 14.53500 73.18600 -9.03900 1.000 56.81207 313 ARG B C 1
ATOM 5359 O O . ARG B 1 313 ? 15.63700 73.59600 -8.66600 1.000 56.47782 313 ARG B O 1
ATOM 5367 N N . LEU B 1 314 ? 13.97500 72.12100 -8.48200 1.000 52.66421 314 LEU B N 1
ATOM 5368 C CA . LEU B 1 314 ? 14.57000 71.52700 -7.29000 1.000 55.67246 314 LEU B CA 1
ATOM 5369 C C . LEU B 1 314 ? 15.87500 70.76400 -7.61900 1.000 57.90694 314 LEU B C 1
ATOM 5370 O O . LEU B 1 314 ? 16.82800 70.74700 -6.82600 1.000 56.15147 314 LEU B O 1
ATOM 5375 N N . LEU B 1 315 ? 15.96900 70.16100 -8.78800 1.000 56.25411 315 LEU B N 1
ATOM 5376 C CA . LEU B 1 315 ? 17.17600 69.36800 -9.09600 1.000 53.66959 315 LEU B CA 1
ATOM 5377 C C . LEU B 1 315 ? 18.36100 70.32000 -9.30300 1.000 58.70178 315 LEU B C 1
ATOM 5378 O O . LEU B 1 315 ? 19.48500 69.91500 -9.01800 1.000 61.03100 315 LEU B O 1
ATOM 5383 N N . ASP B 1 316 ? 18.10300 71.54100 -9.76000 1.000 57.21739 316 ASP B N 1
ATOM 5384 C CA . ASP B 1 316 ? 19.18300 72.51000 -10.07300 1.000 61.88900 316 ASP B CA 1
ATOM 5385 C C . ASP B 1 316 ? 19.74400 73.08400 -8.77100 1.000 57.48058 316 ASP B C 1
ATOM 5386 O O . ASP B 1 316 ? 20.81200 73.69000 -8.82100 1.000 54.86447 316 ASP B O 1
ATOM 5391 N N . ALA B 1 317 ? 19.04100 72.89900 -7.65900 1.000 55.72247 317 ALA B N 1
ATOM 5392 C CA . ALA B 1 317 ? 19.56100 73.33800 -6.35000 1.000 56.49888 317 ALA B CA 1
ATOM 5393 C C . ALA B 1 317 ? 20.53000 72.27300 -5.84000 1.000 54.91185 317 ALA B C 1
ATOM 5394 O O . ALA B 1 317 ? 21.20000 72.51600 -4.84600 1.000 52.42207 317 ALA B O 1
ATOM 5396 N N . GLY B 1 318 ? 20.53700 71.11500 -6.48200 1.000 55.57772 318 GLY B N 1
ATOM 5397 C CA . GLY B 1 318 ? 21.49300 70.05400 -6.13700 1.000 57.4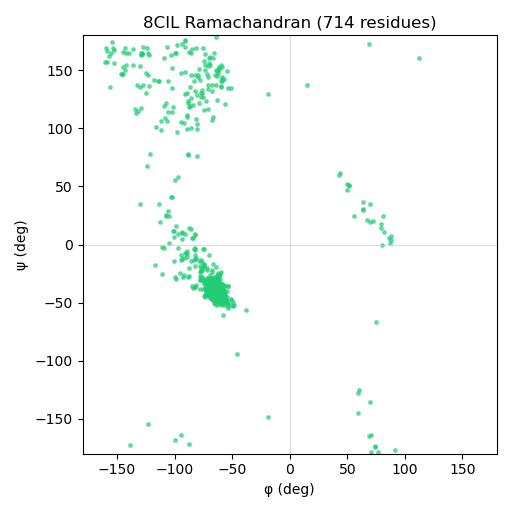7531 318 GLY B CA 1
ATOM 5398 C C . GLY B 1 318 ? 21.25700 69.37900 -4.80700 1.000 54.53549 318 GLY B C 1
ATOM 5399 O O . GLY B 1 318 ? 20.17800 69.54500 -4.24400 1.000 52.86423 318 GLY B O 1
ATOM 5400 N N . LYS B 1 319 ? 22.26700 68.66100 -4.32900 1.000 51.51407 319 LYS B N 1
ATOM 5401 C CA . LYS B 1 319 ? 22.15100 67.88000 -3.07900 1.000 57.34635 319 LYS B CA 1
ATOM 5402 C C . LYS B 1 319 ? 21.80800 68.81400 -1.92200 1.000 59.92561 319 LYS B C 1
ATOM 5403 O O . LYS B 1 319 ? 21.09500 68.37500 -1.02300 1.000 64.07347 319 LYS B O 1
ATOM 5409 N N . LYS B 1 320 ? 22.29100 70.05000 -1.94700 1.000 63.18389 320 LYS B N 1
ATOM 5410 C CA . LYS B 1 320 ? 21.95800 70.90800 -0.81300 1.000 64.31824 320 LYS B CA 1
ATOM 5411 C C . LYS B 1 320 ? 20.46400 71.18400 -0.73500 1.000 63.23916 320 LYS B C 1
ATOM 5412 O O . LYS B 1 320 ? 19.93400 71.33900 0.36600 1.000 64.76303 320 LYS B O 1
ATOM 5418 N N . GLY B 1 321 ? 19.77500 71.22700 -1.87400 1.000 58.04380 321 GLY B N 1
ATOM 5419 C CA . GLY B 1 321 ? 18.29800 71.36300 -1.85200 1.000 61.00995 321 GLY B CA 1
ATOM 5420 C C . GLY B 1 321 ? 17.80200 72.75600 -1.48000 1.000 62.15482 321 GLY B C 1
ATOM 5421 O O . GLY B 1 321 ? 18.56900 73.72900 -1.43800 1.000 62.72594 321 GLY B O 1
ATOM 5422 N N . PHE B 1 322 ? 16.47100 72.86900 -1.30800 1.000 63.38655 322 PHE B N 1
ATOM 5423 C CA . PHE B 1 322 ? 15.87000 74.10000 -0.78500 1.000 65.72893 322 PHE B CA 1
ATOM 5424 C C . PHE B 1 322 ? 15.96500 74.09400 0.72700 1.000 66.30532 322 PHE B C 1
ATOM 5425 O O . PHE B 1 322 ? 15.75300 73.05100 1.34900 1.000 64.69460 322 PHE B O 1
ATOM 5433 N N . ILE B 1 323 ? 16.14100 75.28700 1.32000 1.000 67.99763 323 ILE B N 1
ATOM 5434 C CA . ILE B 1 323 ? 16.30300 75.37600 2.77500 1.000 77.31716 323 ILE B CA 1
ATOM 5435 C C . ILE B 1 323 ? 15.13800 74.71200 3.50800 1.000 84.59172 323 ILE B C 1
ATOM 5436 O O . ILE B 1 323 ? 15.34400 73.89900 4.41700 1.000 92.31633 323 ILE B O 1
ATOM 5441 N N . GLY B 1 324 ? 13.91200 75.04000 3.14800 1.000 80.82548 324 GLY B N 1
ATOM 5442 C CA . GLY B 1 324 ? 12.82200 74.34600 3.80800 1.000 79.10159 324 GLY B CA 1
ATOM 5443 C C . GLY B 1 324 ? 12.30900 73.12000 3.07000 1.000 73.75358 324 GLY B C 1
ATOM 5444 O O . GLY B 1 324 ? 11.23700 72.60200 3.40800 1.000 71.28223 324 GLY B O 1
ATOM 5445 N N . GLY B 1 325 ? 13.00000 72.65800 2.02100 1.000 66.26058 325 GLY B N 1
ATOM 5446 C CA . GLY B 1 325 ? 12.39900 71.65500 1.15500 1.000 61.99428 325 GLY B CA 1
ATOM 5447 C C . GLY B 1 325 ? 11.36300 72.30300 0.22600 1.000 58.62545 325 GLY B C 1
ATOM 5448 O O . GLY B 1 325 ? 11.18400 73.51600 0.18400 1.000 55.52771 325 GLY B O 1
ATOM 5449 N N . MET B 1 326 ? 10.73200 71.47000 -0.58600 1.000 59.19920 326 MET B N 1
ATOM 5450 C CA . MET B 1 326 ? 9.63800 71.88800 -1.45500 1.000 56.36202 326 MET B CA 1
ATOM 5451 C C . MET B 1 326 ? 8.34200 71.79700 -0.65600 1.000 58.27541 326 MET B C 1
ATOM 5452 O O . MET B 1 326 ? 8.14500 70.84700 0.11000 1.000 63.85502 326 MET B O 1
ATOM 5457 N N . THR B 1 327 ? 7.50500 72.80000 -0.75400 1.000 55.65141 327 THR B N 1
ATOM 5458 C CA . THR B 1 327 ? 6.26400 72.79600 -0.00300 1.000 59.60451 327 THR B CA 1
ATOM 5459 C C . THR B 1 327 ? 5.12300 73.04400 -0.98000 1.000 55.33558 327 THR B C 1
ATOM 5460 O O . THR B 1 327 ? 5.34600 73.41300 -2.12800 1.000 53.94594 327 THR B O 1
ATOM 5464 N N . THR B 1 328 ? 3.88800 72.86200 -0.51100 1.000 55.99619 328 THR B N 1
ATOM 5465 C CA . THR B 1 328 ? 2.73500 73.23700 -1.33400 1.000 60.61779 328 THR B CA 1
ATOM 5466 C C . THR B 1 328 ? 2.77700 74.71100 -1.70600 1.000 59.94140 328 THR B C 1
ATOM 5467 O O . THR B 1 328 ? 2.59000 75.07500 -2.87300 1.000 61.70213 328 THR B O 1
ATOM 5471 N N . ARG B 1 329 ? 3.06800 75.57500 -0.74300 1.000 59.45450 329 ARG B N 1
ATOM 5472 C CA . ARG B 1 329 ? 3.08900 77.00100 -1.06100 1.000 60.55726 329 ARG B CA 1
ATOM 5473 C C . ARG B 1 329 ? 4.17000 77.33500 -2.10000 1.000 59.80717 329 ARG B C 1
ATOM 5474 O O . ARG B 1 329 ? 3.92500 78.12500 -3.02400 1.000 57.48847 329 ARG B O 1
ATOM 5482 N N . LYS B 1 330 ? 5.37000 76.73400 -1.99100 1.000 55.15135 330 LYS B N 1
ATOM 5483 C CA . LYS B 1 330 ? 6.39200 76.99700 -3.00400 1.000 55.48297 330 LYS B CA 1
ATOM 5484 C C . LYS B 1 330 ? 5.97500 76.44200 -4.36000 1.000 51.82727 330 LYS B C 1
ATOM 5485 O O . LYS B 1 330 ? 6.21200 77.06900 -5.40100 1.000 53.33797 330 LYS B O 1
ATOM 5491 N N . TYR B 1 331 ? 5.32400 75.27900 -4.35700 1.000 49.22695 331 TYR B N 1
ATOM 5492 C CA . TYR B 1 331 ? 4.83500 74.68200 -5.59700 1.000 49.36381 331 TYR B CA 1
ATOM 5493 C C . TYR B 1 331 ? 3.83100 75.60900 -6.30400 1.000 51.32457 331 TYR B C 1
ATOM 5494 O O . TYR B 1 331 ? 3.94000 75.83000 -7.51900 1.000 51.45617 331 TYR B O 1
ATOM 5503 N N . THR B 1 332 ? 2.90000 76.22600 -5.54700 1.000 52.93793 332 THR B N 1
ATOM 5504 C CA . THR B 1 332 ? 1.95800 77.19500 -6.13000 1.000 59.51503 332 THR B CA 1
ATOM 5505 C C . THR B 1 332 ? 2.60500 78.53500 -6.43900 1.000 61.27314 332 THR B C 1
ATOM 5506 O O . THR B 1 332 ? 2.01200 79.33000 -7.16700 1.000 66.23426 332 THR B O 1
ATOM 5510 N N . GLN B 1 333 ? 3.76500 78.83900 -5.87300 1.000 60.24670 333 GLN B N 1
ATOM 5511 C CA . GLN B 1 333 ? 4.44300 80.10100 -6.26400 1.000 61.25471 333 GLN B CA 1
ATOM 5512 C C . GLN B 1 333 ? 5.12300 79.87800 -7.61400 1.000 60.29934 333 GLN B C 1
ATOM 5513 O O . GLN B 1 333 ? 5.17600 80.82000 -8.39800 1.000 62.76279 333 GLN B O 1
ATOM 5519 N N . LEU B 1 334 ? 5.55700 78.65300 -7.88800 1.000 55.38032 334 LEU B N 1
ATOM 5520 C CA . LEU B 1 334 ? 6.30600 78.35600 -9.12800 1.000 56.43308 334 LEU B CA 1
ATOM 5521 C C . LEU B 1 334 ? 5.36800 78.00000 -10.27300 1.000 57.65691 334 LEU B C 1
ATOM 5522 O O . LEU B 1 334 ? 5.75200 78.22800 -11.42000 1.000 56.00935 334 LEU B O 1
ATOM 5527 N N . THR B 1 335 ? 4.19400 77.45700 -9.96700 1.000 59.27290 335 THR B N 1
ATOM 5528 C CA . THR B 1 335 ? 3.30400 76.94500 -11.03600 1.000 62.50223 335 THR B CA 1
ATOM 5529 C C . THR B 1 335 ? 2.05900 77.81600 -11.18100 1.000 67.62127 335 THR B C 1
ATOM 5530 O O . THR B 1 335 ? 1.47300 77.80700 -12.26200 1.000 73.26142 335 THR B O 1
ATOM 5534 N N . LYS B 1 336 ? 1.67500 78.50400 -10.11400 1.000 63.82871 336 LYS B N 1
ATOM 5535 C CA . LYS B 1 336 ? 0.47000 79.37400 -10.14700 1.000 67.96868 336 LYS B CA 1
ATOM 5536 C C . LYS B 1 336 ? -0.79800 78.51100 -10.16300 1.000 64.81830 336 LYS B C 1
ATOM 5537 O O . LYS B 1 336 ? -1.85000 79.03200 -10.54500 1.000 63.81818 336 LYS B O 1
ATOM 5543 N N . THR B 1 337 ? -0.69900 77.25100 -9.73900 1.000 60.99942 337 THR B N 1
ATOM 5544 C CA . THR B 1 337 ? -1.89300 76.37400 -9.64700 1.000 64.06031 337 THR B CA 1
ATOM 5545 C C . THR B 1 337 ? -2.50600 76.50000 -8.25000 1.000 63.48130 337 THR B C 1
ATOM 5546 O O . THR B 1 337 ? -1.93100 77.21500 -7.42000 1.000 67.24754 337 THR B O 1
ATOM 5550 N N . SER B 1 338 ? -3.64300 75.84400 -8.01800 1.000 65.69209 338 SER B N 1
ATOM 5551 C CA . SER B 1 338 ? -4.28400 75.88500 -6.71700 1.000 69.18724 338 SER B CA 1
ATOM 5552 C C . SER B 1 338 ? -3.53100 75.01800 -5.70500 1.000 65.85790 338 SER B C 1
ATOM 5553 O O . SER B 1 338 ? -2.75900 74.12000 -6.06200 1.000 64.47878 338 SER B O 1
ATOM 5556 N N . ARG B 1 339 ? -3.73600 75.33900 -4.42700 1.000 70.03734 339 ARG B N 1
ATOM 5557 C CA . ARG B 1 339 ? -3.17600 74.53700 -3.34300 1.000 74.33523 339 ARG B CA 1
ATOM 5558 C C . ARG B 1 339 ? -3.58700 73.08000 -3.47500 1.000 76.51181 339 ARG B C 1
ATOM 5559 O O . ARG B 1 339 ? -2.75900 72.17800 -3.33500 1.000 75.97490 339 ARG B O 1
ATOM 5567 N N . THR B 1 340 ? -4.86400 72.83100 -3.75600 1.000 77.77511 340 THR B N 1
ATOM 5568 C CA . THR B 1 340 ? -5.35900 71.46800 -3.88000 1.000 82.33882 340 THR B CA 1
ATOM 5569 C C . THR B 1 340 ? -4.63200 70.70700 -4.98400 1.000 79.14107 340 THR B C 1
ATOM 5570 O O . THR B 1 340 ? -4.32300 69.51500 -4.84300 1.000 76.08281 340 THR B O 1
ATOM 5574 N N . THR B 1 341 ? -4.39100 71.36400 -6.11000 1.000 69.48201 341 THR B N 1
ATOM 5575 C CA . THR B 1 341 ? -3.69200 70.68300 -7.18400 1.000 68.36872 341 THR B CA 1
ATOM 5576 C C . THR B 1 341 ? -2.23000 70.46200 -6.79900 1.000 65.53417 341 THR B C 1
ATOM 5577 O O . THR B 1 341 ? -1.68800 69.38300 -7.01900 1.000 65.47364 341 THR B O 1
ATOM 5581 N N . ALA B 1 342 ? -1.59400 71.44100 -6.16200 1.000 63.65500 342 ALA B N 1
ATOM 5582 C CA . ALA B 1 342 ? -0.18700 71.28300 -5.76500 1.000 61.41526 342 ALA B CA 1
ATOM 5583 C C . ALA B 1 342 ? -0.04100 70.20200 -4.70200 1.000 65.64208 342 ALA B C 1
ATOM 5584 O O . ALA B 1 342 ? 0.88700 69.38300 -4.75100 1.000 62.15219 342 ALA B O 1
ATOM 5586 N N . TYR B 1 343 ? -0.97100 70.18100 -3.74300 1.000 64.65249 343 TYR B N 1
ATOM 5587 C CA . TYR B 1 343 ? -0.92200 69.18400 -2.68700 1.000 70.90061 343 TYR B CA 1
ATOM 5588 C C . TYR B 1 343 ? -1.00900 67.78600 -3.28500 1.000 73.30089 343 TYR B C 1
ATOM 5589 O O . TYR B 1 343 ? -0.18300 66.92500 -2.97100 1.000 73.80359 343 TYR B O 1
ATOM 5598 N N . ARG B 1 344 ? -1.98500 67.56300 -4.18900 1.000 73.71937 344 ARG B N 1
ATOM 5599 C CA . ARG B 1 344 ? -2.14600 66.26700 -4.85000 1.000 76.64077 344 ARG B CA 1
ATOM 5600 C C . ARG B 1 344 ? -0.98000 65.91800 -5.76500 1.000 75.48537 344 ARG B C 1
ATOM 5601 O O . ARG B 1 344 ? -0.58000 64.74800 -5.82200 1.000 69.78995 344 ARG B O 1
ATOM 5609 N N . GLU B 1 345 ? -0.46200 66.90300 -6.54500 1.000 66.15793 345 GLU B N 1
ATOM 5610 C CA . GLU B 1 345 ? 0.64300 66.61200 -7.46000 1.000 65.63419 345 GLU B CA 1
ATOM 5611 C C . GLU B 1 345 ? 1.92800 66.29300 -6.71300 1.000 64.56564 345 GLU B C 1
ATOM 5612 O O . GLU B 1 345 ? 2.77800 65.56800 -7.23900 1.000 62.71278 345 GLU B O 1
ATOM 5618 N N . LEU B 1 346 ? 2.10900 66.86400 -5.52400 1.000 62.28642 346 LEU B N 1
ATOM 5619 C CA . LEU B 1 346 ? 3.25900 66.54500 -4.70600 1.000 61.51790 346 LEU B CA 1
ATOM 5620 C C . LEU B 1 346 ? 3.16100 65.12400 -4.14700 1.000 67.68443 346 LEU B C 1
ATOM 5621 O O . LEU B 1 346 ? 4.14000 64.37600 -4.17300 1.000 63.84976 346 LEU B O 1
ATOM 5626 N N . HIS B 1 347 ? 1.96900 64.72300 -3.67800 1.000 66.58430 347 HIS B N 1
ATOM 5627 C CA . HIS B 1 347 ? 1.73500 63.33800 -3.27300 1.000 69.59519 347 HIS B CA 1
ATOM 5628 C C . HIS B 1 347 ? 1.94800 62.40500 -4.45700 1.000 73.00875 347 HIS B C 1
ATOM 5629 O O . HIS B 1 347 ? 2.54500 61.32900 -4.31200 1.000 72.74293 347 HIS B O 1
ATOM 5636 N N . ASP B 1 348 ? 1.51900 62.83000 -5.65500 1.000 69.53202 348 ASP B N 1
ATOM 5637 C CA . ASP B 1 348 ? 1.75100 62.02800 -6.85500 1.000 73.28510 348 ASP B CA 1
ATOM 5638 C C . ASP B 1 348 ? 3.25300 61.80900 -7.07400 1.000 70.05050 348 ASP B C 1
ATOM 5639 O O . ASP B 1 348 ? 3.69500 60.69400 -7.39800 1.000 70.18473 348 ASP B O 1
ATOM 5644 N N . LEU B 1 349 ? 4.05000 62.84500 -6.83200 1.000 67.07383 349 LEU B N 1
ATOM 5645 C CA . LEU B 1 349 ? 5.50400 62.73300 -6.99300 1.000 63.94188 349 LEU B CA 1
ATOM 5646 C C . LEU B 1 349 ? 6.14100 61.82600 -5.95100 1.000 65.19729 349 LEU B C 1
ATOM 5647 O O . LEU B 1 349 ? 7.15500 61.17600 -6.24500 1.000 71.17169 349 LEU B O 1
ATOM 5652 N N . VAL B 1 350 ? 5.62000 61.82100 -4.71600 1.000 66.29742 350 VAL B N 1
ATOM 5653 C CA . VAL B 1 350 ? 6.06100 60.85200 -3.70900 1.000 69.58729 350 VAL B CA 1
ATOM 5654 C C . VAL B 1 350 ? 5.74300 59.43900 -4.16400 1.000 74.26680 350 VAL B C 1
ATOM 5655 O O . VAL B 1 350 ? 6.57900 58.52000 -4.06400 1.000 74.90109 350 VAL B O 1
ATOM 5659 N N . LEU B 1 351 ? 4.53100 59.24100 -4.67200 1.000 76.21703 351 LEU B N 1
ATOM 5660 C CA . LEU B 1 351 ? 4.12300 57.90800 -5.08700 1.000 82.02826 351 LEU B CA 1
ATOM 5661 C C . LEU B 1 351 ? 5.01700 57.39600 -6.20800 1.000 81.00182 351 LEU B C 1
ATOM 5662 O O . LEU B 1 351 ? 5.33500 56.19700 -6.27400 1.000 82.91257 351 LEU B O 1
ATOM 5667 N N . LYS B 1 352 ? 5.37900 58.27600 -7.11800 1.000 76.20651 352 LYS B N 1
ATOM 5668 C CA . LYS B 1 352 ? 6.26600 57.92200 -8.20200 1.000 79.38320 352 LYS B CA 1
ATOM 5669 C C . LYS B 1 352 ? 7.72800 57.95100 -7.78600 1.000 76.78026 352 LYS B C 1
ATOM 5670 O O . LYS B 1 352 ? 8.57600 57.79900 -8.66000 1.000 72.64029 352 LYS B O 1
ATOM 5676 N N . LYS B 1 353 ? 8.02400 58.12000 -6.48700 1.000 74.85898 353 LYS B N 1
ATOM 5677 C CA . LYS B 1 353 ? 9.37200 58.04000 -5.93400 1.000 72.26919 353 LYS B CA 1
ATOM 5678 C C . LYS B 1 353 ? 10.28800 59.17200 -6.41700 1.000 70.43739 353 LYS B C 1
ATOM 5679 O O . LYS B 1 353 ? 11.51200 59.03300 -6.38400 1.000 69.51623 353 LYS B O 1
ATOM 5685 N N . CYS B 1 354 ? 9.72700 60.29200 -6.89300 1.000 67.86077 354 CYS B N 1
ATOM 5686 C CA . CYS B 1 354 ? 10.53900 61.42000 -7.30800 1.000 65.48154 354 CYS B CA 1
ATOM 5687 C C . CYS B 1 354 ? 10.95500 62.26900 -6.12000 1.000 66.58693 354 CYS B C 1
ATOM 5688 O O . CYS B 1 354 ? 12.06400 62.84900 -6.10500 1.000 63.99188 354 CYS B O 1
ATOM 5691 N N . LEU B 1 355 ? 10.07000 62.37100 -5.14100 1.000 62.46012 355 LEU B N 1
ATOM 5692 C CA . LEU B 1 355 ? 10.25200 63.18700 -3.95800 1.000 61.12575 355 LEU B CA 1
ATOM 5693 C C . LEU B 1 355 ? 10.12200 62.28200 -2.75700 1.000 63.70501 355 LEU B C 1
ATOM 5694 O O . LEU B 1 355 ? 9.57400 61.19700 -2.85900 1.000 65.79736 355 LEU B O 1
ATOM 5699 N N . LYS B 1 356 ? 10.55500 62.76700 -1.60200 1.000 64.01031 356 LYS B N 1
ATOM 5700 C CA . LYS B 1 356 ? 10.35600 62.06000 -0.34500 1.000 70.98219 356 LYS B CA 1
ATOM 5701 C C . LYS B 1 356 ? 10.13300 63.09600 0.73700 1.000 72.93506 356 LYS B C 1
ATOM 5702 O O . LYS B 1 356 ? 10.63800 64.21700 0.62500 1.000 66.21847 356 LYS B O 1
ATOM 5708 N N . PRO B 1 357 ? 9.41000 62.75800 1.80100 1.000 79.16212 357 PRO B N 1
ATOM 5709 C CA . PRO B 1 357 ? 9.10400 63.76700 2.82100 1.000 84.54435 357 PRO B CA 1
ATOM 5710 C C . PRO B 1 357 ? 10.31900 64.12000 3.68400 1.000 93.41646 357 PRO B C 1
ATOM 5711 O O . PRO B 1 357 ? 11.31300 63.38500 3.78100 1.000 94.24551 357 PRO B O 1
ATOM 5715 N N . LEU B 1 358 ? 10.27000 65.33400 4.21700 1.000 100.31466 358 LEU B N 1
ATOM 5716 C CA . LEU B 1 358 ? 11.31500 65.74800 5.17400 1.000 110.10267 358 LEU B CA 1
ATOM 5717 C C . LEU B 1 358 ? 10.69200 65.57400 6.55800 1.000 123.49902 358 LEU B C 1
ATOM 5718 O O . LEU B 1 358 ? 9.60500 64.98000 6.63500 1.000 126.30462 358 LEU B O 1
ATOM 5723 N N . THR B 1 359 ? 11.33000 66.10300 7.59800 1.000 131.29995 359 THR B N 1
ATOM 5724 C CA . THR B 1 359 ? 10.82500 65.87800 8.97700 1.000 137.39805 359 THR B CA 1
ATOM 5725 C C . THR B 1 359 ? 10.65900 67.22200 9.68800 1.000 136.99274 359 THR B C 1
ATOM 5726 O O . THR B 1 359 ? 11.55500 68.07200 9.54000 1.000 137.56913 359 THR B O 1
ATOM 5730 N N . LYS B 1 360 ? 9.55700 67.39700 10.42100 1.000 134.86354 360 LYS B N 1
ATOM 5731 C CA . LYS B 1 360 ? 9.31300 68.65800 11.16700 1.000 130.67093 360 LYS B CA 1
ATOM 5732 C C . LYS B 1 360 ? 10.63000 69.41800 11.35200 1.000 131.35259 360 LYS B C 1
ATOM 5733 O O . LYS B 1 360 ? 10.65500 70.30700 12.22300 1.000 129.68660 360 LYS B O 1
ATOM 5735 N N . SER B 1 364 ? 3.91100 71.96600 8.65800 1.000 103.57558 364 SER B N 1
ATOM 5736 C CA . SER B 1 364 ? 3.56600 71.88700 7.23900 1.000 100.54627 364 SER B CA 1
ATOM 5737 C C . SER B 1 364 ? 4.49600 70.92900 6.46400 1.000 97.06164 364 SER B C 1
ATOM 5738 O O . SER B 1 364 ? 5.71500 70.89500 6.66800 1.000 97.67487 364 SER B O 1
ATOM 5741 N N . ALA B 1 365 ? 3.87300 70.13100 5.59800 1.000 92.03735 365 ALA B N 1
ATOM 5742 C CA . ALA B 1 365 ? 4.57200 69.12200 4.81200 1.000 83.04680 365 ALA B CA 1
ATOM 5743 C C . ALA B 1 365 ? 5.69500 69.74000 3.96000 1.000 74.52999 365 ALA B C 1
ATOM 5744 O O . ALA B 1 365 ? 5.58200 70.84500 3.43400 1.000 66.09477 365 ALA B O 1
ATOM 5746 N N . ALA B 1 366 ? 6.80000 69.02200 3.84000 1.000 75.12743 366 ALA B N 1
ATOM 5747 C CA . ALA B 1 366 ? 7.87700 69.44700 2.96500 1.000 67.68443 366 ALA B CA 1
ATOM 5748 C C . ALA B 1 366 ? 8.45800 68.20300 2.31800 1.000 67.73970 366 ALA B C 1
ATOM 5749 O O . ALA B 1 366 ? 8.30900 67.08600 2.83500 1.000 72.81136 366 ALA B O 1
ATOM 5751 N N . TYR B 1 367 ? 9.04800 68.39500 1.14100 1.000 62.78121 367 TYR B N 1
ATOM 5752 C CA . TYR B 1 367 ? 9.53300 67.30600 0.31100 1.000 62.53118 367 TYR B CA 1
ATOM 5753 C C . TYR B 1 367 ? 10.91400 67.66900 -0.22200 1.000 59.67031 367 TYR B C 1
ATOM 5754 O O . TYR B 1 367 ? 11.28100 68.84900 -0.31200 1.000 58.59650 367 TYR B O 1
ATOM 5763 N N . GLU B 1 368 ? 11.69200 66.64300 -0.53300 1.000 60.79676 368 GLU B N 1
ATOM 5764 C CA . GLU B 1 368 ? 12.98600 66.84600 -1.17300 1.000 61.60212 368 GLU B CA 1
ATOM 5765 C C . GLU B 1 368 ? 13.15700 65.75900 -2.22300 1.000 59.05708 368 GLU B C 1
ATOM 5766 O O . GLU B 1 368 ? 12.42300 64.77900 -2.24300 1.000 60.12300 368 GLU B O 1
ATOM 5772 N N . ILE B 1 369 ? 14.12500 65.97700 -3.11100 1.000 58.11749 369 ILE B N 1
ATOM 5773 C CA . ILE B 1 369 ? 14.43800 65.00500 -4.14800 1.000 62.05481 369 ILE B CA 1
ATOM 5774 C C . ILE B 1 369 ? 14.83700 63.67900 -3.52000 1.000 62.81279 369 ILE B C 1
ATOM 5775 O O . ILE B 1 369 ? 15.58600 63.63500 -2.53900 1.000 63.75501 369 ILE B O 1
ATOM 5780 N N . ARG B 1 370 ? 14.31000 62.59100 -4.08200 1.000 61.70477 370 ARG B N 1
ATOM 5781 C CA . ARG B 1 370 ? 14.75700 61.22700 -3.82000 1.000 64.25770 370 ARG B CA 1
ATOM 5782 C C . ARG B 1 370 ? 15.81300 60.91500 -4.87800 1.000 68.96090 370 ARG B C 1
ATOM 5783 O O . ARG B 1 370 ? 15.49900 60.75300 -6.06500 1.000 64.54721 370 ARG B O 1
ATOM 5791 N N . TRP B 1 371 ? 17.07900 60.92700 -4.47400 1.000 69.91365 371 TRP B N 1
ATOM 5792 C CA . TRP B 1 371 ? 18.13700 60.83700 -5.46100 1.000 71.27434 371 TRP B CA 1
ATOM 5793 C C . TRP B 1 371 ? 18.23200 59.42100 -6.01000 1.000 78.33571 371 TRP B C 1
ATOM 5794 O O . TRP B 1 371 ? 17.89600 58.43600 -5.33800 1.000 75.81435 371 TRP B O 1
ATOM 5805 N N . VAL B 1 372 ? 18.67200 59.33000 -7.25800 1.000 80.25436 372 VAL B N 1
ATOM 5806 C CA . VAL B 1 372 ? 18.90000 58.05300 -7.92300 1.000 87.84211 372 VAL B CA 1
ATOM 5807 C C . VAL B 1 372 ? 20.40100 57.80200 -7.77300 1.000 95.97730 372 VAL B C 1
ATOM 5808 O O . VAL B 1 372 ? 21.22200 58.33200 -8.53700 1.000 91.51624 372 VAL B O 1
ATOM 5812 N N . ASN B 1 373 ? 20.76100 57.01700 -6.76300 1.000 105.27841 373 ASN B N 1
ATOM 5813 C CA . ASN B 1 373 ? 22.15600 56.76100 -6.43600 1.000 114.75060 373 ASN B CA 1
ATOM 5814 C C . ASN B 1 373 ? 22.65000 55.48600 -7.10200 1.000 120.19599 373 ASN B C 1
ATOM 5815 O O . ASN B 1 373 ? 21.89900 54.52300 -7.28800 1.000 121.80145 373 ASN B O 1
ATOM 5820 N N . LYS B 1 374 ? 23.93000 55.49100 -7.45000 1.000 124.45703 374 LYS B N 1
ATOM 5821 C CA . LYS B 1 374 ? 24.58300 54.33000 -8.07300 1.000 129.41288 374 LYS B CA 1
ATOM 5822 C C . LYS B 1 374 ? 23.83100 54.03100 -9.37800 1.000 130.52354 374 LYS B C 1
ATOM 5823 O O . LYS B 1 374 ? 23.33200 54.97300 -10.01800 1.000 129.20760 374 LYS B O 1
ATOM 5829 N N . GLU B 1 375 ? 23.69700 52.75900 -9.77100 1.000 131.95793 375 GLU B N 1
ATOM 5830 C CA . GLU B 1 375 ? 23.16500 52.38600 -11.07800 1.000 130.80516 375 GLU B CA 1
ATOM 5831 C C . GLU B 1 375 ? 21.63900 52.30800 -11.05600 1.000 129.18128 375 GLU B C 1
ATOM 5832 O O . GLU B 1 375 ? 21.06000 51.61400 -10.21700 1.000 131.74211 375 GLU B O 1
ATOM 5834 N N . HIS B 1 376 ? 20.99800 53.03600 -11.97600 1.000 124.95446 376 HIS B N 1
ATOM 5835 C CA . HIS B 1 376 ? 19.58200 52.86100 -12.30600 1.000 121.74091 376 HIS B CA 1
ATOM 5836 C C . HIS B 1 376 ? 19.28900 53.51000 -13.65600 1.000 120.72500 376 HIS B C 1
ATOM 5837 O O . HIS B 1 376 ? 20.18100 54.10300 -14.27100 1.000 120.09071 376 HIS B O 1
#

Radius of gyration: 30.88 Å; Cα contacts (8 Å, |Δi|>4): 941; chains: 2; bounding box: 84×89×70 Å

Sequence (718 aa):
MSHWIWQHKDWPHFFWDEKLLSSHLSSARLVQGKLLGIIHTINQQTARQMNAFVLADQAVDTSAIEGEHLNRDSVRSSIANRLGLKQVGINKPVDRYIEGLLDMLLDATENYEQPLTLERLYGWHAALFPTGYSGIHKITVAALRKTDPPGKIKVHYEAPPSKRVNKEMRIFLNWFNKKDLDGLLRAGIAHLWFELLHPFDDGNGRIGRAIIDLTLAQDEKQNVRYYSLSSAIMQDRKNYYTQLGKSCRGNMDITLWLIWFINCFKTAIHQAFELIDDITLKSRFWEKHATTELNARQIKVLNRLLDAGKKGFIGGMTTRKYTQLTKTSRTTAYRELHDLVLKKCLKPLTKKGRSAAYEIRWVNKSHWIWQHKDWPHFFWDEKLLSSHLSSARLVQGKLLGIIHTINQQTARQMNAFVLADQAVDTSAIEGEHLNRDSVRSSIANRLGLKQKPVDRYIEGLLDMLLDATENYEQPLTLERLYGWHAALFPTGYSGIHKITVAALRKTDPHYEAPPSKRVNKEMRIFLNWFNKKDLDGLLRAGIAHLWFELLHPFDDGNGRIGRAIIDLTLAQDEKQNVRYYSLSSAIMQDRKNYYTQLGKSCRGNMDITLWLIWFINCFKTAIHQAFELIDDITLKSRFWEKHATTELNARQIKVLNRLLDAGKKGFIGGMTTRKYTQLTKTSRTTAYRELHDLVLKKCLKPLTKSAAYEIRWVNKEH

Secondary structure (DSSP, 8-state):
--S-GGGSTTTT--B--HHHHHHHHHHHHHHHHHHHHHHHHS-HHHHHHHHHHHHHHHHHHHHHHTT----HHHHHHHHHHHHTPPP-SS-PPP-HHHHHHHHHHHHHHH-TTSPP-HHHHHHHHHHH-TTSEETTEE---SS--SS----PPP----PPPHHHHHHHHHHHHHHHHH--S-HHHHHHHHHHHHHHH--SSS-HHHHHHHHHHHHHHHHHT-SS-SS-HHHHHHHTHHHHHHHHTTTT--SSB-HHHHHHHHHHHHHHHHHHHHHHHHHHHHHHHHHHTTSS---HHHHHHHHHHHTTTTT--TT-B-HHHHHHHH---HHHHHHHHHHHHHTTSEEESSS-SSS--EEE-----/--SGGGSTTTT--B--HHHHHHHHHHHHHHHHHHHHHHHHS-HHHHHHHHHHHHHHHHHHHHHHTT----HHHHHHHHHHHHT-------HHHHHHHHHHHHHHH-TTSPP-HHHHHHHHHHH-SSSEETTEE---SS--SS----PPPPHHHHHHHHHHHHHHHTT--S-HHHHHHHHHHHHHHH--SSS-HHHHHHHHHHHHHHHHHT-SS-SS-HHHHHHHTHHHHHHHHHHHHTS-SB-HHHHHHHHHHHHHHHHHHHHHHHHHHHHHHHHHHHTTS---HHHHHHHHHHHHTTTT--TT-B-HHHHHHHH---HHHHHHHHHHHHHTTSEEE------EEE----S--

InterPro domains:
  IPR003812 Fido domain [PF02661] (115-222)
  IPR003812 Fido domain [PS51459] (116-270)
  IPR025230 Domain of unknown function DUF4172 [PF13776] (4-85)
  IPR036597 Fido-like domain superfamily [G3DSA:1.10.3290.10] (32-291)
  IPR036597 Fido-like domain superfamily [SSF140931] (100-293)
  IPR040198 Fido domain-containing protein [PTHR13504] (2-372)